Protein AF-A0AAN9UET0-F1 (afdb_monomer)

InterPro domains:
  IPR022099 Domain of unknown function DUF3638 [PF12340] (867-901)
  IPR046541 Domain of unknown function DUF6606 [PF20255] (4-68)
  IPR051346 OTU Domain-Containing Deubiquitinase [PTHR13367] (827-900)

Sequence (901 aa):
METRNAIDGVVNEERLFEALMRMCKEDSPAVVPLYISAQNAGILFRKNSNQIQLEAFELAPCNSAAMKPDILLCMSAKISRRLLKLNPTEQDPGITFIQQTLQRTRYYLEQKWTRIQALDGRRLDLDRLKALEFENDVSLSLPELDDFISGISERSPGNHSLEFSPSSNLLQLSYSSLLTNDLFATSPYMAYNLTAFEHWVASDLSAWLVGKLEYPGTCAALKAIMEGYHTAAKKVYSDNPEASSIMILTLIELWIACDNSAVSLFPMLRDYDPGVQLGPLQSLNLPSKEHLVRLRNVETYLGSRQAAVCLGDQGSIFRDYGTPNCFSVRFYNESSKHKNLRHRIEADANEERRQRCLELLQKQNRQLRSPAVDFKKSLTSLVVLQAIYQAGPRDNEDFRRASHSILANGVFPGTLLSAVDEAIGRIEKNWESYEALGIFTCIVARQLSLSAQADTTATALMVLSKLRNLGFSWLELLREKRDSTEDEAQRREFAEKIVAIALICSGTFDVDEQHLESILVDTEQASILIQCGIMINELYLDSQKSRYPLLSIHYRRWQRLSYRAYPVLARKVTGIDATTCLDTAMKVCWPDYRRMGRWDTITGQTDEWVVSNTDSHSGQSLRVHFNLLTGQLLVGGLPLSRLPDSYEQHDSYREIFGGIVLEIMPSSVAGFQFSAKQCYSGYSLHFGLDDPDMLVRAFKDDIVFDLIPKRIFHGKLPHTFSEDFVHWYDTAANTVEFRSSRQPWESAAYPWKLVRDGSRWKLSKREITLVNPFSPTGDELASILAPLQSQLRINITLAENGQFLEVELPRLKLAFSLEKGGSALLSRQFRGLEVDNNQSIGTLIGLKGKLVLRDPSKDRELKNEGHTNWDPMKYPDSLLLEVESDIMIREVQERIAAKMR

Mean predicted aligned error: 18.99 Å

Radius of gyration: 43.04 Å; Cα contacts (8 Å, |Δi|>4): 1183; chains: 1; bounding box: 123×75×110 Å

Nearest PDB structures (foldseek):
  8jav-assembly1_U  TM=1.397E-01  e=6.680E-01  Homo sapiens
  5k7v-assembly1_B  TM=2.514E-01  e=9.247E+00  synthetic construct
  4eba-assembly1_A  TM=1.177E-01  e=4.897E+00  Kluyveromyces lactis NRRL Y-1140

Organism: NCBI:txid2898453

Foldseek 3Di:
DDQADPPPRDGNPVSVVVLVVVVVVDQDWRKDWDADPVQQKIWIWTDDNPDIDIDIDHDDDDPVVCLDLVNLVVVLVVLVVVCVVVVDDPPDPCPVVNVVVSVVSVVVSVVVVVVLQVVLFFFADLLLQLVDQQVVQQFFFQVVVVVVVVVVVVFFQDPPLPVDDDDDPADDDDLPDDQDLCLQPDDPCNLVSLLVVLVCLLPRLVVSLVVCLQPPCLLVSLVSNLVSSCVSQCVLCVQPQQSVLSNVLSSLSSVLSNVSSVCVNPVLLLQAQPPDDPVVNLQRQHQFLSSLVSNLVSVVSNVVSVVSHNCPPCGHQPPHDPDCRHPCNVVVVVDPVVVVVCVVVVVPPPPPPPDDDDDDDDDDDDDDDDDDADQLDLVSLVVLSSLLRRQHAADNPDSSGPSRVQLVDPPVLVVLLVVLVVVCVVCLVPLSSLSNLLSSLSVLQSSLNRDDDPVSVVSSLVSLVSSLVSLLVSLVVLVVVLVPDPDPVSVLVSLLSSLSSLLSSLSSLLHPLVVNLVQCVDLQSVLSNLLSLQSNLLRVVSNVVPPNSCSSVSVSSNLSSLSSCLVSLLCQQQDPPPPHSVVVNCCVVPVPFDWDDGWDDDPDRDSQKTWTWGDDPLPDIWIWIAGSNRSFIDISNHGQQFDPPLQQVQPVNCLQPVSDTFGWDQDPDRQFGIWGPDADVQWTWTWHDDPPDIWIWTDHPNWIWIWDQLVSCVPFAACCQSPQFTWIQTPVQRKIWTHGSVCHPDRDPWTFIWDDDDSTTWTDTDQKTWRGCPDPSNVSVQVLQVLADHSSQWTWIAGNVNFKIWIANPVVRWIWMDGNSDSFTATPVDHQKTFDSGSNPVDPRNNSNDTDIDRPVCPVVVVFDAPPPHDCVVPVVVVVCCVVVVHGQTPVNVVVVVVVD

pLDDT: mean 80.05, std 13.48, range [24.78, 96.62]

Structure (mmCIF, N/CA/C/O backbone):
data_AF-A0AAN9UET0-F1
#
_entry.id   AF-A0AAN9UET0-F1
#
loop_
_atom_site.group_PDB
_atom_site.id
_atom_site.type_symbol
_atom_site.label_atom_id
_atom_site.label_alt_id
_atom_site.label_comp_id
_atom_site.label_asym_id
_atom_site.label_entity_id
_atom_site.label_seq_id
_atom_site.pdbx_PDB_ins_code
_atom_site.Cartn_x
_atom_site.Cartn_y
_atom_site.Cartn_z
_atom_site.occupancy
_atom_site.B_iso_or_equiv
_atom_site.auth_seq_id
_atom_site.auth_comp_id
_atom_site.auth_asym_id
_atom_site.auth_atom_id
_atom_site.pdbx_PDB_model_num
ATOM 1 N N . MET A 1 1 ? -16.641 -35.454 -4.967 1.00 51.22 1 MET A N 1
ATOM 2 C CA . MET A 1 1 ? -15.654 -34.411 -4.617 1.00 51.22 1 MET A CA 1
ATOM 3 C C . MET A 1 1 ? -16.443 -33.172 -4.232 1.00 51.22 1 MET A C 1
ATOM 5 O O . MET A 1 1 ? -17.342 -32.814 -4.983 1.00 51.22 1 MET A O 1
ATOM 9 N N . GLU A 1 2 ? -16.216 -32.593 -3.054 1.00 55.03 2 GLU A N 1
ATOM 10 C CA . GLU A 1 2 ? -16.940 -31.386 -2.633 1.00 55.03 2 GLU A CA 1
ATOM 11 C C . GLU A 1 2 ? -16.370 -30.162 -3.361 1.00 55.03 2 GLU A C 1
ATOM 13 O O . GLU A 1 2 ? -15.256 -29.722 -3.085 1.00 55.03 2 GLU A O 1
ATOM 18 N N . THR A 1 3 ? -17.137 -29.614 -4.303 1.00 61.66 3 THR A N 1
ATOM 19 C CA . THR A 1 3 ? -16.794 -28.422 -5.103 1.00 61.66 3 THR A CA 1
ATOM 20 C C . THR A 1 3 ? -17.046 -27.108 -4.356 1.00 61.66 3 THR A C 1
ATOM 22 O O . THR A 1 3 ? -17.106 -26.048 -4.971 1.00 61.66 3 THR A O 1
ATOM 25 N N . ARG A 1 4 ? -17.218 -27.154 -3.029 1.00 63.00 4 ARG A N 1
ATOM 26 C CA . ARG A 1 4 ? -17.523 -25.987 -2.192 1.00 63.00 4 ARG A CA 1
ATOM 27 C C . ARG A 1 4 ? -16.366 -25.640 -1.268 1.00 63.00 4 ARG A C 1
ATOM 29 O O . ARG A 1 4 ? -15.617 -26.522 -0.841 1.00 63.00 4 ARG A O 1
ATOM 36 N N . ASN A 1 5 ? -16.285 -24.365 -0.910 1.00 59.38 5 ASN A N 1
ATOM 37 C CA . ASN A 1 5 ? -15.554 -23.925 0.268 1.00 59.38 5 ASN A CA 1
ATOM 38 C C . ASN A 1 5 ? -16.332 -24.321 1.529 1.00 59.38 5 ASN A C 1
ATOM 40 O O . ASN A 1 5 ? -17.532 -24.072 1.644 1.00 59.38 5 ASN A O 1
ATOM 44 N N . ALA A 1 6 ? -15.636 -24.926 2.493 1.00 52.44 6 ALA A N 1
ATOM 45 C CA . ALA A 1 6 ? -16.235 -25.355 3.760 1.00 52.44 6 ALA A CA 1
ATOM 46 C C . ALA A 1 6 ? -16.676 -24.176 4.650 1.00 52.44 6 ALA A C 1
ATOM 48 O O . ALA A 1 6 ? -17.486 -24.362 5.552 1.00 52.44 6 ALA A O 1
ATOM 49 N N . ILE A 1 7 ? -16.137 -22.978 4.397 1.00 50.00 7 ILE A N 1
ATOM 50 C CA . ILE A 1 7 ? -16.279 -21.797 5.257 1.00 50.00 7 ILE A CA 1
ATOM 51 C C . ILE A 1 7 ? -17.512 -20.961 4.880 1.00 50.00 7 ILE A C 1
ATOM 53 O O . ILE A 1 7 ? -18.233 -20.504 5.761 1.00 50.00 7 ILE A O 1
ATOM 57 N N . ASP A 1 8 ? -17.780 -20.777 3.587 1.00 53.97 8 ASP A N 1
ATOM 58 C CA . ASP A 1 8 ? -18.817 -19.863 3.080 1.00 53.97 8 ASP A CA 1
ATOM 59 C C . ASP A 1 8 ? -19.892 -20.563 2.224 1.00 53.97 8 ASP A C 1
ATOM 61 O O . ASP A 1 8 ? -20.919 -19.968 1.895 1.00 53.97 8 ASP A O 1
ATOM 65 N N . GLY A 1 9 ? -19.692 -21.840 1.873 1.00 57.44 9 GLY A N 1
ATOM 66 C CA . GLY A 1 9 ? -20.598 -22.599 1.012 1.00 57.44 9 GLY A CA 1
ATOM 67 C C . GLY A 1 9 ? -20.608 -22.144 -0.453 1.00 57.44 9 GLY A C 1
ATOM 68 O O . GLY A 1 9 ? -21.454 -22.626 -1.214 1.00 57.44 9 GLY A O 1
ATOM 69 N N . VAL A 1 10 ? -19.690 -21.254 -0.849 1.00 69.19 10 VAL A N 1
ATOM 70 C CA . VAL A 1 10 ? -19.508 -20.777 -2.225 1.00 69.19 10 VAL A CA 1
ATOM 71 C C . VAL A 1 10 ? -18.790 -21.852 -3.040 1.00 69.19 10 VAL A C 1
ATOM 73 O O . VAL A 1 10 ? -18.009 -22.657 -2.521 1.00 69.19 10 VAL A O 1
ATOM 76 N N . VAL A 1 11 ? -19.102 -21.910 -4.333 1.00 70.94 11 VAL A N 1
ATOM 77 C CA . VAL A 1 11 ? -18.445 -22.819 -5.275 1.00 70.94 11 VAL A CA 1
ATOM 78 C C . VAL A 1 11 ? -16.962 -22.449 -5.355 1.00 70.94 11 VAL A C 1
ATOM 80 O O . VAL A 1 11 ? -16.622 -21.318 -5.682 1.00 70.94 11 VAL A O 1
ATOM 83 N N . ASN A 1 12 ? -16.083 -23.397 -5.044 1.00 78.38 12 ASN A N 1
ATOM 84 C CA . ASN A 1 12 ? -14.640 -23.215 -5.132 1.00 78.38 12 ASN A CA 1
ATOM 85 C C . ASN A 1 12 ? -14.208 -23.441 -6.590 1.00 78.38 12 ASN A C 1
ATOM 87 O O . ASN A 1 12 ? -14.337 -24.553 -7.110 1.00 78.38 12 ASN A O 1
ATOM 91 N N . GLU A 1 13 ? -13.735 -22.380 -7.247 1.00 79.62 13 GLU A N 1
ATOM 92 C CA . GLU A 1 13 ? -13.416 -22.373 -8.680 1.00 79.62 13 GLU A CA 1
ATOM 93 C C . GLU A 1 13 ? -12.319 -23.378 -9.047 1.00 79.62 13 GLU A C 1
ATOM 95 O O . GLU A 1 13 ? -12.473 -24.112 -10.022 1.00 79.62 13 GLU A O 1
ATOM 100 N N . GLU A 1 14 ? -11.263 -23.488 -8.238 1.00 80.38 14 GLU A N 1
ATOM 101 C CA . GLU A 1 14 ? -10.166 -24.438 -8.467 1.00 80.38 14 GLU A CA 1
ATOM 102 C C . GLU A 1 14 ? -10.649 -25.888 -8.360 1.00 80.38 14 GLU A C 1
ATOM 104 O O . GLU A 1 14 ? -10.391 -26.702 -9.245 1.00 80.38 14 GLU A O 1
ATOM 109 N N . ARG A 1 15 ? -11.437 -26.216 -7.329 1.00 76.94 15 ARG A N 1
ATOM 110 C CA . ARG A 1 15 ? -11.993 -27.569 -7.153 1.00 76.94 15 ARG A CA 1
ATOM 111 C C . ARG A 1 15 ? -13.032 -27.922 -8.210 1.00 76.94 15 ARG A C 1
ATOM 113 O O . ARG A 1 15 ? -13.130 -29.085 -8.607 1.00 76.94 15 ARG A O 1
ATOM 120 N N . LEU A 1 16 ? -13.828 -26.950 -8.656 1.00 81.00 16 LEU A N 1
ATOM 121 C CA . LEU A 1 16 ? -14.752 -27.141 -9.772 1.00 81.00 16 LEU A CA 1
ATOM 122 C C . LEU A 1 16 ? -13.976 -27.375 -11.074 1.00 81.00 16 LEU A C 1
ATOM 124 O O . LEU A 1 16 ? -14.313 -28.298 -11.815 1.00 81.00 16 LEU A O 1
ATOM 128 N N . PHE A 1 17 ? -12.919 -26.599 -11.322 1.00 81.06 17 PHE A N 1
ATOM 129 C CA . PHE A 1 17 ? -12.036 -26.781 -12.469 1.00 81.06 17 PHE A CA 1
ATOM 130 C C . PHE A 1 17 ? -11.378 -28.166 -12.451 1.00 81.06 17 PHE A C 1
ATOM 132 O O . PHE A 1 17 ? -11.431 -28.874 -13.452 1.00 81.06 17 PHE A O 1
ATOM 139 N N . GLU A 1 18 ? -10.858 -28.623 -11.309 1.00 81.56 18 GLU A N 1
ATOM 140 C CA . GLU A 1 18 ? -10.308 -29.975 -11.152 1.00 81.56 18 GLU A CA 1
ATOM 141 C C . GLU A 1 18 ? -11.346 -31.077 -11.408 1.00 81.56 18 GLU A C 1
ATOM 143 O O . GLU A 1 18 ? -11.051 -32.062 -12.091 1.00 81.56 18 GLU A O 1
ATOM 148 N N . ALA A 1 19 ? -12.569 -30.917 -10.893 1.00 78.69 19 ALA A N 1
ATOM 149 C CA . ALA A 1 19 ? -13.654 -31.874 -11.097 1.00 78.69 19 ALA A CA 1
ATOM 150 C C . ALA A 1 19 ? -14.076 -31.959 -12.575 1.00 78.69 19 ALA A C 1
ATOM 152 O O . ALA A 1 19 ? -14.259 -33.059 -13.102 1.00 78.69 19 ALA A O 1
ATOM 153 N N . LEU A 1 20 ? -14.169 -30.819 -13.267 1.00 80.88 20 LEU A N 1
ATOM 154 C CA . LEU A 1 20 ? -14.451 -30.759 -14.704 1.00 80.88 20 LEU A CA 1
ATOM 155 C C . LEU A 1 20 ? -13.281 -31.308 -15.537 1.00 80.88 20 LEU A C 1
ATOM 157 O O . LEU A 1 20 ? -13.497 -32.048 -16.494 1.00 80.88 20 LEU A O 1
ATOM 161 N N . MET A 1 21 ? -12.037 -31.033 -15.142 1.00 78.81 21 MET A N 1
ATOM 162 C CA . MET A 1 21 ? -10.841 -31.571 -15.798 1.00 78.81 21 MET A CA 1
ATOM 163 C C . MET A 1 21 ? -10.725 -33.090 -15.648 1.00 78.81 21 MET A C 1
ATOM 165 O O . MET A 1 21 ? -10.301 -33.763 -16.588 1.00 78.81 21 MET A O 1
ATOM 169 N N . ARG A 1 22 ? -11.119 -33.658 -14.501 1.00 75.06 22 ARG A N 1
ATOM 170 C CA . ARG A 1 22 ? -11.229 -35.118 -14.326 1.00 75.06 22 ARG A CA 1
ATOM 171 C C . ARG A 1 22 ? -12.320 -35.712 -15.205 1.00 75.06 22 ARG A C 1
ATOM 173 O O . ARG A 1 22 ? -12.067 -36.703 -15.883 1.00 75.06 22 ARG A O 1
ATOM 180 N N . MET A 1 23 ? -13.480 -35.057 -15.282 1.00 75.94 23 MET A N 1
ATOM 181 C CA . MET A 1 23 ? -14.554 -35.451 -16.196 1.00 75.94 23 MET A CA 1
ATOM 182 C C . MET A 1 23 ? -14.062 -35.497 -17.655 1.00 75.94 23 MET A C 1
ATOM 184 O O . MET A 1 23 ? -14.415 -36.416 -18.388 1.00 75.94 23 MET A O 1
ATOM 188 N N . CYS A 1 24 ? -13.178 -34.591 -18.084 1.00 71.94 24 CYS A N 1
ATOM 189 C CA . CYS A 1 24 ? -12.575 -34.646 -19.422 1.00 71.94 24 CYS A CA 1
ATOM 190 C C . CYS A 1 24 ? -11.635 -35.849 -19.640 1.00 71.94 24 CYS A C 1
ATOM 192 O O . CYS A 1 24 ? -11.545 -36.326 -20.768 1.00 71.94 24 CYS A O 1
ATOM 194 N N . LYS A 1 25 ? -10.972 -36.357 -18.593 1.00 71.44 25 LYS A N 1
ATOM 195 C CA . LYS A 1 25 ? -9.901 -37.370 -18.687 1.00 71.44 25 LYS A CA 1
ATOM 196 C C . LYS A 1 25 ? -10.357 -38.826 -18.537 1.00 71.44 25 LYS A C 1
ATOM 198 O O . LYS A 1 25 ? -9.623 -39.711 -18.955 1.00 71.44 25 LYS A O 1
ATOM 203 N N . GLU A 1 26 ? -11.516 -39.089 -17.938 1.00 61.31 26 GLU A N 1
ATOM 204 C CA . GLU A 1 26 ? -12.001 -40.459 -17.699 1.00 61.31 26 GLU A CA 1
ATOM 205 C C . GLU A 1 26 ? -12.942 -40.954 -18.820 1.00 61.31 26 GLU A C 1
ATOM 207 O O . GLU A 1 26 ? -13.835 -40.222 -19.257 1.00 61.31 26 GLU A O 1
ATOM 212 N N . ASP A 1 27 ? -12.772 -42.211 -19.252 1.00 60.22 27 ASP A N 1
ATOM 213 C CA . ASP A 1 27 ? -13.597 -42.913 -20.264 1.00 60.22 27 ASP A CA 1
ATOM 214 C C . ASP A 1 27 ? -14.913 -43.502 -19.694 1.00 60.22 27 ASP A C 1
ATOM 216 O O . ASP A 1 27 ? -15.602 -44.288 -20.341 1.00 60.22 27 ASP A O 1
ATOM 220 N N . SER A 1 28 ? -15.286 -43.122 -18.468 1.00 57.09 28 SER A N 1
ATOM 221 C CA . SER A 1 28 ? -16.468 -43.610 -17.740 1.00 57.09 28 SER A CA 1
ATOM 222 C C . SER A 1 28 ? -17.515 -42.496 -17.573 1.00 57.09 28 SER A C 1
ATOM 224 O O . SER A 1 28 ? -17.132 -41.322 -17.528 1.00 57.09 28 SER A O 1
ATOM 226 N N . PRO A 1 29 ? -18.829 -42.801 -17.462 1.00 58.53 29 PRO A N 1
ATOM 227 C CA . PRO A 1 29 ? -19.842 -41.793 -17.156 1.00 58.53 29 PRO A CA 1
ATOM 228 C C . PRO A 1 29 ? -19.550 -41.104 -15.817 1.00 58.53 29 PRO A C 1
ATOM 230 O O . PRO A 1 29 ? -19.814 -41.639 -14.740 1.00 58.53 29 PRO A O 1
ATOM 233 N N . ALA A 1 30 ? -19.018 -39.887 -15.898 1.00 70.56 30 ALA A N 1
ATOM 234 C CA . ALA A 1 30 ? -18.723 -39.036 -14.756 1.00 70.56 30 ALA A CA 1
ATOM 235 C C . ALA A 1 30 ? -19.879 -38.060 -14.507 1.00 70.56 30 ALA A C 1
ATOM 237 O O . ALA A 1 30 ? -20.439 -37.478 -15.443 1.00 70.56 30 ALA A O 1
ATOM 238 N N . VAL A 1 31 ? -20.237 -37.891 -13.232 1.00 80.00 31 VAL A N 1
ATOM 239 C CA . VAL A 1 31 ? -21.286 -36.971 -12.783 1.00 80.00 31 VAL A CA 1
ATOM 240 C C . VAL A 1 31 ? -20.703 -35.963 -11.799 1.00 80.00 31 VAL A C 1
ATOM 242 O O . VAL A 1 31 ? -20.121 -36.351 -10.786 1.00 80.00 31 VAL A O 1
ATOM 245 N N . VAL A 1 32 ? -20.903 -34.671 -12.067 1.00 84.69 32 VAL A N 1
ATOM 246 C CA . VAL A 1 32 ? -20.526 -33.570 -11.172 1.00 84.69 32 VAL A CA 1
ATOM 247 C C . VAL A 1 32 ? -21.799 -32.855 -10.708 1.00 84.69 32 VAL A C 1
ATOM 249 O O . VAL A 1 32 ? -22.414 -32.133 -11.493 1.00 84.69 32 VAL A O 1
ATOM 252 N N . PRO A 1 33 ? -22.241 -33.051 -9.453 1.00 82.00 33 PRO A N 1
ATOM 253 C CA . PRO A 1 33 ? -23.340 -32.281 -8.887 1.00 82.00 33 PRO A CA 1
ATOM 254 C C . PRO A 1 33 ? -22.856 -30.898 -8.424 1.00 82.00 33 PRO A C 1
ATOM 256 O O . PRO A 1 33 ? -21.836 -30.770 -7.745 1.00 82.00 33 PRO A O 1
ATOM 259 N N . LEU A 1 34 ? -23.625 -29.864 -8.750 1.00 81.19 34 LEU A N 1
ATOM 260 C CA . LEU A 1 34 ? -23.423 -28.473 -8.360 1.00 81.19 34 LEU A CA 1
ATOM 261 C C . LEU A 1 34 ? -24.682 -27.959 -7.652 1.00 81.19 34 LEU A C 1
ATOM 263 O O . LEU A 1 34 ? -25.801 -28.248 -8.062 1.00 81.19 34 LEU A O 1
ATOM 267 N N . TYR A 1 35 ? -24.513 -27.188 -6.583 1.00 79.12 35 TYR A N 1
ATOM 268 C CA . TYR A 1 35 ? -25.621 -26.552 -5.867 1.00 79.12 35 TYR A CA 1
ATOM 269 C C . TYR A 1 35 ? -25.494 -25.041 -5.949 1.00 79.12 35 TYR A C 1
ATOM 271 O O . TYR A 1 35 ? -24.457 -24.489 -5.586 1.00 79.12 35 TYR A O 1
ATOM 279 N N . ILE A 1 36 ? -26.571 -24.392 -6.372 1.00 77.38 36 ILE A N 1
ATOM 280 C CA . ILE A 1 36 ? -26.699 -22.946 -6.483 1.00 77.38 36 ILE A CA 1
ATOM 281 C C . ILE A 1 36 ? -27.466 -22.446 -5.258 1.00 77.38 36 ILE A C 1
ATOM 283 O O . ILE A 1 36 ? -28.699 -22.402 -5.242 1.00 77.38 36 ILE A O 1
ATOM 287 N N . SER A 1 37 ? -26.723 -22.075 -4.214 1.00 69.88 37 SER A N 1
ATOM 288 C CA . SER A 1 37 ? -27.277 -21.656 -2.918 1.00 69.88 37 SER A CA 1
ATOM 289 C C . SER A 1 37 ? -28.219 -20.456 -3.022 1.00 69.88 37 SER A C 1
ATOM 291 O O . SER A 1 37 ? -29.265 -20.450 -2.379 1.00 69.88 37 SER A O 1
ATOM 293 N N . ALA A 1 38 ? -27.897 -19.482 -3.878 1.00 68.56 38 ALA A N 1
ATOM 294 C CA . ALA A 1 38 ? -28.697 -18.273 -4.081 1.00 68.56 38 ALA A CA 1
ATOM 295 C C . ALA A 1 38 ? -30.104 -18.544 -4.647 1.00 68.56 38 ALA A C 1
ATOM 297 O O . ALA A 1 38 ? -30.998 -17.720 -4.478 1.00 68.56 38 ALA A O 1
ATOM 298 N N . GLN A 1 39 ? -30.302 -19.680 -5.321 1.00 67.81 39 GLN A N 1
ATOM 299 C CA . GLN A 1 39 ? -31.561 -20.033 -5.986 1.00 67.81 39 GLN A CA 1
ATOM 300 C C . GLN A 1 39 ? -32.194 -21.313 -5.428 1.00 67.81 39 GLN A C 1
ATOM 302 O O . GLN A 1 39 ? -33.220 -21.747 -5.940 1.00 67.81 39 GLN A O 1
ATOM 307 N N . ASN A 1 40 ? -31.593 -21.924 -4.398 1.00 73.50 40 ASN A N 1
ATOM 308 C CA . ASN A 1 40 ? -31.990 -23.233 -3.873 1.00 73.50 40 ASN A CA 1
ATOM 309 C C . ASN A 1 40 ? -32.184 -24.284 -4.995 1.00 73.50 40 ASN A C 1
ATOM 311 O O . ASN A 1 40 ? -33.154 -25.040 -5.013 1.00 73.50 40 ASN A O 1
ATOM 315 N N . ALA A 1 41 ? -31.255 -24.307 -5.957 1.00 79.62 41 ALA A N 1
ATOM 316 C CA . ALA A 1 41 ? -31.321 -25.151 -7.149 1.00 79.62 41 ALA A CA 1
ATOM 317 C C . ALA A 1 41 ? -30.091 -26.064 -7.257 1.00 79.62 41 ALA A C 1
ATOM 319 O O . ALA A 1 41 ? -28.984 -25.686 -6.878 1.00 79.62 41 ALA A O 1
ATOM 320 N N . GLY A 1 42 ? -30.274 -27.275 -7.773 1.00 83.00 42 GLY A N 1
ATOM 321 C CA . GLY A 1 42 ? -29.210 -28.197 -8.155 1.00 83.00 42 GLY A CA 1
ATOM 322 C C . GLY A 1 42 ? -28.977 -28.166 -9.663 1.00 83.00 42 GLY A C 1
ATOM 323 O O . GLY A 1 42 ? -29.930 -28.066 -10.430 1.00 83.00 42 GLY A O 1
ATOM 324 N N . ILE A 1 43 ? -27.718 -28.267 -10.087 1.00 85.56 43 ILE A N 1
ATOM 325 C CA . ILE A 1 43 ? -27.315 -28.508 -11.476 1.00 85.56 43 ILE A CA 1
ATOM 326 C C . ILE A 1 43 ? -26.453 -29.766 -11.500 1.00 85.56 43 ILE A C 1
ATOM 328 O O . ILE A 1 43 ? -25.489 -29.873 -10.749 1.00 85.56 43 ILE A O 1
ATOM 332 N N . LEU A 1 44 ? -26.769 -30.724 -12.359 1.00 86.75 44 LEU A N 1
ATOM 333 C CA . LEU A 1 44 ? -26.036 -31.976 -12.482 1.00 86.75 44 LEU A CA 1
ATOM 334 C C . LEU A 1 44 ? -25.382 -32.054 -13.862 1.00 86.75 44 LEU A C 1
ATOM 336 O O . LEU A 1 44 ? -26.077 -32.067 -14.874 1.00 86.75 44 LEU A O 1
ATOM 340 N N . PHE A 1 45 ? -24.051 -32.100 -13.898 1.00 86.44 45 PHE A N 1
ATOM 341 C CA . PHE A 1 45 ? -23.277 -32.313 -15.121 1.00 86.44 45 PHE A CA 1
ATOM 342 C C . PHE A 1 45 ? -23.043 -33.811 -15.290 1.00 86.44 45 PHE A C 1
ATOM 344 O O . PHE A 1 45 ? -22.516 -34.449 -14.382 1.00 86.44 45 PHE A O 1
ATOM 351 N N . ARG A 1 46 ? -23.410 -34.381 -16.435 1.00 85.44 46 ARG A N 1
ATOM 352 C CA . ARG A 1 46 ? -23.228 -35.801 -16.756 1.00 85.44 46 ARG A CA 1
ATOM 353 C C . ARG A 1 46 ? -22.484 -35.936 -18.078 1.00 85.44 46 ARG A C 1
ATOM 355 O O . ARG A 1 46 ? -22.971 -35.468 -19.104 1.00 85.44 46 ARG A O 1
ATOM 362 N N . LYS A 1 47 ? -21.327 -36.600 -18.077 1.00 79.38 47 LYS A N 1
ATOM 363 C CA . LYS A 1 47 ? -20.609 -36.952 -19.309 1.00 79.38 47 LYS A CA 1
ATOM 364 C C . LYS A 1 47 ? -21.152 -38.263 -19.874 1.00 79.38 47 LYS A C 1
ATOM 366 O O . LYS A 1 47 ? -21.080 -39.300 -19.222 1.00 79.38 47 LYS A O 1
ATOM 371 N N . ASN A 1 48 ? -21.660 -38.195 -21.098 1.00 76.00 48 ASN A N 1
ATOM 372 C CA . ASN A 1 48 ? -21.952 -39.339 -21.956 1.00 76.00 48 ASN A CA 1
ATOM 373 C C . ASN A 1 48 ? -20.853 -39.439 -23.036 1.00 76.00 48 ASN A C 1
ATOM 375 O O . ASN A 1 48 ? -20.053 -38.518 -23.184 1.00 76.00 48 ASN A O 1
ATOM 379 N N . SER A 1 49 ? -20.812 -40.529 -23.806 1.00 69.75 49 SER A N 1
ATOM 380 C CA . SER A 1 49 ? -19.707 -40.847 -24.733 1.00 69.75 49 SER A CA 1
ATOM 381 C C . SER A 1 49 ? -19.279 -39.704 -25.672 1.00 69.75 49 SER A C 1
ATOM 383 O O . SER A 1 49 ? -18.083 -39.515 -25.854 1.00 69.75 49 SER A O 1
ATOM 385 N N . ASN A 1 50 ? -20.219 -38.903 -26.195 1.00 74.56 50 ASN A N 1
ATOM 386 C CA . ASN A 1 50 ? -19.930 -37.797 -27.129 1.00 74.56 50 ASN A CA 1
ATOM 387 C C . ASN A 1 50 ? -20.475 -36.420 -26.686 1.00 74.56 50 ASN A C 1
ATOM 389 O O . ASN A 1 50 ? -20.447 -35.476 -27.472 1.00 74.56 50 ASN A O 1
ATOM 393 N N . GLN A 1 51 ? -21.021 -36.286 -25.471 1.00 80.06 51 GLN A N 1
ATOM 394 C CA . GLN A 1 51 ? -21.642 -35.031 -25.016 1.00 80.06 51 GLN A CA 1
ATOM 395 C C . GLN A 1 51 ? -21.673 -34.897 -23.490 1.00 80.06 51 GLN A C 1
ATOM 397 O O . GLN A 1 51 ? -21.723 -35.895 -22.771 1.00 80.06 51 GLN A O 1
ATOM 402 N N . ILE A 1 52 ? -21.716 -33.658 -22.997 1.00 83.56 52 ILE A N 1
ATOM 403 C CA . ILE A 1 52 ? -21.964 -33.338 -21.586 1.00 83.56 52 ILE A CA 1
ATOM 404 C C . ILE A 1 52 ? -23.401 -32.822 -21.463 1.00 83.56 52 ILE A C 1
ATOM 406 O O . ILE A 1 52 ? -23.765 -31.838 -22.102 1.00 83.56 52 ILE A O 1
ATOM 410 N N . GLN A 1 53 ? -24.213 -33.488 -20.646 1.00 84.62 53 GLN A N 1
ATOM 411 C CA . GLN A 1 53 ? -25.590 -33.109 -20.342 1.00 84.62 53 GLN A CA 1
ATOM 412 C C . GLN A 1 53 ? -25.643 -32.337 -19.020 1.00 84.62 53 GLN A C 1
ATOM 414 O O . GLN A 1 53 ? -24.981 -32.719 -18.056 1.00 84.62 53 GLN A O 1
ATOM 419 N N . LEU A 1 54 ? -26.436 -31.265 -18.975 1.00 88.56 54 LEU A N 1
ATOM 420 C CA . LEU A 1 54 ? -26.673 -30.465 -17.775 1.00 88.56 54 LEU A CA 1
ATOM 421 C C . LEU A 1 54 ? -28.156 -30.541 -17.400 1.00 88.56 54 LEU A C 1
ATOM 423 O O . LEU A 1 54 ? -29.014 -30.229 -18.223 1.00 88.56 54 LEU A O 1
ATOM 427 N N . GLU A 1 55 ? -28.457 -30.926 -16.163 1.00 87.81 55 GLU A N 1
ATOM 428 C CA . GLU A 1 55 ? -29.824 -30.987 -15.630 1.00 87.81 55 GLU A CA 1
ATOM 429 C C . GLU A 1 55 ? -29.971 -30.028 -14.451 1.00 87.81 55 GLU A C 1
ATOM 431 O O . GLU A 1 55 ? -29.282 -30.191 -13.448 1.00 87.81 55 GLU A O 1
ATOM 436 N N . ALA A 1 56 ? -30.867 -29.046 -14.555 1.00 85.56 56 ALA A N 1
ATOM 437 C CA . ALA A 1 56 ? -31.185 -28.126 -13.465 1.00 85.56 56 ALA A CA 1
ATOM 438 C C . ALA A 1 56 ? -32.520 -28.504 -12.803 1.00 85.56 56 ALA A C 1
ATOM 440 O O . ALA A 1 56 ? -33.496 -28.783 -13.499 1.00 85.56 56 ALA A O 1
ATOM 441 N N . PHE A 1 57 ? -32.578 -28.498 -11.471 1.00 80.56 57 PHE A N 1
ATOM 442 C CA . PHE A 1 57 ? -33.784 -28.800 -10.694 1.00 80.56 57 PHE A CA 1
ATOM 443 C C . PHE A 1 57 ? -33.830 -27.996 -9.393 1.00 80.56 57 PHE A C 1
ATOM 445 O O . PHE A 1 57 ? -32.801 -27.641 -8.825 1.00 80.56 57 PHE A O 1
ATOM 452 N N . GLU A 1 58 ? -35.030 -27.710 -8.900 1.00 78.88 58 GLU A N 1
ATOM 453 C CA . GLU A 1 58 ? -35.220 -27.051 -7.607 1.00 78.88 58 GLU A CA 1
ATOM 454 C C . GLU A 1 58 ? -35.018 -28.059 -6.466 1.00 78.88 58 GLU A C 1
ATOM 456 O O . GLU A 1 58 ? -35.465 -29.207 -6.549 1.00 78.88 58 GLU A O 1
ATOM 461 N N . LEU A 1 59 ? -34.329 -27.657 -5.398 1.00 73.50 59 LEU A N 1
ATOM 462 C CA . LEU A 1 59 ? -34.151 -28.512 -4.229 1.00 73.50 59 LEU A CA 1
ATOM 463 C C . LEU A 1 59 ? -35.326 -28.354 -3.266 1.00 73.50 59 LEU A C 1
ATOM 465 O O . LEU A 1 59 ? -35.681 -27.246 -2.864 1.00 73.50 59 LEU A O 1
ATOM 469 N N . ALA A 1 60 ? -35.894 -29.477 -2.827 1.00 71.94 60 ALA A N 1
ATOM 470 C CA . ALA A 1 60 ? -36.873 -29.462 -1.750 1.00 71.94 60 ALA A CA 1
ATOM 471 C C . ALA A 1 60 ? -36.244 -28.869 -0.471 1.00 71.94 60 ALA A C 1
ATOM 473 O O . ALA A 1 60 ? -35.093 -29.186 -0.151 1.00 71.94 60 ALA A O 1
ATOM 474 N N . PRO A 1 61 ? -36.976 -28.033 0.289 1.00 69.50 61 PRO A N 1
ATOM 475 C CA . PRO A 1 61 ? -36.484 -27.544 1.566 1.00 69.50 61 PRO A CA 1
ATOM 476 C C . PRO A 1 61 ? -36.206 -28.723 2.503 1.00 69.50 61 PRO A C 1
ATOM 478 O O . PRO A 1 61 ? -36.968 -29.691 2.550 1.00 69.50 61 PRO A O 1
ATOM 481 N N . CYS A 1 62 ? -35.134 -28.630 3.290 1.00 74.56 62 CYS A N 1
ATOM 482 C CA . CYS A 1 62 ? -34.839 -29.626 4.315 1.00 74.56 62 CYS A CA 1
ATOM 483 C C . CYS A 1 62 ? -36.037 -29.803 5.260 1.00 74.56 62 CYS A C 1
ATOM 485 O O . CYS A 1 62 ? -36.706 -28.826 5.612 1.00 74.56 62 CYS A O 1
ATOM 487 N N . ASN A 1 63 ? -36.245 -31.022 5.765 1.00 75.06 63 ASN A N 1
ATOM 488 C CA . ASN A 1 63 ? -37.320 -31.315 6.720 1.00 75.06 63 ASN A CA 1
ATOM 489 C C . ASN A 1 63 ? -37.318 -30.344 7.916 1.00 75.06 63 ASN A C 1
ATOM 491 O O . ASN A 1 63 ? -38.373 -29.903 8.353 1.00 75.06 63 ASN A O 1
ATOM 495 N N . SER A 1 64 ? -36.147 -29.933 8.409 1.00 75.56 64 SER A N 1
ATOM 496 C CA . SER A 1 64 ? -36.022 -28.947 9.493 1.00 75.56 64 SER A CA 1
ATOM 497 C C . SER A 1 64 ? -36.574 -27.557 9.142 1.00 75.56 64 SER A C 1
ATOM 499 O O . SER A 1 64 ? -37.125 -26.882 10.010 1.00 75.56 64 SER A O 1
ATOM 501 N N . ALA A 1 65 ? -36.453 -27.126 7.884 1.00 75.81 65 ALA A N 1
ATOM 502 C CA . ALA A 1 65 ? -36.982 -25.855 7.397 1.00 75.81 65 ALA A CA 1
ATOM 503 C C . ALA A 1 65 ? -38.491 -25.931 7.113 1.00 75.81 65 ALA A C 1
ATOM 505 O O . ALA A 1 65 ? -39.215 -24.993 7.441 1.00 75.81 65 ALA A O 1
ATOM 506 N N . ALA A 1 66 ? -38.971 -27.053 6.566 1.00 74.44 66 ALA A N 1
ATOM 507 C CA . ALA A 1 66 ? -40.395 -27.284 6.310 1.00 74.44 66 ALA A CA 1
ATOM 508 C C . ALA A 1 66 ? -41.212 -27.501 7.600 1.00 74.44 66 ALA A C 1
ATOM 510 O O . ALA A 1 66 ? -42.389 -27.160 7.657 1.00 74.44 66 ALA A O 1
ATOM 511 N N . MET A 1 67 ? -40.583 -28.022 8.659 1.00 81.19 67 MET A N 1
ATOM 512 C CA . MET A 1 67 ? -41.224 -28.312 9.950 1.00 81.19 67 MET A CA 1
ATOM 513 C C . MET A 1 67 ? -41.199 -27.129 10.936 1.00 81.19 67 MET A C 1
ATOM 515 O O . MET A 1 67 ? -41.419 -27.313 12.138 1.00 81.19 67 MET A O 1
ATOM 519 N N . LYS A 1 68 ? -40.923 -25.900 10.475 1.00 85.94 68 LYS A N 1
ATOM 520 C CA . LYS A 1 68 ? -41.009 -24.715 11.342 1.00 85.94 68 LYS A CA 1
ATOM 521 C C . LYS A 1 68 ? -42.473 -24.430 11.749 1.00 85.94 68 LYS A C 1
ATOM 523 O O . LYS A 1 68 ? -43.380 -24.672 10.952 1.00 85.94 68 LYS A O 1
ATOM 528 N N . PRO A 1 69 ? -42.743 -23.934 12.976 1.00 84.94 69 PRO A N 1
ATOM 529 C CA . PRO A 1 69 ? -44.111 -23.781 13.494 1.00 84.94 69 PRO A CA 1
ATOM 530 C C . PRO A 1 69 ? -45.025 -22.878 12.661 1.00 84.94 69 PRO A C 1
ATOM 532 O O . PRO A 1 69 ? -46.195 -23.190 12.472 1.00 84.94 69 PRO A O 1
ATOM 535 N N . ASP A 1 70 ? -44.486 -21.775 12.155 1.00 84.19 70 ASP A N 1
ATOM 536 C CA . ASP A 1 70 ? -45.140 -20.819 11.261 1.00 84.19 70 ASP A CA 1
ATOM 537 C C . ASP A 1 70 ? -45.533 -21.462 9.923 1.00 84.19 70 ASP A C 1
ATOM 539 O O . ASP A 1 70 ? -46.661 -21.290 9.453 1.00 84.19 70 ASP A O 1
ATOM 543 N N . ILE A 1 71 ? -44.640 -22.275 9.352 1.00 87.00 71 ILE A N 1
ATOM 544 C CA . ILE A 1 71 ? -44.901 -23.042 8.129 1.00 87.00 71 ILE A CA 1
ATOM 545 C C . ILE A 1 71 ? -45.987 -24.091 8.378 1.00 87.00 71 ILE A C 1
ATOM 547 O O . ILE A 1 71 ? -46.959 -24.153 7.625 1.00 87.00 71 ILE A O 1
ATOM 551 N N . LEU A 1 72 ? -45.885 -24.856 9.467 1.00 88.94 72 LEU A N 1
ATOM 552 C CA . LEU A 1 72 ? -46.887 -25.853 9.854 1.00 88.94 72 LEU A CA 1
ATOM 553 C C . LEU A 1 72 ? -48.266 -25.228 10.106 1.00 88.94 72 LEU A C 1
ATOM 555 O O . LEU A 1 72 ? -49.278 -25.801 9.694 1.00 88.94 72 LEU A O 1
ATOM 559 N N . LEU A 1 73 ? -48.320 -24.046 10.725 1.00 88.38 73 LEU A N 1
ATOM 560 C CA . LEU A 1 73 ? -49.555 -23.285 10.916 1.00 88.38 73 LEU A CA 1
ATOM 561 C C . LEU A 1 73 ? -50.156 -22.865 9.567 1.00 88.38 73 LEU A C 1
ATOM 563 O O . LEU A 1 73 ? -51.343 -23.086 9.322 1.00 88.38 73 LEU A O 1
ATOM 567 N N . CYS A 1 74 ? -49.338 -22.318 8.662 1.00 87.38 74 CYS A N 1
ATOM 568 C CA . CYS A 1 74 ? -49.773 -21.917 7.323 1.00 87.38 74 CYS A CA 1
ATOM 569 C C . CYS A 1 74 ? -50.270 -23.106 6.492 1.00 87.38 74 CYS A C 1
ATOM 571 O O . CYS A 1 74 ? -51.311 -23.011 5.836 1.00 87.38 74 CYS A O 1
ATOM 573 N N . MET A 1 75 ? -49.547 -24.228 6.518 1.00 89.19 75 MET A N 1
ATOM 574 C CA . MET A 1 75 ? -49.936 -25.465 5.839 1.00 89.19 75 MET A CA 1
ATOM 575 C C . MET A 1 75 ? -51.255 -25.990 6.401 1.00 89.19 75 MET A C 1
ATOM 577 O O . MET A 1 75 ? -52.177 -26.244 5.629 1.00 89.19 75 MET A O 1
ATOM 581 N N . SER A 1 76 ? -51.384 -26.051 7.730 1.00 90.50 76 SER A N 1
ATOM 582 C CA . SER A 1 76 ? -52.619 -26.479 8.392 1.00 90.50 76 SER A CA 1
ATOM 583 C C . SER A 1 76 ? -53.798 -25.594 7.992 1.00 90.50 76 SER A C 1
ATOM 585 O O . SER A 1 76 ? -54.835 -26.101 7.578 1.00 90.50 76 SER A O 1
ATOM 587 N N . ALA A 1 77 ? -53.632 -24.268 8.004 1.00 88.81 77 ALA A N 1
ATOM 588 C CA . ALA A 1 77 ? -54.676 -23.330 7.596 1.00 88.81 77 ALA A CA 1
ATOM 589 C C . ALA A 1 77 ? -55.077 -23.489 6.118 1.00 88.81 77 ALA A C 1
ATOM 591 O O . ALA A 1 77 ? -56.266 -23.449 5.790 1.00 88.81 77 ALA A O 1
ATOM 592 N N . LYS A 1 78 ? -54.109 -23.683 5.211 1.00 89.19 78 LYS A N 1
ATOM 593 C CA . LYS A 1 78 ? -54.371 -23.882 3.775 1.00 89.19 78 LYS A CA 1
ATOM 594 C C . LYS A 1 78 ? -55.082 -25.205 3.501 1.00 89.19 78 LYS A C 1
ATOM 596 O O . LYS A 1 78 ? -56.043 -25.212 2.734 1.00 89.19 78 LYS A O 1
ATOM 601 N N . ILE A 1 79 ? -54.642 -26.290 4.136 1.00 89.62 79 ILE A N 1
ATOM 602 C CA . ILE A 1 79 ? -55.260 -27.615 4.010 1.00 89.62 79 ILE A CA 1
ATOM 603 C C . ILE A 1 79 ? -56.680 -27.578 4.583 1.00 89.62 79 ILE A C 1
ATOM 605 O O . ILE A 1 79 ? -57.612 -27.963 3.883 1.00 89.62 79 ILE A O 1
ATOM 609 N N . SER A 1 80 ? -56.881 -27.013 5.778 1.00 87.75 80 SER A N 1
ATOM 610 C CA . SER A 1 80 ? -58.214 -26.846 6.373 1.00 87.75 80 SER A CA 1
ATOM 611 C C . SER A 1 80 ? -59.143 -26.004 5.493 1.00 87.75 80 SER A C 1
ATOM 613 O O . SER A 1 80 ? -60.281 -26.394 5.247 1.00 87.75 80 SER A O 1
ATOM 615 N N . ARG A 1 81 ? -58.664 -24.884 4.927 1.00 84.44 81 ARG A N 1
ATOM 616 C CA . ARG A 1 81 ? -59.449 -24.096 3.956 1.00 84.44 81 ARG A CA 1
ATOM 617 C C . ARG A 1 81 ? -59.762 -24.882 2.687 1.00 84.44 81 ARG A C 1
ATOM 619 O O . ARG A 1 81 ? -60.833 -24.701 2.116 1.00 84.44 81 ARG A O 1
ATOM 626 N N . ARG A 1 82 ? -58.837 -25.714 2.204 1.00 86.25 82 ARG A N 1
ATOM 627 C CA . ARG A 1 82 ? -59.060 -26.527 1.004 1.00 86.25 82 ARG A CA 1
ATOM 628 C C . ARG A 1 82 ? -60.084 -27.626 1.264 1.00 86.25 82 ARG A C 1
ATOM 630 O O . ARG A 1 82 ? -60.943 -27.809 0.411 1.00 86.25 82 ARG A O 1
ATOM 637 N N . LEU A 1 83 ? -60.043 -28.268 2.431 1.00 85.25 83 LEU A N 1
ATOM 638 C CA . LEU A 1 83 ? -61.070 -29.209 2.880 1.00 85.25 83 LEU A CA 1
ATOM 639 C C . LEU A 1 83 ? -62.449 -28.543 2.922 1.00 85.25 83 LEU A C 1
ATOM 641 O O . LEU A 1 83 ? -63.379 -29.060 2.318 1.00 85.25 83 LEU A O 1
ATOM 645 N N . LEU A 1 84 ? -62.558 -27.351 3.519 1.00 86.06 84 LEU A N 1
ATOM 646 C CA . LEU A 1 84 ? -63.814 -26.589 3.541 1.00 86.06 84 LEU A CA 1
ATOM 647 C C . LEU A 1 84 ? -64.331 -26.258 2.133 1.00 86.06 84 LEU A C 1
ATOM 649 O O . LEU A 1 84 ? -65.524 -26.353 1.877 1.00 86.06 84 LEU A O 1
ATOM 653 N N . LYS A 1 85 ? -63.440 -25.884 1.205 1.00 80.69 85 LYS A N 1
ATOM 654 C CA . LYS A 1 85 ? -63.816 -25.572 -0.186 1.00 80.69 85 LYS A CA 1
ATOM 655 C C . LYS A 1 85 ? -64.258 -26.792 -0.985 1.00 80.69 85 LYS A C 1
ATOM 657 O O . LYS A 1 85 ? -65.086 -26.652 -1.875 1.00 80.69 85 LYS A O 1
ATOM 662 N N . LEU A 1 86 ? -63.625 -27.937 -0.750 1.00 82.81 86 LEU A N 1
ATOM 663 C CA . LEU A 1 86 ? -63.940 -29.174 -1.457 1.00 82.81 86 LEU A CA 1
ATOM 664 C C . LEU A 1 86 ? -65.188 -29.853 -0.883 1.00 82.81 86 LEU A C 1
ATOM 666 O O . LEU A 1 86 ? -65.817 -30.615 -1.603 1.00 82.81 86 LEU A O 1
ATOM 670 N N . ASN A 1 87 ? -65.531 -29.555 0.376 1.00 84.94 87 ASN A N 1
ATOM 671 C CA . ASN A 1 87 ? -66.629 -30.160 1.129 1.00 84.94 87 ASN A CA 1
ATOM 672 C C . ASN A 1 87 ? -66.737 -31.689 0.927 1.00 84.94 87 ASN A C 1
ATOM 674 O O . ASN A 1 87 ? -67.799 -32.179 0.538 1.00 84.94 87 ASN A O 1
ATOM 678 N N . PRO A 1 88 ? -65.628 -32.434 1.107 1.00 79.25 88 PRO A N 1
ATOM 679 C CA . PRO A 1 88 ? -65.598 -33.862 0.835 1.00 79.25 88 PRO A CA 1
ATOM 680 C C . PRO A 1 88 ? -66.421 -34.629 1.876 1.00 79.25 88 PRO A C 1
ATOM 682 O O . PRO A 1 88 ? -66.517 -34.222 3.037 1.00 79.25 88 PRO A O 1
ATOM 685 N N . THR A 1 89 ? -66.987 -35.759 1.470 1.00 79.38 89 THR A N 1
ATOM 686 C CA . THR A 1 89 ? -67.654 -36.687 2.391 1.00 79.38 89 THR A CA 1
ATOM 687 C C . THR A 1 89 ? -66.620 -37.518 3.150 1.00 79.38 89 THR A C 1
ATOM 689 O O . THR A 1 89 ? -65.517 -37.754 2.663 1.00 79.38 89 THR A O 1
ATOM 692 N N . GLU A 1 90 ? -66.951 -38.000 4.353 1.00 69.81 90 GLU A N 1
ATOM 693 C CA . GLU A 1 90 ? -66.012 -38.800 5.167 1.00 69.81 90 GLU A CA 1
ATOM 694 C C . GLU A 1 90 ? -65.556 -40.105 4.488 1.00 69.81 90 GLU A C 1
ATOM 696 O O . GLU A 1 90 ? -64.543 -40.683 4.876 1.00 69.81 90 GLU A O 1
ATOM 701 N N . GLN A 1 91 ? -66.287 -40.555 3.466 1.00 69.25 91 GLN A N 1
ATOM 702 C CA . GLN A 1 91 ? -65.997 -41.759 2.686 1.00 69.25 91 GLN A CA 1
ATOM 703 C C . GLN A 1 91 ? -64.985 -41.511 1.555 1.00 69.25 91 GLN A C 1
ATOM 705 O O . GLN A 1 91 ? -64.516 -42.471 0.941 1.00 69.25 91 GLN A O 1
ATOM 710 N N . ASP A 1 92 ? -64.625 -40.251 1.285 1.00 77.12 92 ASP A N 1
ATOM 711 C CA . ASP A 1 92 ? -63.692 -39.914 0.215 1.00 77.12 92 ASP A CA 1
ATOM 712 C C . ASP A 1 92 ? -62.259 -40.384 0.555 1.00 77.12 92 ASP A C 1
ATOM 714 O O . ASP A 1 92 ? -61.755 -40.142 1.664 1.00 77.12 92 ASP A O 1
ATOM 718 N N . PRO A 1 93 ? -61.552 -41.039 -0.390 1.00 74.94 93 PRO A N 1
ATOM 719 C CA . PRO A 1 93 ? -60.217 -41.573 -0.146 1.00 74.94 93 PRO A CA 1
ATOM 720 C C . PRO A 1 93 ? -59.235 -40.505 0.356 1.00 74.94 93 PRO A C 1
ATOM 722 O O . PRO A 1 93 ? -59.000 -39.488 -0.294 1.00 74.94 93 PRO A O 1
ATOM 725 N N . GLY A 1 94 ? -58.614 -40.759 1.512 1.00 77.69 94 GLY A N 1
ATOM 726 C CA . GLY A 1 94 ? -57.554 -39.916 2.078 1.00 77.69 94 GLY A CA 1
ATOM 727 C C . GLY A 1 94 ? -58.010 -38.819 3.050 1.00 77.69 94 GLY A C 1
ATOM 728 O O . GLY A 1 94 ? -57.155 -38.245 3.726 1.00 77.69 94 GLY A O 1
ATOM 729 N N . ILE A 1 95 ? -59.315 -38.559 3.212 1.00 85.50 95 ILE A N 1
ATOM 730 C CA . ILE A 1 95 ? -59.816 -37.518 4.135 1.00 85.50 95 ILE A CA 1
ATOM 731 C C . ILE A 1 95 ? -59.444 -37.806 5.593 1.00 85.50 95 ILE A C 1
ATOM 733 O O . ILE A 1 95 ? -58.940 -36.918 6.287 1.00 85.50 95 ILE A O 1
ATOM 737 N N . THR A 1 96 ? -59.583 -39.056 6.037 1.00 84.50 96 THR A N 1
ATOM 738 C CA . THR A 1 96 ? -59.210 -39.480 7.397 1.00 84.50 96 THR A CA 1
ATOM 739 C C . THR A 1 96 ? -57.729 -39.224 7.694 1.00 84.50 96 THR A C 1
ATOM 741 O O . THR A 1 96 ? -57.379 -38.739 8.769 1.00 84.50 96 THR A O 1
ATOM 744 N N . PHE A 1 97 ? -56.843 -39.490 6.727 1.00 88.31 97 PHE A N 1
ATOM 745 C CA . PHE A 1 97 ? -55.406 -39.236 6.870 1.00 88.31 97 PHE A CA 1
ATOM 746 C C . PHE A 1 97 ? -55.110 -37.739 7.027 1.00 88.31 97 PHE A C 1
ATOM 748 O O . PHE A 1 97 ? -54.301 -37.346 7.873 1.00 88.31 97 PHE A O 1
ATOM 755 N N . ILE A 1 98 ? -55.787 -36.891 6.246 1.00 86.94 98 ILE A N 1
ATOM 756 C CA . ILE A 1 98 ? -55.616 -35.437 6.318 1.00 86.94 98 ILE A CA 1
ATOM 757 C C . ILE A 1 98 ? -56.070 -34.912 7.687 1.00 86.94 98 ILE A C 1
ATOM 759 O O . ILE A 1 98 ? -55.330 -34.159 8.321 1.00 86.94 98 ILE A O 1
ATOM 763 N N . GLN A 1 99 ? -57.238 -35.337 8.180 1.00 86.44 99 GLN A N 1
ATOM 764 C CA . GLN A 1 99 ? -57.752 -34.930 9.495 1.00 86.44 99 GLN A CA 1
ATOM 765 C C . GLN A 1 99 ? -56.815 -35.348 10.639 1.00 86.44 99 GLN A C 1
ATOM 767 O O . GLN A 1 99 ? -56.468 -34.521 11.485 1.00 86.44 99 GLN A O 1
ATOM 772 N N . GLN A 1 100 ? -56.333 -36.596 10.632 1.00 89.50 100 GLN A N 1
ATOM 773 C CA . GLN A 1 100 ? -55.372 -37.082 11.629 1.00 89.50 100 GLN A CA 1
ATOM 774 C C . GLN A 1 100 ? -54.052 -36.303 11.584 1.00 89.50 100 GLN A C 1
ATOM 776 O O . GLN A 1 100 ? -53.478 -35.987 12.628 1.00 89.50 100 GLN A O 1
ATOM 781 N N . THR A 1 101 ? -53.572 -35.968 10.384 1.00 91.06 101 THR A N 1
ATOM 782 C CA . THR A 1 101 ? -52.348 -35.180 10.206 1.00 91.06 101 THR A CA 1
ATOM 783 C C . THR A 1 101 ? -52.519 -33.772 10.775 1.00 91.06 101 THR A C 1
ATOM 785 O O . THR A 1 101 ? -51.690 -33.344 11.576 1.00 91.06 101 THR A O 1
ATOM 788 N N . LEU A 1 102 ? -53.624 -33.085 10.460 1.00 90.12 102 LEU A N 1
ATOM 789 C CA . LEU A 1 102 ? -53.937 -31.760 11.010 1.00 90.12 102 LEU A CA 1
ATOM 790 C C . LEU A 1 102 ? -54.032 -31.773 12.542 1.00 90.12 102 LEU A C 1
ATOM 792 O O . LEU A 1 102 ? -53.524 -30.864 13.201 1.00 90.12 102 LEU A O 1
ATOM 796 N N . GLN A 1 103 ? -54.636 -32.813 13.122 1.00 91.81 103 GLN A N 1
ATOM 797 C CA . GLN A 1 103 ? -54.755 -32.957 14.573 1.00 91.81 103 GLN A CA 1
ATOM 798 C C . GLN A 1 103 ? -53.391 -33.158 15.248 1.00 91.81 103 GLN A C 1
ATOM 800 O O . GLN A 1 103 ? -53.098 -32.509 16.254 1.00 91.81 103 GLN A O 1
ATOM 805 N N . ARG A 1 104 ? -52.519 -33.998 14.674 1.00 91.56 104 ARG A N 1
ATOM 806 C CA . ARG A 1 104 ? -51.140 -34.183 15.162 1.00 91.56 104 ARG A CA 1
ATOM 807 C C . ARG A 1 104 ? -50.335 -32.889 15.082 1.00 91.56 104 ARG A C 1
ATOM 809 O O . ARG A 1 104 ? -49.642 -32.544 16.037 1.00 91.56 104 ARG A O 1
ATOM 816 N N . THR A 1 105 ? -50.446 -32.158 13.971 1.00 90.56 105 THR A N 1
ATOM 817 C CA . THR A 1 105 ? -49.774 -30.864 13.803 1.00 90.56 105 THR A CA 1
ATOM 818 C C . THR A 1 105 ? -50.248 -29.855 14.844 1.00 90.56 105 THR A C 1
ATOM 820 O O . THR A 1 105 ? -49.420 -29.181 15.452 1.00 90.56 105 THR A O 1
ATOM 823 N N . ARG A 1 106 ? -51.557 -29.791 15.114 1.00 90.75 106 ARG A N 1
ATOM 824 C CA . ARG A 1 106 ? -52.117 -28.926 16.158 1.00 90.75 106 ARG A CA 1
ATOM 825 C C . ARG A 1 106 ? -51.553 -29.256 17.543 1.00 90.75 106 ARG A C 1
ATOM 827 O O . ARG A 1 106 ? -51.065 -28.352 18.213 1.00 90.75 106 ARG A O 1
ATOM 834 N N . TYR A 1 107 ? -51.552 -30.531 17.934 1.00 92.50 107 TYR A N 1
ATOM 835 C CA . TYR A 1 107 ? -51.020 -30.962 19.232 1.00 92.50 107 TYR A CA 1
ATOM 836 C C . TYR A 1 107 ? -49.537 -30.602 19.405 1.00 92.50 107 TYR A C 1
ATOM 838 O O . TYR A 1 107 ? -49.126 -30.087 20.444 1.00 92.50 107 TYR A O 1
ATOM 846 N N . TYR A 1 108 ? -48.732 -30.811 18.359 1.00 90.12 108 TYR A N 1
ATOM 847 C CA . TYR A 1 108 ? -47.322 -30.420 18.353 1.00 90.12 108 TYR A CA 1
ATOM 848 C C . TYR A 1 108 ? -47.130 -28.907 18.561 1.00 90.12 108 TYR A C 1
ATOM 850 O O . TYR A 1 108 ? -46.267 -28.492 19.340 1.00 90.12 108 TYR A O 1
ATOM 858 N N . LEU A 1 109 ? -47.930 -28.075 17.882 1.00 89.81 109 LEU A N 1
ATOM 859 C CA . LEU A 1 109 ? -47.868 -26.617 18.019 1.00 89.81 109 LEU A CA 1
ATOM 860 C C . LEU A 1 109 ? -48.276 -26.160 19.428 1.00 89.81 109 LEU A C 1
ATOM 862 O O . LEU A 1 109 ? -47.582 -25.325 20.008 1.00 89.81 109 LEU A O 1
ATOM 866 N N . GLU A 1 110 ? -49.338 -26.739 19.995 1.00 90.12 110 GLU A N 1
ATOM 867 C CA . GLU A 1 110 ? -49.805 -26.450 21.359 1.00 90.12 110 GLU A CA 1
ATOM 868 C C . GLU A 1 110 ? -48.735 -26.797 22.406 1.00 90.12 110 GLU A C 1
ATOM 870 O O . GLU A 1 110 ? -48.364 -25.939 23.204 1.00 90.12 110 GLU A O 1
ATOM 875 N N . GLN A 1 111 ? -48.142 -27.998 22.352 1.00 90.50 111 GLN A N 1
ATOM 876 C CA . GLN A 1 111 ? -47.057 -28.382 23.267 1.00 90.50 111 GLN A CA 1
ATOM 877 C C . GLN A 1 111 ? -45.864 -27.421 23.204 1.00 90.50 111 GLN A C 1
ATOM 879 O O . GLN A 1 111 ? -45.280 -27.048 24.228 1.00 90.50 111 GLN A O 1
ATOM 884 N N . LYS A 1 112 ? -45.474 -27.021 21.988 1.00 85.75 112 LYS A N 1
ATOM 885 C CA . LYS A 1 112 ? -44.357 -26.098 21.785 1.00 85.75 112 LYS A CA 1
ATOM 886 C C . LYS A 1 112 ? -44.670 -24.718 22.363 1.00 85.75 112 LYS A C 1
ATOM 888 O O . LYS A 1 112 ? -43.790 -24.117 22.976 1.00 85.75 112 LYS A O 1
ATOM 893 N N . TRP A 1 113 ? -45.907 -24.249 22.207 1.00 84.94 113 TRP A N 1
ATOM 894 C CA . TRP A 1 113 ? -46.375 -22.995 22.788 1.00 84.94 113 TRP A CA 1
ATOM 895 C C . TRP A 1 113 ? -46.336 -23.028 24.318 1.00 84.94 113 TRP A C 1
ATOM 897 O O . TRP A 1 113 ? -45.706 -22.161 24.918 1.00 84.94 113 TRP A O 1
ATOM 907 N N . THR A 1 114 ? -46.867 -24.078 24.951 1.00 85.81 114 THR A N 1
ATOM 908 C CA . THR A 1 114 ? -46.825 -24.240 26.416 1.00 85.81 114 THR A CA 1
ATOM 909 C C . THR A 1 114 ? -45.396 -24.225 26.958 1.00 85.81 114 THR A C 1
ATOM 911 O O . THR A 1 114 ? -45.116 -23.594 27.976 1.00 85.81 114 THR A O 1
ATOM 914 N N . ARG A 1 115 ? -44.450 -24.864 26.256 1.00 83.81 115 ARG A N 1
ATOM 915 C CA . ARG A 1 115 ? -43.032 -24.836 26.643 1.00 83.81 115 ARG A CA 1
ATOM 916 C C . ARG A 1 115 ? -42.433 -23.429 26.566 1.00 83.81 115 ARG A C 1
ATOM 918 O O . ARG A 1 115 ? -41.657 -23.058 27.441 1.00 83.81 115 ARG A O 1
ATOM 925 N N . ILE A 1 116 ? -42.770 -22.658 25.532 1.00 81.75 116 ILE A N 1
ATOM 926 C CA . ILE A 1 116 ? -42.310 -21.269 25.377 1.00 81.75 116 ILE A CA 1
ATOM 927 C C . ILE A 1 116 ? -42.896 -20.386 26.489 1.00 81.75 116 ILE A C 1
ATOM 929 O O . ILE A 1 116 ? -42.162 -19.594 27.072 1.00 81.75 116 ILE A O 1
ATOM 933 N N . GLN A 1 117 ? -44.170 -20.582 26.843 1.00 80.62 117 GLN A N 1
ATOM 934 C CA . GLN A 1 117 ? -44.822 -19.888 27.959 1.00 80.62 117 GLN A CA 1
ATOM 935 C C . GLN A 1 117 ? -44.160 -20.199 29.308 1.00 80.62 117 GLN A C 1
ATOM 937 O O . GLN A 1 117 ? -43.889 -19.285 30.080 1.00 80.62 117 GLN A O 1
ATOM 942 N N . ALA A 1 118 ? -43.833 -21.467 29.574 1.00 78.12 118 ALA A N 1
ATOM 943 C CA . ALA A 1 118 ? -43.165 -21.865 30.814 1.00 78.12 118 ALA A CA 1
ATOM 944 C C . ALA A 1 118 ? -41.761 -21.250 30.959 1.00 78.12 118 ALA A C 1
ATOM 946 O O . ALA A 1 118 ? -41.360 -20.877 32.058 1.00 78.12 118 ALA A O 1
ATOM 947 N N . LEU A 1 119 ? -41.020 -21.116 29.853 1.00 73.25 119 LEU A N 1
ATOM 948 C CA . LEU A 1 119 ? -39.691 -20.493 29.846 1.00 73.25 119 LEU A CA 1
ATOM 949 C C . LEU A 1 119 ? -39.734 -18.967 30.038 1.00 73.25 119 LEU A C 1
ATOM 951 O O . LEU A 1 119 ? -38.741 -18.387 30.469 1.00 73.25 119 LEU A O 1
ATOM 955 N N . ASP A 1 120 ? -40.857 -18.320 29.725 1.00 76.38 120 ASP A N 1
ATOM 956 C CA . ASP A 1 120 ? -41.042 -16.871 29.879 1.00 76.38 120 ASP A CA 1
ATOM 957 C C . ASP A 1 120 ? -41.290 -16.454 31.344 1.00 76.38 120 ASP A C 1
ATOM 959 O O . ASP A 1 120 ? -41.010 -15.320 31.726 1.00 76.38 120 ASP A O 1
ATOM 963 N N . GLY A 1 121 ? -41.752 -17.383 32.190 1.00 71.31 121 GLY A N 1
ATOM 964 C CA . GLY A 1 121 ? -42.093 -17.175 33.604 1.00 71.31 121 GLY A CA 1
ATOM 965 C C . GLY A 1 121 ? -40.910 -17.041 34.576 1.00 71.31 121 GLY A C 1
ATOM 966 O O . GLY A 1 121 ? -41.014 -17.495 35.716 1.00 71.31 121 GLY A O 1
ATOM 967 N N . ARG A 1 122 ? -39.773 -16.470 34.156 1.00 78.75 122 ARG A N 1
ATOM 968 C CA . ARG A 1 122 ? -38.577 -16.313 35.007 1.00 78.75 122 ARG A CA 1
ATOM 969 C C . ARG A 1 122 ? -38.895 -15.437 36.231 1.00 78.75 122 ARG A C 1
ATOM 971 O O . ARG A 1 122 ? -39.326 -14.297 36.080 1.00 78.75 122 ARG A O 1
ATOM 978 N N . ARG A 1 123 ? -38.620 -15.945 37.437 1.00 86.31 123 ARG A N 1
ATOM 979 C CA . ARG A 1 123 ? -38.616 -15.154 38.679 1.00 86.31 123 ARG A CA 1
ATOM 980 C C . ARG A 1 123 ? -37.189 -14.833 39.113 1.00 86.31 123 ARG A C 1
ATOM 982 O O . ARG A 1 123 ? -36.323 -15.703 39.036 1.00 86.31 123 ARG A O 1
ATOM 989 N N . LEU A 1 124 ? -36.962 -13.594 39.536 1.00 89.38 124 LEU A N 1
ATOM 990 C CA . LEU A 1 124 ? -35.705 -13.117 40.110 1.00 89.38 124 LEU A CA 1
ATOM 991 C C . LEU A 1 124 ? -35.799 -13.117 41.640 1.00 89.38 124 LEU A C 1
ATOM 993 O O . LEU A 1 124 ? -36.861 -12.845 42.196 1.00 89.38 124 LEU A O 1
ATOM 997 N N . ASP A 1 125 ? -34.686 -13.430 42.298 1.00 89.25 125 ASP A N 1
ATOM 998 C CA . ASP A 1 125 ? -34.541 -13.431 43.756 1.00 89.25 125 ASP A CA 1
ATOM 999 C C . ASP A 1 125 ? -33.737 -12.196 44.189 1.00 89.25 125 ASP A C 1
ATOM 1001 O O . ASP A 1 125 ? -32.542 -12.275 44.468 1.00 89.25 125 ASP A O 1
ATOM 1005 N N . LEU A 1 126 ? -34.379 -11.022 44.169 1.00 92.00 126 LEU A N 1
ATOM 1006 C CA . LEU A 1 126 ? -33.704 -9.744 44.439 1.00 92.00 126 LEU A CA 1
ATOM 1007 C C . LEU A 1 126 ? -33.303 -9.559 45.913 1.00 92.00 126 LEU A C 1
ATOM 1009 O O . LEU A 1 126 ? -32.537 -8.650 46.226 1.00 92.00 126 LEU A O 1
ATOM 1013 N N . ASP A 1 127 ? -33.771 -10.412 46.829 1.00 91.00 127 ASP A N 1
ATOM 1014 C CA . ASP A 1 127 ? -33.389 -10.339 48.244 1.00 91.00 127 ASP A CA 1
ATOM 1015 C C . ASP A 1 127 ? -31.906 -10.667 48.470 1.00 91.00 127 ASP A C 1
ATOM 1017 O O . ASP A 1 127 ? -31.315 -10.189 49.441 1.00 91.00 127 ASP A O 1
ATOM 1021 N N . ARG A 1 128 ? -31.272 -11.391 47.538 1.00 91.19 128 ARG A N 1
ATOM 1022 C CA . ARG A 1 128 ? -29.824 -11.660 47.545 1.00 91.19 128 ARG A CA 1
ATOM 1023 C C . ARG A 1 128 ? -28.981 -10.390 47.508 1.00 91.19 128 ARG A C 1
ATOM 1025 O O . ARG A 1 128 ? -27.905 -10.364 48.098 1.00 91.19 128 ARG A O 1
ATOM 1032 N N . LEU A 1 129 ? -29.494 -9.321 46.893 1.00 92.50 129 LEU A N 1
ATOM 1033 C CA . LEU A 1 129 ? -28.807 -8.031 46.806 1.00 92.50 129 LEU A CA 1
ATOM 1034 C C . LEU A 1 129 ? -28.551 -7.400 48.185 1.00 92.50 129 LEU A C 1
ATOM 1036 O O . LEU A 1 129 ? -27.571 -6.677 48.353 1.00 92.50 129 LEU A O 1
ATOM 1040 N N . LYS A 1 130 ? -29.373 -7.721 49.196 1.00 90.50 130 LYS A N 1
ATOM 1041 C CA . LYS A 1 130 ? -29.227 -7.190 50.562 1.00 90.50 130 LYS A CA 1
ATOM 1042 C C . LYS A 1 130 ? -27.979 -7.705 51.278 1.00 90.50 130 LYS A C 1
ATOM 1044 O O . LYS A 1 130 ? -27.502 -7.050 52.199 1.00 90.50 130 LYS A O 1
ATOM 1049 N N . ALA A 1 131 ? -27.489 -8.882 50.890 1.00 91.00 131 ALA A N 1
ATOM 1050 C CA . ALA A 1 131 ? -26.365 -9.559 51.535 1.00 91.00 131 ALA A CA 1
ATOM 1051 C C . ALA A 1 131 ? -24.998 -9.196 50.924 1.00 91.00 131 ALA A C 1
ATOM 1053 O O . ALA A 1 131 ? -23.983 -9.744 51.344 1.00 91.00 131 ALA A O 1
ATOM 1054 N N . LEU A 1 132 ? -24.966 -8.313 49.921 1.00 92.25 132 LEU A N 1
ATOM 1055 C CA . LEU A 1 132 ? -23.748 -7.955 49.198 1.00 92.25 132 LEU A CA 1
ATOM 1056 C C . LEU A 1 132 ? -22.848 -7.008 50.010 1.00 92.25 132 LEU A C 1
ATOM 1058 O O . LEU A 1 132 ? -23.307 -6.007 50.564 1.00 92.25 132 LEU A O 1
ATOM 1062 N N . GLU A 1 133 ? -21.544 -7.291 50.020 1.00 90.88 133 GLU A N 1
ATOM 1063 C CA . GLU A 1 133 ? -20.519 -6.484 50.692 1.00 90.88 133 GLU A CA 1
ATOM 1064 C C . GLU A 1 133 ? -19.628 -5.764 49.672 1.00 90.88 133 GLU A C 1
ATOM 1066 O O . GLU A 1 133 ? -18.559 -6.237 49.294 1.00 90.88 133 GLU A O 1
ATOM 1071 N N . PHE A 1 134 ? -20.059 -4.576 49.242 1.00 92.38 134 PHE A N 1
ATOM 1072 C CA . PHE A 1 134 ? -19.443 -3.865 48.112 1.00 92.38 134 PHE A CA 1
ATOM 1073 C C . PHE A 1 134 ? -17.942 -3.577 48.282 1.00 92.38 134 PHE A C 1
ATOM 1075 O O . PHE A 1 134 ? -17.185 -3.642 47.319 1.00 92.38 134 PHE A O 1
ATOM 1082 N N . GLU A 1 135 ? -17.501 -3.255 49.500 1.00 87.50 135 GLU A N 1
ATOM 1083 C CA . GLU A 1 135 ? -16.113 -2.867 49.798 1.00 87.50 135 GLU A CA 1
ATOM 1084 C C . GLU A 1 135 ? -15.121 -4.030 49.658 1.00 87.50 135 GLU A C 1
ATOM 1086 O O . GLU A 1 135 ? -13.960 -3.801 49.325 1.00 87.50 135 GLU A O 1
ATOM 1091 N N . ASN A 1 136 ? -15.575 -5.272 49.845 1.00 88.75 136 ASN A N 1
ATOM 1092 C CA . ASN A 1 136 ? -14.744 -6.468 49.678 1.00 88.75 136 ASN A CA 1
ATOM 1093 C C . ASN A 1 136 ? -14.600 -6.875 48.200 1.00 88.75 136 ASN A C 1
ATOM 1095 O O . ASN A 1 136 ? -13.687 -7.619 47.832 1.00 88.75 136 ASN A O 1
ATOM 1099 N N . ASP A 1 137 ? -15.461 -6.324 47.343 1.00 93.19 137 ASP A N 1
ATOM 1100 C CA . ASP A 1 137 ? -15.648 -6.738 45.955 1.00 93.19 137 ASP A CA 1
ATOM 1101 C C . ASP A 1 137 ? -14.950 -5.812 44.941 1.00 93.19 137 ASP A C 1
ATOM 1103 O O . ASP A 1 137 ? -15.080 -5.998 43.733 1.00 93.19 137 ASP A O 1
ATOM 1107 N N . VAL A 1 138 ? -14.161 -4.830 45.394 1.00 92.69 138 VAL A N 1
ATOM 1108 C CA . VAL A 1 138 ? -13.427 -3.889 44.516 1.00 92.69 138 VAL A CA 1
ATOM 1109 C C . VAL A 1 138 ? -11.998 -4.318 44.171 1.00 92.69 138 VAL A C 1
ATOM 1111 O O . VAL A 1 138 ? -11.339 -3.674 43.353 1.00 92.69 138 VAL A O 1
ATOM 1114 N N . SER A 1 139 ? -11.484 -5.384 44.788 1.00 91.69 139 SER A N 1
ATOM 1115 C CA . SER A 1 139 ? -10.110 -5.835 44.556 1.00 91.69 139 SER A CA 1
ATOM 1116 C C . SER A 1 139 ? -10.010 -6.822 43.387 1.00 91.69 139 SER A C 1
ATOM 1118 O O . SER A 1 139 ? -10.737 -7.817 43.311 1.00 91.69 139 SER A O 1
ATOM 1120 N N . LEU A 1 140 ? -9.039 -6.588 42.506 1.00 92.62 140 LEU A N 1
ATOM 1121 C CA . LEU A 1 140 ? -8.746 -7.386 41.316 1.00 92.62 140 LEU A CA 1
ATOM 1122 C C . LEU A 1 140 ? -7.446 -8.178 41.511 1.00 92.62 140 LEU A C 1
ATOM 1124 O O . LEU A 1 140 ? -6.458 -7.658 42.029 1.00 92.62 140 LEU A O 1
ATOM 1128 N N . SER A 1 141 ? -7.434 -9.438 41.076 1.00 91.44 141 SER A N 1
ATOM 1129 C CA . SER A 1 141 ? -6.220 -10.261 41.011 1.00 91.44 141 SER A CA 1
ATOM 1130 C C . SER A 1 141 ? -5.754 -10.347 39.560 1.00 91.44 141 SER A C 1
ATOM 1132 O O . SER A 1 141 ? -6.491 -10.842 38.707 1.00 91.44 141 SER A O 1
ATOM 1134 N N . LEU A 1 142 ? -4.553 -9.830 39.285 1.00 93.25 142 LEU A N 1
ATOM 1135 C CA . LEU A 1 142 ? -3.981 -9.708 37.940 1.00 93.25 142 LEU A CA 1
ATOM 1136 C C . LEU A 1 142 ? -2.532 -10.243 37.922 1.00 93.25 142 LEU A C 1
ATOM 1138 O O . LEU A 1 142 ? -1.604 -9.460 37.746 1.00 93.25 142 LEU A O 1
ATOM 1142 N N . PRO A 1 143 ? -2.320 -11.559 38.117 1.00 91.12 143 PRO A N 1
ATOM 1143 C CA . PRO A 1 143 ? -0.974 -12.139 38.176 1.00 91.12 143 PRO A CA 1
ATOM 1144 C C . PRO A 1 143 ? -0.184 -11.938 36.875 1.00 91.12 143 PRO A C 1
ATOM 1146 O O . PRO A 1 143 ? 0.990 -11.610 36.929 1.00 91.12 143 PRO A O 1
ATOM 1149 N N . GLU A 1 144 ? -0.836 -12.011 35.709 1.00 90.56 144 GLU A N 1
ATOM 1150 C CA . GLU A 1 144 ? -0.180 -11.760 34.413 1.00 90.56 144 GLU A CA 1
ATOM 1151 C C . GLU A 1 144 ? 0.359 -10.326 34.280 1.00 90.56 144 GLU A C 1
ATOM 1153 O O . GLU A 1 144 ? 1.360 -10.102 33.604 1.00 90.56 144 GLU A O 1
ATOM 1158 N N . LEU A 1 145 ? -0.292 -9.348 34.925 1.00 92.75 145 LEU A N 1
ATOM 1159 C CA . LEU A 1 145 ? 0.207 -7.973 34.974 1.00 92.75 145 LEU A CA 1
ATOM 1160 C C . LEU A 1 145 ? 1.435 -7.876 35.882 1.00 92.75 145 LEU A C 1
ATOM 1162 O O . LEU A 1 145 ? 2.390 -7.186 35.535 1.00 92.75 145 LEU A O 1
ATOM 1166 N N . ASP A 1 146 ? 1.407 -8.561 37.027 1.00 91.50 146 ASP A N 1
ATOM 1167 C CA . ASP A 1 146 ? 2.534 -8.604 37.959 1.00 91.50 146 ASP A CA 1
ATOM 1168 C C . ASP A 1 146 ? 3.764 -9.237 37.288 1.00 91.50 146 ASP A C 1
ATOM 1170 O O . ASP A 1 146 ? 4.836 -8.634 37.301 1.00 91.50 146 ASP A O 1
ATOM 1174 N N . ASP A 1 147 ? 3.581 -10.378 36.616 1.00 90.06 147 ASP A N 1
ATOM 1175 C CA . ASP A 1 147 ? 4.630 -11.069 35.860 1.00 90.06 147 ASP A CA 1
ATOM 1176 C C . ASP A 1 147 ? 5.191 -10.181 34.737 1.00 90.06 147 ASP A C 1
ATOM 1178 O O . ASP A 1 147 ? 6.409 -10.067 34.578 1.00 90.06 147 ASP A O 1
ATOM 1182 N N . PHE A 1 148 ? 4.319 -9.490 33.987 1.00 89.81 148 PHE A N 1
ATOM 1183 C CA . PHE A 1 148 ? 4.746 -8.572 32.929 1.00 89.81 148 PHE A CA 1
ATOM 1184 C C . PHE A 1 148 ? 5.570 -7.406 33.484 1.00 89.81 148 PHE A C 1
ATOM 1186 O O . PHE A 1 148 ? 6.632 -7.108 32.940 1.00 89.81 148 PHE A O 1
ATOM 1193 N N . ILE A 1 149 ? 5.112 -6.759 34.566 1.00 90.38 149 ILE A N 1
ATOM 1194 C CA . ILE A 1 149 ? 5.813 -5.630 35.198 1.00 90.38 149 ILE A CA 1
ATOM 1195 C C . ILE A 1 149 ? 7.174 -6.075 35.745 1.00 90.38 149 ILE A C 1
ATOM 1197 O O . ILE A 1 149 ? 8.167 -5.379 35.528 1.00 90.38 149 ILE A O 1
ATOM 1201 N N . SER A 1 150 ? 7.249 -7.232 36.410 1.00 87.69 150 SER A N 1
ATOM 1202 C CA . SER A 1 150 ? 8.515 -7.792 36.899 1.00 87.69 150 SER A CA 1
ATOM 1203 C C . SER A 1 150 ? 9.494 -8.089 35.758 1.00 87.69 150 SER A C 1
ATOM 1205 O O . SER A 1 150 ? 10.679 -7.774 35.874 1.00 87.69 150 SER A O 1
ATOM 1207 N N . GLY A 1 151 ? 8.998 -8.587 34.622 1.00 84.94 151 GLY A N 1
ATOM 1208 C CA . GLY A 1 151 ? 9.809 -8.855 33.434 1.00 84.94 151 GLY A CA 1
ATOM 1209 C C . GLY A 1 151 ? 10.404 -7.608 32.768 1.00 84.94 151 GLY A C 1
ATOM 1210 O O . GLY A 1 151 ? 11.397 -7.727 32.053 1.00 84.94 151 GLY A O 1
ATOM 1211 N N . ILE A 1 152 ? 9.871 -6.399 33.011 1.00 84.56 152 ILE A N 1
ATOM 1212 C CA . ILE A 1 152 ? 10.389 -5.150 32.413 1.00 84.56 152 ILE A CA 1
ATOM 1213 C C . ILE A 1 152 ? 11.857 -4.911 32.798 1.00 84.56 152 ILE A C 1
ATOM 1215 O O . ILE A 1 152 ? 12.642 -4.456 31.963 1.00 84.56 152 ILE A O 1
ATOM 1219 N N . SER A 1 153 ? 12.235 -5.212 34.044 1.00 73.19 153 SER A N 1
ATOM 1220 C CA . SER A 1 153 ? 13.593 -4.985 34.561 1.00 73.19 153 SER A CA 1
ATOM 1221 C C . SER A 1 153 ? 14.604 -6.056 34.136 1.00 73.19 153 SER A C 1
ATOM 1223 O O . SER A 1 153 ? 15.805 -5.802 34.190 1.00 73.19 153 SER A O 1
ATOM 1225 N N . GLU A 1 154 ? 14.141 -7.228 33.697 1.00 72.62 154 GLU A N 1
ATOM 1226 C CA . GLU A 1 154 ? 14.984 -8.372 33.312 1.00 72.62 154 GLU A CA 1
ATOM 1227 C C . GLU A 1 154 ? 15.329 -8.394 31.812 1.00 72.62 154 GLU A C 1
ATOM 1229 O O . GLU A 1 154 ? 16.122 -9.224 31.356 1.00 72.62 154 GLU A O 1
ATOM 1234 N N . ARG A 1 155 ? 14.766 -7.463 31.026 1.00 73.94 155 ARG A N 1
ATOM 1235 C CA . ARG A 1 155 ? 15.010 -7.364 29.581 1.00 73.94 155 ARG A CA 1
ATOM 1236 C C . ARG A 1 155 ? 16.495 -7.123 29.309 1.00 73.94 155 ARG A C 1
ATOM 1238 O O . ARG A 1 155 ? 17.046 -6.061 29.597 1.00 73.94 155 ARG A O 1
ATOM 1245 N N . SER A 1 156 ? 17.148 -8.126 28.731 1.00 57.38 156 SER A N 1
ATOM 1246 C CA . SER A 1 156 ? 18.563 -8.057 28.368 1.00 57.38 156 SER A CA 1
ATOM 1247 C C . SER A 1 156 ? 18.778 -7.148 27.149 1.00 57.38 156 SER A C 1
ATOM 1249 O O . SER A 1 156 ? 17.898 -7.059 26.286 1.00 57.38 156 SER A O 1
ATOM 1251 N N . PRO A 1 157 ? 19.943 -6.484 27.016 1.00 52.84 157 PRO A N 1
ATOM 1252 C CA . PRO A 1 157 ? 20.335 -5.865 25.757 1.00 52.84 157 PRO A CA 1
ATOM 1253 C C . PRO A 1 157 ? 20.484 -6.984 24.724 1.00 52.84 157 PRO A C 1
ATOM 1255 O O . PRO A 1 157 ? 21.438 -7.760 24.761 1.00 52.84 157 PRO A O 1
ATOM 1258 N N . GLY A 1 158 ? 19.492 -7.129 23.848 1.00 45.47 158 GLY A N 1
ATOM 1259 C CA . GLY A 1 158 ? 19.527 -8.139 22.804 1.00 45.47 158 GLY A CA 1
ATOM 1260 C C . GLY A 1 158 ? 20.726 -7.888 21.897 1.00 45.47 158 GLY A C 1
ATOM 1261 O O . GLY A 1 158 ? 20.715 -6.948 21.106 1.00 45.47 158 GLY A O 1
ATOM 1262 N N . ASN A 1 159 ? 21.744 -8.747 21.979 1.00 42.16 159 ASN A N 1
ATOM 1263 C CA . ASN A 1 159 ? 22.746 -8.907 20.927 1.00 42.16 159 ASN A CA 1
ATOM 1264 C C . ASN A 1 159 ? 22.064 -9.570 19.723 1.00 42.16 159 ASN A C 1
ATOM 1266 O O . ASN A 1 159 ? 22.272 -10.743 19.428 1.00 42.16 159 ASN A O 1
ATOM 1270 N N . HIS A 1 160 ? 21.216 -8.816 19.034 1.00 44.12 160 HIS A N 1
ATOM 1271 C CA . HIS A 1 160 ? 20.694 -9.190 17.731 1.00 44.12 160 HIS A CA 1
ATOM 1272 C C . HIS A 1 160 ? 21.356 -8.312 16.678 1.00 44.12 160 HIS A C 1
ATOM 1274 O O . HIS A 1 160 ? 20.708 -7.567 15.952 1.00 44.12 160 HIS A O 1
ATOM 1280 N N . SER A 1 161 ? 22.679 -8.438 16.560 1.00 41.78 161 SER A N 1
ATOM 1281 C CA . SER A 1 161 ? 23.289 -8.311 15.244 1.00 41.78 161 SER A CA 1
ATOM 1282 C C . SER A 1 161 ? 22.781 -9.500 14.428 1.00 41.78 161 SER A C 1
ATOM 1284 O O . SER A 1 161 ? 23.383 -10.573 14.439 1.00 41.78 161 SER A O 1
ATOM 1286 N N . LEU A 1 162 ? 21.630 -9.350 13.771 1.00 45.03 162 LEU A N 1
ATOM 1287 C CA . LEU A 1 162 ? 21.349 -10.177 12.606 1.00 45.03 162 LEU A CA 1
ATOM 1288 C C . LEU A 1 162 ? 22.515 -9.893 11.657 1.00 45.03 162 LEU A C 1
ATOM 1290 O O . LEU A 1 162 ? 22.632 -8.779 11.147 1.00 45.03 162 LEU A O 1
ATOM 1294 N N . GLU A 1 163 ? 23.442 -10.840 11.506 1.00 50.03 163 GLU A N 1
ATOM 1295 C CA . GLU A 1 163 ? 24.495 -10.741 10.499 1.00 50.03 163 GLU A CA 1
ATOM 1296 C C . GLU A 1 163 ? 23.815 -10.736 9.130 1.00 50.03 163 GLU A C 1
ATOM 1298 O O . GLU A 1 163 ? 23.571 -11.771 8.512 1.00 50.03 163 GLU A O 1
ATOM 1303 N N . PHE A 1 164 ? 23.441 -9.542 8.674 1.00 61.12 164 PHE A N 1
ATOM 1304 C CA . PHE A 1 164 ? 22.949 -9.338 7.331 1.00 61.12 164 PHE A CA 1
ATOM 1305 C C . PHE A 1 164 ? 24.080 -9.692 6.373 1.00 61.12 164 PHE A C 1
ATOM 1307 O O . PHE A 1 164 ? 25.097 -9.003 6.293 1.00 61.12 164 PHE A O 1
ATOM 1314 N N . SER A 1 165 ? 23.892 -10.804 5.673 1.00 59.94 165 SER A N 1
ATOM 1315 C CA . SER A 1 165 ? 24.735 -11.218 4.563 1.00 59.94 165 SER A CA 1
ATOM 1316 C C . SER A 1 165 ? 24.013 -10.814 3.280 1.00 59.94 165 SER A C 1
ATOM 1318 O O . SER A 1 165 ? 23.016 -11.449 2.927 1.00 59.94 165 SER A O 1
ATOM 1320 N N . PRO A 1 166 ? 24.436 -9.741 2.598 1.00 64.94 166 PRO A N 1
ATOM 1321 C CA . PRO A 1 166 ? 23.806 -9.352 1.348 1.00 64.94 166 PRO A CA 1
ATOM 1322 C C . PRO A 1 166 ? 24.037 -10.423 0.285 1.00 64.94 166 PRO A C 1
ATOM 1324 O O . PRO A 1 166 ? 25.167 -10.816 0.011 1.00 64.94 166 PRO A O 1
ATOM 1327 N N . SER A 1 167 ? 22.955 -10.865 -0.348 1.00 64.31 167 SER A N 1
ATOM 1328 C CA . SER A 1 167 ? 23.005 -11.689 -1.554 1.00 64.31 167 SER A CA 1
ATOM 1329 C C . SER A 1 167 ? 22.892 -10.792 -2.787 1.00 64.31 167 SER A C 1
ATOM 1331 O O . SER A 1 167 ? 21.903 -10.060 -2.918 1.00 64.31 167 SER A O 1
ATOM 1333 N N . SER A 1 168 ? 23.849 -10.868 -3.712 1.00 69.94 168 SER A N 1
ATOM 1334 C CA . SER A 1 168 ? 23.648 -10.332 -5.060 1.00 69.94 168 SER A CA 1
ATOM 1335 C C . SER A 1 168 ? 23.044 -11.376 -5.971 1.00 69.94 168 SER A C 1
ATOM 1337 O O . SER A 1 168 ? 23.517 -12.506 -6.049 1.00 69.94 168 SER A O 1
ATOM 1339 N N . ASN A 1 169 ? 22.024 -10.940 -6.700 1.00 73.38 169 ASN A N 1
ATOM 1340 C CA . ASN A 1 169 ? 21.461 -11.670 -7.825 1.00 73.38 169 ASN A CA 1
ATOM 1341 C C . ASN A 1 169 ? 21.682 -10.901 -9.141 1.00 73.38 169 ASN A C 1
ATOM 1343 O O . ASN A 1 169 ? 20.897 -11.076 -10.079 1.00 73.38 169 ASN A O 1
ATOM 1347 N N . LEU A 1 170 ? 22.678 -10.002 -9.188 1.00 79.88 170 LEU A N 1
ATOM 1348 C CA . LEU A 1 170 ? 23.030 -9.231 -10.379 1.00 79.88 170 LEU A CA 1
ATOM 1349 C C . LEU A 1 170 ? 23.814 -10.116 -11.358 1.00 79.88 170 LEU A C 1
ATOM 1351 O O . LEU A 1 170 ? 24.793 -10.762 -10.988 1.00 79.88 170 LEU A O 1
ATOM 1355 N N . LEU A 1 171 ? 23.394 -10.149 -12.623 1.00 77.50 171 LEU A N 1
ATOM 1356 C CA . LEU A 1 171 ? 24.079 -10.937 -13.649 1.00 77.50 171 LEU A CA 1
ATOM 1357 C C . LEU A 1 171 ? 25.438 -10.325 -14.021 1.00 77.50 171 LEU A C 1
ATOM 1359 O O . LEU A 1 171 ? 25.503 -9.187 -14.484 1.00 77.50 171 LEU A O 1
ATOM 1363 N N . GLN A 1 172 ? 26.504 -11.123 -13.923 1.00 72.50 172 GLN A N 1
ATOM 1364 C CA . GLN A 1 172 ? 27.813 -10.809 -14.500 1.00 72.50 172 GLN A CA 1
ATOM 1365 C C . GLN A 1 172 ? 27.972 -11.535 -15.843 1.00 72.50 172 GLN A C 1
ATOM 1367 O O . GLN A 1 172 ? 28.244 -12.737 -15.899 1.00 72.50 172 GLN A O 1
ATOM 1372 N N . LEU A 1 173 ? 27.753 -10.812 -16.942 1.00 72.56 173 LEU A N 1
ATOM 1373 C CA . LEU A 1 173 ? 27.864 -11.341 -18.303 1.00 72.56 173 LEU A CA 1
ATOM 1374 C C . LEU A 1 173 ? 29.191 -10.908 -18.937 1.00 72.56 173 LEU A C 1
ATOM 1376 O O . LEU A 1 173 ? 29.607 -9.764 -18.800 1.00 72.56 173 LEU A O 1
ATOM 1380 N N . SER A 1 174 ? 29.844 -11.827 -19.648 1.00 66.75 174 SER A N 1
ATOM 1381 C CA . SER A 1 174 ? 31.058 -11.576 -20.434 1.00 66.75 174 SER A CA 1
ATOM 1382 C C . SER A 1 174 ? 30.927 -12.210 -21.818 1.00 66.75 174 SER A C 1
ATOM 1384 O O . SER A 1 174 ? 30.062 -13.064 -22.037 1.00 66.75 174 SER A O 1
ATOM 1386 N N . TYR A 1 175 ? 31.818 -11.878 -22.753 1.00 60.62 175 TYR A N 1
ATOM 1387 C CA . TYR A 1 175 ? 31.873 -12.530 -24.071 1.00 60.62 175 TYR A CA 1
ATOM 1388 C C . TYR A 1 175 ? 32.087 -14.061 -24.010 1.00 60.62 175 TYR A C 1
ATOM 1390 O O . TYR A 1 175 ? 31.900 -14.743 -25.014 1.00 60.62 175 TYR A O 1
ATOM 1398 N N . SER A 1 176 ? 32.486 -14.619 -22.859 1.00 57.03 176 SER A N 1
ATOM 1399 C CA . SER A 1 176 ? 32.707 -16.061 -22.656 1.00 57.03 176 SER A CA 1
ATOM 1400 C C . SER A 1 176 ? 31.530 -16.793 -21.994 1.00 57.03 176 SER A C 1
ATOM 1402 O O . SER A 1 176 ? 31.551 -18.020 -21.879 1.00 57.03 176 SER A O 1
ATOM 1404 N N . SER A 1 177 ? 30.493 -16.064 -21.566 1.00 63.53 177 SER A N 1
ATOM 1405 C CA . SER A 1 177 ? 29.382 -16.620 -20.792 1.00 63.53 177 SER A CA 1
ATOM 1406 C C . SER A 1 177 ? 28.535 -17.608 -21.612 1.00 63.53 177 SER A C 1
ATOM 1408 O O . SER A 1 177 ? 28.158 -17.348 -22.758 1.00 63.53 177 SER A O 1
ATOM 1410 N N . LEU A 1 178 ? 28.205 -18.756 -21.007 1.00 57.97 178 LEU A N 1
ATOM 1411 C CA . LEU A 1 178 ? 27.242 -19.710 -21.561 1.00 57.97 178 LEU A CA 1
ATOM 1412 C C . LEU A 1 178 ? 25.830 -19.158 -21.370 1.00 57.97 178 LEU A C 1
ATOM 1414 O O . LEU A 1 178 ? 25.319 -19.081 -20.255 1.00 57.97 178 LEU A O 1
ATOM 1418 N N . LEU A 1 179 ? 25.200 -18.774 -22.471 1.00 64.56 179 LEU A N 1
ATOM 1419 C CA . LEU A 1 179 ? 23.855 -18.225 -22.454 1.00 64.56 179 LEU A CA 1
ATOM 1420 C C . LEU A 1 179 ? 22.837 -19.365 -22.273 1.00 64.56 179 LEU A C 1
ATOM 1422 O O . LEU A 1 179 ? 22.671 -20.207 -23.156 1.00 64.56 179 LEU A O 1
ATOM 1426 N N . THR A 1 180 ? 22.181 -19.408 -21.115 1.00 64.25 180 THR A N 1
ATOM 1427 C CA . THR A 1 180 ? 21.173 -20.418 -20.750 1.00 64.25 180 THR A CA 1
ATOM 1428 C C . THR A 1 180 ? 19.842 -19.744 -20.407 1.00 64.25 180 THR A C 1
ATOM 1430 O O . THR A 1 180 ? 19.798 -18.547 -20.127 1.00 64.25 180 THR A O 1
ATOM 1433 N N . ASN A 1 181 ? 18.736 -20.495 -20.427 1.00 59.78 181 ASN A N 1
ATOM 1434 C CA . ASN A 1 181 ? 17.408 -19.943 -20.117 1.00 59.78 181 ASN A CA 1
ATOM 1435 C C . ASN A 1 181 ? 17.259 -19.484 -18.654 1.00 59.78 181 ASN A C 1
ATOM 1437 O O . ASN A 1 181 ? 16.401 -18.650 -18.369 1.00 59.78 181 ASN A O 1
ATOM 1441 N N . ASP A 1 182 ? 18.108 -19.974 -17.748 1.00 64.62 182 ASP A N 1
ATOM 1442 C CA . ASP A 1 182 ? 18.047 -19.667 -16.313 1.00 64.62 182 ASP A CA 1
ATOM 1443 C C . ASP A 1 182 ? 18.484 -18.228 -15.977 1.00 64.62 182 ASP A C 1
ATOM 1445 O O . ASP A 1 182 ? 18.255 -17.754 -14.865 1.00 64.62 182 ASP A O 1
ATOM 1449 N N . LEU A 1 183 ? 19.041 -17.491 -16.950 1.00 69.88 183 LEU A N 1
ATOM 1450 C CA . LEU A 1 183 ? 19.451 -16.087 -16.805 1.00 69.88 183 LEU A CA 1
ATOM 1451 C C . LEU A 1 183 ? 18.303 -15.152 -16.386 1.00 69.88 183 LEU A C 1
ATOM 1453 O O . LEU A 1 183 ? 18.548 -14.092 -15.815 1.00 69.88 183 LEU A O 1
ATOM 1457 N N . PHE A 1 184 ? 17.053 -15.530 -16.656 1.00 77.62 184 PHE A N 1
ATOM 1458 C CA . PHE A 1 184 ? 15.877 -14.684 -16.434 1.00 77.62 184 PHE A CA 1
ATOM 1459 C C . PHE A 1 184 ? 14.953 -15.195 -15.318 1.00 77.62 184 PHE A C 1
ATOM 1461 O O . PHE A 1 184 ? 13.749 -14.922 -15.331 1.00 77.62 184 PHE A O 1
ATOM 1468 N N . ALA A 1 185 ? 15.497 -15.941 -14.352 1.00 74.56 185 ALA A N 1
ATOM 1469 C CA . ALA A 1 185 ? 14.758 -16.351 -13.162 1.00 74.56 185 ALA A CA 1
ATOM 1470 C C . ALA A 1 185 ? 14.214 -15.139 -12.376 1.00 74.56 185 ALA A C 1
ATOM 1472 O O . ALA A 1 185 ? 14.814 -14.061 -12.350 1.00 74.56 185 ALA A O 1
ATOM 1473 N N . THR A 1 186 ? 13.062 -15.316 -11.717 1.00 70.00 186 THR A N 1
ATOM 1474 C CA . THR A 1 186 ? 12.419 -14.236 -10.949 1.00 70.00 186 THR A CA 1
ATOM 1475 C C . THR A 1 186 ? 13.345 -13.779 -9.821 1.00 70.00 186 THR A C 1
ATOM 1477 O O . THR A 1 186 ? 13.696 -14.566 -8.948 1.00 70.00 186 THR A O 1
ATOM 1480 N N . SER A 1 187 ? 13.721 -12.502 -9.835 1.00 75.44 187 SER A N 1
ATOM 1481 C CA . SER A 1 187 ? 14.662 -11.906 -8.884 1.00 75.44 187 SER A CA 1
ATOM 1482 C C . SER A 1 187 ? 14.245 -10.469 -8.546 1.00 75.44 187 SER A C 1
ATOM 1484 O O . SER A 1 187 ? 13.727 -9.775 -9.424 1.00 75.44 187 SER A O 1
ATOM 1486 N N . PRO A 1 188 ? 14.525 -9.957 -7.331 1.00 71.56 188 PRO A N 1
ATOM 1487 C CA . PRO A 1 188 ? 14.399 -8.527 -7.025 1.00 71.56 188 PRO A CA 1
ATOM 1488 C C . PRO A 1 188 ? 15.232 -7.639 -7.969 1.00 71.56 188 PRO A C 1
ATOM 1490 O O . PRO A 1 188 ? 14.896 -6.481 -8.198 1.00 71.56 188 PRO A O 1
ATOM 1493 N N . TYR A 1 189 ? 16.288 -8.204 -8.570 1.00 79.75 189 TYR A N 1
ATOM 1494 C CA . TYR A 1 189 ? 17.185 -7.530 -9.509 1.00 79.75 189 TYR A CA 1
ATOM 1495 C C . TYR A 1 189 ? 16.737 -7.641 -10.971 1.00 79.75 189 TYR A C 1
ATOM 1497 O O . TYR A 1 189 ? 17.466 -7.211 -11.860 1.00 79.75 189 TYR A O 1
ATOM 1505 N N . MET A 1 190 ? 15.545 -8.180 -11.253 1.00 85.56 190 MET A N 1
ATOM 1506 C CA . MET A 1 190 ? 15.087 -8.478 -12.617 1.00 85.56 190 MET A CA 1
ATOM 1507 C C . MET A 1 190 ? 15.259 -7.301 -13.583 1.00 85.56 190 MET A C 1
ATOM 1509 O O . MET A 1 190 ? 15.782 -7.442 -14.685 1.00 85.56 190 MET A O 1
ATOM 1513 N N . ALA A 1 191 ? 14.860 -6.112 -13.140 1.00 85.19 191 ALA A N 1
ATOM 1514 C CA . ALA A 1 191 ? 14.981 -4.878 -13.897 1.00 85.19 191 ALA A CA 1
ATOM 1515 C C . ALA A 1 191 ? 16.436 -4.540 -14.274 1.00 85.19 191 ALA A C 1
ATOM 1517 O O . ALA A 1 191 ? 16.671 -4.048 -15.379 1.00 85.19 191 ALA A O 1
ATOM 1518 N N . TYR A 1 192 ? 17.389 -4.789 -13.378 1.00 86.94 192 TYR A N 1
ATOM 1519 C CA . TYR A 1 192 ? 18.816 -4.545 -13.591 1.00 86.94 192 TYR A CA 1
ATOM 1520 C C . TYR A 1 192 ? 19.458 -5.655 -14.426 1.00 86.94 192 TYR A C 1
ATOM 1522 O O . TYR A 1 192 ? 20.237 -5.359 -15.323 1.00 86.94 192 TYR A O 1
ATOM 1530 N N . ASN A 1 193 ? 19.055 -6.910 -14.216 1.00 87.69 193 ASN A N 1
ATOM 1531 C CA . ASN A 1 193 ? 19.510 -8.067 -14.990 1.00 87.69 193 ASN A CA 1
ATOM 1532 C C . ASN A 1 193 ? 19.135 -7.954 -16.469 1.00 87.69 193 ASN A C 1
ATOM 1534 O O . ASN A 1 193 ? 19.947 -8.257 -17.340 1.00 87.69 193 ASN A O 1
ATOM 1538 N N . LEU A 1 194 ? 17.932 -7.453 -16.765 1.00 89.94 194 LEU A N 1
ATOM 1539 C CA . LEU A 1 194 ? 17.539 -7.156 -18.140 1.00 89.94 194 LEU A CA 1
ATOM 1540 C C . LEU A 1 194 ? 18.398 -6.037 -18.750 1.00 89.94 194 LEU A C 1
ATOM 1542 O O . LEU A 1 194 ? 18.827 -6.170 -19.890 1.00 89.94 194 LEU A O 1
ATOM 1546 N N . THR A 1 195 ? 18.708 -4.980 -17.988 1.00 87.81 195 THR A N 1
ATOM 1547 C CA . THR A 1 195 ? 19.609 -3.905 -18.446 1.00 87.81 195 THR A CA 1
ATOM 1548 C C . THR A 1 195 ? 21.025 -4.430 -18.707 1.00 87.81 195 THR A C 1
ATOM 1550 O O . THR A 1 195 ? 21.626 -4.083 -19.719 1.00 87.81 195 THR A O 1
ATOM 1553 N N . ALA A 1 196 ? 21.548 -5.290 -17.828 1.00 87.19 196 ALA A N 1
ATOM 1554 C CA . ALA A 1 196 ? 22.858 -5.919 -17.988 1.00 87.19 196 ALA A CA 1
ATOM 1555 C C . ALA A 1 196 ? 22.914 -6.786 -19.255 1.00 87.19 196 ALA A C 1
ATOM 1557 O O . ALA A 1 196 ? 23.876 -6.724 -20.016 1.00 87.19 196 ALA A O 1
ATOM 1558 N N . PHE A 1 197 ? 21.849 -7.546 -19.527 1.00 89.75 197 PHE A N 1
ATOM 1559 C CA . PHE A 1 197 ? 21.728 -8.334 -20.751 1.00 89.75 197 PHE A CA 1
ATOM 1560 C C . PHE A 1 197 ? 21.633 -7.459 -22.012 1.00 89.75 197 PHE A C 1
ATOM 1562 O O . PHE A 1 197 ? 22.303 -7.735 -23.002 1.00 89.75 197 PHE A O 1
ATOM 1569 N N . GLU A 1 198 ? 20.847 -6.380 -21.980 1.00 92.06 198 GLU A N 1
ATOM 1570 C CA . GLU A 1 198 ? 20.745 -5.414 -23.085 1.00 92.06 198 GLU A CA 1
ATOM 1571 C C . GLU A 1 198 ? 22.078 -4.726 -23.390 1.00 92.06 198 GLU A C 1
ATOM 1573 O O . GLU A 1 198 ? 22.383 -4.476 -24.557 1.00 92.06 198 GLU A O 1
ATOM 1578 N N . HIS A 1 199 ? 22.860 -4.427 -22.350 1.00 87.75 199 HIS A N 1
ATOM 1579 C CA . HIS A 1 199 ? 24.204 -3.882 -22.489 1.00 87.75 199 HIS A CA 1
ATOM 1580 C C . HIS A 1 199 ? 25.148 -4.912 -23.120 1.00 87.75 199 HIS A C 1
ATOM 1582 O O . HIS A 1 199 ? 25.761 -4.610 -24.137 1.00 87.75 199 HIS A O 1
ATOM 1588 N N . TRP A 1 200 ? 25.160 -6.153 -22.620 1.00 89.56 200 TRP A N 1
ATOM 1589 C CA . TRP A 1 200 ? 25.948 -7.252 -23.196 1.00 89.56 200 TRP A CA 1
ATOM 1590 C C . TRP A 1 200 ? 25.614 -7.512 -24.675 1.00 89.56 200 TRP A C 1
ATOM 1592 O O . TRP A 1 200 ? 26.509 -7.753 -25.486 1.00 89.56 200 TRP A O 1
ATOM 1602 N N . VAL A 1 201 ? 24.336 -7.422 -25.069 1.00 89.50 201 VAL A N 1
ATOM 1603 C CA . VAL A 1 201 ? 23.942 -7.541 -26.484 1.00 89.50 201 VAL A CA 1
ATOM 1604 C C . VAL A 1 201 ? 24.553 -6.423 -27.333 1.00 89.50 201 VAL A C 1
ATOM 1606 O O . VAL A 1 201 ? 24.990 -6.680 -28.454 1.00 89.50 201 VAL A O 1
ATOM 1609 N N . ALA A 1 202 ? 24.614 -5.200 -26.805 1.00 87.31 202 ALA A N 1
ATOM 1610 C CA . ALA A 1 202 ? 25.178 -4.054 -27.508 1.00 87.31 202 ALA A CA 1
ATOM 1611 C C . ALA A 1 202 ? 26.711 -4.126 -27.644 1.00 87.31 202 ALA A C 1
ATOM 1613 O O . ALA A 1 202 ? 27.241 -3.760 -28.694 1.00 87.31 202 ALA A O 1
ATOM 1614 N N . SER A 1 203 ? 27.417 -4.589 -26.608 1.00 85.62 203 SER A N 1
ATOM 1615 C CA . SER A 1 203 ? 28.886 -4.584 -26.540 1.00 85.62 203 SER A CA 1
ATOM 1616 C C . SER A 1 203 ? 29.539 -5.887 -27.011 1.00 85.62 203 SER A C 1
ATOM 1618 O O . SER A 1 203 ? 30.498 -5.854 -27.781 1.00 85.62 203 SER A O 1
ATOM 1620 N N . ASP A 1 204 ? 29.026 -7.040 -26.579 1.00 85.69 204 ASP A N 1
ATOM 1621 C CA . ASP A 1 204 ? 29.758 -8.314 -26.595 1.00 85.69 204 ASP A CA 1
ATOM 1622 C C . ASP A 1 204 ? 29.178 -9.366 -27.551 1.00 85.69 204 ASP A C 1
ATOM 1624 O O . ASP A 1 204 ? 29.892 -10.295 -27.940 1.00 85.69 204 ASP A O 1
ATOM 1628 N N . LEU A 1 205 ? 27.916 -9.234 -27.986 1.00 87.62 205 LEU A N 1
ATOM 1629 C CA . LEU A 1 205 ? 27.264 -10.216 -28.872 1.00 87.62 205 LEU A CA 1
ATOM 1630 C C . LEU A 1 205 ? 28.054 -10.456 -30.164 1.00 87.62 205 LEU A C 1
ATOM 1632 O O . LEU A 1 205 ? 28.172 -11.593 -30.624 1.00 87.62 205 LEU A O 1
ATOM 1636 N N . SER A 1 206 ? 28.603 -9.389 -30.749 1.00 85.06 206 SER A N 1
ATOM 1637 C CA . SER A 1 206 ? 29.386 -9.479 -31.984 1.00 85.06 206 SER A CA 1
ATOM 1638 C C . SER A 1 206 ? 30.656 -10.316 -31.795 1.00 85.06 206 SER A C 1
ATOM 1640 O O . SER A 1 206 ? 30.919 -11.208 -32.600 1.00 85.06 206 SER A O 1
ATOM 1642 N N . ALA A 1 207 ? 31.395 -10.099 -30.702 1.00 85.00 207 ALA A N 1
ATOM 1643 C CA . ALA A 1 207 ? 32.596 -10.856 -30.357 1.00 85.00 207 ALA A CA 1
ATOM 1644 C C . ALA A 1 207 ? 32.274 -12.318 -30.005 1.00 85.00 207 ALA A C 1
ATOM 1646 O O . ALA A 1 207 ? 32.966 -13.231 -30.461 1.00 85.00 207 ALA A O 1
ATOM 1647 N N . TRP A 1 208 ? 31.189 -12.551 -29.259 1.00 85.69 208 TRP A N 1
ATOM 1648 C CA . TRP A 1 208 ? 30.698 -13.892 -28.927 1.00 85.69 208 TRP A CA 1
ATOM 1649 C C . TRP A 1 208 ? 30.348 -14.705 -30.185 1.00 85.69 208 TRP A C 1
ATOM 1651 O O . TRP A 1 208 ? 30.673 -15.893 -30.280 1.00 85.69 208 TRP A O 1
ATOM 1661 N N . LEU A 1 209 ? 29.734 -14.063 -31.186 1.00 84.50 209 LEU A N 1
ATOM 1662 C CA . LEU A 1 209 ? 29.286 -14.723 -32.413 1.00 84.50 209 LEU A CA 1
ATOM 1663 C C . LEU A 1 209 ? 30.446 -15.231 -33.284 1.00 84.50 209 LEU A C 1
ATOM 1665 O O . LEU A 1 209 ? 30.313 -16.292 -33.896 1.00 84.50 209 LEU A O 1
ATOM 1669 N N . VAL A 1 210 ? 31.591 -14.535 -33.317 1.00 83.81 210 VAL A N 1
ATOM 1670 C CA . VAL A 1 210 ? 32.753 -14.910 -34.152 1.00 83.81 210 VAL A CA 1
ATOM 1671 C C . VAL A 1 210 ? 33.217 -16.345 -33.874 1.00 83.81 210 VAL A C 1
ATOM 1673 O O . VAL A 1 210 ? 33.510 -17.089 -34.805 1.00 83.81 210 VAL A O 1
ATOM 1676 N N . GLY A 1 211 ? 33.220 -16.776 -32.608 1.00 76.94 211 GLY A N 1
ATOM 1677 C CA . GLY A 1 211 ? 33.625 -18.133 -32.215 1.00 76.94 211 GLY A CA 1
ATOM 1678 C C . GLY A 1 211 ? 32.539 -19.209 -32.357 1.00 76.94 211 GLY A C 1
ATOM 1679 O O . GLY A 1 211 ? 32.798 -20.378 -32.065 1.00 76.94 211 GLY A O 1
ATOM 1680 N N . LYS A 1 212 ? 31.313 -18.836 -32.746 1.00 81.25 212 LYS A N 1
ATOM 1681 C CA . LYS A 1 212 ? 30.125 -19.713 -32.760 1.00 81.25 212 LYS A CA 1
ATOM 1682 C C . LYS A 1 212 ? 29.358 -19.697 -34.085 1.00 81.25 212 LYS A C 1
ATOM 1684 O O . LYS A 1 212 ? 28.351 -20.393 -34.200 1.00 81.25 212 LYS A O 1
ATOM 1689 N N . LEU A 1 213 ? 29.838 -18.955 -35.082 1.00 83.06 213 LEU A N 1
ATOM 1690 C CA . LEU A 1 213 ? 29.158 -18.717 -36.357 1.00 83.06 213 LEU A CA 1
ATOM 1691 C C . LEU A 1 213 ? 28.745 -20.020 -37.072 1.00 83.06 213 LEU A C 1
ATOM 1693 O O . LEU A 1 213 ? 27.600 -20.152 -37.496 1.00 83.06 213 LEU A O 1
ATOM 1697 N N . GLU A 1 214 ? 29.655 -20.996 -37.134 1.00 81.94 214 GLU A N 1
ATOM 1698 C CA . GLU A 1 214 ? 29.474 -22.285 -37.824 1.00 81.94 214 GLU A CA 1
ATOM 1699 C C . GLU A 1 214 ? 29.034 -23.430 -36.894 1.00 81.94 214 GLU A C 1
ATOM 1701 O O . GLU A 1 214 ? 28.976 -24.589 -37.304 1.00 81.94 214 GLU A O 1
ATOM 1706 N N . TYR A 1 215 ? 28.735 -23.148 -35.623 1.00 83.62 215 TYR A N 1
ATOM 1707 C CA . TYR A 1 215 ? 28.308 -24.190 -34.692 1.00 83.62 215 TYR A CA 1
ATOM 1708 C C . TYR A 1 215 ? 26.808 -24.504 -34.881 1.00 83.62 215 TYR A C 1
ATOM 1710 O O . TYR A 1 215 ? 25.977 -23.612 -34.699 1.00 83.62 215 TYR A O 1
ATOM 1718 N N . PRO A 1 216 ? 26.409 -25.764 -35.165 1.00 77.94 216 PRO A N 1
ATOM 1719 C CA . PRO A 1 216 ? 25.013 -26.105 -35.479 1.00 77.94 216 PRO A CA 1
ATOM 1720 C C . PRO A 1 216 ? 23.989 -25.770 -34.380 1.00 77.94 216 PRO A C 1
ATOM 1722 O O . PRO A 1 216 ? 22.803 -25.623 -34.663 1.00 77.94 216 PRO A O 1
ATOM 1725 N N . GLY A 1 217 ? 24.425 -25.655 -33.120 1.00 83.38 217 GLY A N 1
ATOM 1726 C CA . GLY A 1 217 ? 23.560 -25.316 -31.985 1.00 83.38 217 GLY A CA 1
ATOM 1727 C C . GLY A 1 217 ? 23.369 -23.815 -31.736 1.00 83.38 217 GLY A C 1
ATOM 1728 O O . GLY A 1 217 ? 22.571 -23.458 -30.872 1.00 83.38 217 GLY A O 1
ATOM 1729 N N . THR A 1 218 ? 24.065 -22.933 -32.462 1.00 85.62 218 THR A N 1
ATOM 1730 C CA . THR A 1 218 ? 24.051 -21.479 -32.208 1.00 85.62 218 THR A CA 1
ATOM 1731 C C . THR A 1 218 ? 22.673 -20.867 -32.438 1.00 85.62 218 THR A C 1
ATOM 1733 O O . THR A 1 218 ? 22.174 -20.152 -31.571 1.00 85.62 218 THR A O 1
ATOM 1736 N N . CYS A 1 219 ? 21.999 -21.209 -33.541 1.00 86.88 219 CYS A N 1
ATOM 1737 C CA . CYS A 1 219 ? 20.640 -20.727 -33.811 1.00 86.88 219 CYS A CA 1
ATOM 1738 C C . CYS A 1 219 ? 19.633 -21.188 -32.742 1.00 86.88 219 CYS A C 1
ATOM 1740 O O . CYS A 1 219 ? 18.758 -20.422 -32.342 1.00 86.88 219 CYS A O 1
ATOM 1742 N N . ALA A 1 220 ? 19.762 -22.427 -32.248 1.00 85.50 220 ALA A N 1
ATOM 1743 C CA . ALA A 1 220 ? 18.894 -22.959 -31.198 1.00 85.50 220 ALA A CA 1
ATOM 1744 C C . ALA A 1 220 ? 19.128 -22.256 -29.850 1.00 85.50 220 ALA A C 1
ATOM 1746 O O . ALA A 1 220 ? 18.163 -21.922 -29.164 1.00 85.50 220 ALA A O 1
ATOM 1747 N N . ALA A 1 221 ? 20.390 -21.984 -29.503 1.00 85.00 221 ALA A N 1
ATOM 1748 C CA . ALA A 1 221 ? 20.746 -21.230 -28.305 1.00 85.00 221 ALA A CA 1
ATOM 1749 C C . ALA A 1 221 ? 20.207 -19.791 -28.367 1.00 85.00 221 ALA A C 1
ATOM 1751 O O . ALA A 1 221 ? 19.519 -19.360 -27.445 1.00 85.00 221 ALA A O 1
ATOM 1752 N N . LEU A 1 222 ? 20.428 -19.081 -29.482 1.00 88.81 222 LEU A N 1
ATOM 1753 C CA . LEU A 1 222 ? 19.910 -17.724 -29.692 1.00 88.81 222 LEU A CA 1
ATOM 1754 C C . LEU A 1 222 ? 18.380 -17.678 -29.611 1.00 88.81 222 LEU A C 1
ATOM 1756 O O . LEU A 1 222 ? 17.839 -16.810 -28.932 1.00 88.81 222 LEU A O 1
ATOM 1760 N N . LYS A 1 223 ? 17.679 -18.650 -30.213 1.00 88.00 223 LYS A N 1
ATOM 1761 C CA . LYS A 1 223 ? 16.216 -18.767 -30.099 1.00 88.00 223 LYS A CA 1
ATOM 1762 C C . LYS A 1 223 ? 15.764 -18.892 -28.642 1.00 88.00 223 LYS A C 1
ATOM 1764 O O . LYS A 1 223 ? 14.852 -18.178 -28.233 1.00 88.00 223 LYS A O 1
ATOM 1769 N N . ALA A 1 224 ? 16.387 -19.785 -27.873 1.00 85.75 224 ALA A N 1
ATOM 1770 C CA . ALA A 1 224 ? 16.017 -20.027 -26.481 1.00 85.75 224 ALA A CA 1
ATOM 1771 C C . ALA A 1 224 ? 16.182 -18.755 -25.626 1.00 85.75 224 ALA A C 1
ATOM 1773 O O . ALA A 1 224 ? 15.269 -18.367 -24.898 1.00 85.75 224 ALA A O 1
ATOM 1774 N N . ILE A 1 225 ? 17.292 -18.035 -25.815 1.00 88.75 225 ILE A N 1
ATOM 1775 C CA . ILE A 1 225 ? 17.569 -16.769 -25.121 1.00 88.75 225 ILE A CA 1
ATOM 1776 C C . ILE A 1 225 ? 16.580 -15.680 -25.536 1.00 88.75 225 ILE A C 1
ATOM 1778 O O . ILE A 1 225 ? 16.106 -14.941 -24.678 1.00 88.75 225 ILE A O 1
ATOM 1782 N N . MET A 1 226 ? 16.237 -15.580 -26.824 1.00 90.88 226 MET A N 1
ATOM 1783 C CA . MET A 1 226 ? 15.223 -14.637 -27.306 1.00 90.88 226 MET A CA 1
ATOM 1784 C C . MET A 1 226 ? 13.856 -14.904 -26.661 1.00 90.88 226 MET A C 1
ATOM 1786 O O . MET A 1 226 ? 13.197 -13.961 -26.227 1.00 90.88 226 MET A O 1
ATOM 1790 N N . GLU A 1 227 ? 13.435 -16.171 -26.565 1.00 89.38 227 GLU A N 1
ATOM 1791 C CA . GLU A 1 227 ? 12.178 -16.572 -25.913 1.00 89.38 227 GLU A CA 1
ATOM 1792 C C . GLU A 1 227 ? 12.193 -16.248 -24.408 1.00 89.38 227 GLU A C 1
ATOM 1794 O O . GLU A 1 227 ? 11.226 -15.677 -23.890 1.00 89.38 227 GLU A O 1
ATOM 1799 N N . GLY A 1 228 ? 13.301 -16.550 -23.722 1.00 87.50 228 GLY A N 1
ATOM 1800 C CA . GLY A 1 228 ? 13.501 -16.242 -22.305 1.00 87.50 228 GLY A CA 1
ATOM 1801 C C . GLY A 1 228 ? 13.493 -14.738 -22.023 1.00 87.50 228 GLY A C 1
ATOM 1802 O O . GLY A 1 228 ? 12.694 -14.269 -21.210 1.00 87.50 228 GLY A O 1
ATOM 1803 N N . TYR A 1 229 ? 14.308 -13.972 -22.753 1.00 91.62 229 TYR A N 1
ATOM 1804 C CA . TYR A 1 229 ? 14.397 -12.517 -22.627 1.00 91.62 229 TYR A CA 1
ATOM 1805 C C . TYR A 1 229 ? 13.060 -11.847 -22.942 1.00 91.62 229 TYR A C 1
ATOM 1807 O O . TYR A 1 229 ? 12.601 -11.027 -22.157 1.00 91.62 229 TYR A O 1
ATOM 1815 N N . HIS A 1 230 ? 12.384 -12.218 -24.036 1.00 91.81 230 HIS A N 1
ATOM 1816 C CA . HIS A 1 230 ? 11.085 -11.637 -24.383 1.00 91.81 230 HIS A CA 1
ATOM 1817 C C . HIS A 1 230 ? 10.032 -11.900 -23.300 1.00 91.81 230 HIS A C 1
ATOM 1819 O O . HIS A 1 230 ? 9.307 -10.982 -22.921 1.00 91.81 230 HIS A O 1
ATOM 1825 N N . THR A 1 231 ? 9.956 -13.126 -22.773 1.00 89.44 231 THR A N 1
ATOM 1826 C CA . THR A 1 231 ? 8.997 -13.485 -21.712 1.00 89.44 231 THR A CA 1
ATOM 1827 C C . THR A 1 231 ? 9.220 -12.640 -20.458 1.00 89.44 231 THR A C 1
ATOM 1829 O O . THR A 1 231 ? 8.278 -12.085 -19.888 1.00 89.44 231 THR A O 1
ATOM 1832 N N . ALA A 1 232 ? 10.482 -12.502 -20.066 1.00 88.81 232 ALA A N 1
ATOM 1833 C CA . ALA A 1 232 ? 10.919 -11.720 -18.926 1.00 88.81 232 ALA A CA 1
ATOM 1834 C C . ALA A 1 232 ? 10.708 -10.206 -19.105 1.00 88.81 232 ALA A C 1
ATOM 1836 O O . ALA A 1 232 ? 10.058 -9.561 -18.280 1.00 88.81 232 ALA A O 1
ATOM 1837 N N . ALA A 1 233 ? 11.219 -9.643 -20.199 1.00 90.12 233 ALA A N 1
ATOM 1838 C CA . ALA A 1 233 ? 11.156 -8.224 -20.517 1.00 90.12 233 ALA A CA 1
ATOM 1839 C C . ALA A 1 233 ? 9.714 -7.752 -20.730 1.00 90.12 233 ALA A C 1
ATOM 1841 O O . ALA A 1 233 ? 9.325 -6.729 -20.176 1.00 90.12 233 ALA A O 1
ATOM 1842 N N . LYS A 1 234 ? 8.868 -8.531 -21.420 1.00 89.62 234 LYS A N 1
ATOM 1843 C CA . LYS A 1 234 ? 7.450 -8.190 -21.630 1.00 89.62 234 LYS A CA 1
ATOM 1844 C C . LYS A 1 234 ? 6.687 -8.011 -20.315 1.00 89.62 234 LYS A C 1
ATOM 1846 O O . LYS A 1 234 ? 5.832 -7.134 -20.236 1.00 89.62 234 LYS A O 1
ATOM 1851 N N . LYS A 1 235 ? 6.994 -8.817 -19.291 1.00 87.31 235 LYS A N 1
ATOM 1852 C CA . LYS A 1 235 ? 6.372 -8.710 -17.960 1.00 87.31 235 LYS A CA 1
ATOM 1853 C C . LYS A 1 235 ? 6.796 -7.436 -17.225 1.00 87.31 235 LYS A C 1
ATOM 1855 O O . LYS A 1 235 ? 5.989 -6.860 -16.509 1.00 87.31 235 LYS A O 1
ATOM 1860 N N . VAL A 1 236 ? 8.051 -7.014 -17.384 1.00 85.56 236 VAL A N 1
ATOM 1861 C CA . VAL A 1 236 ? 8.609 -5.838 -16.693 1.00 85.56 236 VAL A CA 1
ATOM 1862 C C . VAL A 1 236 ? 8.337 -4.534 -17.462 1.00 85.56 236 VAL A C 1
ATOM 1864 O O . VAL A 1 236 ? 8.262 -3.473 -16.850 1.00 85.56 236 VAL A O 1
ATOM 1867 N N . TYR A 1 237 ? 8.194 -4.581 -18.792 1.00 88.38 237 TYR A N 1
ATOM 1868 C CA . TYR A 1 237 ? 8.159 -3.398 -19.670 1.00 88.38 237 TYR A CA 1
ATOM 1869 C C . TYR A 1 237 ? 6.784 -3.048 -20.245 1.00 88.38 237 TYR A C 1
ATOM 1871 O O . TYR A 1 237 ? 6.699 -2.077 -20.996 1.00 88.38 237 TYR A O 1
ATOM 1879 N N . SER A 1 238 ? 5.726 -3.797 -19.912 1.00 79.50 238 SER A N 1
ATOM 1880 C CA . SER A 1 238 ? 4.386 -3.663 -20.515 1.00 79.50 238 SER A CA 1
ATOM 1881 C C . SER A 1 238 ? 3.848 -2.230 -20.548 1.00 79.50 238 SER A C 1
ATOM 1883 O O . SER A 1 238 ? 3.220 -1.845 -21.531 1.00 79.50 238 SER A O 1
ATOM 1885 N N . ASP A 1 239 ? 4.152 -1.436 -19.520 1.00 80.31 239 ASP A N 1
ATOM 1886 C CA . ASP A 1 239 ? 3.636 -0.072 -19.351 1.00 80.31 239 ASP A CA 1
ATOM 1887 C C . ASP A 1 239 ? 4.680 1.016 -19.659 1.00 80.31 239 ASP A C 1
ATOM 1889 O O . ASP A 1 239 ? 4.468 2.194 -19.372 1.00 80.31 239 ASP A O 1
ATOM 1893 N N . ASN A 1 240 ? 5.830 0.641 -20.233 1.00 83.31 240 ASN A N 1
ATOM 1894 C CA . ASN A 1 240 ? 6.913 1.564 -20.561 1.00 83.31 240 ASN A CA 1
ATOM 1895 C C . ASN A 1 240 ? 7.297 1.463 -22.054 1.00 83.31 240 ASN A C 1
ATOM 1897 O O . ASN A 1 240 ? 7.945 0.492 -22.466 1.00 83.31 240 ASN A O 1
ATOM 1901 N N . PRO A 1 241 ? 6.951 2.471 -22.881 1.00 85.00 241 PRO A N 1
ATOM 1902 C CA . PRO A 1 241 ? 7.194 2.428 -24.323 1.00 85.00 241 PRO A CA 1
ATOM 1903 C C . PRO A 1 241 ? 8.681 2.528 -24.697 1.00 85.00 241 PRO A C 1
ATOM 1905 O O . PRO A 1 241 ? 9.087 1.979 -25.722 1.00 85.00 241 PRO A O 1
ATOM 1908 N N . GLU A 1 242 ? 9.508 3.187 -23.880 1.00 88.00 242 GLU A N 1
ATOM 1909 C CA . GLU A 1 242 ? 10.963 3.256 -24.090 1.00 88.00 242 GLU A CA 1
ATOM 1910 C C . GLU A 1 242 ? 11.605 1.891 -23.840 1.00 88.00 242 GLU A C 1
ATOM 1912 O O . GLU A 1 242 ? 12.337 1.385 -24.688 1.00 88.00 242 GLU A O 1
ATOM 1917 N N . ALA A 1 243 ? 11.278 1.253 -22.714 1.00 87.25 243 ALA A N 1
ATOM 1918 C CA . ALA A 1 243 ? 11.793 -0.072 -22.378 1.00 87.25 243 ALA A CA 1
ATOM 1919 C C . ALA A 1 243 ? 11.314 -1.135 -23.378 1.00 87.25 243 ALA A C 1
ATOM 1921 O O . ALA A 1 243 ? 12.101 -1.958 -23.836 1.00 87.25 243 ALA A O 1
ATOM 1922 N N . SER A 1 244 ? 10.051 -1.053 -23.809 1.00 88.94 244 SER A N 1
ATOM 1923 C CA . SER A 1 244 ? 9.522 -1.902 -24.881 1.00 88.94 244 SER A CA 1
ATOM 1924 C C . SER A 1 244 ? 10.255 -1.692 -26.211 1.00 88.94 244 SER A C 1
ATOM 1926 O O . SER A 1 244 ? 10.520 -2.658 -26.924 1.00 88.94 244 SER A O 1
ATOM 1928 N N . SER A 1 245 ? 10.629 -0.450 -26.540 1.00 91.25 245 SER A N 1
ATOM 1929 C CA . SER A 1 245 ? 11.391 -0.144 -27.758 1.00 91.25 245 SER A CA 1
ATOM 1930 C C . SER A 1 245 ? 12.810 -0.720 -27.715 1.00 91.25 245 SER A C 1
ATOM 1932 O O . SER A 1 245 ? 13.278 -1.261 -28.715 1.00 91.25 245 SER A O 1
ATOM 1934 N N . ILE A 1 246 ? 13.474 -0.651 -26.556 1.00 92.00 246 ILE A N 1
ATOM 1935 C CA . ILE A 1 246 ? 14.798 -1.254 -26.334 1.00 92.00 246 ILE A CA 1
ATOM 1936 C C . ILE A 1 246 ? 14.707 -2.781 -26.409 1.00 92.00 246 ILE A C 1
ATOM 1938 O O . ILE A 1 246 ? 15.528 -3.401 -27.075 1.00 92.00 246 ILE A O 1
ATOM 1942 N N . MET A 1 247 ? 13.672 -3.386 -25.821 1.00 93.38 247 MET A N 1
ATOM 1943 C CA . MET A 1 247 ? 13.432 -4.828 -25.919 1.00 93.38 247 MET A CA 1
ATOM 1944 C C . MET A 1 247 ? 13.292 -5.293 -27.367 1.00 93.38 247 MET A C 1
ATOM 1946 O O . MET A 1 247 ? 13.914 -6.280 -27.756 1.00 93.38 247 MET A O 1
ATOM 1950 N N . ILE A 1 248 ? 12.509 -4.580 -28.180 1.00 90.88 248 ILE A N 1
ATOM 1951 C CA . ILE A 1 248 ? 12.360 -4.895 -29.606 1.00 90.88 248 ILE A CA 1
ATOM 1952 C C . ILE A 1 248 ? 13.703 -4.748 -30.335 1.00 90.88 248 ILE A C 1
ATOM 1954 O O . ILE A 1 248 ? 14.057 -5.626 -31.118 1.00 90.88 248 ILE A O 1
ATOM 1958 N N . LEU A 1 249 ? 14.464 -3.683 -30.059 1.00 92.50 249 LEU A N 1
ATOM 1959 C CA . LEU A 1 249 ? 15.786 -3.463 -30.655 1.00 92.50 249 LEU A CA 1
ATOM 1960 C C . LEU A 1 249 ? 16.756 -4.615 -30.331 1.00 92.50 249 LEU A C 1
ATOM 1962 O O . LEU A 1 249 ? 17.326 -5.203 -31.248 1.00 92.50 249 LEU A O 1
ATOM 1966 N N . THR A 1 250 ? 16.852 -5.000 -29.056 1.00 93.31 250 THR A N 1
ATOM 1967 C CA . THR A 1 250 ? 17.676 -6.119 -28.569 1.00 93.31 250 THR A CA 1
ATOM 1968 C C . THR A 1 250 ? 17.258 -7.452 -29.202 1.00 93.31 250 THR A C 1
ATOM 1970 O O . THR A 1 250 ? 18.107 -8.238 -29.622 1.00 93.31 250 THR A O 1
ATOM 1973 N N . LEU A 1 251 ? 15.951 -7.715 -29.334 1.00 92.31 251 LEU A N 1
ATOM 1974 C CA . LEU A 1 251 ? 15.446 -8.922 -29.999 1.00 92.31 251 LEU A CA 1
ATOM 1975 C C . LEU A 1 251 ? 15.830 -8.976 -31.482 1.00 92.31 251 LEU A C 1
ATOM 1977 O O . LEU A 1 251 ? 16.123 -10.056 -31.994 1.00 92.31 251 LEU A O 1
ATOM 1981 N N . ILE A 1 252 ? 15.851 -7.833 -32.170 1.00 90.94 252 ILE A N 1
ATOM 1982 C CA . ILE A 1 252 ? 16.266 -7.774 -33.575 1.00 90.94 252 ILE A CA 1
ATOM 1983 C C . ILE A 1 252 ? 17.774 -8.001 -33.710 1.00 90.94 252 ILE A C 1
ATOM 1985 O O . ILE A 1 252 ? 18.188 -8.710 -34.619 1.00 90.94 252 ILE A O 1
ATOM 1989 N N . GLU A 1 253 ? 18.602 -7.474 -32.809 1.00 93.00 253 GLU A N 1
ATOM 1990 C CA . GLU A 1 253 ? 20.050 -7.740 -32.818 1.00 93.00 253 GLU A CA 1
ATOM 1991 C C . GLU A 1 253 ? 20.366 -9.225 -32.572 1.00 93.00 253 GLU A C 1
ATOM 1993 O O . GLU A 1 253 ? 21.182 -9.810 -33.288 1.00 93.00 253 GLU A O 1
ATOM 1998 N N . LEU A 1 254 ? 19.656 -9.874 -31.641 1.00 91.69 254 LEU A N 1
ATOM 1999 C CA . LEU A 1 254 ? 19.746 -11.326 -31.437 1.00 91.69 254 LEU A CA 1
ATOM 2000 C C . LEU A 1 254 ? 19.276 -12.110 -32.671 1.00 91.69 254 LEU A C 1
ATOM 2002 O O . LEU A 1 254 ? 19.895 -13.108 -33.049 1.00 91.69 254 LEU A O 1
ATOM 2006 N N . TRP A 1 255 ? 18.215 -11.643 -33.334 1.00 92.19 255 TRP A N 1
ATOM 2007 C CA . TRP A 1 255 ? 17.754 -12.223 -34.593 1.00 92.19 255 TRP A CA 1
ATOM 2008 C C . TRP A 1 255 ? 18.805 -12.073 -35.705 1.00 92.19 255 TRP A C 1
ATOM 2010 O O . TRP A 1 255 ? 19.053 -13.039 -36.419 1.00 92.19 255 TRP A O 1
ATOM 2020 N N . ILE A 1 256 ? 19.487 -10.925 -35.812 1.00 91.12 256 ILE A N 1
ATOM 2021 C CA . ILE A 1 256 ? 20.585 -10.708 -36.773 1.00 91.12 256 ILE A CA 1
ATOM 2022 C C . ILE A 1 256 ? 21.750 -11.660 -36.494 1.00 91.12 256 ILE A C 1
ATOM 2024 O O . ILE A 1 256 ? 22.315 -12.232 -37.425 1.00 91.12 256 ILE A O 1
ATOM 2028 N N . ALA A 1 257 ? 22.117 -11.871 -35.227 1.00 90.25 257 ALA A N 1
ATOM 2029 C CA . ALA A 1 257 ? 23.132 -12.863 -34.873 1.00 90.25 257 ALA A CA 1
ATOM 2030 C C . ALA A 1 257 ? 22.710 -14.285 -35.291 1.00 90.25 257 ALA A C 1
ATOM 2032 O O . ALA A 1 257 ? 23.530 -15.060 -35.790 1.00 90.25 257 ALA A O 1
ATOM 2033 N N . CYS A 1 258 ? 21.421 -14.607 -35.148 1.00 90.06 258 CYS A N 1
ATOM 2034 C CA . CYS A 1 258 ? 20.858 -15.886 -35.569 1.00 90.06 258 CYS A CA 1
ATOM 2035 C C . CYS A 1 258 ? 20.873 -16.041 -37.097 1.00 90.06 258 CYS A C 1
ATOM 2037 O O . CYS A 1 258 ? 21.296 -17.087 -37.587 1.00 90.06 258 CYS A O 1
ATOM 2039 N N . ASP A 1 259 ? 20.490 -14.998 -37.843 1.00 89.31 259 ASP A N 1
ATOM 2040 C CA . ASP A 1 259 ? 20.519 -14.965 -39.312 1.00 89.31 259 ASP A CA 1
ATOM 2041 C C . ASP A 1 259 ? 21.951 -15.106 -39.847 1.00 89.31 259 ASP A C 1
ATOM 2043 O O . ASP A 1 259 ? 22.192 -15.913 -40.740 1.00 89.31 259 ASP A O 1
ATOM 2047 N N . ASN A 1 260 ? 22.930 -14.425 -39.243 1.00 89.75 260 ASN A N 1
ATOM 2048 C CA . ASN A 1 260 ? 24.344 -14.567 -39.607 1.00 89.75 260 ASN A CA 1
ATOM 2049 C C . ASN A 1 260 ? 24.846 -16.012 -39.452 1.00 89.75 260 ASN A C 1
ATOM 2051 O O . ASN A 1 260 ? 25.488 -16.545 -40.358 1.00 89.75 260 ASN A O 1
ATOM 2055 N N . SER A 1 261 ? 24.529 -16.668 -38.330 1.00 89.88 261 SER A N 1
ATOM 2056 C CA . SER A 1 261 ? 24.885 -18.079 -38.123 1.00 89.88 261 SER A CA 1
ATOM 2057 C C . SER A 1 261 ? 24.133 -19.000 -39.093 1.00 89.88 261 SER A C 1
ATOM 2059 O O . SER A 1 261 ? 24.739 -19.877 -39.707 1.00 89.88 261 SER A O 1
ATOM 2061 N N . ALA A 1 262 ? 22.837 -18.761 -39.318 1.00 87.44 262 ALA A N 1
ATOM 2062 C CA . ALA A 1 262 ? 22.020 -19.555 -40.231 1.00 87.44 262 ALA A CA 1
ATOM 2063 C C . ALA A 1 262 ? 22.507 -19.460 -41.686 1.00 87.44 262 ALA A C 1
ATOM 2065 O O . ALA A 1 262 ? 22.632 -20.485 -42.352 1.00 87.44 262 ALA A O 1
ATOM 2066 N N . VAL A 1 263 ? 22.836 -18.258 -42.172 1.00 88.19 263 VAL A N 1
ATOM 2067 C CA . VAL A 1 263 ? 23.392 -18.031 -43.516 1.00 88.19 263 VAL A CA 1
ATOM 2068 C C . VAL A 1 263 ? 24.792 -18.635 -43.649 1.00 88.19 263 VAL A C 1
ATOM 2070 O O . VAL A 1 263 ? 25.143 -19.105 -44.730 1.00 88.19 263 VAL A O 1
ATOM 2073 N N . SER A 1 264 ? 25.587 -18.664 -42.575 1.00 87.00 264 SER A N 1
ATOM 2074 C CA . SER A 1 264 ? 26.887 -19.346 -42.577 1.00 87.00 264 SER A CA 1
ATOM 2075 C C . SER A 1 264 ? 26.741 -20.867 -42.680 1.00 87.00 264 SER A C 1
ATOM 2077 O O . SER A 1 264 ? 27.467 -21.505 -43.436 1.00 87.00 264 SER A O 1
ATOM 2079 N N . LEU A 1 265 ? 25.789 -21.449 -41.944 1.00 84.50 265 LEU A N 1
ATOM 2080 C CA . LEU A 1 265 ? 25.507 -22.889 -41.954 1.00 84.50 265 LEU A CA 1
ATOM 2081 C C . LEU A 1 265 ? 24.816 -23.344 -43.248 1.00 84.50 265 LEU A C 1
ATOM 2083 O O . LEU A 1 265 ? 25.065 -24.445 -43.737 1.00 84.50 265 LEU A O 1
ATOM 2087 N N . PHE A 1 266 ? 23.950 -22.498 -43.805 1.00 84.25 266 PHE A N 1
ATOM 2088 C CA . PHE A 1 266 ? 23.157 -22.777 -44.999 1.00 84.25 266 PHE A CA 1
ATOM 2089 C C . PHE A 1 266 ? 23.219 -21.587 -45.969 1.00 84.25 266 PHE A C 1
ATOM 2091 O O . PHE A 1 266 ? 22.291 -20.773 -46.011 1.00 84.25 266 PHE A O 1
ATOM 2098 N N . PRO A 1 267 ? 24.268 -21.499 -46.811 1.00 84.25 267 PRO A N 1
ATOM 2099 C CA . PRO A 1 267 ? 24.484 -20.366 -47.716 1.00 84.25 267 PRO A CA 1
ATOM 2100 C C . PRO A 1 267 ? 23.304 -20.052 -48.640 1.00 84.25 267 PRO A C 1
ATOM 2102 O O . PRO A 1 267 ? 23.087 -18.892 -48.981 1.00 84.25 267 PRO A O 1
ATOM 2105 N N . MET A 1 268 ? 22.497 -21.062 -48.989 1.00 81.69 268 MET A N 1
ATOM 2106 C CA . MET A 1 268 ? 21.293 -20.906 -49.812 1.00 81.69 268 MET A CA 1
ATOM 2107 C C . MET A 1 268 ? 20.274 -19.927 -49.208 1.00 81.69 268 MET A C 1
ATOM 2109 O O . MET A 1 268 ? 19.534 -19.289 -49.952 1.00 81.69 268 MET A O 1
ATOM 2113 N N . LEU A 1 269 ? 20.240 -19.764 -47.879 1.00 82.62 269 LEU A N 1
ATOM 2114 C CA . LEU A 1 269 ? 19.359 -18.792 -47.226 1.00 82.62 269 LEU A CA 1
ATOM 2115 C C . LEU A 1 269 ? 19.626 -17.364 -47.712 1.00 82.62 269 LEU A C 1
ATOM 2117 O O . LEU A 1 269 ? 18.689 -16.569 -47.757 1.00 82.62 269 LEU A O 1
ATOM 2121 N N . ARG A 1 270 ? 20.859 -17.055 -48.148 1.00 83.62 270 ARG A N 1
ATOM 2122 C CA . ARG A 1 270 ? 21.251 -15.739 -48.672 1.00 83.62 270 ARG A CA 1
ATOM 2123 C C . ARG A 1 270 ? 20.393 -15.281 -49.854 1.00 83.62 270 ARG A C 1
ATOM 2125 O O . ARG A 1 270 ? 20.134 -14.090 -49.984 1.00 83.62 270 ARG A O 1
ATOM 2132 N N . ASP A 1 271 ? 19.881 -16.210 -50.651 1.00 80.56 271 ASP A N 1
ATOM 2133 C CA . ASP A 1 271 ? 19.095 -15.887 -51.843 1.00 80.56 271 ASP A CA 1
ATOM 2134 C C . ASP A 1 271 ? 17.663 -15.419 -51.525 1.00 80.56 271 ASP A C 1
ATOM 2136 O O . ASP A 1 271 ? 16.984 -14.915 -52.422 1.00 80.56 271 ASP A O 1
ATOM 2140 N N . TYR A 1 272 ? 17.200 -15.603 -50.280 1.00 77.56 272 TYR A N 1
ATOM 2141 C CA . TYR A 1 272 ? 15.821 -15.353 -49.847 1.00 77.56 272 TYR A CA 1
ATOM 2142 C C . TYR A 1 272 ? 15.686 -14.082 -49.006 1.00 77.56 272 TYR A C 1
ATOM 2144 O O . TYR A 1 272 ? 16.602 -13.705 -48.267 1.00 77.56 272 TYR A O 1
ATOM 2152 N N . ASP A 1 273 ? 14.508 -13.461 -49.093 1.00 77.94 273 ASP A N 1
ATOM 2153 C CA . ASP A 1 273 ? 14.108 -12.321 -48.267 1.00 77.94 273 ASP A CA 1
ATOM 2154 C C . ASP A 1 273 ? 14.027 -12.734 -46.782 1.00 77.94 273 ASP A C 1
ATOM 2156 O O . ASP A 1 273 ? 13.294 -13.677 -46.456 1.00 77.94 273 ASP A O 1
ATOM 2160 N N . PRO A 1 274 ? 14.733 -12.032 -45.869 1.00 78.12 274 PRO A N 1
ATOM 2161 C CA . PRO A 1 274 ? 14.662 -12.292 -44.431 1.00 78.12 274 PRO A CA 1
ATOM 2162 C C . PRO A 1 274 ? 13.269 -12.068 -43.816 1.00 78.12 274 PRO A C 1
ATOM 2164 O O . PRO A 1 274 ? 13.015 -12.527 -42.703 1.00 78.12 274 PRO A O 1
ATOM 2167 N N . GLY A 1 275 ? 12.364 -11.349 -44.491 1.00 74.62 275 GLY A N 1
ATOM 2168 C CA . GLY A 1 275 ? 10.973 -11.161 -44.058 1.00 74.62 275 GLY A CA 1
ATOM 2169 C C . GLY A 1 275 ? 10.767 -10.153 -42.918 1.00 74.62 275 GLY A C 1
ATOM 2170 O O . GLY A 1 275 ? 9.626 -9.911 -42.514 1.00 74.62 275 GLY A O 1
ATOM 2171 N N . VAL A 1 276 ? 11.837 -9.528 -42.414 1.00 80.12 276 VAL A N 1
ATOM 2172 C CA . VAL A 1 276 ? 11.785 -8.475 -41.386 1.00 80.12 276 VAL A CA 1
ATOM 2173 C C . VAL A 1 276 ? 11.577 -7.109 -42.045 1.00 80.12 276 VAL A C 1
ATOM 2175 O O . VAL A 1 276 ? 12.386 -6.659 -42.856 1.00 80.12 276 VAL A O 1
ATOM 2178 N N . GLN A 1 277 ? 10.484 -6.424 -41.695 1.00 77.06 277 GLN A N 1
ATOM 2179 C CA . GLN A 1 277 ? 10.150 -5.111 -42.255 1.00 77.06 277 GLN A CA 1
ATOM 2180 C C . GLN A 1 277 ? 10.815 -3.967 -41.482 1.00 77.06 277 GLN A C 1
ATOM 2182 O O . GLN A 1 277 ? 10.729 -3.898 -40.259 1.00 77.06 277 GLN A O 1
ATOM 2187 N N . LEU A 1 278 ? 11.384 -3.006 -42.213 1.00 73.88 278 LEU A N 1
ATOM 2188 C CA . LEU A 1 278 ? 12.025 -1.812 -41.644 1.00 73.88 278 LEU A CA 1
ATOM 2189 C C . LEU A 1 278 ? 11.022 -0.760 -41.137 1.00 73.88 278 LEU A C 1
ATOM 2191 O O . LEU A 1 278 ? 11.331 0.008 -40.231 1.00 73.88 278 LEU A O 1
ATOM 2195 N N . GLY A 1 279 ? 9.814 -0.716 -41.711 1.00 75.81 279 GLY A N 1
ATOM 2196 C CA . GLY A 1 279 ? 8.806 0.317 -41.427 1.00 75.81 279 GLY A CA 1
ATOM 2197 C C . GLY A 1 279 ? 8.458 0.475 -39.937 1.00 75.81 279 GLY A C 1
ATOM 2198 O O . GLY A 1 279 ? 8.540 1.592 -39.425 1.00 75.81 279 GLY A O 1
ATOM 2199 N N . PRO A 1 280 ? 8.124 -0.611 -39.211 1.00 82.06 280 PRO A N 1
ATOM 2200 C CA . PRO A 1 280 ? 7.797 -0.537 -37.786 1.00 82.06 280 PRO A CA 1
ATOM 2201 C C . PRO A 1 280 ? 8.916 0.037 -36.898 1.00 82.06 280 PRO A C 1
ATOM 2203 O O . PRO A 1 280 ? 8.614 0.673 -35.889 1.00 82.06 280 PRO A O 1
ATOM 2206 N N . LEU A 1 281 ? 10.192 -0.108 -37.283 1.00 83.88 281 LEU A N 1
ATOM 2207 C CA . LEU A 1 281 ? 11.342 0.330 -36.474 1.00 83.88 281 LEU A CA 1
ATOM 2208 C C . LEU A 1 281 ? 11.454 1.857 -36.345 1.00 83.88 281 LEU A C 1
ATOM 2210 O O . LEU A 1 281 ? 12.100 2.370 -35.434 1.00 83.88 281 LEU A O 1
ATOM 2214 N N . GLN A 1 282 ? 10.781 2.605 -37.220 1.00 84.19 282 GLN A N 1
ATOM 2215 C CA . GLN A 1 282 ? 10.715 4.070 -37.157 1.00 84.19 282 GLN A CA 1
ATOM 2216 C C . GLN A 1 282 ? 9.900 4.580 -35.959 1.00 84.19 282 GLN A C 1
ATOM 2218 O O . GLN A 1 282 ? 10.027 5.746 -35.577 1.00 84.19 282 GLN A O 1
ATOM 2223 N N . SER A 1 283 ? 9.070 3.713 -35.371 1.00 85.62 283 SER A N 1
ATOM 2224 C CA . SER A 1 283 ? 8.207 4.037 -34.229 1.00 85.62 283 SER A CA 1
ATOM 2225 C C . SER A 1 283 ? 8.874 3.776 -32.875 1.00 85.62 283 SER A C 1
ATOM 2227 O O . SER A 1 283 ? 8.253 4.028 -31.848 1.00 85.62 283 SER A O 1
ATOM 2229 N N . LEU A 1 284 ? 10.113 3.265 -32.857 1.00 87.75 284 LEU A N 1
ATOM 2230 C CA . LEU A 1 284 ? 10.846 3.001 -31.620 1.00 87.75 284 LEU A CA 1
ATOM 2231 C C . LEU A 1 284 ? 11.217 4.315 -30.912 1.00 87.75 284 LEU A C 1
ATOM 2233 O O . LEU A 1 284 ? 11.707 5.258 -31.542 1.00 87.75 284 LEU A O 1
ATOM 2237 N N . ASN A 1 285 ? 11.018 4.344 -29.595 1.00 87.56 285 ASN A N 1
ATOM 2238 C CA . ASN A 1 285 ? 11.370 5.454 -28.712 1.00 87.56 285 ASN A CA 1
ATOM 2239 C C . ASN A 1 285 ? 12.758 5.201 -28.105 1.00 87.56 285 ASN A C 1
ATOM 2241 O O . ASN A 1 285 ? 12.898 4.415 -27.167 1.00 87.56 285 ASN A O 1
ATOM 2245 N N . LEU A 1 286 ? 13.793 5.839 -28.664 1.00 88.44 286 LEU A N 1
ATOM 2246 C CA . LEU A 1 286 ? 15.200 5.542 -28.368 1.00 88.44 286 LEU A CA 1
ATOM 2247 C C . LEU A 1 286 ? 15.908 6.760 -27.741 1.00 88.44 286 LEU A C 1
ATOM 2249 O O . LEU A 1 286 ? 16.317 7.675 -28.468 1.00 88.44 286 LEU A O 1
ATOM 2253 N N . PRO A 1 287 ? 16.063 6.789 -26.401 1.00 82.62 287 PRO A N 1
ATOM 2254 C CA . PRO A 1 287 ? 16.515 7.989 -25.699 1.00 82.62 287 PRO A CA 1
ATOM 2255 C C . PRO A 1 287 ? 17.993 8.336 -25.901 1.00 82.62 287 PRO A C 1
ATOM 2257 O O . PRO A 1 287 ? 18.308 9.518 -26.049 1.00 82.62 287 PRO A O 1
ATOM 2260 N N . SER A 1 288 ? 18.882 7.339 -25.970 1.00 83.81 288 SER A N 1
ATOM 2261 C CA . SER A 1 288 ? 20.329 7.550 -26.091 1.00 83.81 288 SER A CA 1
ATOM 2262 C C . SER A 1 288 ? 20.829 7.489 -27.537 1.00 83.81 288 SER A C 1
ATOM 2264 O O . SER A 1 288 ? 20.274 6.785 -28.389 1.00 83.81 288 SER A O 1
ATOM 2266 N N . LYS A 1 289 ? 21.939 8.188 -27.797 1.00 84.81 289 LYS A N 1
ATOM 2267 C CA . LYS A 1 289 ? 22.713 8.098 -29.042 1.00 84.81 289 LYS A CA 1
ATOM 2268 C C . LYS A 1 289 ? 23.116 6.663 -29.367 1.00 84.81 289 LYS A C 1
ATOM 2270 O O . LYS A 1 289 ? 22.995 6.242 -30.514 1.00 84.81 289 LYS A O 1
ATOM 2275 N N . GLU A 1 290 ? 23.554 5.910 -28.362 1.00 86.38 290 GLU A N 1
ATOM 2276 C CA . GLU A 1 290 ? 23.946 4.506 -28.505 1.00 86.38 290 GLU A CA 1
ATOM 2277 C C . GLU A 1 290 ? 22.827 3.663 -29.134 1.00 86.38 290 GLU A C 1
ATOM 2279 O O . GLU A 1 290 ? 23.062 2.936 -30.098 1.00 86.38 290 GLU A O 1
ATOM 2284 N N . HIS A 1 291 ? 21.582 3.822 -28.673 1.00 89.25 291 HIS A N 1
ATOM 2285 C CA . HIS A 1 291 ? 20.445 3.097 -29.240 1.00 89.25 291 HIS A CA 1
ATOM 2286 C C . HIS A 1 291 ? 20.166 3.474 -30.702 1.00 89.25 291 HIS A C 1
ATOM 2288 O O . HIS A 1 291 ? 19.802 2.612 -31.501 1.00 89.25 291 HIS A O 1
ATOM 2294 N N . LEU A 1 292 ? 20.336 4.747 -31.078 1.00 85.44 292 LEU A N 1
ATOM 2295 C CA . LEU A 1 292 ? 20.173 5.183 -32.471 1.00 85.44 292 LEU A CA 1
ATOM 2296 C C . LEU A 1 292 ? 21.259 4.593 -33.376 1.00 85.44 292 LEU A C 1
ATOM 2298 O O . LEU A 1 292 ? 20.969 4.197 -34.504 1.00 85.44 292 LEU A O 1
ATOM 2302 N N . VAL A 1 293 ? 22.493 4.492 -32.878 1.00 87.19 293 VAL A N 1
ATOM 2303 C CA . VAL A 1 293 ? 23.592 3.825 -33.589 1.00 87.19 293 VAL A CA 1
ATOM 2304 C C . VAL A 1 293 ? 23.301 2.332 -33.756 1.00 87.19 293 VAL A C 1
ATOM 2306 O O . VAL A 1 293 ? 23.438 1.819 -34.866 1.00 87.19 293 VAL A O 1
ATOM 2309 N N . ARG A 1 294 ? 22.831 1.652 -32.701 1.00 91.31 294 ARG A N 1
ATOM 2310 C CA . ARG A 1 294 ? 22.381 0.248 -32.756 1.00 91.31 294 ARG A CA 1
ATOM 2311 C C . ARG A 1 294 ? 21.293 0.048 -33.810 1.00 91.31 294 ARG A C 1
ATOM 2313 O O . ARG A 1 294 ? 21.434 -0.801 -34.688 1.00 91.31 294 ARG A O 1
ATOM 2320 N N . LEU A 1 295 ? 20.262 0.897 -33.810 1.00 89.62 295 LEU A N 1
ATOM 2321 C CA . LEU A 1 295 ? 19.203 0.838 -34.818 1.00 89.62 295 LEU A CA 1
ATOM 2322 C C . LEU A 1 295 ? 19.741 1.073 -36.238 1.00 89.62 295 LEU A C 1
ATOM 2324 O O . LEU A 1 295 ? 19.381 0.342 -37.156 1.00 89.62 295 LEU A O 1
ATOM 2328 N N . ARG A 1 296 ? 20.648 2.036 -36.440 1.00 87.19 296 ARG A N 1
ATOM 2329 C CA . ARG A 1 296 ? 21.293 2.252 -37.746 1.00 87.19 296 ARG A CA 1
ATOM 2330 C C . ARG A 1 296 ? 22.028 0.997 -38.226 1.00 87.19 296 ARG A C 1
ATOM 2332 O O . ARG A 1 296 ? 21.950 0.663 -39.409 1.00 87.19 296 ARG A O 1
ATOM 2339 N N . ASN A 1 297 ? 22.726 0.299 -37.332 1.00 88.19 297 ASN A N 1
ATOM 2340 C CA . ASN A 1 297 ? 23.444 -0.933 -37.665 1.00 88.19 297 ASN A CA 1
ATOM 2341 C C . ASN A 1 297 ? 22.467 -2.049 -38.075 1.00 88.19 297 ASN A C 1
ATOM 2343 O O . ASN A 1 297 ? 22.677 -2.687 -39.108 1.00 88.19 297 ASN A O 1
ATOM 2347 N N . VAL A 1 298 ? 21.360 -2.209 -37.339 1.00 88.94 298 VAL A N 1
ATOM 2348 C CA . VAL A 1 298 ? 20.250 -3.116 -37.684 1.00 88.94 298 VAL A CA 1
ATOM 2349 C C . VAL A 1 298 ? 19.703 -2.820 -39.083 1.00 88.94 298 VAL A C 1
ATOM 2351 O O . VAL A 1 298 ? 19.602 -3.715 -39.921 1.00 88.94 298 VAL A O 1
ATOM 2354 N N . GLU A 1 299 ? 19.387 -1.558 -39.375 1.00 86.00 299 GLU A N 1
ATOM 2355 C CA . GLU A 1 299 ? 18.837 -1.158 -40.674 1.00 86.00 299 GLU A CA 1
ATOM 2356 C C . GLU A 1 299 ? 19.853 -1.294 -41.813 1.00 86.00 299 GLU A C 1
ATOM 2358 O O . GLU A 1 299 ? 19.476 -1.536 -42.959 1.00 86.00 299 GLU A O 1
ATOM 2363 N N . THR A 1 300 ? 21.143 -1.125 -41.525 1.00 86.19 300 THR A N 1
ATOM 2364 C CA . THR A 1 300 ? 22.223 -1.327 -42.501 1.00 86.19 300 THR A CA 1
ATOM 2365 C C . THR A 1 300 ? 22.368 -2.801 -42.850 1.00 86.19 300 THR A C 1
ATOM 2367 O O . THR A 1 300 ? 22.445 -3.131 -44.031 1.00 86.19 300 THR A O 1
ATOM 2370 N N . TYR A 1 301 ? 22.333 -3.682 -41.846 1.00 88.25 301 TYR A N 1
ATOM 2371 C CA . TYR A 1 301 ? 22.344 -5.128 -42.054 1.00 88.25 301 TYR A CA 1
ATOM 2372 C C . TYR A 1 301 ? 21.123 -5.592 -42.852 1.00 88.25 301 TYR A C 1
ATOM 2374 O O . TYR A 1 301 ? 21.263 -6.261 -43.867 1.00 88.25 301 TYR A O 1
ATOM 2382 N N . LEU A 1 302 ? 19.914 -5.201 -42.442 1.00 85.44 302 LEU A N 1
ATOM 2383 C CA . LEU A 1 302 ? 18.689 -5.596 -43.140 1.00 85.44 302 LEU A CA 1
ATOM 2384 C C . LEU A 1 302 ? 18.642 -5.045 -44.574 1.00 85.44 302 LEU A C 1
ATOM 2386 O O . LEU A 1 302 ? 18.234 -5.759 -45.486 1.00 85.44 302 LEU A O 1
ATOM 2390 N N . GLY A 1 303 ? 19.108 -3.811 -44.791 1.00 83.44 303 GLY A N 1
ATOM 2391 C CA . GLY A 1 303 ? 19.205 -3.215 -46.124 1.00 83.44 303 GLY A CA 1
ATOM 2392 C C . GLY A 1 303 ? 20.203 -3.938 -47.034 1.00 83.44 303 GLY A C 1
ATOM 2393 O O . GLY A 1 303 ? 19.872 -4.248 -48.177 1.00 83.44 303 GLY A O 1
ATOM 2394 N N . SER A 1 304 ? 21.401 -4.267 -46.535 1.00 85.00 304 SER A N 1
ATOM 2395 C CA . SER A 1 304 ? 22.383 -5.046 -47.305 1.00 85.00 304 SER A CA 1
ATOM 2396 C C . SER A 1 304 ? 21.885 -6.466 -47.577 1.00 85.00 304 SER A C 1
ATOM 2398 O O . SER A 1 304 ? 22.054 -6.990 -48.678 1.00 85.00 304 SER A O 1
ATOM 2400 N N . ARG A 1 305 ? 21.192 -7.063 -46.603 1.00 83.94 305 ARG A N 1
ATOM 2401 C CA . ARG A 1 305 ? 20.597 -8.391 -46.707 1.00 83.94 305 ARG A CA 1
ATOM 2402 C C . ARG A 1 305 ? 19.486 -8.454 -47.752 1.00 83.94 305 ARG A C 1
ATOM 2404 O O . ARG A 1 305 ? 19.450 -9.432 -48.493 1.00 83.94 305 ARG A O 1
ATOM 2411 N N . GLN A 1 306 ? 18.640 -7.424 -47.834 1.00 80.69 306 GLN A N 1
ATOM 2412 C CA . GLN A 1 306 ? 17.613 -7.262 -48.870 1.00 80.69 306 GLN A CA 1
ATOM 2413 C C . GLN A 1 306 ? 18.225 -7.004 -50.254 1.00 80.69 306 GLN A C 1
ATOM 2415 O O . GLN A 1 306 ? 17.763 -7.574 -51.236 1.00 80.69 306 GLN A O 1
ATOM 2420 N N . ALA A 1 307 ? 19.295 -6.209 -50.342 1.00 79.75 307 ALA A N 1
ATOM 2421 C CA . ALA A 1 307 ? 19.999 -5.962 -51.604 1.00 79.75 307 ALA A CA 1
ATOM 2422 C C . ALA A 1 307 ? 20.692 -7.219 -52.169 1.00 79.75 307 ALA A C 1
ATOM 2424 O O . ALA A 1 307 ? 20.877 -7.328 -53.378 1.00 79.75 307 ALA A O 1
ATOM 2425 N N . ALA A 1 308 ? 21.066 -8.169 -51.306 1.00 79.12 308 ALA A N 1
ATOM 2426 C CA . ALA A 1 308 ? 21.681 -9.438 -51.694 1.00 79.12 308 ALA A CA 1
ATOM 2427 C C . ALA A 1 308 ? 20.677 -10.507 -52.179 1.00 79.12 308 ALA A C 1
ATOM 2429 O O . ALA A 1 308 ? 21.103 -11.575 -52.615 1.00 79.12 308 ALA A O 1
ATOM 2430 N N . VAL A 1 309 ? 19.364 -10.253 -52.103 1.00 78.75 309 VAL A N 1
ATOM 2431 C CA . VAL A 1 309 ? 18.319 -11.198 -52.531 1.00 78.75 309 VAL A CA 1
ATOM 2432 C C . VAL A 1 309 ? 18.342 -11.349 -54.053 1.00 78.75 309 VAL A C 1
ATOM 2434 O O . VAL A 1 309 ? 18.102 -10.396 -54.791 1.00 78.75 309 VAL A O 1
ATOM 2437 N N . CYS A 1 310 ? 18.593 -12.565 -54.541 1.00 67.81 310 CYS A N 1
ATOM 2438 C CA . CYS A 1 310 ? 18.683 -12.848 -55.978 1.00 67.81 310 CYS A CA 1
ATOM 2439 C C . CYS A 1 310 ? 17.342 -13.249 -56.620 1.00 67.81 310 CYS A C 1
ATOM 2441 O O . CYS A 1 310 ? 17.227 -13.245 -57.843 1.00 67.81 310 CYS A O 1
ATOM 2443 N N . LEU A 1 311 ? 16.332 -13.605 -55.817 1.00 64.12 311 LEU A N 1
ATOM 2444 C CA . LEU A 1 311 ? 15.054 -14.161 -56.291 1.00 64.12 311 LEU A CA 1
ATOM 2445 C C . LEU A 1 311 ? 13.927 -13.121 -56.487 1.00 64.12 311 LEU A C 1
ATOM 2447 O O . LEU A 1 311 ? 12.823 -13.491 -56.889 1.00 64.12 311 LEU A O 1
ATOM 2451 N N . GLY A 1 312 ? 14.188 -11.831 -56.242 1.00 62.75 312 GLY A N 1
ATOM 2452 C CA . GLY A 1 312 ? 13.199 -10.751 -56.392 1.00 62.75 312 GLY A CA 1
ATOM 2453 C C . GLY A 1 312 ? 11.924 -10.967 -55.557 1.00 62.75 312 GLY A C 1
ATOM 2454 O O . GLY A 1 312 ? 11.975 -11.560 -54.481 1.00 62.75 312 GLY A O 1
ATOM 2455 N N . ASP A 1 313 ? 10.767 -10.534 -56.072 1.00 57.22 313 ASP A N 1
ATOM 2456 C CA . ASP A 1 313 ? 9.450 -10.676 -55.416 1.00 57.22 313 ASP A CA 1
ATOM 2457 C C . ASP A 1 313 ? 8.973 -12.141 -55.244 1.00 57.22 313 ASP A C 1
ATOM 2459 O O . ASP A 1 313 ? 7.932 -12.370 -54.633 1.00 57.22 313 ASP A O 1
ATOM 2463 N N . GLN A 1 314 ? 9.713 -13.132 -55.769 1.00 53.41 314 GLN A N 1
ATOM 2464 C CA . GLN A 1 314 ? 9.435 -14.578 -55.647 1.00 53.41 314 GLN A CA 1
ATOM 2465 C C . GLN A 1 314 ? 10.397 -15.304 -54.679 1.00 53.41 314 GLN A C 1
ATOM 2467 O O . GLN A 1 314 ? 10.612 -16.516 -54.795 1.00 53.41 314 GLN A O 1
ATOM 2472 N N . GLY A 1 315 ? 11.044 -14.553 -53.782 1.00 58.62 315 GLY A N 1
ATOM 2473 C CA . GLY A 1 315 ? 12.109 -15.028 -52.896 1.00 58.62 315 GLY A CA 1
ATOM 2474 C C . GLY A 1 315 ? 11.776 -15.065 -51.405 1.00 58.62 315 GLY A C 1
ATOM 2475 O O . GLY A 1 315 ? 12.699 -15.115 -50.596 1.00 58.62 315 GLY A O 1
ATOM 2476 N N . SER A 1 316 ? 10.511 -15.004 -50.990 1.00 66.62 316 SER A N 1
ATOM 2477 C CA . SER A 1 316 ? 10.157 -15.009 -49.567 1.00 66.62 316 SER A CA 1
ATOM 2478 C C . SER A 1 316 ? 10.042 -16.430 -49.022 1.00 66.62 316 SER A C 1
ATOM 2480 O O . SER A 1 316 ? 9.117 -17.172 -49.359 1.00 66.62 316 SER A O 1
ATOM 2482 N N . ILE A 1 317 ? 10.923 -16.789 -48.081 1.00 67.00 317 ILE A N 1
ATOM 2483 C CA . ILE A 1 317 ? 10.905 -18.100 -47.404 1.00 67.00 317 ILE A CA 1
ATOM 2484 C C . ILE A 1 317 ? 9.581 -18.394 -46.665 1.00 67.00 317 ILE A C 1
ATOM 2486 O O . ILE A 1 317 ? 9.251 -19.555 -46.424 1.00 67.00 317 ILE A O 1
ATOM 2490 N N . PHE A 1 318 ? 8.809 -17.354 -46.327 1.00 68.31 318 PHE A N 1
ATOM 2491 C CA . PHE A 1 318 ? 7.560 -17.451 -45.562 1.00 68.31 318 PHE A CA 1
ATOM 2492 C C . PHE A 1 318 ? 6.283 -17.287 -46.397 1.00 68.31 318 PHE A C 1
ATOM 2494 O O . PHE A 1 318 ? 5.192 -17.469 -45.859 1.00 68.31 318 PHE A O 1
ATOM 2501 N N . ARG A 1 319 ? 6.381 -16.877 -47.669 1.00 66.75 319 ARG A N 1
ATOM 2502 C CA . ARG A 1 319 ? 5.202 -16.579 -48.510 1.00 66.75 319 ARG A CA 1
ATOM 2503 C C . ARG A 1 319 ? 5.142 -17.431 -49.769 1.00 66.75 319 ARG A C 1
ATOM 2505 O O . ARG A 1 319 ? 4.042 -17.761 -50.208 1.00 66.75 319 ARG A O 1
ATOM 2512 N N . ASP A 1 320 ? 6.292 -17.834 -50.298 1.00 65.19 320 ASP A N 1
ATOM 2513 C CA . ASP A 1 320 ? 6.364 -18.609 -51.528 1.00 65.19 320 ASP A CA 1
ATOM 2514 C C . ASP A 1 320 ? 6.374 -20.102 -51.199 1.00 65.19 320 ASP A C 1
ATOM 2516 O O . ASP A 1 320 ? 7.357 -20.644 -50.696 1.00 65.19 320 ASP A O 1
ATOM 2520 N N . TYR A 1 321 ? 5.265 -20.786 -51.480 1.00 60.06 321 TYR A N 1
ATOM 2521 C CA . TYR A 1 321 ? 5.124 -22.232 -51.299 1.00 60.06 321 TYR A CA 1
ATOM 2522 C C . TYR A 1 321 ? 4.690 -22.882 -52.617 1.00 60.06 321 TYR A C 1
ATOM 2524 O O . TYR A 1 321 ? 3.739 -22.434 -53.250 1.00 60.06 321 TYR A O 1
ATOM 2532 N N . GLY A 1 322 ? 5.371 -23.956 -53.028 1.00 59.62 322 GLY A N 1
ATOM 2533 C CA . GLY A 1 322 ? 5.010 -24.738 -54.220 1.00 59.62 322 GLY A CA 1
ATOM 2534 C C . GLY A 1 322 ? 5.553 -24.207 -55.553 1.00 59.62 322 GLY A C 1
ATOM 2535 O O . GLY A 1 322 ? 5.245 -24.780 -56.596 1.00 59.62 322 GLY A O 1
ATOM 2536 N N . THR A 1 323 ? 6.378 -23.157 -55.544 1.00 68.00 323 THR A N 1
ATOM 2537 C CA . THR A 1 323 ? 7.100 -22.679 -56.734 1.00 68.00 323 THR A CA 1
ATOM 2538 C C . THR A 1 323 ? 8.447 -23.407 -56.883 1.00 68.00 323 THR A C 1
ATOM 2540 O O . THR A 1 323 ? 9.012 -23.856 -55.885 1.00 68.00 323 THR A O 1
ATOM 2543 N N . PRO A 1 324 ? 9.027 -23.520 -58.097 1.00 64.25 324 PRO A N 1
ATOM 2544 C CA . PRO A 1 324 ? 10.344 -24.148 -58.286 1.00 64.25 324 PRO A CA 1
ATOM 2545 C C . PRO A 1 324 ? 11.470 -23.488 -57.473 1.00 64.25 324 PRO A C 1
ATOM 2547 O O . PRO A 1 324 ? 12.462 -24.136 -57.146 1.00 64.25 324 PRO A O 1
ATOM 2550 N N . ASN A 1 325 ? 11.289 -22.206 -57.139 1.00 66.12 325 ASN A N 1
ATOM 2551 C CA . ASN A 1 325 ? 12.259 -21.370 -56.443 1.00 66.12 325 ASN A CA 1
ATOM 2552 C C . ASN A 1 325 ? 12.013 -21.261 -54.932 1.00 66.12 325 ASN A C 1
ATOM 2554 O O . ASN A 1 325 ? 12.816 -20.620 -54.260 1.00 66.12 325 ASN A O 1
ATOM 2558 N N . CYS A 1 326 ? 10.953 -21.863 -54.375 1.00 68.38 326 CYS A N 1
ATOM 2559 C CA . CYS A 1 326 ? 10.729 -21.785 -52.934 1.00 68.38 326 CYS A CA 1
ATOM 2560 C C . CYS A 1 326 ? 11.755 -22.615 -52.154 1.00 68.38 326 CYS A C 1
ATOM 2562 O O . CYS A 1 326 ? 12.179 -23.691 -52.593 1.00 68.38 326 CYS A O 1
ATOM 2564 N N . PHE A 1 327 ? 12.114 -22.136 -50.958 1.00 68.88 327 PHE A N 1
ATOM 2565 C CA . PHE A 1 327 ? 13.162 -22.731 -50.122 1.00 68.88 327 PHE A CA 1
ATOM 2566 C C . PHE A 1 327 ? 12.956 -24.227 -49.900 1.00 68.88 327 PHE A C 1
ATOM 2568 O O . PHE A 1 327 ? 13.878 -25.015 -50.082 1.00 68.88 327 PHE A O 1
ATOM 2575 N N . SER A 1 328 ? 11.724 -24.636 -49.591 1.00 62.81 328 SER A N 1
ATOM 2576 C CA . SER A 1 328 ? 11.377 -26.039 -49.377 1.00 62.81 328 SER A CA 1
ATOM 2577 C C . SER A 1 328 ? 11.606 -26.914 -50.610 1.00 62.81 328 SER A C 1
ATOM 2579 O O . SER A 1 328 ? 12.042 -28.041 -50.433 1.00 62.81 328 SER A O 1
ATOM 2581 N N . VAL A 1 329 ? 11.374 -26.427 -51.836 1.00 67.94 329 VAL A N 1
ATOM 2582 C CA . VAL A 1 329 ? 11.583 -27.188 -53.083 1.00 67.94 329 VAL A CA 1
ATOM 2583 C C . VAL A 1 329 ? 13.065 -27.240 -53.449 1.00 67.94 329 VAL A C 1
ATOM 2585 O O . VAL A 1 329 ? 13.559 -28.321 -53.766 1.00 67.94 329 VAL A O 1
ATOM 2588 N N . ARG A 1 330 ? 13.803 -26.126 -53.334 1.00 71.88 330 ARG A N 1
ATOM 2589 C CA . ARG A 1 330 ? 15.261 -26.094 -53.567 1.00 71.88 330 ARG A CA 1
ATOM 2590 C C . ARG A 1 330 ? 16.013 -26.967 -52.554 1.00 71.88 330 ARG A C 1
ATOM 2592 O O . ARG A 1 330 ? 16.787 -27.833 -52.953 1.00 71.88 330 ARG A O 1
ATOM 2599 N N . PHE A 1 331 ? 15.679 -26.853 -51.270 1.00 68.12 331 PHE A N 1
ATOM 2600 C CA . PHE A 1 331 ? 16.245 -27.680 -50.200 1.00 68.12 331 PHE A CA 1
ATOM 2601 C C . PHE A 1 331 ? 15.823 -29.160 -50.303 1.00 68.12 331 PHE A C 1
ATOM 2603 O O . PHE A 1 331 ? 16.637 -30.059 -50.103 1.00 68.12 331 PHE A O 1
ATOM 2610 N N . TYR A 1 332 ? 14.564 -29.452 -50.659 1.00 62.69 332 TYR A N 1
ATOM 2611 C CA . TYR A 1 332 ? 14.073 -30.818 -50.913 1.00 62.69 332 TYR A CA 1
ATOM 2612 C C . TYR A 1 332 ? 14.757 -31.479 -52.113 1.00 62.69 332 TYR A C 1
ATOM 2614 O O . TYR A 1 332 ? 15.076 -32.669 -52.062 1.00 62.69 332 TYR A O 1
ATOM 2622 N N . ASN A 1 333 ? 14.989 -30.734 -53.197 1.00 66.88 333 ASN A N 1
ATOM 2623 C CA . ASN A 1 333 ? 15.664 -31.257 -54.384 1.00 66.88 333 ASN A CA 1
ATOM 2624 C C . ASN A 1 333 ? 17.085 -31.726 -54.049 1.00 66.88 333 ASN A C 1
ATOM 2626 O O . ASN A 1 333 ? 17.498 -32.780 -54.547 1.00 66.88 333 ASN A O 1
ATOM 2630 N N . GLU A 1 334 ? 17.749 -31.023 -53.130 1.00 67.25 334 GLU A N 1
ATOM 2631 C CA . GLU A 1 334 ? 19.072 -31.346 -52.590 1.00 67.25 334 GLU A CA 1
ATOM 2632 C C . GLU A 1 334 ? 19.044 -32.394 -51.448 1.00 67.25 334 GLU A C 1
ATOM 2634 O O . GLU A 1 334 ? 20.047 -33.063 -51.206 1.00 67.25 334 GLU A O 1
ATOM 2639 N N . SER A 1 335 ? 17.901 -32.625 -50.777 1.00 65.44 335 SER A N 1
ATOM 2640 C CA . SER A 1 335 ? 17.789 -33.498 -49.589 1.00 65.44 335 SER A CA 1
ATOM 2641 C C . SER A 1 335 ? 17.047 -34.823 -49.843 1.00 65.44 335 SER A C 1
ATOM 2643 O O . SER A 1 335 ? 15.819 -34.883 -49.922 1.00 65.44 335 SER A O 1
ATOM 2645 N N . SER A 1 336 ? 17.776 -35.944 -49.863 1.00 57.53 336 SER A N 1
ATOM 2646 C CA . SER A 1 336 ? 17.230 -37.304 -50.065 1.00 57.53 336 SER A CA 1
ATOM 2647 C C . SER A 1 336 ? 16.272 -37.784 -48.958 1.00 57.53 336 SER A C 1
ATOM 2649 O O . SER A 1 336 ? 15.348 -38.550 -49.228 1.00 57.53 336 SER A O 1
ATOM 2651 N N . LYS A 1 337 ? 16.428 -37.297 -47.720 1.00 66.75 337 LYS A N 1
ATOM 2652 C CA . LYS A 1 337 ? 15.609 -37.675 -46.548 1.00 66.75 337 LYS A CA 1
ATOM 2653 C C . LYS A 1 337 ? 14.168 -37.147 -46.620 1.00 66.75 337 LYS A C 1
ATOM 2655 O O . LYS A 1 337 ? 13.240 -37.832 -46.192 1.00 66.75 337 LYS A O 1
ATOM 2660 N N . HIS A 1 338 ? 13.970 -35.954 -47.186 1.00 61.34 338 HIS A N 1
ATOM 2661 C CA . HIS A 1 338 ? 12.655 -35.309 -47.289 1.00 61.34 338 HIS A CA 1
ATOM 2662 C C . HIS A 1 338 ? 11.809 -35.861 -48.447 1.00 61.34 338 HIS A C 1
ATOM 2664 O O . HIS A 1 338 ? 10.581 -35.883 -48.338 1.00 61.34 338 HIS A O 1
ATOM 2670 N N . LYS A 1 339 ? 12.449 -36.422 -49.488 1.00 59.44 339 LYS A N 1
ATOM 2671 C CA . LYS A 1 339 ? 11.784 -37.162 -50.582 1.00 59.44 339 LYS A CA 1
ATOM 2672 C C . LYS A 1 339 ? 10.906 -38.314 -50.070 1.00 59.44 339 LYS A C 1
ATOM 2674 O O . LYS A 1 339 ? 9.801 -38.505 -50.562 1.00 59.44 339 LYS A O 1
ATOM 2679 N N . ASN A 1 340 ? 11.318 -38.972 -48.984 1.00 55.78 340 ASN A N 1
ATOM 2680 C CA . ASN A 1 340 ? 10.577 -40.072 -48.346 1.00 55.78 340 ASN A CA 1
ATOM 2681 C C . ASN A 1 340 ? 9.490 -39.622 -47.346 1.00 55.78 340 ASN A C 1
ATOM 2683 O O . ASN A 1 340 ? 8.643 -40.418 -46.940 1.00 55.78 340 ASN A O 1
ATOM 2687 N N . LEU A 1 341 ? 9.519 -38.364 -46.893 1.00 53.25 341 LEU A N 1
ATOM 2688 C CA . LEU A 1 341 ? 8.528 -37.808 -45.963 1.00 53.25 341 LEU A CA 1
ATOM 2689 C C . LEU A 1 341 ? 7.332 -37.201 -46.714 1.00 53.25 341 LEU A C 1
ATOM 2691 O O . LEU A 1 341 ? 6.199 -37.330 -46.258 1.00 53.25 341 LEU A O 1
ATOM 2695 N N . ARG A 1 342 ? 7.572 -36.634 -47.905 1.00 51.16 342 ARG A N 1
ATOM 2696 C CA . ARG A 1 342 ? 6.542 -36.112 -48.817 1.00 51.16 342 ARG A CA 1
ATOM 2697 C C . ARG A 1 342 ? 5.469 -37.151 -49.162 1.00 51.16 342 ARG A C 1
ATOM 2699 O O . ARG A 1 342 ? 4.290 -36.839 -49.057 1.00 51.16 342 ARG A O 1
ATOM 2706 N N . HIS A 1 343 ? 5.863 -38.399 -49.429 1.00 52.44 343 HIS A N 1
ATOM 2707 C CA . HIS A 1 343 ? 4.917 -39.496 -49.672 1.00 52.44 343 HIS A CA 1
ATOM 2708 C C . HIS A 1 343 ? 3.961 -39.789 -48.505 1.00 52.44 343 HIS A C 1
ATOM 2710 O O . HIS A 1 343 ? 2.916 -40.389 -48.726 1.00 52.44 343 HIS A O 1
ATOM 2716 N N . ARG A 1 344 ? 4.299 -39.383 -47.274 1.00 52.72 344 ARG A N 1
ATOM 2717 C CA . ARG A 1 344 ? 3.447 -39.583 -46.092 1.00 52.72 344 ARG A CA 1
ATOM 2718 C C . ARG A 1 344 ? 2.568 -38.375 -45.773 1.00 52.72 344 ARG A C 1
ATOM 2720 O O . ARG A 1 344 ? 1.478 -38.556 -45.260 1.00 52.72 344 ARG A O 1
ATOM 2727 N N . ILE A 1 345 ? 3.013 -37.162 -46.102 1.00 50.50 345 ILE A N 1
ATOM 2728 C CA . ILE A 1 345 ? 2.277 -35.916 -45.819 1.00 50.50 345 ILE A CA 1
ATOM 2729 C C . ILE A 1 345 ? 1.245 -35.602 -46.919 1.00 50.50 345 ILE A C 1
ATOM 2731 O O . ILE A 1 345 ? 0.204 -35.015 -46.632 1.00 50.50 345 ILE A O 1
ATOM 2735 N N . GLU A 1 346 ? 1.472 -36.056 -48.160 1.00 45.97 346 GLU A N 1
ATOM 2736 C CA . GLU A 1 346 ? 0.496 -35.961 -49.265 1.00 45.97 346 GLU A CA 1
ATOM 2737 C C . GLU A 1 346 ? -0.786 -36.792 -49.025 1.00 45.97 346 GLU A C 1
ATOM 2739 O O . GLU A 1 346 ? -1.767 -36.605 -49.741 1.00 45.97 346 GLU A O 1
ATOM 2744 N N . ALA A 1 347 ? -0.808 -37.658 -48.002 1.00 47.91 347 ALA A N 1
ATOM 2745 C CA . ALA A 1 347 ? -1.994 -38.406 -47.583 1.00 47.91 347 ALA A CA 1
ATOM 2746 C C . ALA A 1 347 ? -2.913 -37.626 -46.616 1.00 47.91 347 ALA A C 1
ATOM 2748 O O . ALA A 1 347 ? -4.125 -37.817 -46.665 1.00 47.91 347 ALA A O 1
ATOM 2749 N N . ASP A 1 348 ? -2.371 -36.718 -45.794 1.00 43.75 348 ASP A N 1
ATOM 2750 C CA . ASP A 1 348 ? -3.098 -36.161 -44.635 1.00 43.75 348 ASP A CA 1
ATOM 2751 C C . ASP A 1 348 ? -3.573 -34.703 -44.811 1.00 43.75 348 ASP A C 1
ATOM 2753 O O . ASP A 1 348 ? -4.477 -34.253 -44.114 1.00 43.75 348 ASP A O 1
ATOM 2757 N N . ALA A 1 349 ? -3.021 -33.934 -45.755 1.00 42.69 349 ALA A N 1
ATOM 2758 C CA . ALA A 1 349 ? -3.247 -32.481 -45.824 1.00 42.69 349 ALA A CA 1
ATOM 2759 C C . ALA A 1 349 ? -4.353 -32.017 -46.803 1.00 42.69 349 ALA A C 1
ATOM 2761 O O . ALA A 1 349 ? -4.401 -30.833 -47.146 1.00 42.69 349 ALA A O 1
ATOM 2762 N N . ASN A 1 350 ? -5.231 -32.917 -47.271 1.00 44.12 350 ASN A N 1
ATOM 2763 C CA . ASN A 1 350 ? -6.248 -32.607 -48.294 1.00 44.12 350 ASN A CA 1
ATOM 2764 C C . ASN A 1 350 ? -7.643 -32.230 -47.745 1.00 44.12 350 ASN A C 1
ATOM 2766 O O . ASN A 1 350 ? -8.524 -31.906 -48.538 1.00 44.12 350 ASN A O 1
ATOM 2770 N N . GLU A 1 351 ? -7.842 -32.214 -46.421 1.00 41.66 351 GLU A N 1
ATOM 2771 C CA . GLU A 1 351 ? -9.172 -31.989 -45.819 1.00 41.66 351 GLU A CA 1
ATOM 2772 C C . GLU A 1 351 ? -9.335 -30.618 -45.120 1.00 41.66 351 GLU A C 1
ATOM 2774 O O . GLU A 1 351 ? -10.448 -30.125 -44.971 1.00 41.66 351 GLU A O 1
ATOM 2779 N N . GLU A 1 352 ? -8.255 -29.919 -44.746 1.00 41.88 352 GLU A N 1
ATOM 2780 C CA . GLU A 1 352 ? -8.355 -28.848 -43.729 1.00 41.88 352 GLU A CA 1
ATOM 2781 C C . GLU A 1 352 ? -8.253 -27.393 -44.239 1.00 41.88 352 GLU A C 1
ATOM 2783 O O . GLU A 1 352 ? -8.210 -26.450 -43.452 1.00 41.88 352 GLU A O 1
ATOM 2788 N N . ARG A 1 353 ? -8.241 -27.144 -45.557 1.00 44.06 353 ARG A N 1
ATOM 2789 C CA . ARG A 1 353 ? -8.056 -25.778 -46.112 1.00 44.06 353 ARG A CA 1
ATOM 2790 C C . ARG A 1 353 ? -9.181 -25.305 -47.036 1.00 44.06 353 ARG A C 1
ATOM 2792 O O . ARG A 1 353 ? -8.946 -24.574 -47.993 1.00 44.06 353 ARG A O 1
ATOM 2799 N N . ARG A 1 354 ? -10.425 -25.695 -46.731 1.00 38.66 354 ARG A N 1
ATOM 2800 C CA . ARG A 1 354 ? -11.650 -25.209 -47.403 1.00 38.66 354 ARG A CA 1
ATOM 2801 C C . ARG A 1 354 ? -12.441 -24.152 -46.619 1.00 38.66 354 ARG A C 1
ATOM 2803 O O . ARG A 1 354 ? -13.561 -23.834 -47.008 1.00 38.66 354 ARG A O 1
ATOM 2810 N N . GLN A 1 355 ? -11.874 -23.551 -45.569 1.00 36.88 355 GLN A N 1
ATOM 2811 C CA . GLN A 1 355 ? -12.540 -22.495 -44.797 1.00 36.88 355 GLN A CA 1
ATOM 2812 C C . GLN A 1 355 ? -11.586 -21.360 -44.388 1.00 36.88 355 GLN A C 1
ATOM 2814 O O . GLN A 1 355 ? -10.602 -21.585 -43.697 1.00 36.88 355 GLN A O 1
ATOM 2819 N N . ARG A 1 356 ? -11.991 -20.132 -44.750 1.00 35.62 356 ARG A N 1
ATOM 2820 C CA . ARG A 1 356 ? -11.568 -18.810 -44.235 1.00 35.62 356 ARG A CA 1
ATOM 2821 C C . ARG A 1 356 ? -10.319 -18.146 -44.829 1.00 35.62 356 ARG A C 1
ATOM 2823 O O . ARG A 1 356 ? -9.266 -18.093 -44.212 1.00 35.62 356 ARG A O 1
ATOM 2830 N N . CYS A 1 357 ? -10.539 -17.452 -45.947 1.00 31.38 357 CYS A N 1
ATOM 2831 C CA . CYS A 1 357 ? -9.843 -16.204 -46.281 1.00 31.38 357 CYS A CA 1
ATOM 2832 C C . CYS A 1 357 ? -10.804 -15.271 -47.037 1.00 31.38 357 CYS A C 1
ATOM 2834 O O . CYS A 1 357 ? -10.834 -15.282 -48.259 1.00 31.38 357 CYS A O 1
ATOM 2836 N N . LEU A 1 358 ? -11.605 -14.482 -46.322 1.00 34.53 358 LEU A N 1
ATOM 2837 C CA . LEU A 1 358 ? -12.244 -13.269 -46.842 1.00 34.53 358 LEU A CA 1
ATOM 2838 C C . LEU A 1 358 ? -12.555 -12.389 -45.636 1.00 34.53 358 LEU A C 1
ATOM 2840 O O . LEU A 1 358 ? -13.493 -12.691 -44.915 1.00 34.53 358 LEU A O 1
ATOM 2844 N N . GLU A 1 359 ? -11.701 -11.393 -45.404 1.00 37.97 359 GLU A N 1
ATOM 2845 C CA . GLU A 1 359 ? -11.937 -10.140 -44.666 1.00 37.97 359 GLU A CA 1
ATOM 2846 C C . GLU A 1 359 ? -10.609 -9.707 -44.052 1.00 37.97 359 GLU A C 1
ATOM 2848 O O . GLU A 1 359 ? -10.264 -10.162 -42.97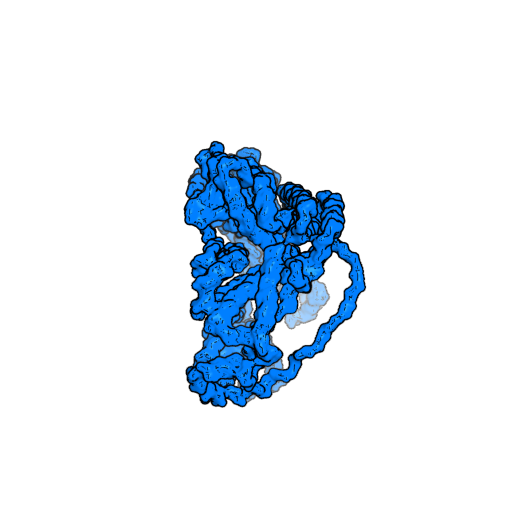0 1.00 37.97 359 GLU A O 1
ATOM 2853 N N . LEU A 1 360 ? -9.838 -8.873 -44.763 1.00 28.70 360 LEU A N 1
ATOM 2854 C CA . LEU A 1 360 ? -8.949 -7.871 -44.160 1.00 28.70 360 LEU A CA 1
ATOM 2855 C C . LEU A 1 360 ? -8.236 -7.043 -45.242 1.00 28.70 360 LEU A C 1
ATOM 2857 O O . LEU A 1 360 ? -7.299 -7.511 -45.882 1.00 28.70 360 LEU A O 1
ATOM 2861 N N . LEU A 1 361 ? -8.675 -5.785 -45.371 1.00 28.62 361 LEU A N 1
ATOM 2862 C CA . LEU A 1 361 ? -7.870 -4.550 -45.302 1.00 28.62 361 LEU A CA 1
ATOM 2863 C C . LEU A 1 361 ? -8.182 -3.542 -46.408 1.00 28.62 361 LEU A C 1
ATOM 2865 O O . LEU A 1 361 ? -7.806 -3.737 -47.557 1.00 28.62 361 LEU A O 1
ATOM 2869 N N . GLN A 1 362 ? -8.725 -2.395 -45.995 1.00 28.53 362 GLN A N 1
ATOM 2870 C CA . GLN A 1 362 ? -8.341 -1.040 -46.421 1.00 28.53 362 GLN A CA 1
ATOM 2871 C C . GLN A 1 362 ? -9.206 -0.038 -45.632 1.00 28.53 362 GLN A C 1
ATOM 2873 O O . GLN A 1 362 ? -10.395 -0.267 -45.474 1.00 28.53 362 GLN A O 1
ATOM 2878 N N . LYS A 1 363 ? -8.760 1.113 -45.128 1.00 31.14 363 LYS A N 1
ATOM 2879 C CA . LYS A 1 363 ? -7.454 1.724 -44.838 1.00 31.14 363 LYS A CA 1
ATOM 2880 C C . LYS A 1 363 ? -7.798 3.046 -44.116 1.00 31.14 363 LYS A C 1
ATOM 2882 O O . LYS A 1 363 ? -8.833 3.648 -44.388 1.00 31.14 363 LYS A O 1
ATOM 2887 N N . GLN A 1 364 ? -6.947 3.480 -43.192 1.00 26.27 364 GLN A N 1
ATOM 2888 C CA . GLN A 1 364 ? -7.092 4.684 -42.358 1.00 26.27 364 GLN A CA 1
ATOM 2889 C C . GLN A 1 364 ? -7.007 6.037 -43.114 1.00 26.27 364 GLN A C 1
ATOM 2891 O O . GLN A 1 364 ? -6.137 6.215 -43.959 1.00 26.27 364 GLN A O 1
ATOM 2896 N N . ASN A 1 365 ? -7.890 6.975 -42.727 1.00 28.28 365 ASN A N 1
ATOM 2897 C CA . ASN A 1 365 ? -7.696 8.289 -42.054 1.00 28.28 365 ASN A CA 1
ATOM 2898 C C . ASN A 1 365 ? -6.709 9.387 -42.562 1.00 28.28 365 ASN A C 1
ATOM 2900 O O . ASN A 1 365 ? -5.550 9.114 -42.865 1.00 28.28 365 ASN A O 1
ATOM 2904 N N . ARG A 1 366 ? -7.132 10.673 -42.469 1.00 24.78 366 ARG A N 1
ATOM 2905 C CA . ARG A 1 366 ? -6.275 11.890 -42.420 1.00 24.78 366 ARG A CA 1
ATOM 2906 C C . ARG A 1 366 ? -6.891 13.055 -41.603 1.00 24.78 366 ARG A C 1
ATOM 2908 O O . ARG A 1 366 ? -7.875 13.650 -42.016 1.00 24.78 366 ARG A O 1
ATOM 2915 N N . GLN A 1 367 ? -6.192 13.364 -40.504 1.00 31.98 367 GLN A N 1
ATOM 2916 C CA . GLN A 1 367 ? -5.760 14.648 -39.899 1.00 31.98 367 GLN A CA 1
ATOM 2917 C C . GLN A 1 367 ? -6.697 15.846 -39.623 1.00 31.98 367 GLN A C 1
ATOM 2919 O O . GLN A 1 367 ? -7.428 16.335 -40.475 1.00 31.98 367 GLN A O 1
ATOM 2924 N N . LEU A 1 368 ? -6.464 16.431 -38.435 1.00 26.34 368 LEU A N 1
ATOM 2925 C CA . LEU A 1 368 ? -6.885 17.755 -37.961 1.00 26.34 368 LEU A CA 1
ATOM 2926 C C . LEU A 1 368 ? -5.691 18.492 -37.305 1.00 26.34 368 LEU A C 1
ATOM 2928 O O . LEU A 1 368 ? -4.782 17.856 -36.772 1.00 26.34 368 LEU A O 1
ATOM 2932 N N . ARG A 1 369 ? -5.712 19.834 -37.336 1.00 31.02 369 ARG A N 1
ATOM 2933 C CA . ARG A 1 369 ? -4.750 20.779 -36.722 1.00 31.02 369 ARG A CA 1
ATOM 2934 C C . ARG A 1 369 ? -5.493 21.776 -35.818 1.00 31.02 369 ARG A C 1
ATOM 2936 O O . ARG A 1 369 ? -6.495 22.309 -36.283 1.00 31.02 369 ARG A O 1
ATOM 2943 N N . SER A 1 370 ? -4.968 22.087 -34.618 1.00 33.38 370 SER A N 1
ATOM 2944 C CA . SER A 1 370 ? -5.113 23.381 -33.888 1.00 33.38 370 SER A CA 1
ATOM 2945 C C . SER A 1 370 ? -4.325 23.408 -32.541 1.00 33.38 370 SER A C 1
ATOM 2947 O O . SER A 1 370 ? -3.966 22.327 -32.081 1.00 33.38 370 SER A O 1
ATOM 2949 N N . PRO A 1 371 ? -4.030 24.583 -31.918 1.00 54.91 371 PRO A N 1
ATOM 2950 C CA . PRO A 1 371 ? -2.859 24.827 -31.050 1.00 54.91 371 PRO A CA 1
ATOM 2951 C C . PRO A 1 371 ? -3.126 25.025 -29.527 1.00 54.91 371 PRO A C 1
ATOM 2953 O O . PRO A 1 371 ? -4.267 25.023 -29.078 1.00 54.91 371 PRO A O 1
ATOM 2956 N N . ALA A 1 372 ? -2.018 25.307 -28.806 1.00 49.22 372 ALA A N 1
ATOM 2957 C CA . ALA A 1 372 ? -1.808 25.738 -27.404 1.00 49.22 372 ALA A CA 1
ATOM 2958 C C . ALA A 1 372 ? -1.519 24.616 -26.377 1.00 49.22 372 ALA A C 1
ATOM 2960 O O . ALA A 1 372 ? -2.420 23.993 -25.825 1.00 49.22 372 ALA A O 1
ATOM 2961 N N . VAL A 1 373 ? -0.227 24.374 -26.117 1.00 58.66 373 VAL A N 1
ATOM 2962 C CA . VAL A 1 373 ? 0.284 23.306 -25.239 1.00 58.66 373 VAL A CA 1
ATOM 2963 C C . VAL A 1 373 ? 0.627 23.861 -23.848 1.00 58.66 373 VAL A C 1
ATOM 2965 O O . VAL A 1 373 ? 1.373 24.830 -23.733 1.00 58.66 373 VAL A O 1
ATOM 2968 N N . ASP A 1 374 ? 0.095 23.233 -22.797 1.00 64.81 374 ASP A N 1
ATOM 2969 C CA . ASP A 1 374 ? 0.319 23.574 -21.384 1.00 64.81 374 ASP A CA 1
ATOM 2970 C C . ASP A 1 374 ? 1.341 22.612 -20.755 1.00 64.81 374 ASP A C 1
ATOM 2972 O O . ASP A 1 374 ? 1.033 21.443 -20.520 1.00 64.81 374 ASP A O 1
ATOM 2976 N N . PHE A 1 375 ? 2.552 23.095 -20.470 1.00 62.53 375 PHE A N 1
ATOM 2977 C CA . PHE A 1 375 ? 3.675 22.294 -19.955 1.00 62.53 375 PHE A CA 1
ATOM 2978 C C . PHE A 1 375 ? 3.522 21.811 -18.503 1.00 62.53 375 PHE A C 1
ATOM 2980 O O . PHE A 1 375 ? 4.380 21.075 -18.028 1.00 62.53 375 PHE A O 1
ATOM 2987 N N . LYS A 1 376 ? 2.444 22.177 -17.796 1.00 62.91 376 LYS A N 1
ATOM 2988 C CA . LYS A 1 376 ? 2.163 21.667 -16.441 1.00 62.91 376 LYS A CA 1
ATOM 2989 C C . LYS A 1 376 ? 1.378 20.353 -16.427 1.00 62.91 376 LYS A C 1
ATOM 2991 O O . LYS A 1 376 ? 1.188 19.768 -15.365 1.00 62.91 376 LYS A O 1
ATOM 2996 N N . LYS A 1 377 ? 0.876 19.896 -17.579 1.00 73.69 377 LYS A N 1
ATOM 2997 C CA . LYS A 1 377 ? 0.056 18.680 -17.682 1.00 73.69 377 LYS A CA 1
ATOM 2998 C C . LYS A 1 377 ? 0.901 17.471 -18.080 1.00 73.69 377 LYS A C 1
ATOM 3000 O O . LYS A 1 377 ? 1.593 17.520 -19.091 1.00 73.69 377 LYS A O 1
ATOM 3005 N N . SER A 1 378 ? 0.714 16.345 -17.394 1.00 69.12 378 SER A N 1
ATOM 3006 C CA . SER A 1 378 ? 1.367 15.058 -17.705 1.00 69.12 378 SER A CA 1
ATOM 3007 C C . SER A 1 378 ? 1.167 14.592 -19.157 1.00 69.12 378 SER A C 1
ATOM 3009 O O . SER A 1 378 ? 2.060 14.006 -19.768 1.00 69.12 378 SER A O 1
ATOM 3011 N N . LEU A 1 379 ? 0.011 14.902 -19.758 1.00 71.62 379 LEU A N 1
ATOM 3012 C CA . LEU A 1 379 ? -0.271 14.632 -21.174 1.00 71.62 379 LEU A CA 1
ATOM 3013 C C . LEU A 1 379 ? 0.656 15.409 -22.121 1.00 71.62 379 LEU A C 1
ATOM 3015 O O . LEU A 1 379 ? 1.058 14.882 -23.156 1.00 71.62 379 LEU A O 1
ATOM 3019 N N . THR A 1 380 ? 1.016 16.643 -21.769 1.00 76.06 380 THR A N 1
ATOM 3020 C CA . THR A 1 380 ? 1.981 17.442 -22.531 1.00 76.06 380 THR A CA 1
ATOM 3021 C C . THR A 1 380 ? 3.366 16.823 -22.454 1.00 76.06 380 THR A C 1
ATOM 3023 O O . THR A 1 380 ? 4.016 16.684 -23.490 1.00 76.06 380 THR A O 1
ATOM 3026 N N . SER A 1 381 ? 3.792 16.398 -21.261 1.00 77.38 381 SER A N 1
ATOM 3027 C CA . SER A 1 381 ? 5.056 15.688 -21.070 1.00 77.38 381 SER A CA 1
ATOM 3028 C C . SER A 1 381 ? 5.128 14.467 -21.991 1.00 77.38 381 SER A C 1
ATOM 3030 O O . SER A 1 381 ? 6.074 14.351 -22.758 1.00 77.38 381 SER A O 1
ATOM 3032 N N . LEU A 1 382 ? 4.095 13.616 -22.028 1.00 79.25 382 LEU A N 1
ATOM 3033 C CA . LEU A 1 382 ? 4.054 12.440 -22.912 1.00 79.25 382 LEU A CA 1
ATOM 3034 C C . LEU A 1 382 ? 4.188 12.789 -24.402 1.00 79.25 382 LEU A C 1
ATOM 3036 O O . LEU A 1 382 ? 4.934 12.125 -25.120 1.00 79.25 382 LEU A O 1
ATOM 3040 N N . VAL A 1 383 ? 3.504 13.836 -24.874 1.00 79.12 383 VAL A N 1
ATOM 3041 C CA . VAL A 1 383 ? 3.601 14.282 -26.276 1.00 79.12 383 VAL A CA 1
ATOM 3042 C C . VAL A 1 383 ? 5.004 14.794 -26.598 1.00 79.12 383 VAL A C 1
ATOM 3044 O O . VAL A 1 383 ? 5.545 14.472 -27.656 1.00 79.12 383 VAL A O 1
ATOM 3047 N N . VAL A 1 384 ? 5.611 15.563 -25.691 1.00 78.56 384 VAL A N 1
ATOM 3048 C CA . VAL A 1 384 ? 6.978 16.065 -25.872 1.00 78.56 384 VAL A CA 1
ATOM 3049 C C . VAL A 1 384 ? 7.982 14.914 -25.853 1.00 78.56 384 VAL A C 1
ATOM 3051 O O . VAL A 1 384 ? 8.808 14.839 -26.758 1.00 78.56 384 VAL A O 1
ATOM 3054 N N . LEU A 1 385 ? 7.883 13.989 -24.892 1.00 81.88 385 LEU A N 1
ATOM 3055 C CA . LEU A 1 385 ? 8.731 12.794 -24.813 1.00 81.88 385 LEU A CA 1
ATOM 3056 C C . LEU A 1 385 ? 8.631 11.964 -26.102 1.00 81.88 385 LEU A C 1
ATOM 3058 O O . LEU A 1 385 ? 9.654 11.589 -26.671 1.00 81.88 385 LEU A O 1
ATOM 3062 N N . GLN A 1 386 ? 7.415 11.746 -26.611 1.00 81.69 386 GLN A N 1
ATOM 3063 C CA . GLN A 1 386 ? 7.204 11.059 -27.885 1.00 81.69 386 GLN A CA 1
ATOM 3064 C C . GLN A 1 386 ? 7.888 11.804 -29.040 1.00 81.69 386 GLN A C 1
ATOM 3066 O O . GLN A 1 386 ? 8.590 11.186 -29.834 1.00 81.69 386 GLN A O 1
ATOM 3071 N N . ALA A 1 387 ? 7.737 13.128 -29.124 1.00 80.25 387 ALA A N 1
ATOM 3072 C CA . ALA A 1 387 ? 8.329 13.923 -30.197 1.00 80.25 387 ALA A CA 1
ATOM 3073 C C . ALA A 1 387 ? 9.868 13.915 -30.180 1.00 80.25 387 ALA A C 1
ATOM 3075 O O . ALA A 1 387 ? 10.488 13.840 -31.240 1.00 80.25 387 ALA A O 1
ATOM 3076 N N . ILE A 1 388 ? 10.494 13.980 -29.000 1.00 83.12 388 ILE A N 1
ATOM 3077 C CA . ILE A 1 388 ? 11.959 14.053 -28.884 1.00 83.12 388 ILE A CA 1
ATOM 3078 C C . ILE A 1 388 ? 12.643 12.682 -28.978 1.00 83.12 388 ILE A C 1
ATOM 3080 O O . ILE A 1 388 ? 13.805 12.621 -29.387 1.00 83.12 388 ILE A O 1
ATOM 3084 N N . TYR A 1 389 ? 11.957 11.587 -28.624 1.00 82.94 389 TYR A N 1
ATOM 3085 C CA . TYR A 1 389 ? 12.555 10.244 -28.599 1.00 82.94 389 TYR A CA 1
ATOM 3086 C C . TYR A 1 389 ? 12.141 9.326 -29.740 1.00 82.94 389 TYR A C 1
ATOM 3088 O O . TYR A 1 389 ? 12.857 8.356 -30.003 1.00 82.94 389 TYR A O 1
ATOM 3096 N N . GLN A 1 390 ? 11.041 9.611 -30.439 1.00 83.44 390 GLN A N 1
ATOM 3097 C CA . GLN A 1 390 ? 10.674 8.838 -31.617 1.00 83.44 390 GLN A CA 1
ATOM 3098 C C . GLN A 1 390 ? 11.789 8.918 -32.661 1.00 83.44 390 GLN A C 1
ATOM 3100 O O . GLN A 1 390 ? 12.248 10.001 -33.032 1.00 83.44 390 GLN A O 1
ATOM 3105 N N . ALA A 1 391 ? 12.234 7.760 -33.144 1.00 77.69 391 ALA A N 1
ATOM 3106 C CA . ALA A 1 391 ? 13.374 7.698 -34.046 1.00 77.69 391 ALA A CA 1
ATOM 3107 C C . ALA A 1 391 ? 13.078 8.382 -35.399 1.00 77.69 391 ALA A C 1
ATOM 3109 O O . ALA A 1 391 ? 13.897 9.158 -35.885 1.00 77.69 391 ALA A O 1
ATOM 3110 N N . GLY A 1 392 ? 11.899 8.145 -35.984 1.00 75.12 392 GLY A N 1
ATOM 3111 C CA . GLY A 1 392 ? 11.493 8.770 -37.248 1.00 75.12 392 GLY A CA 1
ATOM 3112 C C . GLY A 1 392 ? 12.158 8.158 -38.493 1.00 75.12 392 GLY A C 1
ATOM 3113 O O . GLY A 1 392 ? 12.821 7.124 -38.390 1.00 75.12 392 GLY A O 1
ATOM 3114 N N . PRO A 1 393 ? 11.953 8.737 -39.691 1.00 74.62 393 PRO A N 1
ATOM 3115 C CA . PRO A 1 393 ? 12.443 8.172 -40.949 1.00 74.62 393 PRO A CA 1
ATOM 3116 C C . PRO A 1 393 ? 13.973 8.163 -41.048 1.00 74.62 393 PRO A C 1
ATOM 3118 O O . PRO A 1 393 ? 14.641 9.101 -40.606 1.00 74.62 393 PRO A O 1
ATOM 3121 N N . ARG A 1 394 ? 14.522 7.116 -41.677 1.00 70.19 394 ARG A N 1
ATOM 3122 C CA . ARG A 1 394 ? 15.961 6.970 -41.941 1.00 70.19 394 ARG A CA 1
ATOM 3123 C C . ARG A 1 394 ? 16.497 8.134 -42.783 1.00 70.19 394 ARG A C 1
ATOM 3125 O O . ARG A 1 394 ? 15.865 8.542 -43.753 1.00 70.19 394 ARG A O 1
ATOM 3132 N N . ASP A 1 395 ? 17.689 8.593 -42.419 1.00 71.31 395 ASP A N 1
ATOM 3133 C CA . ASP A 1 395 ? 18.574 9.404 -43.253 1.00 71.31 395 ASP A CA 1
ATOM 3134 C C . ASP A 1 395 ? 19.819 8.551 -43.545 1.00 71.31 395 ASP A C 1
ATOM 3136 O O . ASP A 1 395 ? 20.287 7.830 -42.662 1.00 71.31 395 ASP A O 1
ATOM 3140 N N . ASN A 1 396 ? 20.290 8.522 -44.791 1.00 56.03 396 ASN A N 1
ATOM 3141 C CA . ASN A 1 396 ? 21.270 7.524 -45.235 1.00 56.03 396 ASN A CA 1
ATOM 3142 C C . ASN A 1 396 ? 22.697 7.800 -44.741 1.00 56.03 396 ASN A C 1
ATOM 3144 O O . ASN A 1 396 ? 23.479 6.855 -44.670 1.00 56.03 396 ASN A O 1
ATOM 3148 N N . GLU A 1 397 ? 23.000 9.037 -44.344 1.00 60.94 397 GLU A N 1
ATOM 3149 C CA . GLU A 1 397 ? 24.353 9.464 -43.959 1.00 60.94 397 GLU A CA 1
ATOM 3150 C C . GLU A 1 397 ? 24.491 9.808 -42.460 1.00 60.94 397 GLU A C 1
ATOM 3152 O O . GLU A 1 397 ? 25.590 9.749 -41.908 1.00 60.94 397 GLU A O 1
ATOM 3157 N N . ASP A 1 398 ? 23.394 10.120 -41.756 1.00 72.38 398 ASP A N 1
ATOM 3158 C CA . ASP A 1 398 ? 23.431 10.631 -40.376 1.00 72.38 398 ASP A CA 1
ATOM 3159 C C . ASP A 1 398 ? 22.658 9.742 -39.381 1.00 72.38 398 ASP A C 1
ATOM 3161 O O . ASP A 1 398 ? 21.493 9.392 -39.583 1.00 72.38 398 ASP A O 1
ATOM 3165 N N . PHE A 1 399 ? 23.288 9.418 -38.244 1.00 75.31 399 PHE A N 1
ATOM 3166 C CA . PHE A 1 399 ? 22.661 8.657 -37.155 1.00 75.31 399 PHE A CA 1
ATOM 3167 C C . PHE A 1 399 ? 21.493 9.407 -36.490 1.00 75.31 399 PHE A C 1
ATOM 3169 O O . PHE A 1 399 ? 20.651 8.778 -35.848 1.00 75.31 399 PHE A O 1
ATOM 3176 N N . ARG A 1 400 ? 21.428 10.739 -36.637 1.00 74.25 400 ARG A N 1
ATOM 3177 C CA . ARG A 1 400 ? 20.390 11.606 -36.056 1.00 74.25 400 ARG A CA 1
ATOM 3178 C C . ARG A 1 400 ? 19.017 11.425 -36.708 1.00 74.25 400 ARG A C 1
ATOM 3180 O O . ARG A 1 400 ? 18.017 11.743 -36.074 1.00 74.25 400 ARG A O 1
ATOM 3187 N N . ARG A 1 401 ? 18.943 10.815 -37.898 1.00 79.12 401 ARG A N 1
ATOM 3188 C CA . ARG A 1 401 ? 17.699 10.562 -38.656 1.00 79.12 401 ARG A CA 1
ATOM 3189 C C . ARG A 1 401 ? 16.995 11.857 -39.097 1.00 79.12 401 ARG A C 1
ATOM 3191 O O . ARG A 1 401 ? 17.252 12.944 -38.578 1.00 79.12 401 ARG A O 1
ATOM 3198 N N . ALA A 1 402 ? 16.068 11.751 -40.052 1.00 75.00 402 ALA A N 1
ATOM 3199 C CA . ALA A 1 402 ? 15.445 12.925 -40.677 1.00 75.00 402 ALA A CA 1
ATOM 3200 C C . ALA A 1 402 ? 14.730 13.832 -39.656 1.00 75.00 402 ALA A C 1
ATOM 3202 O O . ALA A 1 402 ? 14.808 15.059 -39.743 1.00 75.00 402 ALA A O 1
ATOM 3203 N N . SER A 1 403 ? 14.087 13.224 -38.654 1.00 70.06 403 SER A N 1
ATOM 3204 C CA . SER A 1 403 ? 13.325 13.915 -37.608 1.00 70.06 403 SER A CA 1
ATOM 3205 C C . SER A 1 403 ? 14.171 14.755 -36.645 1.00 70.06 403 SER A C 1
ATOM 3207 O O . SER A 1 403 ? 13.632 15.705 -36.082 1.00 70.06 403 SER A O 1
ATOM 3209 N N . HIS A 1 404 ? 15.469 14.466 -36.476 1.00 79.56 404 HIS A N 1
ATOM 3210 C CA . HIS A 1 404 ? 16.347 15.208 -35.549 1.00 79.56 404 HIS A CA 1
ATOM 3211 C C . HIS A 1 404 ? 17.469 15.984 -36.253 1.00 79.56 404 HIS A C 1
ATOM 3213 O O . HIS A 1 404 ? 18.304 16.599 -35.591 1.00 79.56 404 HIS A O 1
ATOM 3219 N N . SER A 1 405 ? 17.463 16.022 -37.589 1.00 75.56 405 SER A N 1
ATOM 3220 C CA . SER A 1 405 ? 18.416 16.784 -38.415 1.00 75.56 405 SER A CA 1
ATOM 3221 C C . SER A 1 405 ? 18.513 18.272 -38.036 1.00 75.56 405 SER A C 1
ATOM 3223 O O . SER A 1 405 ? 19.585 18.867 -38.123 1.00 75.56 405 SER A O 1
ATOM 3225 N N . ILE A 1 406 ? 17.428 18.871 -37.527 1.00 73.50 406 ILE A N 1
ATOM 3226 C CA . ILE A 1 406 ? 17.398 20.269 -37.063 1.00 73.50 406 ILE A CA 1
ATOM 3227 C C . ILE A 1 406 ? 18.386 20.551 -35.919 1.00 73.50 406 ILE A C 1
ATOM 3229 O O . ILE A 1 406 ? 18.876 21.671 -35.795 1.00 73.50 406 ILE A O 1
ATOM 3233 N N . LEU A 1 407 ? 18.730 19.537 -35.118 1.00 75.31 407 LEU A N 1
ATOM 3234 C CA . LEU A 1 407 ? 19.685 19.656 -34.011 1.00 75.31 407 LEU A CA 1
ATOM 3235 C C . LEU A 1 407 ? 21.144 19.702 -34.495 1.00 75.31 407 LEU A C 1
ATOM 3237 O O . LEU A 1 407 ? 22.039 20.017 -33.715 1.00 75.31 407 LEU A O 1
ATOM 3241 N N . ALA A 1 408 ? 21.384 19.414 -35.779 1.00 70.19 408 ALA A N 1
ATOM 3242 C CA . ALA A 1 408 ? 22.679 19.577 -36.435 1.00 70.19 408 ALA A CA 1
ATOM 3243 C C . ALA A 1 408 ? 22.921 21.009 -36.952 1.00 70.19 408 ALA A C 1
ATOM 3245 O O . ALA A 1 408 ? 24.043 21.336 -37.337 1.00 70.19 408 ALA A O 1
ATOM 3246 N N . ASN A 1 409 ? 21.887 21.857 -36.991 1.00 70.00 409 ASN A N 1
ATOM 3247 C CA . ASN A 1 409 ? 22.005 23.258 -37.391 1.00 70.00 409 ASN A CA 1
ATOM 3248 C C . ASN A 1 409 ? 22.840 24.028 -36.350 1.00 70.00 409 ASN A C 1
ATOM 3250 O O . ASN A 1 409 ? 22.618 23.855 -35.163 1.00 70.00 409 ASN A O 1
ATOM 3254 N N . GLY A 1 410 ? 23.763 24.904 -36.757 1.00 64.44 410 GLY A N 1
ATOM 3255 C CA . GLY A 1 410 ? 24.615 25.655 -35.821 1.00 64.44 410 GLY A CA 1
ATOM 3256 C C . GLY A 1 410 ? 23.890 26.710 -34.969 1.00 64.44 410 GLY A C 1
ATOM 3257 O O . GLY A 1 410 ? 24.452 27.179 -33.987 1.00 64.44 410 GLY A O 1
ATOM 3258 N N . VAL A 1 411 ? 22.656 27.097 -35.322 1.00 73.12 411 VAL A N 1
ATOM 3259 C CA . VAL A 1 411 ? 21.912 28.176 -34.631 1.00 73.12 411 VAL A CA 1
ATOM 3260 C C . VAL A 1 411 ? 20.833 27.637 -33.684 1.00 73.12 411 VAL A C 1
ATOM 3262 O O . VAL A 1 411 ? 20.709 28.096 -32.550 1.00 73.12 411 VAL A O 1
ATOM 3265 N N . PHE A 1 412 ? 20.058 26.641 -34.126 1.00 77.88 412 PHE A N 1
ATOM 3266 C CA . PHE A 1 412 ? 18.880 26.146 -33.401 1.00 77.88 412 PHE A CA 1
ATOM 3267 C C . PHE A 1 412 ? 19.184 25.574 -31.995 1.00 77.88 412 PHE A C 1
ATOM 3269 O O . PHE A 1 412 ? 18.503 25.980 -31.054 1.00 77.88 412 PHE A O 1
ATOM 3276 N N . PRO A 1 413 ? 20.206 24.714 -31.797 1.00 80.44 413 PRO A N 1
ATOM 3277 C CA . PRO A 1 413 ? 20.683 24.271 -30.486 1.00 80.44 413 PRO A CA 1
ATOM 3278 C C . PRO A 1 413 ? 20.902 25.387 -29.468 1.00 80.44 413 PRO A C 1
ATOM 3280 O O . PRO A 1 413 ? 20.431 25.288 -28.337 1.00 80.44 413 PRO A O 1
ATOM 3283 N N . GLY A 1 414 ? 21.601 26.454 -29.868 1.00 78.50 414 GLY A N 1
ATOM 3284 C CA . GLY A 1 414 ? 21.908 27.577 -28.985 1.00 78.50 414 GLY A CA 1
ATOM 3285 C C . GLY A 1 414 ? 20.644 28.327 -28.573 1.00 78.50 414 GLY A C 1
ATOM 3286 O O . GLY A 1 414 ? 20.440 28.596 -27.391 1.00 78.50 414 GLY A O 1
ATOM 3287 N N . THR A 1 415 ? 19.746 28.587 -29.528 1.00 79.50 415 THR A N 1
ATOM 3288 C CA . THR A 1 415 ? 18.445 29.212 -29.248 1.00 79.50 415 THR A CA 1
ATOM 3289 C C . THR A 1 415 ? 17.569 28.339 -28.347 1.00 79.50 415 THR A C 1
ATOM 3291 O O . THR A 1 415 ? 16.935 28.858 -27.431 1.00 79.50 415 THR A O 1
ATOM 3294 N N . LEU A 1 416 ? 17.556 27.018 -28.560 1.00 81.62 416 LEU A N 1
ATOM 3295 C CA . LEU A 1 416 ? 16.800 26.071 -27.739 1.00 81.62 416 LEU A CA 1
ATOM 3296 C C . LEU A 1 416 ? 17.304 26.055 -26.289 1.00 81.62 416 LEU A C 1
ATOM 3298 O O . LEU A 1 416 ? 16.496 26.150 -25.369 1.00 81.62 416 LEU A O 1
ATOM 3302 N N . LEU A 1 417 ? 18.622 25.976 -26.081 1.00 86.75 417 LEU A N 1
ATOM 3303 C CA . LEU A 1 417 ? 19.221 25.985 -24.742 1.00 86.75 417 LEU A CA 1
ATOM 3304 C C . LEU A 1 417 ? 18.974 27.315 -24.017 1.00 86.75 417 LEU A C 1
ATOM 3306 O O . LEU A 1 417 ? 18.620 27.296 -22.842 1.00 86.75 417 LEU A O 1
ATOM 3310 N N . SER A 1 418 ? 19.071 28.450 -24.720 1.00 81.75 418 SER A N 1
ATOM 3311 C CA . SER A 1 418 ? 18.739 29.770 -24.162 1.00 81.75 418 SER A CA 1
ATOM 3312 C C . SER A 1 418 ? 17.266 29.864 -23.755 1.00 81.75 418 SER A C 1
ATOM 3314 O O . SER A 1 418 ? 16.952 30.361 -22.678 1.00 81.75 418 SER A O 1
ATOM 3316 N N . ALA A 1 419 ? 16.353 29.350 -24.585 1.00 79.00 419 ALA A N 1
ATOM 3317 C CA . ALA A 1 419 ? 14.923 29.357 -24.283 1.00 79.00 419 ALA A CA 1
ATOM 3318 C C . ALA A 1 419 ? 14.578 28.472 -23.074 1.00 79.00 419 ALA A C 1
ATOM 3320 O O . ALA A 1 419 ? 13.704 28.829 -22.281 1.00 79.00 419 ALA A O 1
ATOM 3321 N N . VAL A 1 420 ? 15.265 27.333 -22.913 1.00 86.25 420 VAL A N 1
ATOM 3322 C CA . VAL A 1 420 ? 15.134 26.491 -21.715 1.00 86.25 420 VAL A CA 1
ATOM 3323 C C . VAL A 1 420 ? 15.689 27.212 -20.486 1.00 86.25 420 VAL A C 1
ATOM 3325 O O . VAL A 1 420 ? 15.015 27.223 -19.461 1.00 86.25 420 VAL A O 1
ATOM 3328 N N . ASP A 1 421 ? 16.851 27.867 -20.581 1.00 85.56 421 ASP A N 1
ATOM 3329 C CA . ASP A 1 421 ? 17.444 28.621 -19.465 1.00 85.56 421 ASP A CA 1
ATOM 3330 C C . ASP A 1 421 ? 16.517 29.746 -18.969 1.00 85.56 421 ASP A C 1
ATOM 3332 O O . ASP A 1 421 ? 16.260 29.871 -17.771 1.00 85.56 421 ASP A O 1
ATOM 3336 N N . GLU A 1 422 ? 15.901 30.498 -19.887 1.00 81.81 422 GLU A N 1
ATOM 3337 C CA . GLU A 1 422 ? 14.876 31.491 -19.542 1.00 81.81 422 GLU A CA 1
ATOM 3338 C C . GLU A 1 422 ? 13.631 30.863 -18.896 1.00 81.81 422 GLU A C 1
ATOM 3340 O O . GLU A 1 422 ? 13.020 31.450 -17.997 1.00 81.81 422 GLU A O 1
ATOM 3345 N N . ALA A 1 423 ? 13.219 29.676 -19.354 1.00 83.44 423 ALA A N 1
ATOM 3346 C CA . ALA A 1 423 ? 12.061 28.977 -18.809 1.00 83.44 423 ALA A CA 1
ATOM 3347 C C . ALA A 1 423 ? 12.316 28.436 -17.391 1.00 83.44 423 ALA A C 1
ATOM 3349 O O . ALA A 1 423 ? 11.392 28.453 -16.574 1.00 83.44 423 ALA A O 1
ATOM 3350 N N . ILE A 1 424 ? 13.555 28.037 -17.071 1.00 86.50 424 ILE A N 1
ATOM 3351 C CA . ILE A 1 424 ? 13.975 27.633 -15.718 1.00 86.50 424 ILE A CA 1
ATOM 3352 C C . ILE A 1 424 ? 13.727 28.772 -14.723 1.00 86.50 424 ILE A C 1
ATOM 3354 O O . ILE A 1 424 ? 13.088 28.553 -13.693 1.00 86.50 424 ILE A O 1
ATOM 3358 N N . GLY A 1 425 ? 14.118 30.006 -15.067 1.00 84.50 425 GLY A N 1
ATOM 3359 C CA . GLY A 1 425 ? 13.903 31.177 -14.205 1.00 84.50 425 GLY A CA 1
ATOM 3360 C C . GLY A 1 425 ? 12.426 31.473 -13.898 1.00 84.50 425 GLY A C 1
ATOM 3361 O O . GLY A 1 425 ? 12.109 32.078 -12.877 1.00 84.50 425 GLY A O 1
ATOM 3362 N N . ARG A 1 426 ? 11.487 31.016 -14.743 1.00 84.62 426 ARG A N 1
ATOM 3363 C CA . ARG A 1 426 ? 10.038 31.179 -14.505 1.00 84.62 426 ARG A CA 1
ATOM 3364 C C . ARG A 1 426 ? 9.471 30.150 -13.530 1.00 84.62 426 ARG A C 1
ATOM 3366 O O . ARG A 1 426 ? 8.461 30.436 -12.889 1.00 84.62 426 ARG A O 1
ATOM 3373 N N . ILE A 1 427 ? 10.074 28.963 -13.445 1.00 87.75 427 ILE A N 1
ATOM 3374 C CA . ILE A 1 427 ? 9.596 27.876 -12.578 1.00 87.75 427 ILE A CA 1
ATOM 3375 C C . ILE A 1 427 ? 10.337 27.805 -11.243 1.00 87.75 427 ILE A C 1
ATOM 3377 O O . ILE A 1 427 ? 9.799 27.211 -10.321 1.00 87.75 427 ILE A O 1
ATOM 3381 N N . GLU A 1 428 ? 11.503 28.444 -11.112 1.00 87.50 428 GLU A N 1
ATOM 3382 C CA . GLU A 1 428 ? 12.429 28.350 -9.969 1.00 87.50 428 GLU A CA 1
ATOM 3383 C C . GLU A 1 428 ? 11.757 28.400 -8.582 1.00 87.50 428 GLU A C 1
ATOM 3385 O O . GLU A 1 428 ? 12.055 27.594 -7.701 1.00 87.50 428 GLU A O 1
ATOM 3390 N N . LYS A 1 429 ? 10.792 29.307 -8.396 1.00 86.25 429 LYS A N 1
ATOM 3391 C CA . LYS A 1 429 ? 10.092 29.516 -7.114 1.00 86.25 429 LYS A CA 1
ATOM 3392 C C . LYS A 1 429 ? 8.864 28.622 -6.903 1.00 86.25 429 LYS A C 1
ATOM 3394 O O . LYS A 1 429 ? 8.192 28.757 -5.884 1.00 86.25 429 LYS A O 1
ATOM 3399 N N . ASN A 1 430 ? 8.528 27.756 -7.858 1.00 87.50 430 ASN A N 1
ATOM 3400 C CA . ASN A 1 430 ? 7.315 26.946 -7.834 1.00 87.50 430 ASN A CA 1
ATOM 3401 C C . ASN A 1 430 ? 7.606 25.460 -8.096 1.00 87.50 430 ASN A C 1
ATOM 3403 O O . ASN A 1 430 ? 7.497 24.979 -9.227 1.00 87.50 430 ASN A O 1
ATOM 3407 N N . TRP A 1 431 ? 7.876 24.726 -7.015 1.00 87.50 431 TRP A N 1
ATOM 3408 C CA . TRP A 1 431 ? 8.115 23.280 -7.030 1.00 87.50 431 TRP A CA 1
ATOM 3409 C C . TRP A 1 431 ? 6.934 22.461 -7.582 1.00 87.50 431 TRP A C 1
ATOM 3411 O O . TRP A 1 431 ? 7.145 21.358 -8.082 1.00 87.50 431 TRP A O 1
ATOM 3421 N N . GLU A 1 432 ? 5.699 22.987 -7.590 1.00 85.44 432 GLU A N 1
ATOM 3422 C CA . GLU A 1 432 ? 4.550 22.307 -8.216 1.00 85.44 432 GLU A CA 1
ATOM 3423 C C . GLU A 1 432 ? 4.706 22.182 -9.739 1.00 85.44 432 GLU A C 1
ATOM 3425 O O . GLU A 1 432 ? 4.031 21.378 -10.379 1.00 85.44 432 GLU A O 1
ATOM 3430 N N . SER A 1 433 ? 5.622 22.949 -10.338 1.00 85.50 433 SER A N 1
ATOM 3431 C CA . SER A 1 433 ? 5.948 22.885 -11.766 1.00 85.50 433 SER A CA 1
ATOM 3432 C C . SER A 1 433 ? 7.025 21.836 -12.090 1.00 85.50 433 SER A C 1
ATOM 3434 O O . SER A 1 433 ? 7.688 21.941 -13.122 1.00 85.50 433 SER A O 1
ATOM 3436 N N . TYR A 1 434 ? 7.203 20.810 -11.248 1.00 86.94 434 TYR A N 1
ATOM 3437 C CA . TYR A 1 434 ? 8.185 19.737 -11.457 1.00 86.94 434 TYR A CA 1
ATOM 3438 C C . TYR A 1 434 ? 8.015 18.971 -12.775 1.00 86.94 434 TYR A C 1
ATOM 3440 O O . TYR A 1 434 ? 9.003 18.532 -13.351 1.00 86.94 434 TYR A O 1
ATOM 3448 N N . GLU A 1 435 ? 6.801 18.882 -13.316 1.00 83.12 435 GLU A N 1
ATOM 3449 C CA . GLU A 1 435 ? 6.554 18.340 -14.662 1.00 83.12 435 GLU A CA 1
ATOM 3450 C C . GLU A 1 435 ? 7.315 19.121 -15.747 1.00 83.12 435 GLU A C 1
ATOM 3452 O O . GLU A 1 435 ? 7.975 18.534 -16.605 1.00 83.12 435 GLU A O 1
ATOM 3457 N N . ALA A 1 436 ? 7.322 20.456 -15.659 1.00 84.25 436 ALA A N 1
ATOM 3458 C CA . ALA A 1 436 ? 8.085 21.299 -16.576 1.00 84.25 436 ALA A CA 1
ATOM 3459 C C . ALA A 1 436 ? 9.600 21.100 -16.397 1.00 84.25 436 ALA A C 1
ATOM 3461 O O . ALA A 1 436 ? 10.319 21.023 -17.393 1.00 84.25 436 ALA A O 1
ATOM 3462 N N . LEU A 1 437 ? 10.074 20.936 -15.153 1.00 89.25 437 LEU A N 1
ATOM 3463 C CA . LEU A 1 437 ? 11.468 20.576 -14.863 1.00 89.25 437 LEU A CA 1
ATOM 3464 C C . LEU A 1 437 ? 11.847 19.258 -15.562 1.00 89.25 437 LEU A C 1
ATOM 3466 O O . LEU A 1 437 ? 12.881 19.184 -16.221 1.00 89.25 437 LEU A O 1
ATOM 3470 N N . GLY A 1 438 ? 10.976 18.244 -15.489 1.00 86.81 438 GLY A N 1
ATOM 3471 C CA . GLY A 1 438 ? 11.147 16.962 -16.176 1.00 86.81 438 GLY A CA 1
ATOM 3472 C C . GLY A 1 438 ? 11.250 17.101 -17.694 1.00 86.81 438 GLY A C 1
ATOM 3473 O O . GLY A 1 438 ? 12.161 16.535 -18.304 1.00 86.81 438 GLY A O 1
ATOM 3474 N N . ILE A 1 439 ? 10.366 17.897 -18.304 1.00 85.19 439 ILE A N 1
ATOM 3475 C CA . ILE A 1 439 ? 10.390 18.180 -19.746 1.00 85.19 439 ILE A CA 1
ATOM 3476 C C . ILE A 1 439 ? 11.704 18.860 -20.149 1.00 85.19 439 ILE A C 1
ATOM 3478 O O . ILE A 1 439 ? 12.349 18.425 -21.106 1.00 85.19 439 ILE A O 1
ATOM 3482 N N . PHE A 1 440 ? 12.123 19.897 -19.421 1.00 88.44 440 PHE A N 1
ATOM 3483 C CA . PHE A 1 440 ? 13.355 20.633 -19.711 1.00 88.44 440 PHE A CA 1
ATOM 3484 C C . PHE A 1 440 ? 14.589 19.739 -19.594 1.00 88.44 440 PHE A C 1
ATOM 3486 O O . PHE A 1 440 ? 15.415 19.734 -20.508 1.00 88.44 440 PHE A O 1
ATOM 3493 N N . THR A 1 441 ? 14.667 18.902 -18.556 1.00 90.75 441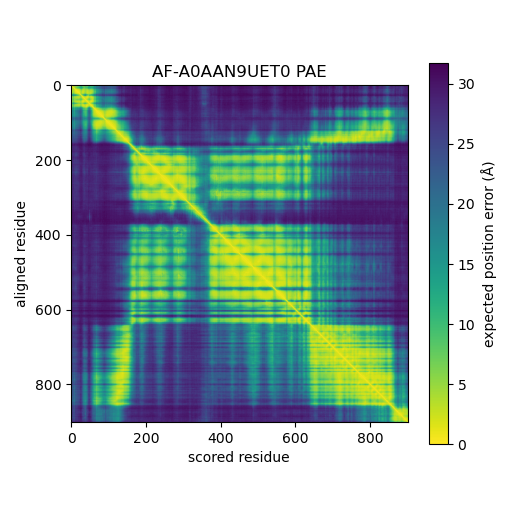 THR A N 1
ATOM 3494 C CA . THR A 1 441 ? 15.731 17.899 -18.410 1.00 90.75 441 THR A CA 1
ATOM 3495 C C . THR A 1 441 ? 15.792 16.968 -19.618 1.00 90.75 441 THR A C 1
ATOM 3497 O O . THR A 1 441 ? 16.869 16.759 -20.174 1.00 90.75 441 THR A O 1
ATOM 3500 N N . CYS A 1 442 ? 14.649 16.463 -20.093 1.00 87.81 442 CYS A N 1
ATOM 3501 C CA . CYS A 1 442 ? 14.613 15.562 -21.248 1.00 87.81 442 CYS A CA 1
ATOM 3502 C C . CYS A 1 442 ? 15.035 16.251 -22.555 1.00 87.81 442 CYS A C 1
ATOM 3504 O O . CYS A 1 442 ? 15.768 15.655 -23.345 1.00 87.81 442 CYS A O 1
ATOM 3506 N N . ILE A 1 443 ? 14.608 17.499 -22.783 1.00 85.06 443 ILE A N 1
ATOM 3507 C CA . ILE A 1 443 ? 14.987 18.286 -23.968 1.00 85.06 443 ILE A CA 1
ATOM 3508 C C . ILE A 1 443 ? 16.497 18.537 -23.983 1.00 85.06 443 ILE A C 1
ATOM 3510 O O . ILE A 1 443 ? 17.147 18.297 -25.001 1.00 85.06 443 ILE A O 1
ATOM 3514 N N . VAL A 1 444 ? 17.066 18.990 -22.862 1.00 89.94 444 VAL A N 1
ATOM 3515 C CA . VAL A 1 444 ? 18.497 19.315 -22.775 1.00 89.94 444 VAL A CA 1
ATOM 3516 C C . VAL A 1 444 ? 19.348 18.048 -22.866 1.00 89.94 444 VAL A C 1
ATOM 3518 O O . VAL A 1 444 ? 20.325 18.035 -23.613 1.00 89.94 444 VAL A O 1
ATOM 3521 N N . ALA A 1 445 ? 18.956 16.960 -22.194 1.00 88.88 445 ALA A N 1
ATOM 3522 C CA . ALA A 1 445 ? 19.643 15.671 -22.301 1.00 88.88 445 ALA A CA 1
ATOM 3523 C C . ALA A 1 445 ? 19.602 15.121 -23.737 1.00 88.88 445 ALA A C 1
ATOM 3525 O O . ALA A 1 445 ? 20.615 14.642 -24.253 1.00 88.88 445 ALA A O 1
ATOM 3526 N N . ARG A 1 446 ? 18.459 15.249 -24.430 1.00 87.69 446 ARG A N 1
ATOM 3527 C CA . ARG A 1 446 ? 18.341 14.844 -25.836 1.00 87.69 446 ARG A CA 1
ATOM 3528 C C . ARG A 1 446 ? 19.222 15.693 -26.748 1.00 87.69 446 ARG A C 1
ATOM 3530 O O . ARG A 1 446 ? 19.901 15.138 -27.611 1.00 87.69 446 ARG A O 1
ATOM 3537 N N . GLN A 1 447 ? 19.239 17.008 -26.542 1.00 86.06 447 GLN A N 1
ATOM 3538 C CA . GLN A 1 447 ? 20.104 17.911 -27.294 1.00 86.06 447 GLN A CA 1
ATOM 3539 C C . GLN A 1 447 ? 21.585 17.585 -27.078 1.00 86.06 447 GLN A C 1
ATOM 3541 O O . GLN A 1 447 ? 22.346 17.558 -28.041 1.00 86.06 447 GLN A O 1
ATOM 3546 N N . LEU A 1 448 ? 21.988 17.292 -25.838 1.00 88.31 448 LEU A N 1
ATOM 3547 C CA . LEU A 1 448 ? 23.350 16.882 -25.506 1.00 88.31 448 LEU A CA 1
ATOM 3548 C C . LEU A 1 448 ? 23.740 15.588 -26.236 1.00 88.31 448 LEU A C 1
ATOM 3550 O O . LEU A 1 448 ? 24.787 15.548 -26.876 1.00 88.31 448 LEU A O 1
ATOM 3554 N N . SER A 1 449 ? 22.875 14.569 -26.212 1.00 85.50 449 SER A N 1
ATOM 3555 C CA . SER A 1 449 ? 23.138 13.266 -26.846 1.00 85.50 449 SER A CA 1
ATOM 3556 C C . SER A 1 449 ? 23.292 13.353 -28.376 1.00 85.50 449 SER A C 1
ATOM 3558 O O . SER A 1 449 ? 23.999 12.551 -28.986 1.00 85.50 449 SER A O 1
ATOM 3560 N N . LEU A 1 450 ? 22.663 14.343 -29.021 1.00 83.50 450 LEU A N 1
ATOM 3561 C CA . LEU A 1 450 ? 22.730 14.552 -30.477 1.00 83.50 450 LEU A CA 1
ATOM 3562 C C . LEU A 1 450 ? 23.659 15.709 -30.900 1.00 83.50 450 LEU A C 1
ATOM 3564 O O . LEU A 1 450 ? 23.779 15.995 -32.097 1.00 83.50 450 LEU A O 1
ATOM 3568 N N . SER A 1 451 ? 24.332 16.356 -29.942 1.00 81.12 451 SER A N 1
ATOM 3569 C CA . SER A 1 451 ? 25.253 17.472 -30.177 1.00 81.12 451 SER A CA 1
ATOM 3570 C C . SER A 1 451 ? 26.546 16.999 -30.851 1.00 81.12 451 SER A C 1
ATOM 3572 O O . SER A 1 451 ? 27.121 15.973 -30.490 1.00 81.12 451 SER A O 1
ATOM 3574 N N . ALA A 1 452 ? 27.028 17.778 -31.822 1.00 68.69 452 ALA A N 1
ATOM 3575 C CA . ALA A 1 452 ? 28.323 17.566 -32.478 1.00 68.69 452 ALA A CA 1
ATOM 3576 C C . ALA A 1 452 ? 29.327 18.707 -32.216 1.00 68.69 452 ALA A C 1
ATOM 3578 O O . ALA A 1 452 ? 30.507 18.558 -32.520 1.00 68.69 452 ALA A O 1
ATOM 3579 N N . GLN A 1 453 ? 28.876 19.841 -31.665 1.00 77.56 453 GLN A N 1
ATOM 3580 C CA . GLN A 1 453 ? 29.694 21.037 -31.435 1.00 77.56 453 GLN A CA 1
ATOM 3581 C C . GLN A 1 453 ? 30.100 21.137 -29.957 1.00 77.56 453 GLN A C 1
ATOM 3583 O O . GLN A 1 453 ? 29.285 20.907 -29.065 1.00 77.56 453 GLN A O 1
ATOM 3588 N N . ALA A 1 454 ? 31.358 21.496 -29.685 1.00 79.06 454 ALA A N 1
ATOM 3589 C CA . ALA A 1 454 ? 31.885 21.573 -28.319 1.00 79.06 454 ALA A CA 1
ATOM 3590 C C . ALA A 1 454 ? 31.180 22.651 -27.467 1.00 79.06 454 ALA A C 1
ATOM 3592 O O . ALA A 1 454 ? 30.821 22.389 -26.318 1.00 79.06 454 ALA A O 1
ATOM 3593 N N . ASP A 1 455 ? 30.901 23.822 -28.048 1.00 79.38 455 ASP A N 1
ATOM 3594 C CA . ASP A 1 455 ? 30.291 24.961 -27.343 1.00 79.38 455 ASP A CA 1
ATOM 3595 C C . ASP A 1 455 ? 28.845 24.679 -26.897 1.00 79.38 455 ASP A C 1
ATOM 3597 O O . ASP A 1 455 ? 28.437 25.009 -25.777 1.00 79.38 455 ASP A O 1
ATOM 3601 N N . THR A 1 456 ? 28.058 24.007 -27.745 1.00 82.19 456 THR A N 1
ATOM 3602 C CA . THR A 1 456 ? 26.681 23.607 -27.417 1.00 82.19 456 THR A CA 1
ATOM 3603 C C . THR A 1 456 ? 26.655 22.496 -26.371 1.00 82.19 456 THR A C 1
ATOM 3605 O O . THR A 1 456 ? 25.780 22.496 -25.508 1.00 82.19 456 THR A O 1
ATOM 3608 N N . THR A 1 457 ? 27.632 21.584 -26.399 1.00 86.50 457 THR A N 1
ATOM 3609 C CA . THR A 1 457 ? 27.806 20.532 -25.385 1.00 86.50 457 THR A CA 1
ATOM 3610 C C . THR A 1 457 ? 28.114 21.131 -24.010 1.00 86.50 457 THR A C 1
ATOM 3612 O O . THR A 1 457 ? 27.462 20.769 -23.031 1.00 86.50 457 THR A O 1
ATOM 3615 N N . ALA A 1 458 ? 29.038 22.095 -23.927 1.00 87.06 458 ALA A N 1
ATOM 3616 C CA . ALA A 1 458 ? 29.362 22.782 -22.673 1.00 87.06 458 ALA A CA 1
ATOM 3617 C C . ALA A 1 458 ? 28.153 23.550 -22.109 1.00 87.06 458 ALA A C 1
ATOM 3619 O O . ALA A 1 458 ? 27.848 23.460 -20.918 1.00 87.06 458 ALA A O 1
ATOM 3620 N N . THR A 1 459 ? 27.412 24.241 -22.980 1.00 88.06 459 THR A N 1
ATOM 3621 C CA . THR A 1 459 ? 26.199 24.977 -22.594 1.00 88.06 459 THR A CA 1
ATOM 3622 C C . THR A 1 459 ? 25.105 24.030 -22.089 1.00 88.06 459 THR A C 1
ATOM 3624 O O . THR A 1 459 ? 24.492 24.294 -21.057 1.00 88.06 459 THR A O 1
ATOM 3627 N N . ALA A 1 460 ? 24.879 22.893 -22.756 1.00 90.12 460 ALA A N 1
ATOM 3628 C CA . ALA A 1 460 ? 23.891 21.903 -22.326 1.00 90.12 460 ALA A CA 1
ATOM 3629 C C . ALA A 1 460 ? 24.240 21.278 -20.963 1.00 90.12 460 ALA A C 1
ATOM 3631 O O . ALA A 1 460 ? 23.359 21.141 -20.115 1.00 90.12 460 ALA A O 1
ATOM 3632 N N . LEU A 1 461 ? 25.518 20.962 -20.712 1.00 91.44 461 LEU A N 1
ATOM 3633 C CA . LEU A 1 461 ? 25.982 20.470 -19.407 1.00 91.44 461 LEU A CA 1
ATOM 3634 C C . LEU A 1 461 ? 25.774 21.506 -18.291 1.00 91.44 461 LEU A C 1
ATOM 3636 O O . LEU A 1 461 ? 25.339 21.150 -17.195 1.00 91.44 461 LEU A O 1
ATOM 3640 N N . MET A 1 462 ? 26.018 22.789 -18.576 1.00 92.75 462 MET A N 1
ATOM 3641 C CA . MET A 1 462 ? 25.747 23.880 -17.635 1.00 92.75 462 MET A CA 1
ATOM 3642 C C . MET A 1 462 ? 24.249 23.987 -17.304 1.00 92.75 462 MET A C 1
ATOM 3644 O O . MET A 1 462 ? 23.888 24.091 -16.131 1.00 92.75 462 MET A O 1
ATOM 3648 N N . VAL A 1 463 ? 23.367 23.925 -18.309 1.00 91.00 463 VAL A N 1
ATOM 3649 C CA . VAL A 1 463 ? 21.907 23.973 -18.098 1.00 91.00 463 VAL A CA 1
ATOM 3650 C C . VAL A 1 463 ? 21.417 22.745 -17.316 1.00 91.00 463 VAL A C 1
ATOM 3652 O O . VAL A 1 463 ? 20.603 22.896 -16.406 1.00 91.00 463 VAL A O 1
ATOM 3655 N N . LEU A 1 464 ? 21.946 21.542 -17.587 1.00 93.19 464 LEU A N 1
ATOM 3656 C CA . LEU A 1 464 ? 21.642 20.341 -16.790 1.00 93.19 464 LEU A CA 1
ATOM 3657 C C . LEU A 1 464 ? 22.064 20.493 -15.325 1.00 93.19 464 LEU A C 1
ATOM 3659 O O . LEU A 1 464 ? 21.319 20.079 -14.440 1.00 93.19 464 LEU A O 1
ATOM 3663 N N . SER A 1 465 ? 23.217 21.115 -15.059 1.00 94.12 465 SER A N 1
ATOM 3664 C CA . SER A 1 465 ? 23.667 21.410 -13.692 1.00 94.12 465 SER A CA 1
ATOM 3665 C C . SER A 1 465 ? 22.704 22.362 -12.964 1.00 94.12 465 SER A C 1
ATOM 3667 O O . SER A 1 465 ? 22.310 22.096 -11.829 1.00 94.12 465 SER A O 1
ATOM 3669 N N . LYS A 1 466 ? 22.218 23.419 -13.637 1.00 92.81 466 LYS A N 1
ATOM 3670 C CA . LYS A 1 466 ? 21.187 24.314 -13.073 1.00 92.81 466 LYS A CA 1
ATOM 3671 C C . LYS A 1 466 ? 19.883 23.572 -12.758 1.00 92.81 466 LYS A C 1
ATOM 3673 O O . LYS A 1 466 ? 19.345 23.732 -11.666 1.00 92.81 466 LYS A O 1
ATOM 3678 N N . LEU A 1 467 ? 19.390 22.747 -13.688 1.00 93.94 467 LEU A N 1
ATOM 3679 C CA . LEU A 1 467 ? 18.178 21.935 -13.498 1.00 93.94 467 LEU A CA 1
ATOM 3680 C C . LEU A 1 467 ? 18.315 20.972 -12.313 1.00 93.94 467 LEU A C 1
ATOM 3682 O O . LEU A 1 467 ? 17.372 20.810 -11.541 1.00 93.94 467 LEU A O 1
ATOM 3686 N N . ARG A 1 468 ? 19.494 20.362 -12.155 1.00 95.81 468 ARG A N 1
ATOM 3687 C CA . ARG A 1 468 ? 19.818 19.454 -11.052 1.00 95.81 468 ARG A CA 1
ATOM 3688 C C . ARG A 1 468 ? 19.787 20.163 -9.706 1.00 95.81 468 ARG A C 1
ATOM 3690 O O . ARG A 1 468 ? 19.081 19.713 -8.812 1.00 95.81 468 ARG A O 1
ATOM 3697 N N . ASN A 1 469 ? 20.499 21.280 -9.580 1.00 94.25 469 ASN A N 1
ATOM 3698 C CA . ASN A 1 469 ? 20.551 22.038 -8.331 1.00 94.25 469 ASN A CA 1
ATOM 3699 C C . ASN A 1 469 ? 19.169 22.594 -7.960 1.00 94.25 469 ASN A C 1
ATOM 3701 O O . ASN A 1 469 ? 18.782 22.554 -6.795 1.00 94.25 469 ASN A O 1
ATOM 3705 N N . LEU A 1 470 ? 18.385 23.030 -8.953 1.00 93.75 470 LEU A N 1
ATOM 3706 C CA . LEU A 1 470 ? 17.001 23.441 -8.736 1.00 93.75 470 LEU A CA 1
ATOM 3707 C C . LEU A 1 470 ? 16.136 22.278 -8.228 1.00 93.75 470 LEU A C 1
ATOM 3709 O O . LEU A 1 470 ? 15.487 22.408 -7.192 1.00 93.75 470 LEU A O 1
ATOM 3713 N N . GLY A 1 471 ? 16.160 21.132 -8.916 1.00 93.44 471 GLY A N 1
ATOM 3714 C CA . GLY A 1 471 ? 15.420 19.941 -8.498 1.00 93.44 471 GLY A CA 1
ATOM 3715 C C . GLY A 1 471 ? 15.810 19.477 -7.094 1.00 93.44 471 GLY A C 1
ATOM 3716 O O . GLY A 1 471 ? 14.935 19.165 -6.292 1.00 93.44 471 GLY A O 1
ATOM 3717 N N . PHE A 1 472 ? 17.103 19.502 -6.769 1.00 94.06 472 PHE A N 1
ATOM 3718 C CA . PHE A 1 472 ? 17.606 19.148 -5.445 1.00 94.06 472 PHE A CA 1
ATOM 3719 C C . PHE A 1 472 ? 17.148 20.133 -4.357 1.00 94.06 472 PHE A C 1
ATOM 3721 O O . PHE A 1 472 ? 16.647 19.695 -3.326 1.00 94.06 472 PHE A O 1
ATOM 3728 N N . SER A 1 473 ? 17.178 21.444 -4.615 1.00 94.06 473 SER A N 1
ATOM 3729 C CA . SER A 1 473 ? 16.663 22.442 -3.661 1.00 94.06 473 SER A CA 1
ATOM 3730 C C . SER A 1 473 ? 15.169 22.255 -3.347 1.00 94.06 473 SER A C 1
ATOM 3732 O O . SER A 1 473 ? 14.723 22.459 -2.218 1.00 94.06 473 SER A O 1
ATOM 3734 N N . TRP A 1 474 ? 14.374 21.809 -4.329 1.00 94.38 474 TRP A N 1
ATOM 3735 C CA . TRP A 1 474 ? 12.967 21.476 -4.106 1.00 94.38 474 TRP A CA 1
ATOM 3736 C C . TRP A 1 474 ? 12.787 20.207 -3.270 1.00 94.38 474 TRP A C 1
ATOM 3738 O O . TRP A 1 474 ? 11.827 20.134 -2.504 1.00 94.38 474 TRP A O 1
ATOM 3748 N N . LEU A 1 475 ? 13.692 19.227 -3.384 1.00 91.62 475 LEU A N 1
ATOM 3749 C CA . LEU A 1 475 ? 13.682 18.033 -2.533 1.00 91.62 475 LEU A CA 1
ATOM 3750 C C . LEU A 1 475 ? 13.941 18.386 -1.073 1.00 91.62 475 LEU A C 1
ATOM 3752 O O . LEU A 1 475 ? 13.208 17.905 -0.212 1.00 91.62 475 LEU A O 1
ATOM 3756 N N . GLU A 1 476 ? 14.927 19.242 -0.800 1.00 88.94 476 GLU A N 1
ATOM 3757 C CA . GLU A 1 476 ? 15.231 19.696 0.563 1.00 88.94 476 GLU A CA 1
ATOM 3758 C C . GLU A 1 476 ? 14.031 20.427 1.182 1.00 88.94 476 GLU A C 1
ATOM 3760 O O . GLU A 1 476 ? 13.592 20.078 2.278 1.00 88.94 476 GLU A O 1
ATOM 3765 N N . LEU A 1 477 ? 13.418 21.351 0.432 1.00 90.00 477 LEU A N 1
ATOM 3766 C CA . LEU A 1 477 ? 12.224 22.079 0.871 1.00 90.00 477 LEU A CA 1
ATOM 3767 C C . LEU A 1 477 ? 11.030 21.151 1.148 1.00 90.00 477 LEU A C 1
ATOM 3769 O O . LEU A 1 477 ? 10.304 21.332 2.126 1.00 90.00 477 LEU A O 1
ATOM 3773 N N . LEU A 1 478 ? 10.772 20.182 0.265 1.00 88.44 478 LEU A N 1
ATOM 3774 C CA . LEU A 1 478 ? 9.652 19.255 0.436 1.00 88.44 478 LEU A CA 1
ATOM 3775 C C . LEU A 1 478 ? 9.892 18.264 1.571 1.00 88.44 478 LEU A C 1
ATOM 3777 O O . LEU A 1 478 ? 8.937 17.904 2.257 1.00 88.44 478 LEU A O 1
ATOM 3781 N N . ARG A 1 479 ? 11.144 17.854 1.799 1.00 83.81 479 ARG A N 1
ATOM 3782 C CA . ARG A 1 479 ? 11.519 17.021 2.942 1.00 83.81 479 ARG A CA 1
ATOM 3783 C C . ARG A 1 479 ? 11.227 17.746 4.255 1.00 83.81 479 ARG A C 1
ATOM 3785 O O . ARG A 1 479 ? 10.530 17.192 5.094 1.00 83.81 479 ARG A O 1
ATOM 3792 N N . GLU A 1 480 ? 11.636 19.007 4.386 1.00 83.94 480 GLU A N 1
ATOM 3793 C CA . GLU A 1 480 ? 11.340 19.823 5.572 1.00 83.94 480 GLU A CA 1
ATOM 3794 C C . GLU A 1 480 ? 9.824 19.984 5.808 1.00 83.94 480 GLU A C 1
ATOM 3796 O O . GLU A 1 480 ? 9.335 19.819 6.928 1.00 83.94 480 GLU A O 1
ATOM 3801 N N . LYS A 1 481 ? 9.043 20.234 4.747 1.00 83.50 481 LYS A N 1
ATOM 3802 C CA . LYS A 1 481 ? 7.571 20.324 4.830 1.00 83.50 481 LYS A CA 1
ATOM 3803 C C . LYS A 1 481 ? 6.902 19.006 5.215 1.00 83.50 481 LYS A C 1
ATOM 3805 O O . LYS A 1 481 ? 5.931 19.005 5.966 1.00 83.50 481 LYS A O 1
ATOM 3810 N N . ARG A 1 482 ? 7.407 17.885 4.698 1.00 81.19 482 ARG A N 1
ATOM 3811 C CA . ARG A 1 482 ? 6.938 16.541 5.054 1.00 81.19 482 ARG A CA 1
ATOM 3812 C C . ARG A 1 482 ? 7.230 16.238 6.521 1.00 81.19 482 ARG A C 1
ATOM 3814 O O . ARG A 1 482 ? 6.377 15.678 7.200 1.00 81.19 482 ARG A O 1
ATOM 3821 N N . ASP A 1 483 ? 8.416 16.604 6.995 1.00 72.56 483 ASP A N 1
ATOM 3822 C CA . ASP A 1 483 ? 8.864 16.283 8.349 1.00 72.56 483 ASP A CA 1
ATOM 3823 C C . ASP A 1 483 ? 8.165 17.157 9.404 1.00 72.56 483 ASP A C 1
ATOM 3825 O O . ASP A 1 483 ? 7.952 16.698 10.520 1.00 72.56 483 ASP A O 1
ATOM 3829 N N . SER A 1 484 ? 7.738 18.368 9.034 1.00 74.69 484 SER A N 1
ATOM 3830 C CA . SER A 1 484 ? 7.030 19.312 9.914 1.00 74.69 484 SER A CA 1
ATOM 3831 C C . SER A 1 484 ?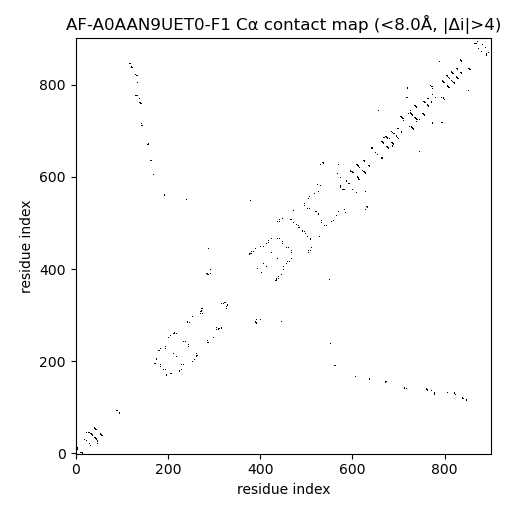 5.502 19.173 9.940 1.00 74.69 484 SER A C 1
ATOM 3833 O O . SER A 1 484 ? 4.867 19.795 10.790 1.00 74.69 484 SER A O 1
ATOM 3835 N N . THR A 1 485 ? 4.889 18.391 9.041 1.00 75.25 485 THR A N 1
ATOM 3836 C CA . THR A 1 485 ? 3.426 18.210 9.025 1.00 75.25 485 THR A CA 1
ATOM 3837 C C . THR A 1 485 ? 2.972 17.023 9.877 1.00 75.25 485 THR A C 1
ATOM 3839 O O . THR A 1 485 ? 3.521 15.920 9.789 1.00 75.25 485 THR A O 1
ATOM 3842 N N . GLU A 1 486 ? 1.928 17.251 10.677 1.00 67.06 486 GLU A N 1
ATOM 3843 C CA . GLU A 1 486 ? 1.218 16.226 11.456 1.00 67.06 486 GLU A CA 1
ATOM 3844 C C . GLU A 1 486 ? 0.038 15.614 10.669 1.00 67.06 486 GLU A C 1
ATOM 3846 O O . GLU A 1 486 ? -0.507 14.586 11.069 1.00 67.06 486 GLU A O 1
ATOM 3851 N N . ASP A 1 487 ? -0.349 16.214 9.531 1.00 73.94 487 ASP A N 1
ATOM 3852 C CA . ASP A 1 487 ? -1.417 15.712 8.657 1.00 73.94 487 ASP A CA 1
ATOM 3853 C C . ASP A 1 487 ? -0.888 14.596 7.742 1.00 73.94 487 ASP A C 1
ATOM 3855 O O . ASP A 1 487 ? -0.081 14.819 6.834 1.00 73.94 487 ASP A O 1
ATOM 3859 N N . GLU A 1 488 ? -1.383 13.378 7.959 1.00 65.06 488 GLU A N 1
ATOM 3860 C CA . GLU A 1 488 ? -0.979 12.187 7.216 1.00 65.06 488 GLU A CA 1
ATOM 3861 C C . GLU A 1 488 ? -1.281 12.277 5.709 1.00 65.06 488 GLU A C 1
ATOM 3863 O O . GLU A 1 488 ? -0.490 11.803 4.888 1.00 65.06 488 GLU A O 1
ATOM 3868 N N . ALA A 1 489 ? -2.394 12.904 5.315 1.00 71.69 489 ALA A N 1
ATOM 3869 C CA . ALA A 1 489 ? -2.757 13.038 3.906 1.00 71.69 489 ALA A CA 1
ATOM 3870 C C . ALA A 1 489 ? -1.777 13.968 3.180 1.00 71.69 489 ALA A C 1
ATOM 3872 O O . ALA A 1 489 ? -1.293 13.634 2.096 1.00 71.69 489 ALA A O 1
ATOM 3873 N N . GLN A 1 490 ? -1.420 15.088 3.816 1.00 76.69 490 GLN A N 1
ATOM 3874 C CA . GLN A 1 490 ? -0.410 16.011 3.294 1.00 76.69 490 GLN A CA 1
ATOM 3875 C C . GLN A 1 490 ? 0.988 15.385 3.291 1.00 76.69 490 GLN A C 1
ATOM 3877 O O . GLN A 1 490 ? 1.731 15.535 2.320 1.00 76.69 490 GLN A O 1
ATOM 3882 N N . ARG A 1 491 ? 1.348 14.629 4.337 1.00 75.62 491 ARG A N 1
ATOM 3883 C CA . ARG A 1 491 ? 2.636 13.923 4.423 1.00 75.62 491 ARG A CA 1
ATOM 3884 C C . ARG A 1 491 ? 2.815 12.931 3.271 1.00 75.62 491 ARG A C 1
ATOM 3886 O O . ARG A 1 491 ? 3.889 12.885 2.667 1.00 75.62 491 ARG A O 1
ATOM 3893 N N . ARG A 1 492 ? 1.760 12.179 2.927 1.00 76.12 492 ARG A N 1
ATOM 3894 C CA . ARG A 1 492 ? 1.748 11.273 1.763 1.00 76.12 492 ARG A CA 1
ATOM 3895 C C . ARG A 1 492 ? 1.854 12.034 0.442 1.00 76.12 492 ARG A C 1
ATOM 3897 O O . ARG A 1 492 ? 2.640 11.636 -0.413 1.00 76.12 492 ARG A O 1
ATOM 3904 N N . GLU A 1 493 ? 1.128 13.141 0.284 1.00 82.12 493 GLU A N 1
ATOM 3905 C CA . GLU A 1 493 ? 1.220 13.973 -0.923 1.00 82.12 493 GLU A CA 1
ATOM 3906 C C . GLU A 1 493 ? 2.650 14.496 -1.140 1.00 82.12 493 GLU A C 1
ATOM 3908 O O . GLU A 1 493 ? 3.193 14.380 -2.242 1.00 82.12 493 GLU A O 1
ATOM 3913 N N . PHE A 1 494 ? 3.303 15.002 -0.089 1.00 84.94 494 PHE A N 1
ATOM 3914 C CA . PHE A 1 494 ? 4.697 15.436 -0.175 1.00 84.94 494 PHE A CA 1
ATOM 3915 C C . PHE A 1 494 ? 5.644 14.281 -0.516 1.00 84.94 494 PHE A C 1
ATOM 3917 O O . PHE A 1 494 ? 6.525 14.466 -1.356 1.00 84.94 494 PHE A O 1
ATOM 3924 N N . ALA A 1 495 ? 5.449 13.088 0.057 1.00 82.50 495 ALA A N 1
ATOM 3925 C CA . ALA A 1 495 ? 6.247 11.908 -0.279 1.00 82.50 495 ALA A CA 1
ATOM 3926 C C . ALA A 1 495 ? 6.148 11.541 -1.773 1.00 82.50 495 ALA A C 1
ATOM 3928 O O . ALA A 1 495 ? 7.171 11.301 -2.415 1.00 82.50 495 ALA A O 1
ATOM 3929 N N . GLU A 1 496 ? 4.949 11.582 -2.363 1.00 84.12 496 GLU A N 1
ATOM 3930 C CA . GLU A 1 496 ? 4.766 11.340 -3.801 1.00 84.12 496 GLU A CA 1
ATOM 3931 C C . GLU A 1 496 ? 5.511 12.373 -4.666 1.00 84.12 496 GLU A C 1
ATOM 3933 O O . GLU A 1 496 ? 6.166 12.016 -5.652 1.00 84.12 496 GLU A O 1
ATOM 3938 N N . LYS A 1 497 ? 5.452 13.660 -4.296 1.00 87.38 497 LYS A N 1
ATOM 3939 C CA . LYS A 1 497 ? 6.165 14.733 -5.014 1.00 87.38 497 LYS A CA 1
ATOM 3940 C C . LYS A 1 497 ? 7.678 14.615 -4.883 1.00 87.38 497 LYS A C 1
ATOM 3942 O O . LYS A 1 497 ? 8.381 14.821 -5.872 1.00 87.38 497 LYS A O 1
ATOM 3947 N N . ILE A 1 498 ? 8.166 14.242 -3.702 1.00 89.38 498 ILE A N 1
ATOM 3948 C CA . ILE A 1 498 ? 9.582 13.970 -3.448 1.00 89.38 498 ILE A CA 1
ATOM 3949 C C . ILE A 1 498 ? 10.086 12.880 -4.396 1.00 89.38 498 ILE A C 1
ATOM 3951 O O . ILE A 1 498 ? 11.088 13.091 -5.074 1.00 89.38 498 ILE A O 1
ATOM 3955 N N . VAL A 1 499 ? 9.374 11.754 -4.517 1.00 89.81 499 VAL A N 1
ATOM 3956 C CA . VAL A 1 499 ? 9.764 10.668 -5.433 1.00 89.81 499 VAL A CA 1
ATOM 3957 C C . VAL A 1 499 ? 9.819 11.162 -6.880 1.00 89.81 499 VAL A C 1
ATOM 3959 O O . VAL A 1 499 ? 10.804 10.919 -7.579 1.00 89.81 499 VAL A O 1
ATOM 3962 N N . ALA A 1 500 ? 8.797 11.892 -7.338 1.00 89.44 500 ALA A N 1
ATOM 3963 C CA . ALA A 1 500 ? 8.757 12.405 -8.706 1.00 89.44 500 ALA A CA 1
ATOM 3964 C C . ALA A 1 500 ? 9.929 13.358 -9.007 1.00 89.44 500 ALA A C 1
ATOM 3966 O O . ALA A 1 500 ? 10.590 13.222 -10.039 1.00 89.44 500 ALA A O 1
ATOM 3967 N N . ILE A 1 501 ? 10.224 14.292 -8.099 1.00 92.44 501 ILE A N 1
ATOM 3968 C CA . ILE A 1 501 ? 11.324 15.249 -8.262 1.00 92.44 501 ILE A CA 1
ATOM 3969 C C . ILE A 1 501 ? 12.681 14.546 -8.145 1.00 92.44 501 ILE A C 1
ATOM 3971 O O . ILE A 1 501 ? 13.574 14.855 -8.928 1.00 92.44 501 ILE A O 1
ATOM 3975 N N . ALA A 1 502 ? 12.842 13.565 -7.252 1.00 93.38 502 ALA A N 1
ATOM 3976 C CA . ALA A 1 502 ? 14.090 12.815 -7.089 1.00 93.38 502 ALA A CA 1
ATOM 3977 C C . ALA A 1 502 ? 14.427 12.016 -8.351 1.00 93.38 502 ALA A C 1
ATOM 3979 O O . ALA A 1 502 ? 15.581 11.984 -8.788 1.00 93.38 502 ALA A O 1
ATOM 3980 N N . LEU A 1 503 ? 13.410 11.443 -8.996 1.00 93.25 503 LEU A N 1
ATOM 3981 C CA . LEU A 1 503 ? 13.550 10.767 -10.281 1.00 93.25 503 LEU A CA 1
ATOM 3982 C C . LEU A 1 503 ? 13.920 11.732 -11.419 1.00 93.25 503 LEU A C 1
ATOM 3984 O O . LEU A 1 503 ? 14.789 11.416 -12.232 1.00 93.25 503 LEU A O 1
ATOM 3988 N N . ILE A 1 504 ? 13.307 12.919 -11.471 1.00 91.94 504 ILE A N 1
ATOM 3989 C CA . ILE A 1 504 ? 13.635 13.957 -12.464 1.00 91.94 504 ILE A CA 1
ATOM 3990 C C . ILE A 1 504 ? 15.050 14.506 -12.248 1.00 91.94 504 ILE A C 1
ATOM 3992 O O . ILE A 1 504 ? 15.804 14.651 -13.211 1.00 91.94 504 ILE A O 1
ATOM 3996 N N . CYS A 1 505 ? 15.420 14.770 -10.993 1.00 94.69 505 CYS A N 1
ATOM 3997 C CA . CYS A 1 505 ? 16.745 15.233 -10.594 1.00 94.69 505 CYS A CA 1
ATOM 3998 C C . CYS A 1 505 ? 17.812 14.198 -10.972 1.00 94.69 505 CYS A C 1
ATOM 4000 O O . CYS A 1 505 ? 18.790 14.535 -11.641 1.00 94.69 505 CYS A O 1
ATOM 4002 N N . SER A 1 506 ? 17.567 12.918 -10.672 1.00 94.38 506 SER A N 1
ATOM 4003 C CA . SER A 1 506 ? 18.420 11.809 -11.120 1.00 94.38 506 SER A CA 1
ATOM 4004 C C . SER A 1 506 ? 18.525 11.750 -12.648 1.00 94.38 506 SER A C 1
ATOM 4006 O O . SER A 1 506 ? 19.603 11.522 -13.185 1.00 94.38 506 SER A O 1
ATOM 4008 N N . GLY A 1 507 ? 17.442 12.044 -13.375 1.00 91.00 507 GLY A N 1
ATOM 4009 C CA . GLY A 1 507 ? 17.434 12.113 -14.840 1.00 91.00 507 GLY A CA 1
ATOM 4010 C C . GLY A 1 507 ? 18.420 13.123 -15.446 1.00 91.00 507 GLY A C 1
ATOM 4011 O O . GLY A 1 507 ? 18.810 12.961 -16.597 1.00 91.00 507 GLY A O 1
ATOM 4012 N N . THR A 1 508 ? 18.893 14.120 -14.687 1.00 94.88 508 THR A N 1
ATOM 4013 C CA . THR A 1 508 ? 19.940 15.062 -15.143 1.00 94.88 508 THR A CA 1
ATOM 4014 C C . THR A 1 508 ? 21.328 14.424 -15.276 1.00 94.88 508 THR A C 1
ATOM 4016 O O . THR A 1 508 ? 22.239 15.043 -15.831 1.00 94.88 508 THR A O 1
ATOM 4019 N N . PHE A 1 509 ? 21.507 13.210 -14.751 1.00 93.94 509 PHE A N 1
ATOM 4020 C CA . PHE A 1 509 ? 22.715 12.401 -14.899 1.00 93.94 509 PHE A CA 1
ATOM 4021 C C . PHE A 1 509 ? 22.574 11.351 -16.015 1.00 93.94 509 PHE A C 1
ATOM 4023 O O . PHE A 1 509 ? 23.562 10.711 -16.360 1.00 93.94 509 PHE A O 1
ATOM 4030 N N . ASP A 1 510 ? 21.386 11.170 -16.613 1.00 91.25 510 ASP A N 1
ATOM 4031 C CA . ASP A 1 510 ? 21.159 10.211 -17.707 1.00 91.25 510 ASP A CA 1
ATOM 4032 C C . ASP A 1 510 ? 21.684 10.758 -19.047 1.00 91.25 510 ASP A C 1
ATOM 4034 O O . ASP A 1 510 ? 20.941 11.129 -19.956 1.00 91.25 510 ASP A O 1
ATOM 4038 N N . VAL A 1 511 ? 23.010 10.856 -19.128 1.00 91.50 511 VAL A N 1
ATOM 4039 C CA . VAL A 1 511 ? 23.786 11.358 -20.268 1.00 91.50 511 VAL A CA 1
ATOM 4040 C C . VAL A 1 511 ? 24.732 10.272 -20.788 1.00 91.50 511 VAL A C 1
ATOM 4042 O O . VAL A 1 511 ? 24.848 9.200 -20.189 1.00 91.50 511 VAL A O 1
ATOM 4045 N N . ASP A 1 512 ? 25.408 10.510 -21.914 1.00 87.12 512 ASP A N 1
ATOM 4046 C CA . ASP A 1 512 ? 26.390 9.565 -22.467 1.00 87.12 512 ASP A CA 1
ATOM 4047 C C . ASP A 1 512 ? 27.549 9.311 -21.472 1.00 87.12 512 ASP A C 1
ATOM 4049 O O . ASP A 1 512 ? 27.893 10.173 -20.662 1.00 87.12 512 ASP A O 1
ATOM 4053 N N . GLU A 1 513 ? 28.152 8.119 -21.525 1.00 85.44 513 GLU A N 1
ATOM 4054 C CA . GLU A 1 513 ? 29.065 7.586 -20.492 1.00 85.44 513 GLU A CA 1
ATOM 4055 C C . GLU A 1 513 ? 30.245 8.511 -20.158 1.00 85.44 513 GLU A C 1
ATOM 4057 O O . GLU A 1 513 ? 30.490 8.793 -18.988 1.00 85.44 513 GLU A O 1
ATOM 4062 N N . GLN A 1 514 ? 30.885 9.095 -21.174 1.00 87.31 514 GLN A N 1
ATOM 4063 C CA . GLN A 1 514 ? 31.977 10.064 -21.003 1.00 87.31 514 GLN A CA 1
ATOM 4064 C C . GLN A 1 514 ? 31.588 11.278 -20.136 1.00 87.31 514 GLN A C 1
ATOM 4066 O O . GLN A 1 514 ? 32.395 11.799 -19.367 1.00 87.31 514 GLN A O 1
ATOM 4071 N N . HIS A 1 515 ? 30.342 11.747 -20.258 1.00 89.88 515 HIS A N 1
ATOM 4072 C CA . HIS A 1 515 ? 29.845 12.895 -19.506 1.00 89.88 515 HIS A CA 1
ATOM 4073 C C . HIS A 1 515 ? 29.401 12.472 -18.109 1.00 89.88 515 HIS A C 1
ATOM 4075 O O . HIS A 1 515 ? 29.632 13.209 -17.156 1.00 89.88 515 HIS A O 1
ATOM 4081 N N . LEU A 1 516 ? 28.808 11.281 -17.983 1.00 91.44 516 LEU A N 1
ATOM 4082 C CA . LEU A 1 516 ? 28.425 10.706 -16.698 1.00 91.44 516 LEU A CA 1
ATOM 4083 C C . LEU A 1 516 ? 29.649 10.541 -15.789 1.00 91.44 516 LEU A C 1
ATOM 4085 O O . LEU A 1 516 ? 29.624 11.025 -14.659 1.00 91.44 516 LEU A O 1
ATOM 4089 N N . GLU A 1 517 ? 30.732 9.940 -16.292 1.00 89.19 517 GLU A N 1
ATOM 4090 C CA . GLU A 1 517 ? 31.982 9.813 -15.534 1.00 89.19 517 GLU A CA 1
ATOM 4091 C C . GLU A 1 517 ? 32.515 11.189 -15.117 1.00 89.19 517 GLU A C 1
ATOM 4093 O O . GLU A 1 517 ? 32.794 11.405 -13.940 1.00 89.19 517 GLU A O 1
ATOM 4098 N N . SER A 1 518 ? 32.562 12.155 -16.043 1.00 89.62 518 SER A N 1
ATOM 4099 C CA . SER A 1 518 ? 33.025 13.518 -15.753 1.00 89.62 518 SER A CA 1
ATOM 4100 C C . SER A 1 518 ? 32.192 14.237 -14.685 1.00 89.62 518 SER A C 1
ATOM 4102 O O . SER A 1 518 ? 32.758 15.004 -13.910 1.00 89.62 518 SER A O 1
ATOM 4104 N N . ILE A 1 519 ? 30.872 14.029 -14.643 1.00 90.69 519 ILE A N 1
ATOM 4105 C CA . ILE A 1 519 ? 29.992 14.629 -13.629 1.00 90.69 519 ILE A CA 1
ATOM 4106 C C . ILE A 1 519 ? 30.218 13.957 -12.270 1.00 90.69 519 ILE A C 1
ATOM 4108 O O . ILE A 1 519 ? 30.302 14.639 -11.252 1.00 90.69 519 ILE A O 1
ATOM 4112 N N . LEU A 1 520 ? 30.345 12.626 -12.242 1.00 89.94 520 LEU A N 1
ATOM 4113 C CA . LEU A 1 520 ? 30.510 11.856 -11.006 1.00 89.94 520 LEU A CA 1
ATOM 4114 C C . LEU A 1 520 ? 31.908 11.979 -10.385 1.00 89.94 520 LEU A C 1
ATOM 4116 O O . LEU A 1 520 ? 32.088 11.589 -9.230 1.00 89.94 520 LEU A O 1
ATOM 4120 N N . VAL A 1 521 ? 32.889 12.555 -11.089 1.00 87.38 521 VAL A N 1
ATOM 4121 C CA . VAL A 1 521 ? 34.176 12.971 -10.497 1.00 87.38 521 VAL A CA 1
ATOM 4122 C C . VAL A 1 521 ? 33.972 14.037 -9.414 1.00 87.38 521 VAL A C 1
ATOM 4124 O O . VAL A 1 521 ? 34.675 14.013 -8.404 1.00 87.38 521 VAL A O 1
ATOM 4127 N N . ASP A 1 522 ? 32.953 14.888 -9.524 1.00 88.06 522 ASP A N 1
ATOM 4128 C CA . ASP A 1 522 ? 32.596 15.859 -8.486 1.00 88.06 522 ASP A CA 1
ATOM 4129 C C . ASP A 1 522 ? 31.885 15.168 -7.300 1.00 88.06 522 ASP A C 1
ATOM 4131 O O . ASP A 1 522 ? 30.976 14.349 -7.460 1.00 88.06 522 ASP A O 1
ATOM 4135 N N . THR A 1 523 ? 32.362 15.415 -6.078 1.00 86.81 523 THR A N 1
ATOM 4136 C CA . THR A 1 523 ? 31.844 14.793 -4.846 1.00 86.81 523 THR A CA 1
ATOM 4137 C C . THR A 1 523 ? 30.454 15.297 -4.468 1.00 86.81 523 THR A C 1
ATOM 4139 O O . THR A 1 523 ? 29.643 14.506 -3.985 1.00 86.81 523 THR A O 1
ATOM 4142 N N . GLU A 1 524 ? 30.153 16.570 -4.712 1.00 88.31 524 GLU A N 1
ATOM 4143 C CA . GLU A 1 524 ? 28.838 17.152 -4.440 1.00 88.31 524 GLU A CA 1
ATOM 4144 C C . GLU A 1 524 ? 27.795 16.566 -5.395 1.00 88.31 524 GLU A C 1
ATOM 4146 O O . GLU A 1 524 ? 26.748 16.080 -4.969 1.00 88.31 524 GLU A O 1
ATOM 4151 N N . GLN A 1 525 ? 28.138 16.483 -6.682 1.00 90.75 525 GLN A N 1
ATOM 4152 C CA . GLN A 1 525 ? 27.257 15.924 -7.709 1.00 90.75 525 GLN A CA 1
ATOM 4153 C C . GLN A 1 525 ? 26.984 14.431 -7.482 1.00 90.75 525 GLN A C 1
ATOM 4155 O O . GLN A 1 525 ? 25.841 13.984 -7.585 1.00 90.75 525 GLN A O 1
ATOM 4160 N N . ALA A 1 526 ? 28.008 13.658 -7.106 1.00 90.00 526 ALA A N 1
ATOM 4161 C CA . ALA A 1 526 ? 27.829 12.257 -6.729 1.00 90.00 526 ALA A CA 1
ATOM 4162 C C . ALA A 1 526 ? 26.955 12.098 -5.466 1.00 90.00 526 ALA A C 1
ATOM 4164 O O . ALA A 1 526 ? 26.121 11.197 -5.413 1.00 90.00 526 ALA A O 1
ATOM 4165 N N . SER A 1 527 ? 27.093 12.990 -4.475 1.00 90.88 527 SER A N 1
ATOM 4166 C CA . SER A 1 527 ? 26.259 12.996 -3.262 1.00 90.88 527 SER A CA 1
ATOM 4167 C C . SER A 1 527 ? 24.782 13.244 -3.586 1.00 90.88 527 SER A C 1
ATOM 4169 O O . SER A 1 527 ? 23.924 12.534 -3.064 1.00 90.88 527 SER A O 1
ATOM 4171 N N . ILE A 1 528 ? 24.473 14.180 -4.493 1.00 92.62 528 ILE A N 1
ATOM 4172 C CA . ILE A 1 528 ? 23.094 14.457 -4.939 1.00 92.62 528 ILE A CA 1
ATOM 4173 C C . ILE A 1 528 ? 22.439 13.194 -5.516 1.00 92.62 528 ILE A C 1
ATOM 4175 O O . ILE A 1 528 ? 21.304 12.873 -5.158 1.00 92.62 528 ILE A O 1
ATOM 4179 N N . LEU A 1 529 ? 23.148 12.452 -6.376 1.00 93.06 529 LEU A N 1
ATOM 4180 C CA . LEU A 1 529 ? 22.622 11.221 -6.975 1.00 93.06 529 LEU A CA 1
ATOM 4181 C C . LEU A 1 529 ? 22.360 10.133 -5.918 1.00 93.06 529 LEU A C 1
ATOM 4183 O O . LEU A 1 529 ? 21.324 9.470 -5.967 1.00 93.06 529 LEU A O 1
ATOM 4187 N N . ILE A 1 530 ? 23.263 9.981 -4.942 1.00 90.69 530 ILE A N 1
ATOM 4188 C CA . ILE A 1 530 ? 23.119 9.026 -3.828 1.00 90.69 530 ILE A CA 1
ATOM 4189 C C . ILE A 1 530 ? 21.913 9.391 -2.954 1.00 90.69 530 ILE A C 1
ATOM 4191 O O . ILE A 1 530 ? 21.099 8.522 -2.647 1.00 90.69 530 ILE A O 1
ATOM 4195 N N . GLN A 1 531 ? 21.757 10.670 -2.604 1.00 90.62 531 GLN A N 1
ATOM 4196 C CA . GLN A 1 531 ? 20.622 11.153 -1.812 1.00 90.62 531 GLN A CA 1
ATOM 4197 C C . GLN A 1 531 ? 19.292 10.947 -2.539 1.00 90.62 531 GLN A C 1
ATOM 4199 O O . GLN A 1 531 ? 18.348 10.431 -1.944 1.00 90.62 531 GLN A O 1
ATOM 4204 N N . CYS A 1 532 ? 19.226 11.253 -3.840 1.00 92.44 532 CYS A N 1
ATOM 4205 C CA . CYS A 1 532 ? 18.044 10.941 -4.645 1.00 92.44 532 CYS A CA 1
ATOM 4206 C C . CYS A 1 532 ? 17.744 9.434 -4.626 1.00 92.44 532 CYS A C 1
ATOM 4208 O O . CYS A 1 532 ? 16.588 9.048 -4.476 1.00 92.44 532 CYS A O 1
ATOM 4210 N N . GLY A 1 533 ? 18.773 8.584 -4.731 1.00 90.06 533 GLY A N 1
ATOM 4211 C CA . GLY A 1 533 ? 18.640 7.128 -4.649 1.00 90.06 533 GLY A CA 1
ATOM 4212 C C . GLY A 1 533 ? 18.050 6.638 -3.323 1.00 90.06 533 GLY A C 1
ATOM 4213 O O . GLY A 1 533 ? 17.138 5.815 -3.352 1.00 90.06 533 GLY A O 1
ATOM 4214 N N . ILE A 1 534 ? 18.511 7.179 -2.189 1.00 87.25 534 ILE A N 1
ATOM 4215 C CA . ILE A 1 534 ? 17.963 6.880 -0.852 1.00 87.25 534 ILE A CA 1
ATOM 4216 C C . ILE A 1 534 ? 16.481 7.260 -0.796 1.00 87.25 534 ILE A C 1
ATOM 4218 O O . ILE A 1 534 ? 15.640 6.419 -0.494 1.00 87.25 534 ILE A O 1
ATOM 4222 N N . MET A 1 535 ? 16.138 8.492 -1.184 1.00 86.94 535 MET A N 1
ATOM 4223 C CA . MET A 1 535 ? 14.754 8.983 -1.142 1.00 86.94 535 MET A CA 1
ATOM 4224 C C . MET A 1 535 ? 13.812 8.173 -2.045 1.00 86.94 535 MET A C 1
ATOM 4226 O O . MET A 1 535 ? 12.672 7.900 -1.670 1.00 86.94 535 MET A O 1
ATOM 4230 N N . ILE A 1 536 ? 14.278 7.773 -3.234 1.00 89.06 536 ILE A N 1
ATOM 4231 C CA . ILE A 1 536 ? 13.518 6.902 -4.138 1.00 89.06 536 ILE A CA 1
ATOM 4232 C C . ILE A 1 536 ? 13.313 5.535 -3.482 1.00 89.06 536 ILE A C 1
ATOM 4234 O O . ILE A 1 536 ? 12.189 5.044 -3.463 1.00 89.06 536 ILE A O 1
ATOM 4238 N N . ASN A 1 537 ? 14.362 4.923 -2.925 1.00 85.44 537 ASN A N 1
ATOM 4239 C CA . ASN A 1 537 ? 14.257 3.616 -2.276 1.00 85.44 537 ASN A CA 1
ATOM 4240 C C . ASN A 1 537 ? 13.252 3.630 -1.112 1.00 85.44 537 ASN A C 1
ATOM 4242 O O . ASN A 1 537 ? 12.412 2.738 -1.020 1.00 85.44 537 ASN A O 1
ATOM 4246 N N . GLU A 1 538 ? 13.310 4.667 -0.275 1.00 78.75 538 GLU A N 1
ATOM 4247 C CA . GLU A 1 538 ? 12.490 4.793 0.931 1.00 78.75 538 GLU A CA 1
ATOM 4248 C C . GLU A 1 538 ? 11.008 5.060 0.638 1.00 78.75 538 GLU A C 1
ATOM 4250 O O . GLU A 1 538 ? 10.149 4.545 1.349 1.00 78.75 538 GLU A O 1
ATOM 4255 N N . LEU A 1 539 ? 10.687 5.851 -0.394 1.00 79.88 539 LEU A N 1
ATOM 4256 C CA . LEU A 1 539 ? 9.331 6.387 -0.597 1.00 79.88 539 LEU A CA 1
ATOM 4257 C C . LEU A 1 539 ? 8.595 5.808 -1.819 1.00 79.88 539 LEU A C 1
ATOM 4259 O O . LEU A 1 539 ? 7.389 6.014 -1.975 1.00 79.88 539 LEU A O 1
ATOM 4263 N N . TYR A 1 540 ? 9.279 5.079 -2.710 1.00 76.69 540 TYR A N 1
ATOM 4264 C CA . TYR A 1 540 ? 8.685 4.639 -3.979 1.00 76.69 540 TYR A CA 1
ATOM 4265 C C . TYR A 1 540 ? 7.536 3.632 -3.815 1.00 76.69 540 TYR A C 1
ATOM 4267 O O . TYR A 1 540 ? 6.558 3.709 -4.563 1.00 76.69 540 TYR A O 1
ATOM 4275 N N . LEU A 1 541 ? 7.606 2.708 -2.848 1.00 63.00 541 LEU A N 1
ATOM 4276 C CA . LEU A 1 541 ? 6.575 1.674 -2.653 1.00 63.00 541 LEU A CA 1
ATOM 4277 C C . LEU A 1 541 ? 5.204 2.266 -2.292 1.00 63.00 541 LEU A C 1
ATOM 4279 O O . LEU A 1 541 ? 4.190 1.824 -2.836 1.00 63.00 541 LEU A O 1
ATOM 4283 N N . ASP A 1 542 ? 5.170 3.313 -1.467 1.00 55.81 542 ASP A N 1
ATOM 4284 C CA . ASP A 1 542 ? 3.931 4.019 -1.125 1.00 55.81 542 ASP A CA 1
ATOM 4285 C C . ASP A 1 542 ? 3.367 4.793 -2.335 1.00 55.81 542 ASP A C 1
ATOM 4287 O O . ASP A 1 542 ? 2.149 4.886 -2.510 1.00 55.81 542 ASP A O 1
ATOM 4291 N N . SER A 1 543 ? 4.244 5.249 -3.240 1.00 56.25 543 SER A N 1
ATOM 4292 C CA . SER A 1 543 ? 3.877 5.994 -4.452 1.00 56.25 543 SER A CA 1
ATOM 4293 C C . SER A 1 543 ? 3.344 5.133 -5.610 1.00 56.25 543 SER A C 1
ATOM 4295 O O . SER A 1 543 ? 2.735 5.674 -6.533 1.00 56.25 543 SER A O 1
ATOM 4297 N N . GLN A 1 544 ? 3.484 3.796 -5.577 1.00 54.22 544 GLN A N 1
ATOM 4298 C CA . GLN A 1 544 ? 2.949 2.909 -6.633 1.00 54.22 544 GLN A CA 1
ATOM 4299 C C . GLN A 1 544 ? 1.415 2.911 -6.719 1.00 54.22 544 GLN A C 1
ATOM 4301 O O . GLN A 1 544 ? 0.849 2.514 -7.736 1.00 54.22 544 GLN A O 1
ATOM 4306 N N . LYS A 1 545 ? 0.726 3.381 -5.672 1.00 51.88 545 LYS A N 1
ATOM 4307 C CA . LYS A 1 545 ? -0.732 3.589 -5.676 1.00 51.88 545 LYS A CA 1
ATOM 4308 C C . LYS A 1 545 ? -1.147 4.897 -6.372 1.00 51.88 545 LYS A C 1
ATOM 4310 O O . LYS A 1 545 ? -2.343 5.128 -6.558 1.00 51.88 545 LYS A O 1
ATOM 4315 N N . SER A 1 546 ? -0.187 5.745 -6.749 1.00 52.34 546 SER A N 1
ATOM 4316 C CA . SER A 1 546 ? -0.423 7.063 -7.345 1.00 52.34 546 SER A CA 1
ATOM 4317 C C . SER A 1 546 ? -0.750 6.986 -8.843 1.00 52.34 546 SER A C 1
ATOM 4319 O O . SER A 1 546 ? -0.311 6.098 -9.571 1.00 52.34 546 SER A O 1
ATOM 4321 N N . ARG A 1 547 ? -1.524 7.964 -9.334 1.00 53.00 547 ARG A N 1
ATOM 4322 C CA . ARG A 1 547 ? -1.997 8.078 -10.732 1.00 53.00 547 ARG A CA 1
ATOM 4323 C C . ARG A 1 547 ? -0.999 8.783 -11.667 1.00 53.00 547 ARG A C 1
ATOM 4325 O O . ARG A 1 547 ? -1.412 9.284 -12.712 1.00 53.00 547 ARG A O 1
ATOM 4332 N N . TYR A 1 548 ? 0.281 8.883 -11.301 1.00 63.53 548 TYR A N 1
ATOM 4333 C CA . TYR A 1 548 ? 1.287 9.625 -12.071 1.00 63.53 548 TYR A CA 1
ATOM 4334 C C . TYR A 1 548 ? 1.764 8.823 -13.305 1.00 63.53 548 TYR A C 1
ATOM 4336 O O . TYR A 1 548 ? 2.527 7.870 -13.148 1.00 63.53 548 TYR A O 1
ATOM 4344 N N . PRO A 1 549 ? 1.379 9.187 -14.549 1.00 65.06 549 PRO A N 1
ATOM 4345 C CA . PRO A 1 549 ? 1.631 8.343 -15.727 1.00 65.06 549 PRO A CA 1
ATOM 4346 C C . PRO A 1 549 ? 3.112 8.237 -16.112 1.00 65.06 549 PRO A C 1
ATOM 4348 O O . PRO A 1 549 ? 3.515 7.285 -16.772 1.00 65.06 549 PRO A O 1
ATOM 4351 N N . LEU A 1 550 ? 3.926 9.219 -15.713 1.00 76.62 550 LEU A N 1
ATOM 4352 C CA . LEU A 1 550 ? 5.357 9.270 -16.020 1.00 76.62 550 LEU A CA 1
ATOM 4353 C C . LEU A 1 550 ? 6.220 8.590 -14.951 1.00 76.62 550 LEU A C 1
ATOM 4355 O O . LEU A 1 550 ? 7.430 8.469 -15.149 1.00 76.62 550 LEU A O 1
ATOM 4359 N N . LEU A 1 551 ? 5.629 8.146 -13.832 1.00 81.12 551 LEU A N 1
ATOM 4360 C CA . LEU A 1 551 ? 6.374 7.573 -12.706 1.00 81.12 551 LEU A CA 1
ATOM 4361 C C . LEU A 1 551 ? 7.197 6.370 -13.156 1.00 81.12 551 LEU A C 1
ATOM 4363 O O . LEU A 1 551 ? 8.400 6.309 -12.921 1.00 81.12 551 LEU A O 1
ATOM 4367 N N . SER A 1 552 ? 6.544 5.448 -13.867 1.00 81.12 552 SER A N 1
ATOM 4368 C CA . SER A 1 552 ? 7.145 4.216 -14.379 1.00 81.12 552 SER A CA 1
ATOM 4369 C C . SER A 1 552 ? 8.237 4.490 -15.415 1.00 81.12 552 SER A C 1
ATOM 4371 O O . SER A 1 552 ? 9.239 3.772 -15.466 1.00 81.12 552 SER A O 1
ATOM 4373 N N . ILE A 1 553 ? 8.080 5.546 -16.223 1.00 84.56 553 ILE A N 1
ATOM 4374 C CA . ILE A 1 553 ? 9.073 5.971 -17.215 1.00 84.56 553 ILE A CA 1
ATOM 4375 C C . ILE A 1 553 ? 10.326 6.479 -16.506 1.00 84.56 553 ILE A C 1
ATOM 4377 O O . ILE A 1 553 ? 11.418 5.957 -16.740 1.00 84.56 553 ILE A O 1
ATOM 4381 N N . HIS A 1 554 ? 10.175 7.450 -15.604 1.00 87.56 554 HIS A N 1
ATOM 4382 C CA . HIS A 1 554 ? 11.313 8.023 -14.893 1.00 87.56 554 HIS A CA 1
ATOM 4383 C C . HIS A 1 554 ? 11.994 7.012 -13.963 1.00 87.56 554 HIS A C 1
ATOM 4385 O O . HIS A 1 554 ? 13.222 6.960 -13.929 1.00 87.56 554 HIS A O 1
ATOM 4391 N N . TYR A 1 555 ? 11.229 6.155 -13.281 1.00 88.81 555 TYR A N 1
ATOM 4392 C CA . TYR A 1 555 ? 11.780 5.086 -12.448 1.00 88.81 555 TYR A CA 1
ATOM 4393 C C . TYR A 1 555 ? 12.633 4.110 -13.259 1.00 88.81 555 TYR A C 1
ATOM 4395 O O . TYR A 1 555 ? 13.740 3.759 -12.855 1.00 88.81 555 TYR A O 1
ATOM 4403 N N . ARG A 1 556 ? 12.183 3.729 -14.461 1.00 85.88 556 ARG A N 1
ATOM 4404 C CA . ARG A 1 556 ? 12.969 2.846 -15.330 1.00 85.88 556 ARG A CA 1
ATOM 4405 C C . ARG A 1 556 ? 14.260 3.501 -15.816 1.00 85.88 556 ARG A C 1
ATOM 4407 O O . ARG A 1 556 ? 15.287 2.827 -15.896 1.00 85.88 556 ARG A O 1
ATOM 4414 N N . ARG A 1 557 ? 14.226 4.796 -16.140 1.00 89.31 557 ARG A N 1
ATOM 4415 C CA . ARG A 1 557 ? 15.440 5.551 -16.488 1.00 89.31 557 ARG A CA 1
ATOM 4416 C C . ARG A 1 557 ? 16.411 5.600 -15.322 1.00 89.31 557 ARG A C 1
ATOM 4418 O O . ARG A 1 557 ? 17.583 5.312 -15.523 1.00 89.31 557 ARG A O 1
ATOM 4425 N N . TRP A 1 558 ? 15.910 5.857 -14.114 1.00 92.81 558 TRP A N 1
ATOM 4426 C CA . TRP A 1 558 ? 16.716 5.806 -12.900 1.00 92.81 558 TRP A CA 1
ATOM 4427 C C . TRP A 1 558 ? 17.368 4.430 -12.712 1.00 92.81 558 TRP A C 1
ATOM 4429 O O . TRP A 1 558 ? 18.574 4.372 -12.540 1.00 92.81 558 TRP A O 1
ATOM 4439 N N . GLN A 1 559 ? 16.646 3.317 -12.879 1.00 90.25 559 GLN A N 1
ATOM 4440 C CA . GLN A 1 559 ? 17.249 1.975 -12.782 1.00 90.25 559 GLN A CA 1
ATOM 4441 C C . GLN A 1 559 ? 18.383 1.741 -13.795 1.00 90.25 559 GLN A C 1
ATOM 4443 O O . GLN A 1 559 ? 19.407 1.145 -13.456 1.00 90.25 559 GLN A O 1
ATOM 4448 N N . ARG A 1 560 ? 18.211 2.197 -15.046 1.00 87.75 560 ARG A N 1
ATOM 4449 C CA . ARG A 1 560 ? 19.250 2.101 -16.087 1.00 87.75 560 ARG A CA 1
ATOM 4450 C C . ARG A 1 560 ? 20.448 2.993 -15.766 1.00 87.75 560 ARG A C 1
ATOM 4452 O O . ARG A 1 560 ? 21.584 2.557 -15.922 1.00 87.75 560 ARG A O 1
ATOM 4459 N N . LEU A 1 561 ? 20.195 4.210 -15.293 1.00 92.62 561 LEU A N 1
ATOM 4460 C CA . LEU A 1 561 ? 21.223 5.137 -14.833 1.00 92.62 561 LEU A CA 1
ATOM 4461 C C . LEU A 1 561 ? 21.999 4.562 -13.643 1.00 92.62 561 LEU A C 1
ATOM 4463 O O . LEU A 1 561 ? 23.221 4.560 -13.692 1.00 92.62 561 LEU A O 1
ATOM 4467 N N . SER A 1 562 ? 21.328 4.026 -12.620 1.00 91.50 562 SER A N 1
ATOM 4468 C CA . SER A 1 562 ? 21.977 3.417 -11.453 1.00 91.50 562 SER A CA 1
ATOM 4469 C C . SER A 1 562 ? 22.888 2.261 -11.861 1.00 91.50 562 SER A C 1
ATOM 4471 O O . SER A 1 562 ? 24.008 2.171 -11.368 1.00 91.50 562 SER A O 1
ATOM 4473 N N . TYR A 1 563 ? 22.466 1.429 -12.823 1.00 89.50 563 TYR A N 1
ATOM 4474 C CA . TYR A 1 563 ? 23.320 0.375 -13.382 1.00 89.50 563 TYR A CA 1
ATOM 4475 C C . TYR A 1 563 ? 24.578 0.930 -14.074 1.00 89.50 563 TYR A C 1
ATOM 4477 O O . TYR A 1 563 ? 25.661 0.378 -13.924 1.00 89.50 563 TYR A O 1
ATOM 4485 N N . ARG A 1 564 ? 24.467 2.046 -14.800 1.00 90.19 564 ARG A N 1
ATOM 4486 C CA . ARG A 1 564 ? 25.620 2.692 -15.456 1.00 90.19 564 ARG A CA 1
ATOM 4487 C C . ARG A 1 564 ? 26.516 3.449 -14.469 1.00 90.19 564 ARG A C 1
ATOM 4489 O O . ARG A 1 564 ? 27.718 3.551 -14.683 1.00 90.19 564 ARG A O 1
ATOM 4496 N N . ALA A 1 565 ? 25.940 3.998 -13.401 1.00 90.44 565 ALA A N 1
ATOM 4497 C CA . ALA A 1 565 ? 26.638 4.837 -12.433 1.00 90.44 565 ALA A CA 1
ATOM 4498 C C . ALA A 1 565 ? 27.357 4.031 -11.338 1.00 90.44 565 ALA A C 1
ATOM 4500 O O . ALA A 1 565 ? 28.409 4.471 -10.868 1.00 90.44 565 ALA A O 1
ATOM 4501 N N . TYR A 1 566 ? 26.836 2.863 -10.931 1.00 89.19 566 TYR A N 1
ATOM 4502 C CA . TYR A 1 566 ? 27.392 2.115 -9.795 1.00 89.19 566 TYR A CA 1
ATOM 4503 C C . TYR A 1 566 ? 28.883 1.755 -9.938 1.00 89.19 566 TYR A C 1
ATOM 4505 O O . TYR A 1 566 ? 29.578 1.897 -8.935 1.00 89.19 566 TYR A O 1
ATOM 4513 N N . PRO A 1 567 ? 29.442 1.376 -11.113 1.00 87.88 567 PRO A N 1
ATOM 4514 C CA . PRO A 1 567 ? 30.863 1.022 -11.207 1.00 87.88 567 PRO A CA 1
ATOM 4515 C C . PRO A 1 567 ? 31.774 2.240 -11.008 1.00 87.88 567 PRO A C 1
ATOM 4517 O O . PRO A 1 567 ? 32.883 2.138 -10.481 1.00 87.88 567 PRO A O 1
ATOM 4520 N N . VAL A 1 568 ? 31.309 3.420 -11.429 1.00 87.56 568 VAL A N 1
ATOM 4521 C CA . VAL A 1 568 ? 32.010 4.697 -11.238 1.00 87.56 568 VAL A CA 1
ATOM 4522 C C . VAL A 1 568 ? 31.957 5.100 -9.764 1.00 87.56 568 VAL A C 1
ATOM 4524 O O . VAL A 1 568 ? 32.983 5.455 -9.181 1.00 87.56 568 VAL A O 1
ATOM 4527 N N . LEU A 1 569 ? 30.779 4.987 -9.141 1.00 87.19 569 LEU A N 1
ATOM 4528 C CA . LEU A 1 569 ? 30.587 5.279 -7.721 1.00 87.19 569 LEU A CA 1
ATOM 4529 C C . LEU A 1 569 ? 31.370 4.312 -6.825 1.00 87.19 569 LEU A C 1
ATOM 4531 O O . LEU A 1 569 ? 32.012 4.773 -5.889 1.00 87.19 569 LEU A O 1
ATOM 4535 N N . ALA A 1 570 ? 31.388 3.013 -7.135 1.00 85.38 570 ALA A N 1
ATOM 4536 C CA . ALA A 1 570 ? 32.138 2.004 -6.391 1.00 85.38 570 ALA A CA 1
ATOM 4537 C C . ALA A 1 570 ? 33.634 2.344 -6.367 1.00 85.38 570 ALA A C 1
ATOM 4539 O O . ALA A 1 570 ? 34.195 2.522 -5.289 1.00 85.38 570 ALA A O 1
ATOM 4540 N N . ARG A 1 571 ? 34.248 2.582 -7.543 1.00 84.31 571 ARG A N 1
ATOM 4541 C CA . ARG A 1 571 ? 35.661 3.002 -7.661 1.00 84.31 571 ARG A CA 1
ATOM 4542 C C . ARG A 1 571 ? 35.973 4.265 -6.854 1.00 84.31 571 ARG A C 1
ATOM 4544 O O . ARG A 1 571 ? 37.051 4.372 -6.272 1.00 84.31 571 ARG A O 1
ATOM 4551 N N . LYS A 1 572 ? 35.045 5.226 -6.832 1.00 80.56 572 LYS A N 1
ATOM 4552 C CA . LYS A 1 572 ? 35.203 6.487 -6.099 1.00 80.56 572 LYS A CA 1
ATOM 4553 C C . LYS A 1 572 ? 35.076 6.301 -4.586 1.00 80.56 572 LYS A C 1
ATOM 4555 O O . LYS A 1 572 ? 35.857 6.877 -3.836 1.00 80.56 572 LYS A O 1
ATOM 4560 N N . VAL A 1 573 ? 34.100 5.514 -4.136 1.00 79.62 573 VAL A N 1
ATOM 4561 C CA . VAL A 1 573 ? 33.811 5.283 -2.713 1.00 79.62 573 VAL A CA 1
ATOM 4562 C C . VAL A 1 573 ? 34.904 4.439 -2.049 1.00 79.62 573 VAL A C 1
ATOM 4564 O O . VAL A 1 573 ? 35.257 4.719 -0.907 1.00 79.62 573 VAL A O 1
ATOM 4567 N N . THR A 1 574 ? 35.495 3.480 -2.770 1.00 76.25 574 THR A N 1
ATOM 4568 C CA . THR A 1 574 ? 36.591 2.625 -2.274 1.00 76.25 574 THR A CA 1
ATOM 4569 C C . THR A 1 574 ? 37.995 3.214 -2.500 1.00 76.25 574 THR A C 1
ATOM 4571 O O . THR A 1 574 ? 38.998 2.572 -2.182 1.00 76.25 574 THR A O 1
ATOM 4574 N N . GLY A 1 575 ? 38.101 4.407 -3.098 1.00 69.44 575 GLY A N 1
ATOM 4575 C CA . GLY A 1 575 ? 39.367 5.070 -3.434 1.00 69.44 575 GLY A CA 1
ATOM 4576 C C . GLY A 1 575 ? 40.133 5.643 -2.228 1.00 69.44 575 GLY A C 1
ATOM 4577 O O . GLY A 1 575 ? 39.601 5.796 -1.131 1.00 69.44 575 GLY A O 1
ATOM 4578 N N . ILE A 1 576 ? 41.417 5.976 -2.432 1.00 57.47 576 ILE A N 1
ATOM 4579 C CA . ILE A 1 576 ? 42.361 6.391 -1.369 1.00 57.47 576 ILE A CA 1
ATOM 4580 C C . ILE A 1 576 ? 42.072 7.811 -0.822 1.00 57.47 576 ILE A C 1
ATOM 4582 O O . ILE A 1 576 ? 42.320 8.060 0.361 1.00 57.47 576 ILE A O 1
ATOM 4586 N N . ASP A 1 577 ? 41.492 8.710 -1.627 1.00 53.91 577 ASP A N 1
ATOM 4587 C CA . ASP A 1 577 ? 41.167 10.099 -1.253 1.00 53.91 577 ASP A CA 1
ATOM 4588 C C . ASP A 1 577 ? 39.771 10.198 -0.611 1.00 53.91 577 ASP A C 1
ATOM 4590 O O . ASP A 1 577 ? 38.768 10.538 -1.237 1.00 53.91 577 ASP A O 1
ATOM 4594 N N . ALA A 1 578 ? 39.693 9.840 0.671 1.00 52.97 578 ALA A N 1
ATOM 4595 C CA . ALA A 1 578 ? 38.440 9.601 1.384 1.00 52.97 578 ALA A CA 1
ATOM 4596 C C . ALA A 1 578 ? 37.703 10.870 1.877 1.00 52.97 578 ALA A C 1
ATOM 4598 O O . ALA A 1 578 ? 37.400 10.981 3.067 1.00 52.97 578 ALA A O 1
ATOM 4599 N N . THR A 1 579 ? 37.325 11.780 0.975 1.00 56.78 579 THR A N 1
ATOM 4600 C CA . THR A 1 579 ? 36.102 12.593 1.137 1.00 56.78 579 THR A CA 1
ATOM 4601 C C . THR A 1 579 ? 34.982 11.923 0.349 1.00 56.78 579 THR A C 1
ATOM 4603 O O . THR A 1 579 ? 34.659 12.295 -0.779 1.00 56.78 579 THR A O 1
ATOM 4606 N N . THR A 1 580 ? 34.416 10.850 0.908 1.00 70.38 580 THR A N 1
ATOM 4607 C CA . THR A 1 580 ? 33.430 10.067 0.160 1.00 70.38 580 THR A CA 1
ATOM 4608 C C . THR A 1 580 ? 32.128 10.859 0.037 1.00 70.38 580 THR A C 1
ATOM 4610 O O . THR A 1 580 ? 31.574 11.340 1.022 1.00 70.38 580 THR A O 1
ATOM 4613 N N . CYS A 1 581 ? 31.628 11.001 -1.190 1.00 79.31 581 CYS A N 1
ATOM 4614 C CA . CYS A 1 581 ? 30.294 11.541 -1.484 1.00 79.31 581 CYS A CA 1
ATOM 4615 C C . CYS A 1 581 ? 29.191 10.860 -0.653 1.00 79.31 581 CYS A C 1
ATOM 4617 O O . CYS A 1 581 ? 28.192 11.488 -0.307 1.00 79.31 581 CYS A O 1
ATOM 4619 N N . LEU A 1 582 ? 29.422 9.600 -0.277 1.00 81.44 582 LEU A N 1
ATOM 4620 C CA . LEU A 1 582 ? 28.561 8.818 0.590 1.00 81.44 582 LEU A CA 1
ATOM 4621 C C . LEU A 1 582 ? 28.542 9.350 2.029 1.00 81.44 582 LEU A C 1
ATOM 4623 O O . LEU A 1 582 ? 27.465 9.465 2.590 1.00 81.44 582 LEU A O 1
ATOM 4627 N N . ASP A 1 583 ? 29.671 9.780 2.606 1.00 80.25 583 ASP A N 1
ATOM 4628 C CA . ASP A 1 583 ? 29.682 10.409 3.938 1.00 80.25 583 ASP A CA 1
ATOM 4629 C C . ASP A 1 583 ? 28.867 11.712 3.964 1.00 80.25 583 ASP A C 1
ATOM 4631 O O . ASP A 1 583 ? 28.172 11.988 4.942 1.00 80.25 583 ASP A O 1
ATOM 4635 N N . THR A 1 584 ? 28.932 12.509 2.890 1.00 80.38 584 THR A N 1
ATOM 4636 C CA . THR A 1 584 ? 28.116 13.726 2.748 1.00 80.38 584 THR A CA 1
ATOM 4637 C C . THR A 1 584 ? 26.629 13.378 2.698 1.00 80.38 584 THR A C 1
ATOM 4639 O O . THR A 1 584 ? 25.847 13.968 3.438 1.00 80.38 584 THR A O 1
ATOM 4642 N N . ALA A 1 585 ? 26.242 12.384 1.893 1.00 81.75 585 ALA A N 1
ATOM 4643 C CA . ALA A 1 585 ? 24.860 11.910 1.825 1.00 81.75 585 ALA A CA 1
ATOM 4644 C C . ALA A 1 585 ? 24.379 11.313 3.163 1.00 81.75 585 ALA A C 1
ATOM 4646 O O . ALA A 1 585 ? 23.264 11.594 3.605 1.00 81.75 585 ALA A O 1
ATOM 4647 N N . MET A 1 586 ? 25.235 10.543 3.845 1.00 78.31 586 MET A N 1
ATOM 4648 C CA . MET A 1 586 ? 24.928 9.935 5.141 1.00 78.31 586 MET A CA 1
ATOM 4649 C C . MET A 1 586 ? 24.699 10.990 6.216 1.00 78.31 586 MET A C 1
ATOM 4651 O O . MET A 1 586 ? 23.724 10.876 6.940 1.00 78.31 586 MET A O 1
ATOM 4655 N N . LYS A 1 587 ? 25.510 12.053 6.292 1.00 76.19 587 LYS A N 1
ATOM 4656 C CA . LYS A 1 587 ? 25.294 13.146 7.262 1.00 76.19 587 LYS A CA 1
ATOM 4657 C C . LYS A 1 587 ? 23.958 13.868 7.074 1.00 76.19 587 LYS A C 1
ATOM 4659 O O . LYS A 1 587 ? 23.391 14.361 8.041 1.00 76.19 587 LYS A O 1
ATOM 4664 N N . VAL A 1 588 ? 23.441 13.925 5.848 1.00 73.62 588 VAL A N 1
ATOM 4665 C CA . VAL A 1 588 ? 22.133 14.535 5.552 1.00 73.62 588 VAL A CA 1
ATOM 4666 C C . VAL A 1 588 ? 20.969 13.602 5.924 1.00 73.62 588 VAL A C 1
ATOM 4668 O O . VAL A 1 588 ? 19.885 14.059 6.294 1.00 73.62 588 VAL A O 1
ATOM 4671 N N . CYS A 1 589 ? 21.169 12.285 5.848 1.00 68.06 589 CYS A N 1
ATOM 4672 C CA . CYS A 1 589 ? 20.155 11.285 6.210 1.00 68.06 589 CYS A CA 1
ATOM 4673 C C . CYS A 1 589 ? 20.203 10.902 7.703 1.00 68.06 589 CYS A C 1
ATOM 4675 O O . CYS A 1 589 ? 19.182 10.549 8.295 1.00 68.06 589 CYS A O 1
ATOM 4677 N N . TRP A 1 590 ? 21.388 11.005 8.304 1.00 69.50 590 TRP A N 1
ATOM 4678 C CA . TRP A 1 590 ? 21.731 10.658 9.677 1.00 69.50 590 TRP A CA 1
ATOM 4679 C C . TRP A 1 590 ? 22.792 11.650 10.210 1.00 69.50 590 TRP A C 1
ATOM 4681 O O . TRP A 1 590 ? 23.992 11.399 10.087 1.00 69.50 590 TRP A O 1
ATOM 4691 N N . PRO A 1 591 ? 22.377 12.786 10.808 1.00 65.69 591 PRO A N 1
ATOM 4692 C CA . PRO A 1 591 ? 23.292 13.841 11.271 1.00 65.69 591 PRO A CA 1
ATOM 4693 C C . PRO A 1 591 ? 24.365 13.385 12.270 1.00 65.69 591 PRO A C 1
ATOM 4695 O O . PRO A 1 591 ? 25.480 13.909 12.255 1.00 65.69 591 PRO A O 1
ATOM 4698 N N . ASP A 1 592 ? 24.061 12.375 13.091 1.00 61.94 592 ASP A N 1
ATOM 4699 C CA . ASP A 1 592 ? 24.991 11.803 14.076 1.00 61.94 592 ASP A CA 1
ATOM 4700 C C . ASP A 1 592 ? 25.993 10.801 13.480 1.00 61.94 592 ASP A C 1
ATOM 4702 O O . ASP A 1 592 ? 26.856 10.282 14.192 1.00 61.94 592 ASP A O 1
ATOM 4706 N N . TYR A 1 593 ? 25.912 10.524 12.176 1.00 70.12 593 TYR A N 1
ATOM 4707 C CA . TYR A 1 593 ? 26.813 9.602 11.501 1.00 70.12 593 TYR A CA 1
ATOM 4708 C C . TYR A 1 593 ? 28.276 10.064 11.594 1.00 70.12 593 TYR A C 1
ATOM 4710 O O . TYR A 1 593 ? 28.671 11.131 11.105 1.00 70.12 593 TYR A O 1
ATOM 4718 N N . ARG A 1 594 ? 29.115 9.200 12.173 1.00 70.12 594 ARG A N 1
ATOM 4719 C CA . ARG A 1 594 ? 30.575 9.333 12.187 1.00 70.12 594 ARG A CA 1
ATOM 4720 C C . ARG A 1 594 ? 31.202 8.051 11.666 1.00 70.12 594 ARG A C 1
ATOM 4722 O O . ARG A 1 594 ? 31.068 6.993 12.279 1.00 70.12 594 ARG A O 1
ATOM 4729 N N . ARG A 1 595 ? 31.893 8.156 10.532 1.00 73.62 595 ARG A N 1
ATOM 4730 C CA . ARG A 1 595 ? 32.576 7.024 9.906 1.00 73.62 595 ARG A CA 1
ATOM 4731 C C . ARG A 1 595 ? 33.761 6.552 10.751 1.00 73.62 595 ARG A C 1
ATOM 4733 O O . ARG A 1 595 ? 34.626 7.354 11.097 1.00 73.62 595 ARG A O 1
ATOM 4740 N N . MET A 1 596 ? 33.843 5.243 10.975 1.00 69.94 596 MET A N 1
ATOM 4741 C CA . MET A 1 596 ? 35.013 4.543 11.498 1.00 69.94 596 MET A CA 1
ATOM 4742 C C . MET A 1 596 ? 35.615 3.670 10.385 1.00 69.94 596 MET A C 1
ATOM 4744 O O . MET A 1 596 ? 35.028 2.670 9.981 1.00 69.94 596 MET A O 1
ATOM 4748 N N . GLY A 1 597 ? 36.801 4.036 9.891 1.00 69.75 597 GLY A N 1
ATOM 4749 C CA . GLY A 1 597 ? 37.498 3.292 8.830 1.00 69.75 597 GLY A CA 1
ATOM 4750 C C . GLY A 1 597 ? 37.137 3.732 7.404 1.00 69.75 597 GLY A C 1
ATOM 4751 O O . GLY A 1 597 ? 36.660 4.847 7.190 1.00 69.75 597 GLY A O 1
ATOM 4752 N N . ARG A 1 598 ? 37.450 2.901 6.401 1.00 74.75 598 ARG A N 1
ATOM 4753 C CA . ARG A 1 598 ? 37.143 3.146 4.977 1.00 74.75 598 ARG A CA 1
ATOM 4754 C C . ARG A 1 598 ? 35.846 2.438 4.580 1.00 74.75 598 ARG A C 1
ATOM 4756 O O . ARG A 1 598 ? 35.418 1.516 5.263 1.00 74.75 598 ARG A O 1
ATOM 4763 N N . TRP A 1 599 ? 35.228 2.907 3.498 1.00 80.62 599 TRP A N 1
ATOM 4764 C CA . TRP A 1 599 ? 34.189 2.138 2.823 1.00 80.62 599 TRP A CA 1
ATOM 4765 C C . TRP A 1 599 ? 34.863 1.031 2.022 1.00 80.62 599 TRP A C 1
ATOM 4767 O O . TRP A 1 599 ? 35.682 1.323 1.152 1.00 80.62 599 TRP A O 1
ATOM 4777 N N . ASP A 1 600 ? 34.501 -0.212 2.306 1.00 77.25 600 ASP A N 1
ATOM 4778 C CA . ASP A 1 600 ? 35.031 -1.384 1.619 1.00 77.25 600 ASP A CA 1
ATOM 4779 C C . ASP A 1 600 ? 33.895 -2.126 0.903 1.00 77.25 600 ASP A C 1
ATOM 4781 O O . ASP A 1 600 ? 32.743 -2.125 1.354 1.00 77.25 600 ASP A O 1
ATOM 4785 N N . THR A 1 601 ? 34.204 -2.760 -0.229 1.00 76.75 601 THR A N 1
ATOM 4786 C CA . THR A 1 601 ? 33.287 -3.727 -0.842 1.00 76.75 601 THR A CA 1
ATOM 4787 C C . THR A 1 601 ? 33.262 -5.004 -0.016 1.00 76.75 601 THR A C 1
ATOM 4789 O O . THR A 1 601 ? 34.229 -5.376 0.657 1.00 76.75 601 THR A O 1
ATOM 4792 N N . ILE A 1 602 ? 32.133 -5.701 -0.053 1.00 72.75 602 ILE A N 1
ATOM 4793 C CA . ILE A 1 602 ? 31.993 -6.971 0.655 1.00 72.75 602 ILE A CA 1
ATOM 4794 C C . ILE A 1 602 ? 32.838 -8.011 -0.076 1.00 72.75 602 ILE A C 1
ATOM 4796 O O . ILE A 1 602 ? 32.608 -8.315 -1.247 1.00 72.75 602 ILE A O 1
ATOM 4800 N N . THR A 1 603 ? 33.859 -8.522 0.611 1.00 52.06 603 THR A N 1
ATOM 4801 C CA . THR A 1 603 ? 34.930 -9.326 0.016 1.00 52.06 603 THR A CA 1
ATOM 4802 C C . THR A 1 603 ? 34.398 -10.513 -0.786 1.00 52.06 603 THR A C 1
ATOM 4804 O O . THR A 1 603 ? 33.859 -11.461 -0.219 1.00 52.06 603 THR A O 1
ATOM 4807 N N . GLY A 1 604 ? 34.629 -10.472 -2.102 1.00 54.12 604 GLY A N 1
ATOM 4808 C CA . GLY A 1 604 ? 34.596 -11.625 -3.004 1.00 54.12 604 GLY A CA 1
ATOM 4809 C C . GLY A 1 604 ? 33.251 -11.994 -3.632 1.00 54.12 604 GLY A C 1
ATOM 4810 O O . GLY A 1 604 ? 33.196 -13.040 -4.275 1.00 54.12 604 GLY A O 1
ATOM 4811 N N . GLN A 1 605 ? 32.188 -11.195 -3.471 1.00 54.19 605 GLN A N 1
ATOM 4812 C CA . GLN A 1 605 ? 30.873 -11.540 -4.037 1.00 54.19 605 GLN A CA 1
ATOM 4813 C C . GLN A 1 605 ? 30.242 -10.449 -4.921 1.00 54.19 605 GLN A C 1
ATOM 4815 O O . GLN A 1 605 ? 29.607 -10.810 -5.909 1.00 54.19 605 GLN A O 1
ATOM 4820 N N . THR A 1 606 ? 30.378 -9.148 -4.607 1.00 63.03 606 THR A N 1
ATOM 4821 C CA . THR A 1 606 ? 29.534 -8.090 -5.217 1.00 63.03 606 THR A CA 1
ATOM 4822 C C . THR A 1 606 ? 30.185 -6.700 -5.155 1.00 63.03 606 THR A C 1
ATOM 4824 O O . THR A 1 606 ? 30.647 -6.317 -4.079 1.00 63.03 606 THR A O 1
ATOM 4827 N N . ASP A 1 607 ? 30.141 -5.908 -6.230 1.00 72.06 607 ASP A N 1
ATOM 4828 C CA . ASP A 1 607 ? 30.676 -4.527 -6.256 1.00 72.06 607 ASP A CA 1
ATOM 4829 C C . ASP A 1 607 ? 29.610 -3.466 -5.909 1.00 72.06 607 ASP A C 1
ATOM 4831 O O . ASP A 1 607 ? 29.915 -2.293 -5.695 1.00 72.06 607 ASP A O 1
ATOM 4835 N N . GLU A 1 608 ? 28.339 -3.862 -5.852 1.00 82.06 608 GLU A N 1
ATOM 4836 C CA . GLU A 1 608 ? 27.196 -2.983 -5.601 1.00 82.06 608 GLU A CA 1
ATOM 4837 C C . GLU A 1 608 ? 26.937 -2.690 -4.116 1.00 82.06 608 GLU A C 1
ATOM 4839 O O . GLU A 1 608 ? 26.270 -1.702 -3.806 1.00 82.06 608 GLU A O 1
ATOM 4844 N N . TRP A 1 609 ? 27.447 -3.518 -3.199 1.00 84.62 609 TRP A N 1
ATOM 4845 C CA . TRP A 1 609 ? 27.315 -3.318 -1.755 1.00 84.62 609 TRP A CA 1
ATOM 4846 C C . TRP A 1 609 ? 28.610 -2.774 -1.164 1.00 84.62 609 TRP A C 1
ATOM 4848 O O . TRP A 1 609 ? 29.655 -3.426 -1.215 1.00 84.62 609 TRP A O 1
ATOM 4858 N N . VAL A 1 610 ? 28.511 -1.604 -0.536 1.00 85.44 610 VAL A N 1
ATOM 4859 C CA . VAL A 1 610 ? 29.607 -0.981 0.212 1.00 85.44 610 VAL A CA 1
ATOM 4860 C C . VAL A 1 610 ? 29.281 -0.955 1.697 1.00 85.44 610 VAL A C 1
ATOM 4862 O O . VAL A 1 610 ? 28.127 -0.765 2.095 1.00 85.44 610 VAL A O 1
ATOM 4865 N N . VAL A 1 611 ? 30.303 -1.175 2.521 1.00 84.94 611 VAL A N 1
ATOM 4866 C CA . VAL A 1 611 ? 30.157 -1.334 3.967 1.00 84.94 611 VAL A CA 1
ATOM 4867 C C . VAL A 1 611 ? 31.159 -0.473 4.715 1.00 84.94 611 VAL A C 1
ATOM 4869 O O . VAL A 1 611 ? 32.310 -0.345 4.309 1.00 84.94 611 VAL A O 1
ATOM 4872 N N . SER A 1 612 ? 30.711 0.096 5.829 1.00 83.25 612 SER A N 1
ATOM 4873 C CA . SER A 1 612 ? 31.552 0.827 6.774 1.00 83.25 612 SER A CA 1
ATOM 4874 C C . SER A 1 612 ? 31.044 0.616 8.197 1.00 83.25 612 SER A C 1
ATOM 4876 O O . SER A 1 612 ? 29.882 0.275 8.411 1.00 83.25 612 SER A O 1
ATOM 4878 N N . ASN A 1 613 ? 31.902 0.856 9.184 1.00 80.06 613 ASN A N 1
ATOM 4879 C CA . ASN A 1 613 ? 31.522 0.861 10.594 1.00 80.06 613 ASN A CA 1
ATOM 4880 C C . ASN A 1 613 ? 31.336 2.300 11.095 1.00 80.06 613 ASN A C 1
ATOM 4882 O O . ASN A 1 613 ? 31.905 3.239 10.528 1.00 80.06 613 ASN A O 1
ATOM 4886 N N . THR A 1 614 ? 30.543 2.484 12.152 1.00 75.81 614 THR A N 1
ATOM 4887 C CA . THR A 1 614 ? 30.405 3.773 12.846 1.00 75.81 614 THR A CA 1
ATOM 4888 C C . THR A 1 614 ? 31.234 3.832 14.122 1.00 75.81 614 THR A C 1
ATOM 4890 O O . THR A 1 614 ? 31.450 2.816 14.789 1.00 75.81 614 THR A O 1
ATOM 4893 N N . ASP A 1 615 ? 31.659 5.043 14.476 1.00 65.94 615 ASP A N 1
ATOM 4894 C CA . ASP A 1 615 ? 32.276 5.352 15.767 1.00 65.94 615 ASP A CA 1
ATOM 4895 C C . ASP A 1 615 ? 31.171 5.563 16.821 1.00 65.94 615 ASP A C 1
ATOM 4897 O O . ASP A 1 615 ? 30.204 6.281 16.558 1.00 65.94 615 ASP A O 1
ATOM 4901 N N . SER A 1 616 ? 31.256 4.914 17.987 1.00 54.31 616 SER A N 1
ATOM 4902 C CA . SER A 1 616 ? 30.190 4.937 19.006 1.00 54.31 616 SER A CA 1
ATOM 4903 C C . SER A 1 616 ? 30.657 5.591 20.305 1.00 54.31 616 SER A C 1
ATOM 4905 O O . SER A 1 616 ? 31.688 5.195 20.846 1.00 54.31 616 SER A O 1
ATOM 4907 N N . HIS A 1 617 ? 29.849 6.492 20.875 1.00 43.56 617 HIS A N 1
ATOM 4908 C CA . HIS A 1 617 ? 30.026 6.980 22.257 1.00 43.56 617 HIS A CA 1
ATOM 4909 C C . HIS A 1 617 ? 29.476 6.006 23.316 1.00 43.56 617 HIS A C 1
ATOM 4911 O O . HIS A 1 617 ? 29.844 6.099 24.482 1.00 43.56 617 HIS A O 1
ATOM 4917 N N . SER A 1 618 ? 28.610 5.063 22.924 1.00 43.72 618 SER A N 1
ATOM 4918 C CA . SER A 1 618 ? 27.897 4.120 23.805 1.00 43.72 618 SER A CA 1
ATOM 4919 C C . SER A 1 618 ? 28.508 2.709 23.876 1.00 43.72 618 SER A C 1
ATOM 4921 O O . SER A 1 618 ? 27.975 1.852 24.575 1.00 43.72 618 SER A O 1
ATOM 4923 N N . GLY A 1 619 ? 29.623 2.454 23.181 1.00 47.44 619 GLY A N 1
ATOM 4924 C CA . GLY A 1 619 ? 30.383 1.199 23.266 1.00 47.44 619 GLY A CA 1
ATOM 4925 C C . GLY A 1 619 ? 30.020 0.099 22.254 1.00 47.44 619 GLY A C 1
ATOM 4926 O O . GLY A 1 619 ? 30.677 -0.940 22.263 1.00 47.44 619 GLY A O 1
ATOM 4927 N N . GLN A 1 620 ? 29.042 0.302 21.359 1.00 55.62 620 GLN A N 1
ATOM 4928 C CA . GLN A 1 620 ? 28.729 -0.625 20.257 1.00 55.62 620 GLN A CA 1
ATOM 4929 C C . GLN A 1 620 ? 28.912 0.042 18.885 1.00 55.62 620 GLN A C 1
ATOM 4931 O O . GLN A 1 620 ? 28.168 0.951 18.517 1.00 55.62 620 GLN A O 1
ATOM 4936 N N . SER A 1 621 ? 29.886 -0.440 18.106 1.00 64.94 621 SER A N 1
ATOM 4937 C CA . SER A 1 621 ? 30.063 -0.049 16.701 1.00 64.94 621 SER A CA 1
ATOM 4938 C C . SER A 1 621 ? 28.968 -0.684 15.838 1.00 64.94 621 SER A C 1
ATOM 4940 O O . SER A 1 621 ? 28.750 -1.894 15.907 1.00 64.94 621 SER A O 1
ATOM 4942 N N . LEU A 1 622 ? 28.274 0.124 15.030 1.00 70.31 622 LEU A N 1
ATOM 4943 C CA . LEU A 1 622 ? 27.223 -0.343 14.126 1.00 70.31 622 LEU A CA 1
ATOM 4944 C C . LEU A 1 622 ? 27.765 -0.468 12.701 1.00 70.31 622 LEU A C 1
ATOM 4946 O O . LEU A 1 622 ? 28.502 0.394 12.218 1.00 70.31 622 LEU A O 1
ATOM 4950 N N . ARG A 1 623 ? 27.366 -1.539 12.011 1.00 75.94 623 ARG A N 1
ATOM 4951 C CA . ARG A 1 623 ? 27.759 -1.814 10.625 1.00 75.94 623 ARG A CA 1
ATOM 4952 C C . ARG A 1 623 ? 26.743 -1.218 9.652 1.00 75.94 623 ARG A C 1
ATOM 4954 O O . ARG A 1 623 ? 25.572 -1.597 9.679 1.00 75.94 623 ARG A O 1
ATOM 4961 N N . VAL A 1 624 ? 27.180 -0.308 8.789 1.00 79.69 624 VAL A N 1
ATOM 4962 C CA . VAL A 1 624 ? 26.361 0.359 7.767 1.00 79.69 624 VAL A CA 1
ATOM 4963 C C . VAL A 1 624 ? 26.577 -0.330 6.425 1.00 79.69 624 VAL A C 1
ATOM 4965 O O . VAL A 1 624 ? 27.717 -0.489 5.999 1.00 79.69 624 VAL A O 1
ATOM 4968 N N . HIS A 1 625 ? 25.494 -0.717 5.755 1.00 84.94 625 HIS A N 1
ATOM 4969 C CA . HIS A 1 625 ? 25.506 -1.286 4.409 1.00 84.94 625 HIS A CA 1
ATOM 4970 C C . HIS A 1 625 ? 24.740 -0.356 3.474 1.00 84.94 625 HIS A C 1
ATOM 4972 O O . HIS A 1 625 ? 23.612 0.037 3.775 1.00 84.94 625 HIS A O 1
ATOM 4978 N N . PHE A 1 626 ? 25.331 -0.032 2.330 1.00 86.19 626 PHE A N 1
ATOM 4979 C CA . PHE A 1 626 ? 24.675 0.748 1.290 1.00 86.19 626 PHE A CA 1
ATOM 4980 C C . PHE A 1 626 ? 24.738 0.020 -0.047 1.00 86.19 626 PHE A C 1
ATOM 4982 O O . PHE A 1 626 ? 25.793 -0.477 -0.442 1.00 86.19 626 PHE A O 1
ATOM 4989 N N . ASN A 1 627 ? 23.610 -0.020 -0.750 1.00 87.44 627 ASN A N 1
ATOM 4990 C CA . ASN A 1 627 ? 23.519 -0.587 -2.086 1.00 87.44 627 ASN A CA 1
ATOM 4991 C C . ASN A 1 627 ? 23.555 0.532 -3.136 1.00 87.44 627 ASN A C 1
ATOM 4993 O O . ASN A 1 627 ? 22.587 1.277 -3.302 1.00 87.44 627 ASN A O 1
ATOM 4997 N N . LEU A 1 628 ? 24.662 0.621 -3.877 1.00 87.56 628 LEU A N 1
ATOM 4998 C CA . LEU A 1 628 ? 24.899 1.633 -4.913 1.00 87.56 628 LEU A CA 1
ATOM 4999 C C . LEU A 1 628 ? 23.930 1.524 -6.105 1.00 87.56 628 LEU A C 1
ATOM 5001 O O . LEU A 1 628 ? 23.776 2.486 -6.854 1.00 87.56 628 LEU A O 1
ATOM 5005 N N . LEU A 1 629 ? 23.278 0.372 -6.289 1.00 86.38 629 LEU A N 1
ATOM 5006 C CA . LEU A 1 629 ? 22.364 0.105 -7.400 1.00 86.38 629 LEU A CA 1
ATOM 5007 C C . LEU A 1 629 ? 20.906 0.451 -7.056 1.00 86.38 629 LEU A C 1
ATOM 5009 O O . LEU A 1 629 ? 20.177 1.002 -7.888 1.00 86.38 629 LEU A O 1
ATOM 5013 N N . THR A 1 630 ? 20.471 0.110 -5.841 1.00 86.31 630 THR A N 1
ATOM 5014 C CA . THR A 1 630 ? 19.076 0.265 -5.396 1.00 86.31 630 THR A CA 1
ATOM 5015 C C . THR A 1 630 ? 18.850 1.483 -4.504 1.00 86.31 630 THR A C 1
ATOM 5017 O O . THR A 1 630 ? 17.695 1.828 -4.260 1.00 86.31 630 THR A O 1
ATOM 5020 N N . GLY A 1 631 ? 19.914 2.124 -4.011 1.00 86.06 631 GLY A N 1
ATOM 5021 C CA . GLY A 1 631 ? 19.836 3.217 -3.038 1.00 86.06 631 GLY A CA 1
ATOM 5022 C C . GLY A 1 631 ? 19.491 2.762 -1.617 1.00 86.06 631 GLY A C 1
ATOM 5023 O O . GLY A 1 631 ? 19.232 3.601 -0.760 1.00 86.06 631 GLY A O 1
ATOM 5024 N N . GLN A 1 632 ? 19.459 1.451 -1.358 1.00 85.62 632 GLN A N 1
ATOM 5025 C CA . GLN A 1 632 ? 19.077 0.901 -0.059 1.00 85.62 632 GLN A CA 1
ATOM 5026 C C . GLN A 1 632 ? 20.148 1.179 1.000 1.00 85.62 632 GLN A C 1
ATOM 5028 O O . GLN A 1 632 ? 21.314 0.822 0.817 1.00 85.62 632 GLN A O 1
ATOM 5033 N N . LEU A 1 633 ? 19.728 1.757 2.127 1.00 83.75 633 LEU A N 1
ATOM 5034 C CA . LEU A 1 633 ? 20.566 2.032 3.292 1.00 83.75 633 LEU A CA 1
ATOM 5035 C C . LEU A 1 633 ? 20.133 1.164 4.480 1.00 83.75 633 LEU A C 1
ATOM 5037 O O . LEU A 1 633 ? 18.983 1.229 4.914 1.00 83.75 633 LEU A O 1
ATOM 5041 N N . LEU A 1 634 ? 21.063 0.376 5.020 1.00 77.50 634 LEU A N 1
ATOM 5042 C CA . LEU A 1 634 ? 20.841 -0.497 6.174 1.00 77.50 634 LEU A CA 1
ATOM 5043 C C . LEU A 1 634 ? 21.871 -0.218 7.272 1.00 77.50 634 LEU A C 1
ATOM 5045 O O . LEU A 1 634 ? 23.063 -0.092 6.995 1.00 77.50 634 LEU A O 1
ATOM 5049 N N . VAL A 1 635 ? 21.442 -0.216 8.531 1.00 72.25 635 VAL A N 1
ATOM 5050 C CA . VAL A 1 635 ? 22.320 -0.135 9.709 1.00 72.25 635 VAL A CA 1
ATOM 5051 C C . VAL A 1 635 ? 22.051 -1.336 10.603 1.00 72.25 635 VAL A C 1
ATOM 5053 O O . VAL A 1 635 ? 20.909 -1.613 10.952 1.00 72.25 635 VAL A O 1
ATOM 5056 N N . GLY A 1 636 ? 23.092 -2.112 10.907 1.00 65.94 636 GLY A N 1
ATOM 5057 C CA . GLY A 1 636 ? 22.951 -3.386 11.619 1.00 65.94 636 GLY A CA 1
ATOM 5058 C C . GLY A 1 636 ? 22.114 -4.428 10.863 1.00 65.94 636 GLY A C 1
ATOM 5059 O O . GLY A 1 636 ? 21.582 -5.338 11.483 1.00 65.94 636 GLY A O 1
ATOM 5060 N N . GLY A 1 637 ? 21.968 -4.278 9.539 1.00 65.44 637 GLY A N 1
ATOM 5061 C CA . GLY A 1 637 ? 21.128 -5.144 8.704 1.00 65.44 637 GLY A CA 1
ATOM 5062 C C . GLY A 1 637 ? 19.662 -4.716 8.576 1.00 65.44 637 GLY A C 1
ATOM 5063 O O . GLY A 1 637 ? 18.896 -5.415 7.919 1.00 65.44 637 GLY A O 1
ATOM 5064 N N . LEU A 1 638 ? 19.270 -3.579 9.163 1.00 65.75 638 LEU A N 1
ATOM 5065 C CA . LEU A 1 638 ? 17.883 -3.099 9.210 1.00 65.75 638 LEU A CA 1
ATOM 5066 C C . LEU A 1 638 ? 17.736 -1.718 8.535 1.00 65.75 638 LEU A C 1
ATOM 5068 O O . LEU A 1 638 ? 18.670 -0.914 8.606 1.00 65.75 638 LEU A O 1
ATOM 5072 N N . PRO A 1 639 ? 16.602 -1.420 7.871 1.00 66.81 639 PRO A N 1
ATOM 5073 C CA . PRO A 1 639 ? 16.353 -0.111 7.263 1.00 66.81 639 PRO A CA 1
ATOM 5074 C C . PRO A 1 639 ? 16.149 0.985 8.325 1.00 66.81 639 PRO A C 1
ATOM 5076 O O . PRO A 1 639 ? 15.550 0.744 9.368 1.00 66.81 639 PRO A O 1
ATOM 5079 N N . LEU A 1 640 ? 16.632 2.205 8.051 1.00 65.25 640 LEU A N 1
ATOM 5080 C CA . LEU A 1 640 ? 16.517 3.375 8.947 1.00 65.25 640 LEU A CA 1
ATOM 5081 C C . LEU A 1 640 ? 15.255 4.230 8.714 1.00 65.25 640 LEU A C 1
ATOM 5083 O O . LEU A 1 640 ? 15.015 5.206 9.424 1.00 65.25 640 LEU A O 1
ATOM 5087 N N . SER A 1 641 ? 14.473 3.928 7.684 1.00 65.38 641 SER A N 1
ATOM 5088 C CA . SER A 1 641 ? 13.359 4.778 7.254 1.00 65.38 641 SER A CA 1
ATOM 5089 C C . SER A 1 641 ? 12.030 4.432 7.914 1.00 65.38 641 SER A C 1
ATOM 5091 O O . SER A 1 641 ? 11.177 5.306 8.048 1.00 65.38 641 SER A O 1
ATOM 5093 N N . ARG A 1 642 ? 11.848 3.171 8.323 1.00 70.88 642 ARG A N 1
ATOM 5094 C CA . ARG A 1 642 ? 10.558 2.617 8.738 1.00 70.88 642 ARG A CA 1
ATOM 5095 C C . ARG A 1 642 ? 10.759 1.424 9.664 1.00 70.88 642 ARG A C 1
ATOM 5097 O O . ARG A 1 642 ? 11.695 0.650 9.458 1.00 70.88 642 ARG A O 1
ATOM 5104 N N . LEU A 1 643 ? 9.883 1.260 10.656 1.00 72.38 643 LEU A N 1
ATOM 5105 C CA . LEU A 1 643 ? 9.860 0.031 11.448 1.00 72.38 643 LEU A CA 1
ATOM 5106 C C . LEU A 1 643 ? 9.613 -1.177 10.527 1.00 72.38 643 LEU A C 1
ATOM 5108 O O . LEU A 1 643 ? 8.871 -1.054 9.553 1.00 72.38 643 LEU A O 1
ATOM 5112 N N . PRO A 1 644 ? 10.201 -2.352 10.810 1.00 75.69 644 PRO A N 1
ATOM 5113 C CA . PRO A 1 644 ? 9.895 -3.556 10.048 1.00 75.69 644 PRO A CA 1
ATOM 5114 C C . PRO A 1 644 ? 8.386 -3.834 10.005 1.00 75.69 644 PRO A C 1
ATOM 5116 O O . PRO A 1 644 ? 7.677 -3.559 10.975 1.00 75.69 644 PRO A O 1
ATOM 5119 N N . ASP A 1 645 ? 7.909 -4.451 8.920 1.00 69.56 645 ASP A N 1
ATOM 5120 C CA . ASP A 1 645 ? 6.484 -4.764 8.714 1.00 69.56 645 ASP A CA 1
ATOM 5121 C C . ASP A 1 645 ? 5.847 -5.511 9.900 1.00 69.56 645 ASP A C 1
ATOM 5123 O O . ASP A 1 645 ? 4.667 -5.324 10.190 1.00 69.56 645 ASP A O 1
ATOM 5127 N N . SER A 1 646 ? 6.630 -6.318 10.625 1.00 76.38 646 SER A N 1
ATOM 5128 C CA . SER A 1 646 ? 6.189 -7.028 11.830 1.00 76.38 646 SER A CA 1
ATOM 5129 C C . SER A 1 646 ? 5.694 -6.100 12.947 1.00 76.38 646 SER A C 1
ATOM 5131 O O . SER A 1 646 ? 4.829 -6.499 13.719 1.00 76.38 646 SER A O 1
ATOM 5133 N N . TYR A 1 647 ? 6.211 -4.871 13.037 1.00 82.94 647 TYR A N 1
ATOM 5134 C CA . TYR A 1 647 ? 5.762 -3.867 14.005 1.00 82.94 647 TYR A CA 1
ATOM 5135 C C . TYR A 1 647 ? 4.543 -3.112 13.484 1.00 82.94 647 TYR A C 1
ATOM 5137 O O . TYR A 1 647 ? 3.565 -2.947 14.199 1.00 82.94 647 TYR A O 1
ATOM 5145 N N . GLU A 1 648 ? 4.569 -2.650 12.236 1.00 78.81 648 GLU A N 1
ATOM 5146 C CA . GLU A 1 648 ? 3.507 -1.777 11.726 1.00 78.81 648 GLU A CA 1
ATOM 5147 C C . GLU A 1 648 ? 2.197 -2.497 11.407 1.00 78.81 648 GLU A C 1
ATOM 5149 O O . GLU A 1 648 ? 1.116 -1.898 11.414 1.00 78.81 648 GLU A O 1
ATOM 5154 N N . GLN A 1 649 ? 2.280 -3.793 11.108 1.00 80.69 649 GLN A N 1
ATOM 5155 C CA . GLN A 1 649 ? 1.102 -4.640 10.960 1.00 80.69 649 GLN A CA 1
ATOM 5156 C C . GLN A 1 649 ? 0.502 -5.033 12.314 1.00 80.69 649 GLN A C 1
ATOM 5158 O O . GLN A 1 649 ? -0.627 -5.521 12.337 1.00 80.69 649 GLN A O 1
ATOM 5163 N N . HIS A 1 650 ? 1.213 -4.793 13.419 1.00 86.38 650 HIS A N 1
ATOM 5164 C CA . HIS A 1 650 ? 0.739 -5.100 14.759 1.00 86.38 650 HIS A CA 1
ATOM 5165 C C . HIS A 1 650 ? -0.439 -4.195 15.156 1.00 86.38 650 HIS A C 1
ATOM 5167 O O . HIS A 1 650 ? -0.410 -2.978 14.951 1.00 86.38 650 HIS A O 1
ATOM 5173 N N . ASP A 1 651 ? -1.466 -4.771 15.785 1.00 84.94 651 ASP A N 1
ATOM 5174 C CA . ASP A 1 651 ? -2.693 -4.046 16.145 1.00 84.94 651 ASP A CA 1
ATOM 5175 C C . ASP A 1 651 ? -2.415 -2.859 17.084 1.00 84.94 651 ASP A C 1
ATOM 5177 O O . ASP A 1 651 ? -2.914 -1.755 16.854 1.00 84.94 651 ASP A O 1
ATOM 5181 N N . SER A 1 652 ? -1.535 -3.044 18.078 1.00 87.44 652 SER A N 1
ATOM 5182 C CA . SER A 1 652 ? -1.090 -1.967 18.981 1.00 87.44 652 SER A CA 1
ATOM 5183 C C . SER A 1 652 ? -0.451 -0.783 18.247 1.00 87.44 652 SER A C 1
ATOM 5185 O O . SER A 1 652 ? -0.644 0.358 18.662 1.00 87.44 652 SER A O 1
ATOM 5187 N N . TYR A 1 653 ? 0.282 -1.020 17.150 1.00 87.69 653 TYR A N 1
ATOM 5188 C CA . TYR A 1 653 ? 0.892 0.065 16.378 1.00 87.69 653 TYR A CA 1
ATOM 5189 C C . TYR A 1 653 ? -0.186 0.933 15.729 1.00 87.69 653 TYR A C 1
ATOM 5191 O O . TYR A 1 653 ? -0.181 2.158 15.854 1.00 87.69 653 TYR A O 1
ATOM 5199 N N . ARG A 1 654 ? -1.161 0.293 15.075 1.00 83.94 654 ARG A N 1
ATOM 5200 C CA . ARG A 1 654 ? -2.270 0.992 14.413 1.00 83.94 654 ARG A CA 1
ATOM 5201 C C . ARG A 1 654 ? -3.137 1.766 15.391 1.00 83.94 654 ARG A C 1
ATOM 5203 O O . ARG A 1 654 ? -3.602 2.846 15.049 1.00 83.94 654 ARG A O 1
ATOM 5210 N N . GLU A 1 655 ? -3.351 1.232 16.586 1.00 83.88 655 GLU A N 1
ATOM 5211 C CA . GLU A 1 655 ? -4.137 1.913 17.609 1.00 83.88 655 GLU A CA 1
ATOM 5212 C C . GLU A 1 655 ? -3.438 3.168 18.145 1.00 83.88 655 GLU A C 1
ATOM 5214 O O . GLU A 1 655 ? -4.065 4.217 18.275 1.00 83.88 655 GLU A O 1
ATOM 5219 N N . ILE A 1 656 ? -2.144 3.073 18.448 1.00 88.00 656 ILE A N 1
ATOM 5220 C CA . ILE A 1 656 ? -1.411 4.148 19.125 1.00 88.00 656 ILE A CA 1
ATOM 5221 C C . ILE A 1 656 ? -0.955 5.235 18.141 1.00 88.00 656 ILE A C 1
ATOM 5223 O O . ILE A 1 656 ? -0.914 6.415 18.501 1.00 88.00 656 ILE A O 1
ATOM 5227 N N . PHE A 1 657 ? -0.612 4.844 16.910 1.00 84.44 657 PHE A N 1
ATOM 5228 C CA . PHE A 1 657 ? -0.040 5.730 15.891 1.00 84.44 657 PHE A CA 1
ATOM 5229 C C . PHE A 1 657 ? -0.972 5.986 14.704 1.00 84.44 657 PHE A C 1
ATOM 5231 O O . PHE A 1 657 ? -0.619 6.754 13.816 1.00 84.44 657 PHE A O 1
ATOM 5238 N N . GLY A 1 658 ? -2.142 5.345 14.626 1.00 70.88 658 GLY A N 1
ATOM 5239 C CA . GLY A 1 658 ? -3.127 5.600 13.567 1.00 70.88 658 GLY A CA 1
ATOM 5240 C C . GLY A 1 658 ? -2.679 5.237 12.144 1.00 70.88 658 GLY A C 1
ATOM 5241 O O . GLY A 1 658 ? -3.369 5.589 11.194 1.00 70.88 658 GLY A O 1
ATOM 5242 N N . GLY A 1 659 ? -1.546 4.540 11.978 1.00 66.75 659 GLY A N 1
ATOM 5243 C CA . GLY A 1 659 ? -0.925 4.267 10.673 1.00 66.75 659 GLY A CA 1
ATOM 5244 C C . GLY A 1 659 ? 0.202 5.230 10.281 1.00 66.75 659 GLY A C 1
ATOM 5245 O O . GLY A 1 659 ? 0.786 5.066 9.212 1.00 66.75 659 GLY A O 1
ATOM 5246 N N . ILE A 1 660 ? 0.550 6.187 11.149 1.00 68.06 660 ILE A N 1
ATOM 5247 C CA . ILE A 1 660 ? 1.691 7.087 10.956 1.00 68.06 660 ILE A CA 1
ATOM 5248 C C . ILE A 1 660 ? 2.981 6.269 10.878 1.00 68.06 660 ILE A C 1
ATOM 5250 O O . ILE A 1 660 ? 3.265 5.448 11.749 1.00 68.06 660 ILE A O 1
ATOM 5254 N N . VAL A 1 661 ? 3.783 6.522 9.847 1.00 70.12 661 VAL A N 1
ATOM 5255 C CA . VAL A 1 661 ? 5.114 5.931 9.687 1.00 70.12 661 VAL A CA 1
ATOM 5256 C C . VAL A 1 661 ? 6.130 6.783 10.439 1.00 70.12 661 VAL A C 1
ATOM 5258 O O . VAL A 1 661 ? 6.343 7.951 10.099 1.00 70.12 661 VAL A O 1
ATOM 5261 N N . LEU A 1 662 ? 6.745 6.200 11.467 1.00 73.19 662 LEU A N 1
ATOM 5262 C CA . LEU A 1 662 ? 7.793 6.850 12.245 1.00 73.19 662 LEU A CA 1
ATOM 5263 C C . LEU A 1 662 ? 9.162 6.564 11.633 1.00 73.19 662 LEU A C 1
ATOM 5265 O O . LEU A 1 662 ? 9.517 5.409 11.397 1.00 73.19 662 LEU A O 1
ATOM 5269 N N . GLU A 1 663 ? 9.953 7.619 11.432 1.00 70.88 663 GLU A N 1
ATOM 5270 C CA . GLU A 1 663 ? 11.366 7.442 11.117 1.00 70.88 663 GLU A CA 1
ATOM 5271 C C . GLU A 1 663 ? 12.101 6.934 12.354 1.00 70.88 663 GLU A C 1
ATOM 5273 O O . GLU A 1 663 ? 11.960 7.492 13.448 1.00 70.88 663 GLU A O 1
ATOM 5278 N N . ILE A 1 664 ? 12.914 5.898 12.170 1.00 76.00 664 ILE A N 1
ATOM 5279 C CA . ILE A 1 664 ? 13.567 5.196 13.268 1.00 76.00 664 ILE A CA 1
ATOM 5280 C C . ILE A 1 664 ? 15.088 5.248 13.196 1.00 76.00 664 ILE A C 1
ATOM 5282 O O . ILE A 1 664 ? 15.706 5.523 12.171 1.00 76.00 664 ILE A O 1
ATOM 5286 N N . MET A 1 665 ? 15.703 4.958 14.328 1.00 67.56 665 MET A N 1
ATOM 5287 C CA . MET A 1 665 ? 17.124 4.710 14.481 1.00 67.56 665 MET A CA 1
ATOM 5288 C C . MET A 1 665 ? 17.339 3.563 15.474 1.00 67.56 665 MET A C 1
ATOM 5290 O O . MET A 1 665 ? 16.416 3.225 16.215 1.00 67.56 665 MET A O 1
ATOM 5294 N N . PRO A 1 666 ? 18.526 2.943 15.520 1.00 67.81 666 PRO A N 1
ATOM 5295 C CA . PRO A 1 666 ? 18.838 1.950 16.540 1.00 67.81 666 PRO A CA 1
ATOM 5296 C C . PRO A 1 666 ? 18.684 2.533 17.949 1.00 67.81 666 PRO A C 1
ATOM 5298 O O . PRO A 1 666 ? 19.144 3.642 18.226 1.00 67.81 666 PRO A O 1
ATOM 5301 N N . SER A 1 667 ? 18.019 1.792 18.833 1.00 73.75 667 SER A N 1
ATOM 5302 C CA . SER A 1 667 ? 17.821 2.199 20.227 1.00 73.75 667 SER A CA 1
ATOM 5303 C C . SER A 1 667 ? 19.043 1.875 21.086 1.00 73.75 667 SER A C 1
ATOM 5305 O O . SER A 1 667 ? 19.651 0.819 20.944 1.00 73.75 667 SER A O 1
ATOM 5307 N N . SER A 1 668 ? 19.366 2.758 22.034 1.00 67.56 668 SER A N 1
ATOM 5308 C CA . SER A 1 668 ? 20.364 2.513 23.088 1.00 67.56 668 SER A CA 1
ATOM 5309 C C . SER A 1 668 ? 19.764 1.917 24.370 1.00 67.56 668 SER A C 1
ATOM 5311 O O . SER A 1 668 ? 20.497 1.613 25.311 1.00 67.56 668 SER A O 1
ATOM 5313 N N . VAL A 1 669 ? 18.437 1.756 24.432 1.00 71.31 669 VAL A N 1
ATOM 5314 C CA . VAL A 1 669 ? 17.709 1.249 25.605 1.00 71.31 669 VAL A CA 1
ATOM 5315 C C . VAL A 1 669 ? 17.603 -0.276 25.539 1.00 71.31 669 VAL A C 1
ATOM 5317 O O . VAL A 1 669 ? 17.106 -0.823 24.555 1.00 71.31 669 VAL A O 1
ATOM 5320 N N . ALA A 1 670 ? 18.028 -0.961 26.605 1.00 70.25 670 ALA A N 1
ATOM 5321 C CA . ALA A 1 670 ? 17.975 -2.421 26.703 1.00 70.25 670 ALA A CA 1
ATOM 5322 C C . ALA A 1 670 ? 16.542 -2.964 26.533 1.00 70.25 670 ALA A C 1
ATOM 5324 O O . ALA A 1 670 ? 15.597 -2.436 27.119 1.00 70.25 670 ALA A O 1
ATOM 5325 N N . GLY A 1 671 ? 16.391 -4.017 25.723 1.00 72.56 671 GLY A N 1
ATOM 5326 C CA . GLY A 1 671 ? 15.096 -4.619 25.380 1.00 72.56 671 GLY A CA 1
ATOM 5327 C C . GLY A 1 671 ? 14.343 -3.959 24.215 1.00 72.56 671 GLY A C 1
ATOM 5328 O O . GLY A 1 671 ? 13.287 -4.455 23.835 1.00 72.56 671 GLY A O 1
ATOM 5329 N N . PHE A 1 672 ? 14.870 -2.879 23.626 1.00 79.88 672 PHE A N 1
ATOM 5330 C CA . PHE A 1 672 ? 14.253 -2.174 22.496 1.00 79.88 672 PHE A CA 1
ATOM 5331 C C . PHE A 1 672 ? 15.231 -2.120 21.319 1.00 79.88 672 PHE A C 1
ATOM 5333 O O . PHE A 1 672 ? 16.387 -1.747 21.501 1.00 79.88 672 PHE A O 1
ATOM 5340 N N . GLN A 1 673 ? 14.782 -2.483 20.115 1.00 74.00 673 GLN A N 1
ATOM 5341 C CA . GLN A 1 673 ? 15.624 -2.488 18.912 1.00 74.00 673 GLN A CA 1
ATOM 5342 C C . GLN A 1 673 ? 15.653 -1.121 18.218 1.00 74.00 673 GLN A C 1
ATOM 5344 O O . GLN A 1 673 ? 16.681 -0.726 17.666 1.00 74.00 673 GLN A O 1
ATOM 5349 N N . PHE A 1 674 ? 14.550 -0.372 18.274 1.00 80.19 674 PHE A N 1
ATOM 5350 C CA . PHE A 1 674 ? 14.395 0.875 17.525 1.00 80.19 674 PHE A CA 1
ATOM 5351 C C . PHE A 1 674 ? 14.004 2.039 18.432 1.00 80.19 674 PHE A C 1
ATOM 5353 O O . PHE A 1 674 ? 13.371 1.854 19.463 1.00 80.19 674 PHE A O 1
ATOM 5360 N N . SER A 1 675 ? 14.387 3.248 18.052 1.00 82.06 675 SER A N 1
ATOM 5361 C CA . SER A 1 675 ? 13.997 4.519 18.656 1.00 82.06 675 SER A CA 1
ATOM 5362 C C . SER A 1 675 ? 13.440 5.409 17.558 1.00 82.06 675 SER A C 1
ATOM 5364 O O . SER A 1 675 ? 13.961 5.386 16.445 1.00 82.06 675 SER A O 1
ATOM 5366 N N . ALA A 1 676 ? 12.418 6.211 17.839 1.00 80.56 676 ALA A N 1
ATOM 5367 C CA . ALA A 1 676 ? 12.006 7.260 16.910 1.00 80.56 676 ALA A CA 1
ATOM 5368 C C . ALA A 1 676 ? 13.130 8.304 16.777 1.00 80.56 676 ALA A C 1
ATOM 5370 O O . ALA A 1 676 ? 13.767 8.652 17.774 1.00 80.56 676 ALA A O 1
ATOM 5371 N N . LYS A 1 677 ? 13.376 8.809 15.560 1.00 73.06 677 LYS A N 1
ATOM 5372 C CA . LYS A 1 677 ? 14.350 9.895 15.322 1.00 73.06 677 LYS A CA 1
ATOM 5373 C C . LYS A 1 677 ? 13.899 11.230 15.916 1.00 73.06 677 LYS A C 1
ATOM 5375 O O . LYS A 1 677 ? 14.727 12.073 16.244 1.00 73.06 677 LYS A O 1
ATOM 5380 N N . GLN A 1 678 ? 12.588 11.443 15.996 1.00 72.50 678 GLN A N 1
ATOM 5381 C CA . GLN A 1 678 ? 11.966 12.671 16.483 1.00 72.50 678 GLN A CA 1
ATOM 5382 C C . GLN A 1 678 ? 10.994 12.352 17.616 1.00 72.50 678 GLN A C 1
ATOM 5384 O O . GLN A 1 678 ? 10.443 11.250 17.681 1.00 72.50 678 GLN A O 1
ATOM 5389 N N . CYS A 1 679 ? 10.759 13.332 18.491 1.00 78.12 679 CYS A N 1
ATOM 5390 C CA . CYS A 1 679 ? 9.732 13.211 19.517 1.00 78.12 679 CYS A CA 1
ATOM 5391 C C . CYS A 1 679 ? 8.346 13.149 18.869 1.00 78.12 679 CYS A C 1
ATOM 5393 O O . CYS A 1 679 ? 8.011 13.977 18.024 1.00 78.12 679 CYS A O 1
ATOM 5395 N N . TYR A 1 680 ? 7.518 12.215 19.320 1.00 80.25 680 TYR A N 1
ATOM 5396 C CA . TYR A 1 680 ? 6.134 12.078 18.884 1.00 80.25 680 TYR A CA 1
ATOM 5397 C C . TYR A 1 680 ? 5.205 12.524 20.016 1.00 80.25 680 TYR A C 1
ATOM 5399 O O . TYR A 1 680 ? 5.307 12.023 21.135 1.00 80.25 680 TYR A O 1
ATOM 5407 N N . SER A 1 681 ? 4.343 13.515 19.767 1.00 79.38 681 SER A N 1
ATOM 5408 C CA . SER A 1 681 ? 3.487 14.138 20.799 1.00 79.38 681 SER A CA 1
ATOM 5409 C C . SER A 1 681 ? 4.256 14.594 22.059 1.00 79.38 681 SER A C 1
ATOM 5411 O O . SER A 1 681 ? 3.739 14.557 23.179 1.00 79.38 681 SER A O 1
ATOM 5413 N N . GLY A 1 682 ? 5.515 15.013 21.885 1.00 80.81 682 GLY A N 1
ATOM 5414 C CA . GLY A 1 682 ? 6.414 15.414 22.973 1.00 80.81 682 GLY A CA 1
ATOM 5415 C C . GLY A 1 682 ? 7.067 14.260 23.746 1.00 80.81 682 GLY A C 1
ATOM 5416 O O . GLY A 1 682 ? 7.707 14.523 24.758 1.00 80.81 682 GLY A O 1
ATOM 5417 N N . TYR A 1 683 ? 6.920 13.012 23.291 1.00 84.94 683 TYR A N 1
ATOM 5418 C CA . TYR A 1 683 ? 7.558 11.830 23.874 1.00 84.94 683 TYR A CA 1
ATOM 5419 C C . TYR A 1 683 ? 8.715 11.328 23.006 1.00 84.94 683 TYR A C 1
ATOM 5421 O O . TYR A 1 683 ? 8.575 11.218 21.787 1.00 84.94 683 TYR A O 1
ATOM 5429 N N . SER A 1 684 ? 9.822 10.938 23.635 1.00 86.94 684 SER A N 1
ATOM 5430 C CA . SER A 1 684 ? 10.856 10.126 22.981 1.00 86.94 684 SER A CA 1
ATOM 5431 C C . SER A 1 684 ? 10.456 8.655 23.057 1.00 86.94 684 SER A C 1
ATOM 5433 O O . SER A 1 684 ? 10.160 8.156 24.145 1.00 86.94 684 SER A O 1
ATOM 5435 N N . LEU A 1 685 ? 10.411 7.971 21.912 1.00 90.06 685 LEU A N 1
ATOM 5436 C CA . LEU A 1 685 ? 9.830 6.631 21.798 1.00 90.06 685 LEU A CA 1
ATOM 5437 C C . LEU A 1 685 ? 10.868 5.572 21.461 1.00 90.06 685 LEU A C 1
ATOM 5439 O O . LEU A 1 685 ? 11.667 5.758 20.547 1.00 90.06 685 LEU A O 1
ATOM 5443 N N . HIS A 1 686 ? 10.773 4.433 22.140 1.00 87.81 686 HIS A N 1
ATOM 5444 C CA . HIS A 1 686 ? 11.560 3.235 21.879 1.00 87.81 686 HIS A CA 1
ATOM 5445 C C . HIS A 1 686 ? 10.632 2.045 21.623 1.00 87.81 686 HIS A C 1
ATOM 5447 O O . HIS A 1 686 ? 9.621 1.874 22.306 1.00 87.81 686 HIS A O 1
ATOM 5453 N N . PHE A 1 687 ? 10.993 1.216 20.647 1.00 87.19 687 PHE A N 1
ATOM 5454 C CA . PHE A 1 687 ? 10.207 0.101 20.134 1.00 87.19 687 PHE A CA 1
ATOM 5455 C C . PHE A 1 687 ? 10.960 -1.214 20.290 1.00 87.19 687 PHE A C 1
ATOM 5457 O O . PHE A 1 687 ? 12.124 -1.342 19.899 1.00 87.19 687 PHE A O 1
ATOM 5464 N N . GLY A 1 688 ? 10.263 -2.186 20.865 1.00 85.81 688 GLY A N 1
ATOM 5465 C CA . GLY A 1 688 ? 10.713 -3.551 21.064 1.00 85.81 688 GLY A CA 1
ATOM 5466 C C . GLY A 1 688 ? 9.706 -4.534 20.474 1.00 85.81 688 GLY A C 1
ATOM 5467 O O . GLY A 1 688 ? 8.522 -4.210 20.378 1.00 85.81 688 GLY A O 1
ATOM 5468 N N . LEU A 1 689 ? 10.155 -5.717 20.070 1.00 82.81 689 LEU A N 1
ATOM 5469 C CA . LEU A 1 689 ? 9.255 -6.827 19.751 1.00 82.81 689 LEU A CA 1
ATOM 5470 C C . LEU A 1 689 ? 9.635 -8.030 20.603 1.00 82.81 689 LEU A C 1
ATOM 5472 O O . LEU A 1 689 ? 10.794 -8.448 20.591 1.00 82.81 689 LEU A O 1
ATOM 5476 N N . ASP A 1 690 ? 8.651 -8.548 21.324 1.00 81.50 690 ASP A N 1
ATOM 5477 C CA . ASP A 1 690 ? 8.739 -9.745 22.153 1.00 81.50 690 ASP A CA 1
ATOM 5478 C C . ASP A 1 690 ? 7.477 -10.575 21.881 1.00 81.50 690 ASP A C 1
ATOM 5480 O O . ASP A 1 690 ? 6.476 -10.452 22.582 1.00 81.50 690 ASP A O 1
ATOM 5484 N N . ASP A 1 691 ? 7.487 -11.300 20.752 1.00 72.81 691 ASP A N 1
ATOM 5485 C CA . ASP A 1 691 ? 6.335 -12.005 20.160 1.00 72.81 691 ASP A CA 1
ATOM 5486 C C . ASP A 1 691 ? 5.546 -12.791 21.233 1.00 72.81 691 ASP A C 1
ATOM 5488 O O . ASP A 1 691 ? 6.115 -13.687 21.865 1.00 72.81 691 ASP A O 1
ATOM 5492 N N . PRO A 1 692 ? 4.258 -12.470 21.492 1.00 80.38 692 PRO A N 1
ATOM 5493 C CA . PRO A 1 692 ? 3.314 -11.737 20.637 1.00 80.38 692 PRO A CA 1
ATOM 5494 C C . PRO A 1 692 ? 3.166 -10.234 20.901 1.00 80.38 692 PRO A C 1
ATOM 5496 O O . PRO A 1 692 ? 2.279 -9.618 20.317 1.00 80.38 692 PRO A O 1
ATOM 5499 N N . ASP A 1 693 ? 3.961 -9.631 21.782 1.00 87.19 693 ASP A N 1
ATOM 5500 C CA . ASP A 1 693 ? 3.764 -8.250 22.211 1.00 87.19 693 ASP A CA 1
ATOM 5501 C C . ASP A 1 693 ? 4.707 -7.262 21.514 1.00 87.19 693 ASP A C 1
ATOM 5503 O O . ASP A 1 693 ? 5.936 -7.380 21.513 1.00 87.19 693 ASP A O 1
ATOM 5507 N N . MET A 1 694 ? 4.112 -6.193 20.986 1.00 89.25 694 MET A N 1
ATOM 5508 C CA . MET A 1 694 ? 4.841 -4.983 20.632 1.00 89.25 694 MET A CA 1
ATOM 5509 C C . MET A 1 694 ? 5.116 -4.155 21.895 1.00 89.25 694 MET A C 1
ATOM 5511 O O . MET A 1 694 ? 4.195 -3.651 22.542 1.00 89.25 694 MET A O 1
ATOM 5515 N N . LEU A 1 695 ? 6.395 -3.968 22.214 1.00 90.44 695 LEU A N 1
ATOM 5516 C CA . LEU A 1 695 ? 6.845 -3.157 23.337 1.00 90.44 695 LEU A CA 1
ATOM 5517 C C . LEU A 1 695 ? 7.014 -1.704 22.891 1.00 90.44 695 LEU A C 1
ATOM 5519 O O . LEU A 1 695 ? 7.696 -1.419 21.904 1.00 90.44 695 LEU A O 1
ATOM 5523 N N . VAL A 1 696 ? 6.442 -0.775 23.652 1.00 92.19 696 VAL A N 1
ATOM 5524 C CA . VAL A 1 696 ? 6.648 0.665 23.461 1.00 92.19 696 VAL A CA 1
ATOM 5525 C C . VAL A 1 696 ? 7.023 1.280 24.794 1.00 92.19 696 VAL A C 1
ATOM 5527 O O . VAL A 1 696 ? 6.297 1.120 25.775 1.00 92.19 696 VAL A O 1
ATOM 5530 N N . ARG A 1 697 ? 8.139 2.004 24.811 1.00 91.94 697 ARG A N 1
ATOM 5531 C CA . ARG A 1 697 ? 8.547 2.832 25.941 1.00 91.94 697 ARG A CA 1
ATOM 5532 C C . ARG A 1 697 ? 8.585 4.287 25.526 1.00 91.94 697 ARG A C 1
ATOM 5534 O O . ARG A 1 697 ? 9.211 4.631 24.526 1.00 91.94 697 ARG A O 1
ATOM 5541 N N . ALA A 1 698 ? 7.927 5.125 26.312 1.00 92.44 698 ALA A N 1
ATOM 5542 C CA . ALA A 1 698 ? 7.825 6.552 26.083 1.00 92.44 698 ALA A CA 1
ATOM 5543 C C . ALA A 1 698 ? 8.473 7.326 27.236 1.00 92.44 698 ALA A C 1
ATOM 5545 O O . ALA A 1 698 ? 8.200 7.052 28.404 1.00 92.44 698 ALA A O 1
ATOM 5546 N N . PHE A 1 699 ? 9.307 8.307 26.901 1.00 88.62 699 PHE A N 1
ATOM 5547 C CA . PHE A 1 699 ? 9.966 9.199 27.855 1.00 88.62 699 PHE A CA 1
ATOM 5548 C C . PHE A 1 699 ? 9.447 10.624 27.693 1.00 88.62 699 PHE A C 1
ATOM 5550 O O . PHE A 1 699 ? 9.410 11.138 26.572 1.00 88.62 699 PHE A O 1
ATOM 5557 N N . LYS A 1 700 ? 9.076 11.267 28.803 1.00 86.19 700 LYS A N 1
ATOM 5558 C CA . LYS A 1 700 ? 8.695 12.686 28.842 1.00 86.19 700 LYS A CA 1
ATOM 5559 C C . LYS A 1 700 ? 8.936 13.264 30.231 1.00 86.19 700 LYS A C 1
ATOM 5561 O O . LYS A 1 700 ? 8.466 12.685 31.203 1.00 86.19 700 LYS A O 1
ATOM 5566 N N . ASP A 1 701 ? 9.632 14.399 30.305 1.00 81.06 701 ASP A N 1
ATOM 5567 C CA . ASP A 1 701 ? 9.888 15.140 31.552 1.00 81.06 701 ASP A CA 1
ATOM 5568 C C . ASP A 1 701 ? 10.416 14.240 32.697 1.00 81.06 701 ASP A C 1
ATOM 5570 O O . ASP A 1 701 ? 9.906 14.277 33.813 1.00 81.06 701 ASP A O 1
ATOM 5574 N N . ASP A 1 702 ? 11.398 13.380 32.393 1.00 80.00 702 ASP A N 1
ATOM 5575 C CA . ASP A 1 702 ? 11.989 12.355 33.282 1.00 80.00 702 ASP A CA 1
ATOM 5576 C C . ASP A 1 702 ? 11.051 11.219 33.750 1.00 80.00 702 ASP A C 1
ATOM 5578 O O . ASP A 1 702 ? 11.471 10.335 34.500 1.00 80.00 702 ASP A O 1
ATOM 5582 N N . ILE A 1 703 ? 9.805 11.173 33.271 1.00 87.69 703 ILE A N 1
ATOM 5583 C CA . ILE A 1 703 ? 8.860 10.081 33.535 1.00 87.69 703 ILE A CA 1
ATOM 5584 C C . ILE A 1 703 ? 8.932 9.048 32.407 1.00 87.69 703 ILE A C 1
ATOM 5586 O O . ILE A 1 703 ? 8.931 9.389 31.218 1.00 87.69 703 ILE A O 1
ATOM 5590 N N . VAL A 1 704 ? 8.967 7.770 32.792 1.00 91.56 704 VAL A N 1
ATOM 5591 C CA . VAL A 1 704 ? 8.991 6.627 31.875 1.00 91.56 704 VAL A CA 1
ATOM 5592 C C . VAL A 1 704 ? 7.638 5.928 31.894 1.00 91.56 704 VAL A C 1
ATOM 5594 O O . VAL A 1 704 ? 7.136 5.546 32.953 1.00 91.56 704 VAL A O 1
ATOM 5597 N N . PHE A 1 705 ? 7.072 5.744 30.704 1.00 93.31 705 PHE A N 1
ATOM 5598 C CA . PHE A 1 705 ? 5.854 4.976 30.496 1.00 93.31 705 PHE A CA 1
ATOM 5599 C C . PHE A 1 705 ? 6.150 3.736 29.655 1.00 93.31 705 PHE A C 1
ATOM 5601 O O . PHE A 1 705 ? 6.669 3.850 28.544 1.00 93.31 705 PHE A O 1
ATOM 5608 N N . ASP A 1 706 ? 5.782 2.563 30.161 1.00 93.50 706 ASP A N 1
ATOM 5609 C CA . ASP A 1 706 ? 5.814 1.306 29.409 1.00 93.50 706 ASP A CA 1
ATOM 5610 C C . ASP A 1 706 ? 4.390 0.916 28.988 1.00 93.50 706 ASP A C 1
ATOM 5612 O O . ASP A 1 706 ? 3.450 0.961 29.784 1.00 93.50 706 ASP A O 1
ATOM 5616 N N . LEU A 1 707 ? 4.215 0.541 27.722 1.00 94.88 707 LEU A N 1
ATOM 5617 C CA . LEU A 1 707 ? 2.931 0.076 27.205 1.00 94.88 707 LEU A CA 1
ATOM 5618 C C . LEU A 1 707 ? 2.587 -1.305 27.778 1.00 94.88 707 LEU A C 1
ATOM 5620 O O . LEU A 1 707 ? 3.382 -2.241 27.675 1.00 94.88 707 LEU A O 1
ATOM 5624 N N . ILE A 1 708 ? 1.378 -1.441 28.325 1.00 94.50 708 ILE A N 1
ATOM 5625 C CA . ILE A 1 708 ? 0.831 -2.714 28.800 1.00 94.50 708 ILE A CA 1
ATOM 5626 C C . ILE A 1 708 ? -0.078 -3.320 27.713 1.00 94.50 708 ILE A C 1
ATOM 5628 O O . ILE A 1 708 ? -1.057 -2.685 27.313 1.00 94.50 708 ILE A O 1
ATOM 5632 N N . PRO A 1 709 ? 0.197 -4.549 27.236 1.00 92.50 709 PRO A N 1
ATOM 5633 C CA . PRO A 1 709 ? -0.640 -5.226 26.248 1.00 92.50 709 PRO A CA 1
ATOM 5634 C C . PRO A 1 709 ? -2.087 -5.444 26.713 1.00 92.50 709 PRO A C 1
ATOM 5636 O O . PRO A 1 709 ? -2.338 -5.981 27.794 1.00 92.50 709 PRO A O 1
ATOM 5639 N N . LYS A 1 710 ? -3.065 -5.148 25.844 1.00 91.06 710 LYS A N 1
ATOM 5640 C CA . LYS A 1 710 ? -4.504 -5.329 26.137 1.00 91.06 710 LYS A CA 1
ATOM 5641 C C . LYS A 1 710 ? -4.887 -6.751 26.534 1.00 91.06 710 LYS A C 1
ATOM 5643 O O . LYS A 1 710 ? -5.814 -6.941 27.323 1.00 91.06 710 LYS A O 1
ATOM 5648 N N . ARG A 1 711 ? -4.173 -7.753 26.006 1.00 90.56 711 ARG A N 1
ATOM 5649 C CA . ARG A 1 711 ? -4.414 -9.173 26.308 1.00 90.56 711 ARG A CA 1
ATOM 5650 C C . ARG A 1 711 ? -4.364 -9.468 27.811 1.00 90.56 711 ARG A C 1
ATOM 5652 O O . ARG A 1 711 ? -5.134 -10.304 28.261 1.00 90.56 711 ARG A O 1
ATOM 5659 N N . ILE A 1 712 ? -3.554 -8.726 28.576 1.00 92.38 712 ILE A N 1
ATOM 5660 C CA . ILE A 1 712 ? -3.407 -8.880 30.034 1.00 92.38 712 ILE A CA 1
ATOM 5661 C C . ILE A 1 712 ? -4.724 -8.569 30.764 1.00 92.38 712 ILE A C 1
ATOM 5663 O O . ILE A 1 712 ? -5.032 -9.154 31.802 1.00 92.38 712 ILE A O 1
ATOM 5667 N N . PHE A 1 713 ? -5.541 -7.665 30.215 1.00 93.88 713 PHE A N 1
ATOM 5668 C CA . PHE A 1 713 ? -6.831 -7.284 30.795 1.00 93.88 713 PHE A CA 1
ATOM 5669 C C . PHE A 1 713 ? -8.021 -8.033 30.182 1.00 93.88 713 PHE A C 1
ATOM 5671 O O . PHE A 1 713 ? -9.141 -7.952 30.706 1.00 93.88 713 PHE A O 1
ATOM 5678 N N . HIS A 1 714 ? -7.808 -8.756 29.080 1.00 89.44 714 HIS A N 1
ATOM 5679 C CA . HIS A 1 714 ? -8.875 -9.440 28.363 1.00 89.44 714 HIS A CA 1
ATOM 5680 C C . HIS A 1 714 ? -9.483 -10.544 29.237 1.00 89.44 714 HIS A C 1
ATOM 5682 O O . HIS A 1 714 ? -8.794 -11.388 29.801 1.00 89.44 714 HIS A O 1
ATOM 5688 N N . GLY A 1 715 ? -10.807 -10.510 29.398 1.00 89.75 715 GLY A N 1
ATOM 5689 C CA . GLY A 1 715 ? -11.518 -11.463 30.247 1.00 89.75 715 GLY A CA 1
ATOM 5690 C C . GLY A 1 715 ? -11.379 -11.201 31.750 1.00 89.75 715 GLY A C 1
ATOM 5691 O O . GLY A 1 715 ? -11.948 -11.957 32.530 1.00 89.75 715 GLY A O 1
ATOM 5692 N N . LYS A 1 716 ? -10.650 -10.156 32.170 1.00 92.06 716 LYS A N 1
ATOM 5693 C CA . LYS A 1 716 ? -10.463 -9.773 33.584 1.00 92.06 716 LYS A CA 1
ATOM 5694 C C . LYS A 1 716 ? -11.180 -8.473 33.942 1.00 92.06 716 LYS A C 1
ATOM 5696 O O . LYS A 1 716 ? -11.706 -8.354 35.044 1.00 92.06 716 LYS A O 1
ATOM 5701 N N . LEU A 1 717 ? -11.217 -7.519 33.012 1.00 94.25 717 LEU A N 1
ATOM 5702 C CA . LEU A 1 717 ? -11.909 -6.235 33.157 1.00 94.25 717 LEU A CA 1
ATOM 5703 C C . LEU A 1 717 ? -13.084 -6.126 32.175 1.00 94.25 717 LEU A C 1
ATOM 5705 O O . LEU A 1 717 ? -13.042 -6.763 31.116 1.00 94.25 717 LEU A O 1
ATOM 5709 N N . PRO A 1 718 ? -14.104 -5.290 32.463 1.00 95.06 718 PRO A N 1
ATOM 5710 C CA . PRO A 1 718 ? -15.146 -4.993 31.489 1.00 95.06 718 PRO A CA 1
ATOM 5711 C C . PRO A 1 718 ? -14.553 -4.476 30.173 1.00 95.06 718 PRO A C 1
ATOM 5713 O O . PRO A 1 718 ? -13.541 -3.772 30.180 1.00 95.06 718 PRO A O 1
ATOM 5716 N N . HIS A 1 719 ? -15.204 -4.784 29.049 1.00 93.69 719 HIS A N 1
ATOM 5717 C CA . HIS A 1 719 ? -14.742 -4.424 27.701 1.00 93.69 719 HIS A CA 1
ATOM 5718 C C . HIS A 1 719 ? -14.468 -2.924 27.557 1.00 93.69 719 HIS A C 1
ATOM 5720 O O . HIS A 1 719 ? -13.509 -2.540 26.902 1.00 93.69 719 HIS A O 1
ATOM 5726 N N . THR A 1 720 ? -15.242 -2.069 28.237 1.00 92.75 720 THR A N 1
ATOM 5727 C CA . THR A 1 720 ? -14.993 -0.621 28.250 1.00 92.75 720 THR A CA 1
ATOM 5728 C C . THR A 1 720 ? -13.587 -0.269 28.733 1.00 92.75 720 THR A C 1
ATOM 5730 O O . THR A 1 720 ? -13.002 0.674 28.230 1.00 92.75 720 THR A O 1
ATOM 5733 N N . PHE A 1 721 ? -13.018 -1.009 29.686 1.00 93.94 721 PHE A N 1
ATOM 5734 C CA . PHE A 1 721 ? -11.695 -0.715 30.247 1.00 93.94 721 PHE A CA 1
ATOM 5735 C C . PHE A 1 721 ? -10.559 -1.455 29.542 1.00 93.94 721 PHE A C 1
ATOM 5737 O O . PHE A 1 721 ? -9.435 -0.962 29.532 1.00 93.94 721 PHE A O 1
ATOM 5744 N N . SER A 1 722 ? -10.831 -2.627 28.966 1.00 92.19 722 SER A N 1
ATOM 5745 C CA . SER A 1 722 ? -9.827 -3.417 28.244 1.00 92.19 722 SER A CA 1
ATOM 5746 C C . SER A 1 722 ? -9.698 -3.034 26.765 1.00 92.19 722 SER A C 1
ATOM 5748 O O . SER A 1 722 ? -8.598 -3.114 26.227 1.00 92.19 722 SER A O 1
ATOM 5750 N N . GLU A 1 723 ? -10.775 -2.589 26.109 1.00 90.12 723 GLU A N 1
ATOM 5751 C CA . GLU A 1 723 ? -10.786 -2.285 24.669 1.00 90.12 723 GLU A CA 1
ATOM 5752 C C . GLU A 1 723 ? -10.736 -0.785 24.364 1.00 90.12 723 GLU A C 1
ATOM 5754 O O . GLU A 1 723 ? -10.007 -0.395 23.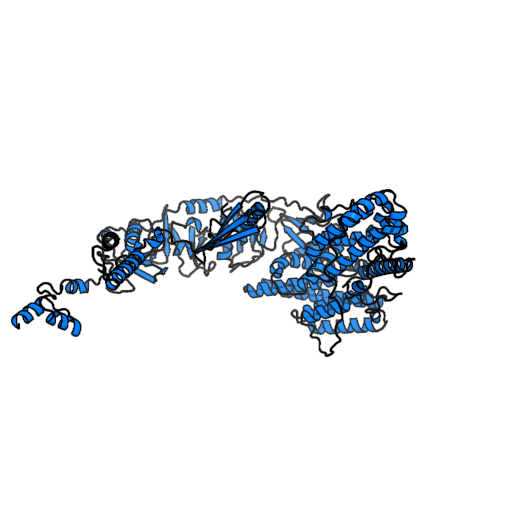454 1.00 90.12 723 GLU A O 1
ATOM 5759 N N . ASP A 1 724 ? -11.463 0.061 25.105 1.00 91.56 724 ASP A N 1
ATOM 5760 C CA . ASP A 1 724 ? -11.591 1.488 24.754 1.00 91.56 724 ASP A CA 1
ATOM 5761 C C . ASP A 1 724 ? -10.403 2.348 25.240 1.00 91.56 724 ASP A C 1
ATOM 5763 O O . ASP A 1 724 ? -10.327 3.535 24.898 1.00 91.56 724 ASP A O 1
ATOM 5767 N N . PHE A 1 725 ? -9.472 1.770 26.009 1.00 93.81 725 PHE A N 1
ATOM 5768 C CA . PHE A 1 725 ? -8.301 2.448 26.573 1.00 93.81 725 PHE A CA 1
ATOM 5769 C C . PHE A 1 725 ? -6.976 1.824 26.113 1.00 93.81 725 PHE A C 1
ATOM 5771 O O . PHE A 1 725 ? -6.884 0.616 25.905 1.00 93.81 725 PHE A O 1
ATOM 5778 N N . VAL A 1 726 ? -5.949 2.670 26.029 1.00 93.81 726 VAL A N 1
ATOM 5779 C CA . VAL A 1 726 ? -4.529 2.313 25.966 1.00 93.81 726 VAL A CA 1
ATOM 5780 C C . VAL A 1 726 ? -3.946 2.409 27.374 1.00 93.81 726 VAL A C 1
ATOM 5782 O O . VAL A 1 726 ? -4.202 3.371 28.107 1.00 93.81 726 VAL A O 1
ATOM 5785 N N . HIS A 1 727 ? -3.175 1.397 27.759 1.00 95.81 727 HIS A N 1
ATOM 5786 C CA . HIS A 1 727 ? -2.714 1.190 29.128 1.00 95.81 727 HIS A CA 1
ATOM 5787 C C . HIS A 1 727 ? -1.232 1.540 29.254 1.00 95.81 727 HIS A C 1
ATOM 5789 O O . HIS A 1 727 ? -0.374 0.828 28.734 1.00 95.81 727 HIS A O 1
ATOM 5795 N N . TRP A 1 728 ? -0.930 2.624 29.962 1.00 95.25 728 TRP A N 1
ATOM 5796 C CA . TRP A 1 728 ? 0.437 3.088 30.193 1.00 95.25 728 TRP A CA 1
ATOM 5797 C C . TRP A 1 728 ? 0.844 2.842 31.637 1.00 95.25 728 TRP A C 1
ATOM 5799 O O . TRP A 1 728 ? 0.230 3.375 32.558 1.00 95.25 728 TRP A O 1
ATOM 5809 N N . TYR A 1 729 ? 1.886 2.051 31.850 1.00 95.31 729 TYR A N 1
ATOM 5810 C CA . TYR A 1 729 ? 2.463 1.845 33.169 1.00 95.31 729 TYR A CA 1
ATOM 5811 C C . TYR A 1 729 ? 3.481 2.939 33.479 1.00 95.31 729 TYR A C 1
ATOM 5813 O O . TYR A 1 729 ? 4.510 3.040 32.816 1.00 95.31 729 TYR A O 1
ATOM 5821 N N . ASP A 1 730 ? 3.170 3.756 34.483 1.00 93.50 730 ASP A N 1
ATOM 5822 C CA . ASP A 1 730 ? 4.075 4.754 35.044 1.00 93.50 730 ASP A CA 1
ATOM 5823 C C . ASP A 1 730 ? 5.012 4.063 36.037 1.00 93.50 730 ASP A C 1
ATOM 5825 O O . ASP A 1 730 ? 4.592 3.632 37.120 1.00 93.50 730 ASP A O 1
ATOM 5829 N N . THR A 1 731 ? 6.288 3.957 35.667 1.00 88.31 731 THR A N 1
ATOM 5830 C CA . THR A 1 731 ? 7.287 3.247 36.472 1.00 88.31 731 THR A CA 1
ATOM 5831 C C . THR A 1 731 ? 7.621 3.971 37.775 1.00 88.31 731 THR A C 1
ATOM 5833 O O . THR A 1 731 ? 8.036 3.325 38.734 1.00 88.31 731 THR A O 1
ATOM 5836 N N . ALA A 1 732 ? 7.470 5.299 37.823 1.00 88.38 732 ALA A N 1
ATOM 5837 C CA . ALA A 1 732 ? 7.778 6.099 39.006 1.00 88.38 732 ALA A CA 1
ATOM 5838 C C . ALA A 1 732 ? 6.626 6.052 40.017 1.00 88.38 732 ALA A C 1
ATOM 5840 O O . ALA A 1 732 ? 6.854 5.899 41.218 1.00 88.38 732 ALA A O 1
ATOM 5841 N N . ALA A 1 733 ? 5.386 6.145 39.532 1.00 88.25 733 ALA A N 1
ATOM 5842 C CA . ALA A 1 733 ? 4.196 6.070 40.375 1.00 88.25 733 ALA A CA 1
ATOM 5843 C C . ALA A 1 733 ? 3.789 4.629 40.733 1.00 88.25 733 ALA A C 1
ATOM 5845 O O . ALA A 1 733 ? 3.011 4.444 41.668 1.00 88.25 733 ALA A O 1
ATOM 5846 N N . ASN A 1 734 ? 4.294 3.620 40.010 1.00 90.88 734 ASN A N 1
ATOM 5847 C CA . ASN A 1 734 ? 3.877 2.217 40.121 1.00 90.88 734 ASN A CA 1
ATOM 5848 C C . ASN A 1 734 ? 2.355 2.051 39.923 1.00 90.88 734 ASN A C 1
ATOM 5850 O O . ASN A 1 734 ? 1.660 1.385 40.696 1.00 90.88 734 ASN A O 1
ATOM 5854 N N . THR A 1 735 ? 1.820 2.714 38.894 1.00 94.06 735 THR A N 1
ATOM 5855 C CA . THR A 1 735 ? 0.388 2.686 38.551 1.00 94.06 735 THR A CA 1
ATOM 5856 C C . THR A 1 735 ? 0.188 2.521 37.052 1.00 94.06 735 THR A C 1
ATOM 5858 O O . THR A 1 735 ? 0.974 3.051 36.270 1.00 94.06 735 THR A O 1
ATOM 5861 N N . VAL A 1 736 ? -0.888 1.844 36.642 1.00 96.00 736 VAL A N 1
ATOM 5862 C CA . VAL A 1 736 ? -1.292 1.796 35.227 1.00 96.00 736 VAL A CA 1
ATOM 5863 C C . VAL A 1 736 ? -2.343 2.868 34.972 1.00 96.00 736 VAL A C 1
ATOM 5865 O O . VAL A 1 736 ? -3.428 2.849 35.555 1.00 96.00 736 VAL A O 1
ATOM 5868 N N . GLU A 1 737 ? -2.025 3.810 34.097 1.00 95.44 737 GLU A N 1
ATOM 5869 C CA . GLU A 1 737 ? -2.924 4.850 33.625 1.00 95.44 737 GLU A CA 1
ATOM 5870 C C . GLU A 1 737 ? -3.699 4.366 32.394 1.00 95.44 737 GLU A C 1
ATOM 5872 O O . GLU A 1 737 ? -3.125 3.876 31.421 1.00 95.44 737 GLU A O 1
ATOM 5877 N N . PHE A 1 738 ? -5.020 4.526 32.425 1.00 95.75 738 PHE A N 1
ATOM 5878 C CA . PHE A 1 738 ? -5.908 4.180 31.321 1.00 95.75 738 PHE A CA 1
ATOM 5879 C C . PHE A 1 738 ? -6.198 5.459 30.531 1.00 95.75 738 PHE A C 1
ATOM 5881 O O . PHE A 1 738 ? -6.980 6.312 30.971 1.00 95.75 738 PHE A O 1
ATOM 5888 N N . ARG A 1 739 ? -5.578 5.593 29.353 1.00 94.31 739 ARG A N 1
ATOM 5889 C CA . ARG A 1 739 ? -5.784 6.716 28.423 1.00 94.31 739 ARG A CA 1
ATOM 5890 C C . ARG A 1 739 ? -6.735 6.320 27.306 1.00 94.31 739 ARG A C 1
ATOM 5892 O O . ARG A 1 739 ? -6.749 5.174 26.883 1.00 94.31 739 ARG A O 1
ATOM 5899 N N . SER A 1 740 ? -7.578 7.241 26.856 1.00 91.38 740 SER A N 1
ATOM 5900 C CA . SER A 1 740 ? -8.569 6.944 25.813 1.00 91.38 740 SER A CA 1
ATOM 5901 C C . SER A 1 740 ? -7.876 6.496 24.526 1.00 91.38 740 SER A C 1
ATOM 5903 O O . SER A 1 740 ? -6.952 7.165 24.077 1.00 91.38 740 SER A O 1
ATOM 5905 N N . SER A 1 741 ? -8.369 5.442 23.874 1.00 89.38 741 SER A N 1
ATOM 5906 C CA . SER A 1 741 ? -7.902 5.024 22.537 1.00 89.38 741 SER A CA 1
ATOM 5907 C C . SER A 1 741 ? -8.012 6.133 21.480 1.00 89.38 741 SER A C 1
ATOM 5909 O O . SER A 1 741 ? -7.279 6.135 20.499 1.00 89.38 741 SER A O 1
ATOM 5911 N N . ARG A 1 742 ? -8.891 7.125 21.688 1.00 86.88 742 ARG A N 1
ATOM 5912 C CA . ARG A 1 742 ? -9.013 8.301 20.805 1.00 86.88 742 ARG A CA 1
ATOM 5913 C C . ARG A 1 742 ? -7.904 9.334 21.001 1.00 86.88 742 ARG A C 1
ATOM 5915 O O . ARG A 1 742 ? -7.684 10.148 20.115 1.00 86.88 742 ARG A O 1
ATOM 5922 N N . GLN A 1 743 ? -7.279 9.350 22.175 1.00 88.31 743 GLN A N 1
ATOM 5923 C CA . GLN A 1 743 ? -6.201 10.268 22.545 1.00 88.31 743 GLN A CA 1
ATOM 5924 C C . GLN A 1 743 ? -5.168 9.497 23.388 1.00 88.31 743 GLN A C 1
ATOM 5926 O O . GLN A 1 743 ? -5.067 9.716 24.597 1.00 88.31 743 GLN A O 1
ATOM 5931 N N . PRO A 1 744 ? -4.418 8.559 22.778 1.00 90.19 744 PRO A N 1
ATOM 5932 C CA . PRO A 1 744 ? -3.591 7.603 23.520 1.00 90.19 744 PRO A CA 1
ATOM 5933 C C . PRO A 1 744 ? -2.394 8.250 24.233 1.00 90.19 744 PRO A C 1
ATOM 5935 O O . PRO A 1 744 ? -1.839 7.669 25.166 1.00 90.19 744 PRO A O 1
ATOM 5938 N N . TRP A 1 745 ? -2.019 9.466 23.827 1.00 89.38 745 TRP A N 1
ATOM 5939 C CA . TRP A 1 745 ? -0.862 10.207 24.334 1.00 89.38 745 TRP A CA 1
ATOM 5940 C C . TRP A 1 745 ? -1.218 11.316 25.329 1.00 89.38 745 TRP A C 1
ATOM 5942 O O . TRP A 1 745 ? -0.338 11.789 26.046 1.00 89.38 745 TRP A O 1
ATOM 5952 N N . GLU A 1 746 ? -2.490 11.712 25.422 1.00 86.94 746 GLU A N 1
ATOM 5953 C CA . GLU A 1 746 ? -2.934 12.768 26.336 1.00 86.94 746 GLU A CA 1
ATOM 5954 C C . GLU A 1 746 ? -3.453 12.169 27.645 1.00 86.94 746 GLU A C 1
ATOM 5956 O O . GLU A 1 746 ? -4.371 11.344 27.664 1.00 86.94 746 GLU A O 1
ATOM 5961 N N . SER A 1 747 ? -2.877 12.607 28.765 1.00 85.81 747 SER A N 1
ATOM 5962 C CA . SER A 1 747 ? -3.420 12.291 30.084 1.00 85.81 747 SER A CA 1
ATOM 5963 C C . SER A 1 747 ? -4.661 13.148 30.336 1.00 85.81 747 SER A C 1
ATOM 5965 O O . SER A 1 747 ? -4.627 14.376 30.224 1.00 85.81 747 SER A O 1
ATOM 5967 N N . ALA A 1 748 ? -5.777 12.505 30.678 1.00 86.50 748 ALA A N 1
ATOM 5968 C CA . ALA A 1 748 ? -6.972 13.224 31.100 1.00 86.50 748 ALA A CA 1
ATOM 5969 C C . ALA A 1 748 ? -6.715 13.924 32.445 1.00 86.50 748 ALA A C 1
ATOM 5971 O O . ALA A 1 748 ? -5.966 13.419 33.270 1.00 86.50 748 ALA A O 1
ATOM 5972 N N . ALA A 1 749 ? -7.424 15.019 32.742 1.00 86.38 749 ALA A N 1
ATOM 5973 C CA . ALA A 1 749 ? -7.299 15.699 34.042 1.00 86.38 749 ALA A CA 1
ATOM 5974 C C . ALA A 1 749 ? -7.551 14.766 35.249 1.00 86.38 749 ALA A C 1
ATOM 5976 O O . ALA A 1 749 ? -7.030 14.990 36.338 1.00 86.38 749 ALA A O 1
ATOM 5977 N N . TYR A 1 750 ? -8.363 13.720 35.051 1.00 87.81 750 TYR A N 1
ATOM 5978 C CA . TYR A 1 750 ? -8.660 12.694 36.051 1.00 87.81 750 TYR A CA 1
ATOM 5979 C C . TYR A 1 750 ? -8.780 11.327 35.357 1.00 87.81 750 TYR A C 1
ATOM 5981 O O . TYR A 1 750 ? -9.897 10.920 35.011 1.00 87.81 750 TYR A O 1
ATOM 5989 N N . PRO A 1 751 ? -7.659 10.643 35.080 1.00 91.50 751 PRO A N 1
ATOM 5990 C CA . PRO A 1 751 ? -7.670 9.372 34.372 1.00 91.50 751 PRO A CA 1
ATOM 5991 C C . PRO A 1 751 ? -8.121 8.242 35.304 1.00 91.50 751 PRO A C 1
ATOM 5993 O O . PRO A 1 751 ? -8.054 8.360 36.530 1.00 91.50 751 PRO A O 1
ATOM 5996 N N . TRP A 1 752 ? -8.583 7.139 34.718 1.00 94.94 752 TRP A N 1
ATOM 5997 C CA . TRP A 1 752 ? -8.705 5.889 35.462 1.00 94.94 752 TRP A CA 1
ATOM 5998 C C . TRP A 1 752 ? -7.296 5.374 35.762 1.00 94.94 752 TRP A C 1
ATOM 6000 O O . TRP A 1 752 ? -6.458 5.302 34.861 1.00 94.94 752 TRP A O 1
ATOM 6010 N N . LYS A 1 753 ? -7.027 5.051 37.027 1.00 94.81 753 LYS A N 1
ATOM 6011 C CA . LYS A 1 753 ? -5.736 4.535 37.480 1.00 94.81 753 LYS A CA 1
ATOM 6012 C C . LYS A 1 753 ? -5.922 3.199 38.170 1.00 94.81 753 LYS A C 1
ATOM 6014 O O . LYS A 1 753 ? -6.753 3.059 39.065 1.00 94.81 753 LYS A O 1
ATOM 6019 N N . LEU A 1 754 ? -5.126 2.229 37.751 1.00 95.56 754 LEU A N 1
ATOM 6020 C CA . LEU A 1 754 ? -4.981 0.960 38.435 1.00 95.56 754 LEU A CA 1
ATOM 6021 C C . LEU A 1 754 ? -3.838 1.103 39.438 1.00 95.56 754 LEU A C 1
ATOM 6023 O O . LEU A 1 754 ? -2.679 1.275 39.054 1.00 95.56 754 LEU A O 1
ATOM 6027 N N . VAL A 1 755 ? -4.190 1.085 40.719 1.00 93.44 755 VAL A N 1
ATOM 6028 C CA . VAL A 1 755 ? -3.266 1.287 41.836 1.00 93.44 755 VAL A CA 1
ATOM 6029 C C . VAL A 1 755 ? -3.136 -0.017 42.610 1.00 93.44 755 VAL A C 1
ATOM 6031 O O . VAL A 1 755 ? -4.115 -0.753 42.775 1.00 93.44 755 VAL A O 1
ATOM 6034 N N . ARG A 1 756 ? -1.922 -0.317 43.068 1.00 89.06 756 ARG A N 1
ATOM 6035 C CA . ARG A 1 756 ? -1.657 -1.489 43.897 1.00 89.06 756 ARG A CA 1
ATOM 6036 C C . ARG A 1 756 ? -2.192 -1.264 45.316 1.00 89.06 756 ARG A C 1
ATOM 6038 O O . ARG A 1 756 ? -1.898 -0.250 45.940 1.00 89.06 756 ARG A O 1
ATOM 6045 N N . ASP A 1 757 ? -2.950 -2.232 45.815 1.00 84.94 757 ASP A N 1
ATOM 6046 C CA . ASP A 1 757 ? -3.506 -2.292 47.168 1.00 84.94 757 ASP A CA 1
ATOM 6047 C C . ASP A 1 757 ? -3.096 -3.635 47.799 1.00 84.94 757 ASP A C 1
ATOM 6049 O O . ASP A 1 757 ? -3.703 -4.687 47.572 1.00 84.94 757 ASP A O 1
ATOM 6053 N N . GLY A 1 758 ? -1.951 -3.632 48.489 1.00 83.88 758 GLY A N 1
ATOM 6054 C CA . GLY A 1 758 ? -1.286 -4.852 48.953 1.00 83.88 758 GLY A CA 1
ATOM 6055 C C . GLY A 1 758 ? -0.836 -5.755 47.794 1.00 83.88 758 GLY A C 1
ATOM 6056 O O . GLY A 1 758 ? -0.039 -5.353 46.946 1.00 83.88 758 GLY A O 1
ATOM 6057 N N . SER A 1 759 ? -1.333 -6.996 47.763 1.00 83.81 759 SER A N 1
ATOM 6058 C CA . SER A 1 759 ? -1.092 -7.963 46.676 1.00 83.81 759 SER A CA 1
ATOM 6059 C C . SER A 1 759 ? -2.148 -7.922 45.565 1.00 83.81 759 SER A C 1
ATOM 6061 O O . SER A 1 759 ? -2.118 -8.751 44.658 1.00 83.81 759 SER A O 1
ATOM 6063 N N . ARG A 1 760 ? -3.107 -6.994 45.637 1.00 91.56 760 ARG A N 1
ATOM 6064 C CA . ARG A 1 760 ? -4.202 -6.857 44.672 1.00 91.56 760 ARG A CA 1
ATOM 6065 C C . ARG A 1 760 ? -4.174 -5.490 43.996 1.00 91.56 760 ARG A C 1
ATOM 6067 O O . ARG A 1 760 ? -3.411 -4.603 44.370 1.00 91.56 760 ARG A O 1
ATOM 6074 N N . TRP A 1 761 ? -5.013 -5.337 42.981 1.00 94.38 761 TRP A N 1
ATOM 6075 C CA . TRP A 1 761 ? -5.147 -4.112 42.204 1.00 94.38 761 TRP A CA 1
ATOM 6076 C C . TRP A 1 761 ? -6.532 -3.497 42.388 1.00 94.38 761 TRP A C 1
ATOM 6078 O O . TRP A 1 761 ? -7.530 -4.213 42.482 1.00 94.38 761 TRP A O 1
ATOM 6088 N N . LYS A 1 762 ? -6.599 -2.166 42.408 1.00 93.69 762 LYS A N 1
ATOM 6089 C CA . LYS A 1 762 ? -7.841 -1.395 42.504 1.00 93.69 762 LYS A CA 1
ATOM 6090 C C . LYS A 1 762 ? -7.890 -0.385 41.364 1.00 93.69 762 LYS A C 1
ATOM 6092 O O . LYS A 1 762 ? -6.969 0.415 41.213 1.00 93.69 762 LYS A O 1
ATOM 6097 N N . LEU A 1 763 ? -8.946 -0.433 40.552 1.00 95.50 763 LEU A N 1
ATOM 6098 C CA . LEU A 1 763 ? -9.151 0.509 39.449 1.00 95.50 763 LEU A CA 1
ATOM 6099 C C . LEU A 1 763 ? -10.067 1.640 39.915 1.00 95.50 763 LEU A C 1
ATOM 6101 O O . LEU A 1 763 ? -11.241 1.407 40.204 1.00 95.50 763 LEU A O 1
ATOM 6105 N N . SER A 1 764 ? -9.539 2.857 39.995 1.00 93.50 764 SER A N 1
ATOM 6106 C CA . SER A 1 764 ? -10.263 4.014 40.523 1.00 93.50 764 SER A CA 1
ATOM 6107 C C . SER A 1 764 ? -10.130 5.248 39.634 1.00 93.50 764 SER A C 1
ATOM 6109 O O . SER A 1 764 ? -9.189 5.399 38.853 1.00 93.50 764 SER A O 1
ATOM 6111 N N . LYS A 1 765 ? -11.111 6.144 39.739 1.00 91.81 765 LYS A N 1
ATOM 6112 C CA . LYS A 1 765 ? -11.114 7.462 39.103 1.00 91.81 765 LYS A CA 1
ATOM 6113 C C . LYS A 1 765 ? -11.816 8.441 40.029 1.00 91.81 765 LYS A C 1
ATOM 6115 O O . LYS A 1 765 ? -13.008 8.298 40.269 1.00 91.81 765 LYS A O 1
ATOM 6120 N N . ARG A 1 766 ? -11.107 9.473 40.501 1.00 87.06 766 ARG A N 1
ATOM 6121 C CA . ARG A 1 766 ? -11.626 10.395 41.532 1.00 87.06 766 ARG A CA 1
ATOM 6122 C C . ARG A 1 766 ? -12.207 9.601 42.720 1.00 87.06 766 ARG A C 1
ATOM 6124 O O . ARG A 1 766 ? -11.494 8.799 43.307 1.00 87.06 766 ARG A O 1
ATOM 6131 N N . GLU A 1 767 ? -13.493 9.798 43.002 1.00 86.62 767 GLU A N 1
ATOM 6132 C CA . GLU A 1 767 ? -14.268 9.241 44.114 1.00 86.62 767 GLU A CA 1
ATOM 6133 C C . GLU A 1 767 ? -15.080 7.992 43.705 1.00 86.62 767 GLU A C 1
ATOM 6135 O O . GLU A 1 767 ? -16.047 7.627 44.369 1.00 86.62 767 GLU A O 1
ATOM 6140 N N . ILE A 1 768 ? -14.741 7.335 42.587 1.00 93.38 768 ILE A N 1
ATOM 6141 C CA . ILE A 1 768 ? -15.382 6.078 42.169 1.00 93.38 768 ILE A CA 1
ATOM 6142 C C . ILE A 1 768 ? -14.360 4.963 41.955 1.00 93.38 768 ILE A C 1
ATOM 6144 O O . ILE A 1 768 ? -13.245 5.188 41.476 1.00 93.38 768 ILE A O 1
ATOM 6148 N N . THR A 1 769 ? -14.757 3.740 42.300 1.00 94.94 769 THR A N 1
ATOM 6149 C CA . THR A 1 769 ? -13.947 2.523 42.142 1.00 94.94 769 THR A CA 1
ATOM 6150 C C . THR A 1 769 ? -14.709 1.480 41.334 1.00 94.94 769 THR A C 1
ATOM 6152 O O . THR A 1 769 ? -15.901 1.294 41.551 1.00 94.94 769 THR A O 1
ATOM 6155 N N . LEU A 1 770 ? -14.038 0.779 40.420 1.00 96.12 770 LEU A N 1
ATOM 6156 C CA . LEU A 1 770 ? -14.631 -0.348 39.704 1.00 96.12 770 LEU A CA 1
ATOM 6157 C C . LEU A 1 770 ? -14.793 -1.559 40.638 1.00 96.12 770 LEU A C 1
ATOM 6159 O O . LEU A 1 770 ? -13.838 -1.986 41.283 1.00 96.12 770 LEU A O 1
ATOM 6163 N N . VAL A 1 771 ? -15.989 -2.141 40.665 1.00 96.00 771 VAL A N 1
ATOM 6164 C CA . VAL A 1 771 ? -16.251 -3.433 41.307 1.00 96.00 771 VAL A CA 1
ATOM 6165 C C . VAL A 1 771 ? -15.756 -4.551 40.393 1.00 96.00 771 VAL A C 1
ATOM 6167 O O . VAL A 1 771 ? -15.976 -4.524 39.180 1.00 96.00 771 VAL A O 1
ATOM 6170 N N . ASN A 1 772 ? -15.090 -5.549 40.966 1.00 94.81 772 ASN A N 1
ATOM 6171 C CA . ASN A 1 772 ? -14.612 -6.713 40.237 1.00 94.81 772 ASN A CA 1
ATOM 6172 C C . ASN A 1 772 ? -15.807 -7.453 39.603 1.00 94.81 772 ASN A C 1
ATOM 6174 O O . ASN A 1 772 ? -16.691 -7.901 40.339 1.00 94.81 772 ASN A O 1
ATOM 6178 N N . PRO A 1 773 ? -15.846 -7.629 38.267 1.00 93.62 773 PRO A N 1
ATOM 6179 C CA . PRO A 1 773 ? -16.963 -8.292 37.602 1.00 93.62 773 PRO A CA 1
ATOM 6180 C C . PRO A 1 773 ? -17.225 -9.710 38.107 1.00 93.62 773 PRO A C 1
ATOM 6182 O O . PRO A 1 773 ? -18.371 -10.129 38.069 1.00 93.62 773 PRO A O 1
ATOM 6185 N N . PHE A 1 774 ? -16.197 -10.417 38.586 1.00 94.06 774 PHE A N 1
ATOM 6186 C CA . PHE A 1 774 ? -16.253 -11.808 39.063 1.00 94.06 774 PHE A CA 1
ATOM 6187 C C . PHE A 1 774 ? -16.319 -11.922 40.592 1.00 94.06 774 PHE A C 1
ATOM 6189 O O . PHE A 1 774 ? -15.968 -12.950 41.171 1.00 94.06 774 PHE A O 1
ATOM 6196 N N . SER A 1 775 ? -16.672 -10.829 41.261 1.00 94.62 775 SER A N 1
ATOM 6197 C CA . SER A 1 775 ? -17.014 -10.842 42.681 1.00 94.62 775 SER A CA 1
ATOM 6198 C C . SER A 1 775 ? -18.460 -11.311 42.887 1.00 94.62 775 SER A C 1
ATOM 6200 O O . SER A 1 775 ? -19.247 -11.255 41.940 1.00 94.62 775 SER A O 1
ATOM 6202 N N . PRO A 1 776 ? -18.859 -11.692 44.115 1.00 94.88 776 PRO A N 1
ATOM 6203 C CA . PRO A 1 776 ? -20.260 -11.951 44.446 1.00 94.88 776 PRO A CA 1
ATOM 6204 C C . PRO A 1 776 ? -21.218 -10.832 44.003 1.00 94.88 776 PRO A C 1
ATOM 6206 O O . PRO A 1 776 ? -22.252 -11.119 43.400 1.00 94.88 776 PRO A O 1
ATOM 6209 N N . THR A 1 777 ? -20.858 -9.560 44.223 1.00 95.00 777 THR A N 1
ATOM 6210 C CA . THR A 1 777 ? -21.639 -8.409 43.733 1.00 95.00 777 THR A CA 1
ATOM 6211 C C . THR A 1 777 ? -21.742 -8.391 42.206 1.00 95.00 777 THR A C 1
ATOM 6213 O O . THR A 1 777 ? -22.824 -8.172 41.655 1.00 95.00 777 THR A O 1
ATOM 6216 N N . GLY A 1 778 ? -20.625 -8.624 41.512 1.00 94.56 778 GLY A N 1
ATOM 6217 C CA . GLY A 1 778 ? -20.573 -8.644 40.052 1.00 94.56 778 GLY A CA 1
ATOM 6218 C C . GLY A 1 778 ? -21.392 -9.780 39.433 1.00 94.56 778 GLY A C 1
ATOM 6219 O O . GLY A 1 778 ? -22.170 -9.534 38.509 1.00 94.56 778 GLY A O 1
ATOM 6220 N N . ASP A 1 779 ? -21.279 -10.993 39.975 1.00 94.88 779 ASP A N 1
ATOM 6221 C CA . ASP A 1 779 ? -22.002 -12.182 39.517 1.00 94.88 779 ASP A CA 1
ATOM 6222 C C . ASP A 1 779 ? -23.518 -12.035 39.699 1.00 94.88 779 ASP A C 1
ATOM 6224 O O . ASP A 1 779 ? -24.289 -12.326 38.777 1.00 94.88 779 ASP A O 1
ATOM 6228 N N . GLU A 1 780 ? -23.965 -11.538 40.856 1.00 95.06 780 GLU A N 1
ATOM 6229 C CA . GLU A 1 780 ? -25.393 -11.392 41.145 1.00 95.06 780 GLU A CA 1
ATOM 6230 C C . GLU A 1 780 ? -26.037 -10.354 40.210 1.00 95.06 780 GLU A C 1
ATOM 6232 O O . GLU A 1 780 ? -27.037 -10.646 39.543 1.00 95.06 780 GLU A O 1
ATOM 6237 N N . LEU A 1 781 ? -25.417 -9.175 40.061 1.00 95.06 781 LEU A N 1
ATOM 6238 C CA . LEU A 1 781 ? -25.896 -8.125 39.154 1.00 95.06 781 LEU A CA 1
ATOM 6239 C C . LEU A 1 781 ? -25.841 -8.557 37.683 1.00 95.06 781 LEU A C 1
ATOM 6241 O O . LEU A 1 781 ? -26.782 -8.297 36.924 1.00 95.06 781 LEU A O 1
ATOM 6245 N N . ALA A 1 782 ? -24.785 -9.263 37.272 1.00 94.81 782 ALA A N 1
ATOM 6246 C CA . ALA A 1 782 ? -24.687 -9.814 35.927 1.00 94.81 782 ALA A CA 1
ATOM 6247 C C . ALA A 1 782 ? -25.769 -10.865 35.657 1.00 94.81 782 ALA A C 1
ATOM 6249 O O . ALA A 1 782 ? -26.320 -10.898 34.558 1.00 94.81 782 ALA A O 1
ATOM 6250 N N . SER A 1 783 ? -26.134 -11.688 36.645 1.00 93.31 783 SER A N 1
ATOM 6251 C CA . SER A 1 783 ? -27.195 -12.690 36.497 1.00 93.31 783 SER A CA 1
ATOM 6252 C C . SER A 1 783 ? -28.571 -12.050 36.255 1.00 93.31 783 SER A C 1
ATOM 6254 O O . SER A 1 783 ? -29.345 -12.522 35.409 1.00 93.31 783 SER A O 1
ATOM 6256 N N . ILE A 1 784 ? -28.860 -10.941 36.944 1.00 93.81 784 ILE A N 1
ATOM 6257 C CA . ILE A 1 784 ? -30.098 -10.165 36.800 1.00 93.81 784 ILE A CA 1
ATOM 6258 C C . ILE A 1 784 ? -30.155 -9.535 35.405 1.00 93.81 784 ILE A C 1
ATOM 6260 O O . ILE A 1 784 ? -31.161 -9.659 34.703 1.00 93.81 784 ILE A O 1
ATOM 6264 N N . LEU A 1 785 ? -29.052 -8.921 34.972 1.00 94.50 785 LEU A N 1
ATOM 6265 C CA . LEU A 1 785 ? -28.960 -8.151 33.729 1.00 94.50 785 LEU A CA 1
ATOM 6266 C C . LEU A 1 785 ? -28.558 -8.981 32.496 1.00 94.50 785 LEU A C 1
ATOM 6268 O O . LEU A 1 785 ? -28.568 -8.457 31.379 1.00 94.50 785 LEU A O 1
ATOM 6272 N N . ALA A 1 786 ? -28.302 -10.282 32.666 1.00 92.06 786 ALA A N 1
ATOM 6273 C CA . ALA A 1 786 ? -27.944 -11.229 31.608 1.00 92.06 786 ALA A CA 1
ATOM 6274 C C . ALA A 1 786 ? -28.846 -11.194 30.355 1.00 92.06 786 ALA A C 1
ATOM 6276 O O . ALA A 1 786 ? -28.318 -11.363 29.253 1.00 92.06 786 ALA A O 1
ATOM 6277 N N . PRO A 1 787 ? -30.180 -10.969 30.452 1.00 90.50 787 PRO A N 1
ATOM 6278 C CA . PRO A 1 787 ? -31.032 -10.835 29.267 1.00 90.50 787 PRO A CA 1
ATOM 6279 C C . PRO A 1 787 ? -30.658 -9.654 28.368 1.00 90.50 787 PRO A C 1
ATOM 6281 O O . PRO A 1 787 ? -30.919 -9.691 27.168 1.00 90.50 787 PRO A O 1
ATOM 6284 N N . LEU A 1 788 ? -30.084 -8.597 28.946 1.00 92.38 788 LEU A N 1
ATOM 6285 C CA . LEU A 1 788 ? -29.707 -7.383 28.233 1.00 92.38 788 LEU A CA 1
ATOM 6286 C C . LEU A 1 788 ? -28.256 -7.447 27.757 1.00 92.38 788 LEU A C 1
ATOM 6288 O O . LEU A 1 788 ? -27.974 -7.136 26.598 1.00 92.38 788 LEU A O 1
ATOM 6292 N N . GLN A 1 789 ? -27.332 -7.824 28.645 1.00 93.25 789 GLN A N 1
ATOM 6293 C CA . GLN A 1 789 ? -25.896 -7.827 28.370 1.00 93.25 789 GLN A CA 1
ATOM 6294 C C . GLN A 1 789 ? -25.145 -8.911 29.148 1.00 93.25 789 GLN A C 1
ATOM 6296 O O . GLN A 1 789 ? -25.535 -9.309 30.238 1.00 93.25 789 GLN A O 1
ATOM 6301 N N . SER A 1 790 ? -24.026 -9.364 28.582 1.00 93.12 790 SER A N 1
ATOM 6302 C CA . SER A 1 790 ? -23.074 -10.255 29.250 1.00 93.12 790 SER A CA 1
ATOM 6303 C C . SER A 1 790 ? -22.296 -9.525 30.350 1.00 93.12 790 SER A C 1
ATOM 6305 O O . SER A 1 790 ? -22.028 -8.336 30.215 1.00 93.12 790 SER A O 1
ATOM 6307 N N . GLN A 1 791 ? -21.830 -10.262 31.359 1.00 94.94 791 GLN A N 1
ATOM 6308 C CA . GLN A 1 791 ? -21.090 -9.773 32.535 1.00 94.94 791 GLN A CA 1
ATOM 6309 C C . GLN A 1 791 ? -19.999 -8.732 32.228 1.00 94.94 791 GLN A C 1
ATOM 6311 O O . GLN A 1 791 ? -20.056 -7.621 32.737 1.00 94.94 791 GLN A O 1
ATOM 6316 N N . LEU A 1 792 ? -19.067 -9.020 31.311 1.00 94.75 792 LEU A N 1
ATOM 6317 C CA . LEU A 1 792 ? -17.981 -8.090 30.950 1.00 94.75 792 LEU A CA 1
ATOM 6318 C C . LEU A 1 792 ? -18.432 -6.854 30.148 1.00 94.75 792 LEU A C 1
ATOM 6320 O O . LEU A 1 792 ? -17.611 -6.014 29.796 1.00 94.75 792 LEU A O 1
ATOM 6324 N N . ARG A 1 793 ? -19.716 -6.729 29.802 1.00 94.38 793 ARG A N 1
ATOM 6325 C CA . ARG A 1 793 ? -20.286 -5.531 29.157 1.00 94.38 793 ARG A CA 1
ATOM 6326 C C . ARG A 1 793 ? -21.048 -4.640 30.135 1.00 94.38 793 ARG A C 1
ATOM 6328 O O . ARG A 1 793 ? -21.618 -3.643 29.697 1.00 94.38 793 ARG A O 1
ATOM 6335 N N . ILE A 1 794 ? -21.065 -5.012 31.412 1.00 95.62 794 ILE A N 1
ATOM 6336 C CA . ILE A 1 794 ? -21.693 -4.271 32.496 1.00 95.62 794 ILE A CA 1
ATOM 6337 C C . ILE A 1 794 ? -20.570 -3.617 33.301 1.00 95.62 794 ILE A C 1
ATOM 6339 O O . ILE A 1 794 ? -19.639 -4.292 33.740 1.00 95.62 794 ILE A O 1
ATOM 6343 N N . ASN A 1 795 ? -20.659 -2.305 33.490 1.00 95.88 795 ASN A N 1
ATOM 6344 C CA . ASN A 1 795 ? -19.718 -1.559 34.314 1.00 95.88 795 ASN A CA 1
ATOM 6345 C C . ASN A 1 795 ? -20.371 -1.321 35.672 1.00 95.88 795 ASN A C 1
ATOM 6347 O O . ASN A 1 795 ? -21.429 -0.704 35.738 1.00 95.88 795 ASN A O 1
ATOM 6351 N N . ILE A 1 796 ? -19.756 -1.814 36.743 1.00 96.44 796 ILE A N 1
ATOM 6352 C CA . ILE A 1 796 ? -20.272 -1.658 38.106 1.00 96.44 796 ILE A CA 1
ATOM 6353 C C . ILE A 1 796 ? -19.269 -0.814 38.879 1.00 96.44 796 ILE A C 1
ATOM 6355 O O . ILE A 1 796 ? -18.117 -1.215 39.036 1.00 96.44 796 ILE A O 1
ATOM 6359 N N . THR A 1 797 ? -19.683 0.354 39.351 1.00 96.12 797 THR A N 1
ATOM 6360 C CA . THR A 1 797 ? -18.832 1.278 40.102 1.00 96.12 797 THR A CA 1
ATOM 6361 C C . THR A 1 797 ? -19.400 1.537 41.491 1.00 96.12 797 THR A C 1
ATOM 6363 O O . THR A 1 797 ? -20.605 1.672 41.683 1.00 96.12 797 THR A O 1
ATOM 6366 N N . LEU A 1 798 ? -18.511 1.598 42.478 1.00 95.50 798 LEU A N 1
ATOM 6367 C CA . LEU A 1 798 ? -18.803 1.943 43.863 1.00 95.50 798 LEU A CA 1
ATOM 6368 C C . LEU A 1 798 ? -18.424 3.405 44.107 1.00 95.50 798 LEU A C 1
ATOM 6370 O O . LEU A 1 798 ? -17.292 3.807 43.816 1.00 95.50 798 LEU A O 1
ATOM 6374 N N . ALA A 1 799 ? -19.363 4.183 44.645 1.00 92.38 799 ALA A N 1
ATOM 6375 C CA . ALA A 1 799 ? -19.108 5.547 45.100 1.00 92.38 799 ALA A CA 1
ATOM 6376 C C . ALA A 1 799 ? -18.258 5.564 46.385 1.00 92.38 799 ALA A C 1
ATOM 6378 O O . ALA A 1 799 ? -18.327 4.639 47.191 1.00 92.38 799 ALA A O 1
ATOM 6379 N N . GLU A 1 800 ? -17.494 6.634 46.611 1.00 80.50 800 GLU A N 1
ATOM 6380 C CA . GLU A 1 800 ? -16.564 6.769 47.747 1.00 80.50 800 GLU A CA 1
ATOM 6381 C C . GLU A 1 800 ? -17.215 6.566 49.120 1.00 80.50 800 GLU A C 1
ATOM 6383 O O . GLU A 1 800 ? -16.596 6.002 50.018 1.00 80.50 800 GLU A O 1
ATOM 6388 N N . ASN A 1 801 ? -18.483 6.951 49.285 1.00 83.88 801 ASN A N 1
ATOM 6389 C CA . ASN A 1 801 ? -19.204 6.747 50.543 1.00 83.88 801 ASN A CA 1
ATOM 6390 C C . ASN A 1 801 ? -19.500 5.266 50.864 1.00 83.88 801 ASN A C 1
ATOM 6392 O O . ASN A 1 801 ? -20.014 4.969 51.944 1.00 83.88 801 ASN A O 1
ATOM 6396 N N . GLY A 1 802 ? -19.235 4.348 49.927 1.00 84.62 802 GLY A N 1
ATOM 6397 C CA . GLY A 1 802 ? -19.479 2.914 50.064 1.00 84.62 802 GLY A CA 1
ATOM 6398 C C . GLY A 1 802 ? -20.962 2.526 50.098 1.00 84.62 802 GLY A C 1
ATOM 6399 O O . GLY A 1 802 ? -21.278 1.355 50.287 1.00 84.62 802 GLY A O 1
ATOM 6400 N N . GLN A 1 803 ? -21.880 3.486 49.937 1.00 88.81 803 GLN A N 1
ATOM 6401 C CA . GLN A 1 803 ? -23.320 3.273 50.117 1.00 88.81 803 GLN A CA 1
ATOM 6402 C C . GLN A 1 803 ? -24.047 2.935 48.818 1.00 88.81 803 GLN A C 1
ATOM 6404 O O . GLN A 1 803 ? -25.088 2.287 48.864 1.00 88.81 803 GLN A O 1
ATOM 6409 N N . PHE A 1 804 ? -23.526 3.370 47.668 1.00 92.31 804 PHE A N 1
ATOM 6410 C CA . PHE A 1 804 ? -24.226 3.251 46.390 1.00 92.31 804 PHE A CA 1
ATOM 6411 C C . PHE A 1 804 ? -23.363 2.588 45.324 1.00 92.31 804 PHE A C 1
ATOM 6413 O O . PHE A 1 804 ? -22.224 2.997 45.082 1.00 92.31 804 PHE A O 1
ATOM 6420 N N . LEU A 1 805 ? -23.962 1.612 44.646 1.00 95.56 805 LEU A N 1
ATOM 6421 C CA . LEU A 1 805 ? -23.474 1.074 43.388 1.00 95.56 805 LEU A CA 1
ATOM 6422 C C . LEU A 1 805 ? -24.171 1.754 42.219 1.00 95.56 805 LEU A C 1
ATOM 6424 O O . LEU A 1 805 ? -25.396 1.902 42.208 1.00 95.56 805 LEU A O 1
ATOM 6428 N N . GLU A 1 806 ? -23.385 2.090 41.209 1.00 95.31 806 GLU A N 1
ATOM 6429 C CA . GLU A 1 806 ? -23.853 2.495 39.896 1.00 95.31 806 GLU A CA 1
ATOM 6430 C C . GLU A 1 806 ? -23.527 1.390 38.888 1.00 95.31 806 GLU A C 1
ATOM 6432 O O . GLU A 1 806 ? -22.394 0.929 38.776 1.00 95.31 806 GLU A O 1
ATOM 6437 N N . VAL A 1 807 ? -24.555 0.921 38.185 1.00 96.62 807 VAL A N 1
ATOM 6438 C CA . VAL A 1 807 ? -24.465 -0.180 37.224 1.00 96.62 807 VAL A CA 1
ATOM 6439 C C . VAL A 1 807 ? -24.810 0.357 35.848 1.00 96.62 807 VAL A C 1
ATOM 6441 O O . VAL A 1 807 ? -25.975 0.611 35.548 1.00 96.62 807 VAL A O 1
ATOM 6444 N N . GLU A 1 808 ? -23.810 0.531 34.999 1.00 96.50 808 GLU A N 1
ATOM 6445 C CA . GLU A 1 808 ? -23.971 1.045 33.646 1.00 96.50 808 GLU A CA 1
ATOM 6446 C C . GLU A 1 808 ? -23.919 -0.075 32.606 1.00 96.50 808 GLU A C 1
ATOM 6448 O O . GLU A 1 808 ? -23.104 -0.997 32.669 1.00 96.50 808 GLU A O 1
ATOM 6453 N N . LEU A 1 809 ? -24.779 0.051 31.596 1.00 95.56 809 LEU A N 1
ATOM 6454 C CA . LEU A 1 809 ? -24.830 -0.782 30.399 1.00 95.56 809 LEU A CA 1
ATOM 6455 C C . LEU A 1 809 ? -24.520 0.110 29.185 1.00 95.56 809 LEU A C 1
ATOM 6457 O O . LEU A 1 809 ? -25.449 0.560 28.496 1.00 95.56 809 LEU A O 1
ATOM 6461 N N . PRO A 1 810 ? -23.236 0.405 28.890 1.00 90.94 810 PRO A N 1
ATOM 6462 C CA . PRO A 1 810 ? -22.856 1.506 27.999 1.00 90.94 810 PRO A CA 1
ATOM 6463 C C . PRO A 1 810 ? -23.461 1.412 26.596 1.00 90.94 810 PRO A C 1
ATOM 6465 O O . PRO A 1 810 ? -23.940 2.405 26.051 1.00 90.94 810 PRO A O 1
ATOM 6468 N N . ARG A 1 811 ? -23.517 0.203 26.015 1.00 91.19 811 ARG A N 1
ATOM 6469 C CA . ARG A 1 811 ? -24.075 0.003 24.661 1.00 91.19 811 ARG A CA 1
ATOM 6470 C C . ARG A 1 811 ? -25.574 0.284 24.580 1.00 91.19 811 ARG A C 1
ATOM 6472 O O . ARG A 1 811 ? -26.043 0.711 23.532 1.00 91.19 811 ARG A O 1
ATOM 6479 N N . LEU A 1 812 ? -26.315 0.018 25.657 1.00 91.88 812 LEU A N 1
ATOM 6480 C CA . LEU A 1 812 ? -27.758 0.263 25.725 1.00 91.88 812 LEU A CA 1
ATOM 6481 C C . LEU A 1 812 ? -28.084 1.656 26.276 1.00 91.88 812 LEU A C 1
ATOM 6483 O O . LEU A 1 812 ? -29.242 2.063 26.227 1.00 91.88 812 LEU A O 1
ATOM 6487 N N . LYS A 1 813 ? -27.078 2.388 26.781 1.00 93.19 813 LYS A N 1
ATOM 6488 C CA . LYS A 1 813 ? -27.237 3.675 27.475 1.00 93.19 813 LYS A CA 1
ATOM 6489 C C . LYS A 1 813 ? -28.232 3.589 28.641 1.00 93.19 813 LYS A C 1
ATOM 6491 O O . LYS A 1 813 ? -28.983 4.529 28.899 1.00 93.19 813 LYS A O 1
ATOM 6496 N N . LEU A 1 814 ? -28.236 2.445 29.325 1.00 95.00 814 LEU A N 1
ATOM 6497 C CA . LEU A 1 814 ? -29.026 2.203 30.528 1.00 95.00 814 LEU A CA 1
ATOM 6498 C C . LEU A 1 814 ? -28.116 2.247 31.749 1.00 95.00 814 LEU A C 1
ATOM 6500 O O . LEU A 1 814 ? -26.957 1.845 31.674 1.00 95.00 814 LEU A O 1
ATOM 6504 N N . ALA A 1 815 ? -28.650 2.732 32.861 1.00 95.75 815 ALA A N 1
ATOM 6505 C CA . ALA A 1 815 ? -27.960 2.772 34.133 1.00 95.75 815 ALA A CA 1
ATOM 6506 C C . ALA A 1 815 ? -28.934 2.454 35.267 1.00 95.75 815 ALA A C 1
ATOM 6508 O O . ALA A 1 815 ? -30.106 2.849 35.235 1.00 95.75 815 ALA A O 1
ATOM 6509 N N . PHE A 1 816 ? -28.423 1.762 36.274 1.00 96.50 816 PHE A N 1
ATOM 6510 C CA . PHE A 1 816 ? -29.152 1.387 37.471 1.00 96.50 816 PHE A CA 1
ATOM 6511 C C . PHE A 1 816 ? -28.377 1.796 38.718 1.00 96.50 816 PHE A C 1
ATOM 6513 O O . PHE A 1 816 ? -27.161 1.973 38.672 1.00 96.50 816 PHE A O 1
ATOM 6520 N N . SER A 1 817 ? -29.086 1.944 39.830 1.00 95.31 817 SER A N 1
ATOM 6521 C CA . SER A 1 817 ? -28.490 2.225 41.133 1.00 95.31 817 SER A CA 1
ATOM 6522 C C . SER A 1 817 ? -28.995 1.250 42.185 1.00 95.31 817 SER A C 1
ATOM 6524 O O . SER A 1 817 ? -30.187 0.934 42.206 1.00 95.31 817 SER A O 1
ATOM 6526 N N . LEU A 1 818 ? -28.098 0.820 43.069 1.00 95.56 818 LEU A N 1
ATOM 6527 C CA . LEU A 1 818 ? -28.404 -0.039 44.211 1.00 95.56 818 LEU A CA 1
ATOM 6528 C C . LEU A 1 818 ? -27.789 0.558 45.481 1.00 95.56 818 LEU A C 1
ATOM 6530 O O . LEU A 1 818 ? -26.611 0.909 45.496 1.00 95.56 818 LEU A O 1
ATOM 6534 N N . GLU A 1 819 ? -28.591 0.666 46.537 1.00 93.94 819 GLU A N 1
ATOM 6535 C CA . GLU A 1 819 ? -28.148 1.093 47.868 1.00 93.94 819 GLU A CA 1
ATOM 6536 C C . GLU A 1 819 ? -27.710 -0.114 48.712 1.00 93.94 819 GLU A C 1
ATOM 6538 O O . GLU A 1 819 ? -28.282 -1.204 48.607 1.00 93.94 819 GLU A O 1
ATOM 6543 N N . LYS A 1 820 ? -26.698 0.078 49.564 1.00 91.88 820 LYS A N 1
ATOM 6544 C CA . LYS A 1 820 ? -26.163 -0.952 50.464 1.00 91.88 820 LYS A CA 1
ATOM 6545 C C . LYS A 1 820 ? -27.260 -1.479 51.393 1.00 91.88 820 LYS A C 1
ATOM 6547 O O . LYS A 1 820 ? -27.952 -0.715 52.058 1.00 91.88 820 LYS A O 1
ATOM 6552 N N . GLY A 1 821 ? -27.422 -2.802 51.438 1.00 90.00 821 GLY A N 1
ATOM 6553 C CA . GLY A 1 821 ? -28.474 -3.463 52.221 1.00 90.00 821 GLY A CA 1
ATOM 6554 C C . GLY A 1 821 ? -29.883 -3.390 51.610 1.00 90.00 821 GLY A C 1
ATOM 6555 O O . GLY A 1 821 ? -30.830 -3.897 52.214 1.00 90.00 821 GLY A O 1
ATOM 6556 N N . GLY A 1 822 ? -30.045 -2.789 50.427 1.00 90.44 822 GLY A N 1
ATOM 6557 C CA . GLY A 1 822 ? -31.303 -2.750 49.682 1.00 90.44 822 GLY A CA 1
ATOM 6558 C C . GLY A 1 822 ? -31.501 -3.951 48.747 1.00 90.44 822 GLY A C 1
ATOM 6559 O O . GLY A 1 822 ? -30.558 -4.650 48.393 1.00 90.44 822 GLY A O 1
ATOM 6560 N N . SER A 1 823 ? -32.747 -4.182 48.320 1.00 92.75 823 SER A N 1
ATOM 6561 C CA . SER A 1 823 ? -33.102 -5.154 47.261 1.00 92.75 823 SER A CA 1
ATOM 6562 C C . SER A 1 823 ? -33.623 -4.499 45.977 1.00 92.75 823 SER A C 1
ATOM 6564 O O . SER A 1 823 ? -33.935 -5.189 45.012 1.00 92.75 823 SER A O 1
ATOM 6566 N N . ALA A 1 824 ? -33.766 -3.172 45.965 1.00 92.50 824 ALA A N 1
ATOM 6567 C CA . ALA A 1 824 ? -34.342 -2.436 44.847 1.00 92.50 824 ALA A CA 1
ATOM 6568 C C . ALA A 1 824 ? -33.242 -1.968 43.887 1.00 92.50 824 ALA A C 1
ATOM 6570 O O . ALA A 1 824 ? -32.484 -1.049 44.198 1.00 92.50 824 ALA A O 1
ATOM 6571 N N . LEU A 1 825 ? -33.174 -2.585 42.705 1.00 95.50 825 LEU A N 1
ATOM 6572 C CA . LEU A 1 825 ? -32.321 -2.120 41.613 1.00 95.50 825 LEU A CA 1
ATOM 6573 C C . LEU A 1 825 ? -33.089 -1.075 40.789 1.00 95.50 825 LEU A C 1
ATOM 6575 O O . LEU A 1 825 ? -33.940 -1.417 39.964 1.00 95.50 825 LEU A O 1
ATOM 6579 N N . LEU A 1 826 ? -32.814 0.203 41.046 1.00 95.56 826 LEU A N 1
ATOM 6580 C CA . LEU A 1 826 ? -33.566 1.340 40.504 1.00 95.56 826 LEU A CA 1
ATOM 6581 C C . LEU A 1 826 ? -33.043 1.761 39.132 1.00 95.56 826 LEU A C 1
ATOM 6583 O O . LEU A 1 826 ? -31.834 1.860 38.939 1.00 95.56 826 LEU A O 1
ATOM 6587 N N . SER A 1 827 ? -33.933 2.072 38.186 1.00 95.94 827 SER A N 1
ATOM 6588 C CA . SER A 1 827 ? -33.538 2.603 36.874 1.00 95.94 827 SER A CA 1
ATOM 6589 C C . SER A 1 827 ? -33.267 4.111 36.925 1.00 95.94 827 SER A C 1
ATOM 6591 O O . SER A 1 827 ? -34.072 4.885 37.447 1.00 95.94 827 SER A O 1
ATOM 6593 N N . ARG A 1 828 ? -32.164 4.564 36.310 1.00 93.94 828 ARG A N 1
ATOM 6594 C CA . ARG A 1 828 ? -31.857 6.002 36.186 1.00 93.94 828 ARG A CA 1
ATOM 6595 C C . ARG A 1 828 ? -32.608 6.674 35.035 1.00 93.94 828 ARG A C 1
ATOM 6597 O O . ARG A 1 828 ? -32.955 7.850 35.144 1.00 93.94 828 ARG A O 1
ATOM 6604 N N . GLN A 1 829 ? -32.856 5.950 33.941 1.00 93.94 829 GLN A N 1
ATOM 6605 C CA . GLN A 1 829 ? -33.584 6.463 32.773 1.00 93.94 829 GLN A CA 1
ATOM 6606 C C . GLN A 1 829 ? -35.094 6.509 33.031 1.00 93.94 829 GLN A C 1
ATOM 6608 O O . GLN A 1 829 ? -35.743 7.482 32.652 1.00 93.94 829 GLN A O 1
ATOM 6613 N N . PHE A 1 830 ? -35.641 5.500 33.718 1.00 91.88 830 PHE A N 1
ATOM 6614 C CA . PHE A 1 830 ? -37.059 5.429 34.071 1.00 91.88 830 PHE A CA 1
ATOM 6615 C C . PHE A 1 830 ? -37.247 5.651 35.573 1.00 91.88 830 PHE A C 1
ATOM 6617 O O . PHE A 1 830 ? -37.351 4.711 36.359 1.00 91.88 830 PHE A O 1
ATOM 6624 N N . ARG A 1 831 ? -37.247 6.928 35.973 1.00 89.12 831 ARG A N 1
ATOM 6625 C CA . ARG A 1 831 ? -37.309 7.331 37.384 1.00 89.12 831 ARG A CA 1
ATOM 6626 C C . ARG A 1 831 ? -38.537 6.755 38.087 1.00 89.12 831 ARG A C 1
ATOM 6628 O O . ARG A 1 831 ? -39.641 6.824 37.559 1.00 89.12 831 ARG A O 1
ATOM 6635 N N . GLY A 1 832 ? -38.327 6.261 39.305 1.00 86.62 832 GLY A N 1
ATOM 6636 C CA . GLY A 1 832 ? -39.373 5.652 40.128 1.00 86.62 832 GLY A CA 1
ATOM 6637 C C . GLY A 1 832 ? -39.652 4.185 39.801 1.00 86.62 832 GLY A C 1
ATOM 6638 O O . GLY A 1 832 ? -40.412 3.563 40.531 1.00 86.62 832 GLY A O 1
ATOM 6639 N N . LEU A 1 833 ? -39.030 3.625 38.757 1.00 93.19 833 LEU A N 1
ATOM 6640 C CA . LEU A 1 833 ? -39.152 2.209 38.430 1.00 93.19 833 LEU A CA 1
ATOM 6641 C C . LEU A 1 833 ? -37.955 1.410 38.952 1.00 93.19 833 LEU A C 1
ATOM 6643 O O . LEU A 1 833 ? -36.803 1.847 38.866 1.00 93.19 833 LEU A O 1
ATOM 6647 N N . GLU A 1 834 ? -38.232 0.201 39.424 1.00 94.38 834 GLU A N 1
ATOM 6648 C CA . GLU A 1 834 ? -37.232 -0.789 39.834 1.00 94.38 834 GLU A CA 1
ATOM 6649 C C . GLU A 1 834 ? -37.392 -2.089 39.047 1.00 94.38 834 GLU A C 1
ATOM 6651 O O . GLU A 1 834 ? -38.442 -2.338 38.457 1.00 94.38 834 GLU A O 1
ATOM 6656 N N . VAL A 1 835 ? -36.355 -2.925 39.019 1.00 94.62 835 VAL A N 1
ATOM 6657 C CA . VAL A 1 835 ? -36.445 -4.260 38.408 1.00 94.62 835 VAL A CA 1
ATOM 6658 C C . VAL A 1 835 ? -37.492 -5.108 39.131 1.00 94.62 835 VAL A C 1
ATOM 6660 O O . VAL A 1 835 ? -37.491 -5.199 40.355 1.00 94.62 835 VAL A O 1
ATOM 6663 N N . ASP A 1 836 ? -38.388 -5.737 38.370 1.00 91.81 836 ASP A N 1
ATOM 6664 C CA . ASP A 1 836 ? -39.440 -6.591 38.922 1.00 91.81 836 ASP A CA 1
ATOM 6665 C C . ASP A 1 836 ? -38.908 -7.996 39.261 1.00 91.81 836 ASP A C 1
ATOM 6667 O O . ASP A 1 836 ? -38.144 -8.599 38.506 1.00 91.81 836 ASP A O 1
ATOM 6671 N N . ASN A 1 837 ? -39.362 -8.574 40.369 1.00 90.44 837 ASN A N 1
ATOM 6672 C CA . ASN A 1 837 ? -39.136 -9.987 40.670 1.00 90.44 837 ASN A CA 1
ATOM 6673 C C . ASN A 1 837 ? -39.809 -10.901 39.633 1.00 90.44 837 ASN A C 1
ATOM 6675 O O . ASN A 1 837 ? -39.309 -11.990 39.346 1.00 90.44 837 ASN A O 1
ATOM 6679 N N . ASN A 1 838 ? -40.945 -10.485 39.066 1.00 88.50 838 ASN A N 1
ATOM 6680 C CA . ASN A 1 838 ? -41.646 -11.213 38.017 1.00 88.50 838 ASN A CA 1
ATOM 6681 C C . ASN A 1 838 ? -41.260 -10.681 36.632 1.00 88.50 838 ASN A C 1
ATOM 6683 O O . ASN A 1 838 ? -41.691 -9.611 36.217 1.00 88.50 838 ASN A O 1
ATOM 6687 N N . GLN A 1 839 ? -40.492 -11.462 35.872 1.00 89.25 839 GLN A N 1
ATOM 6688 C CA . GLN A 1 839 ? -40.072 -11.070 34.523 1.00 89.25 839 GLN A CA 1
ATOM 6689 C C . GLN A 1 839 ? -41.088 -11.459 33.431 1.00 89.25 839 GLN A C 1
ATOM 6691 O O . GLN A 1 839 ? -40.810 -11.297 32.240 1.00 89.25 839 GLN A O 1
ATOM 6696 N N . SER A 1 840 ? -42.277 -11.948 33.801 1.00 86.38 840 SER A N 1
ATOM 6697 C CA . SER A 1 840 ? -43.369 -12.205 32.860 1.00 86.38 840 SER A CA 1
ATOM 6698 C C . SER A 1 840 ? -44.355 -11.039 32.813 1.00 86.38 840 SER A C 1
ATOM 6700 O O . SER A 1 840 ? -44.900 -10.635 33.835 1.00 86.38 840 SER A O 1
ATOM 6702 N N . ILE A 1 841 ? -44.631 -10.548 31.602 1.00 83.00 841 ILE A N 1
ATOM 6703 C CA . ILE A 1 841 ? -45.604 -9.471 31.340 1.00 83.00 841 ILE A CA 1
ATOM 6704 C C . ILE A 1 841 ? -46.946 -9.997 30.799 1.00 83.00 841 ILE A C 1
ATOM 6706 O O . ILE A 1 841 ? -47.780 -9.216 30.357 1.00 83.00 841 ILE A O 1
ATOM 6710 N N . GLY A 1 842 ? -47.134 -11.322 30.728 1.00 79.12 842 GLY A N 1
ATOM 6711 C CA . GLY A 1 842 ? -48.338 -11.961 30.168 1.00 79.12 842 GLY A CA 1
ATOM 6712 C C . GLY A 1 842 ? -48.481 -11.897 28.635 1.00 79.12 842 GLY A C 1
ATOM 6713 O O . GLY A 1 842 ? -49.329 -12.578 28.066 1.00 79.12 842 GLY A O 1
ATOM 6714 N N . THR A 1 843 ? -47.629 -11.131 27.950 1.00 78.94 843 THR A N 1
ATOM 6715 C CA . THR A 1 843 ? -47.570 -10.975 26.485 1.00 78.94 843 THR A CA 1
ATOM 6716 C C . THR A 1 843 ? -46.116 -10.988 25.982 1.00 78.94 843 THR A C 1
ATOM 6718 O O . THR A 1 843 ? -45.187 -11.151 26.772 1.00 78.94 843 THR A O 1
ATOM 6721 N N . LEU A 1 844 ? -45.896 -10.861 24.665 1.00 80.88 844 LEU A N 1
ATOM 6722 C CA . LEU A 1 844 ? -44.573 -10.931 24.008 1.00 80.88 844 LEU A CA 1
ATOM 6723 C C . LEU A 1 844 ? -43.763 -12.182 24.411 1.00 80.88 844 LEU A C 1
ATOM 6725 O O . LEU A 1 844 ? -42.542 -12.144 24.581 1.00 80.88 844 LEU A O 1
ATOM 6729 N N . ILE A 1 845 ? -44.472 -13.297 24.583 1.00 80.69 845 ILE A N 1
ATOM 6730 C CA . ILE A 1 845 ? -43.929 -14.544 25.119 1.00 80.69 845 ILE A CA 1
ATOM 6731 C C . ILE A 1 845 ? -42.845 -15.090 24.182 1.00 80.69 845 ILE A C 1
ATOM 6733 O O . ILE A 1 845 ? -43.064 -15.247 22.980 1.00 80.69 845 ILE A O 1
ATOM 6737 N N . GLY A 1 846 ? -41.674 -15.398 24.745 1.00 74.12 846 GLY A N 1
ATOM 6738 C CA . GLY A 1 846 ? -40.517 -15.899 23.997 1.00 74.12 846 GLY A CA 1
ATOM 6739 C C . GLY A 1 846 ? -39.505 -14.820 23.598 1.00 74.12 846 GLY A C 1
ATOM 6740 O O . GLY A 1 846 ? -38.465 -15.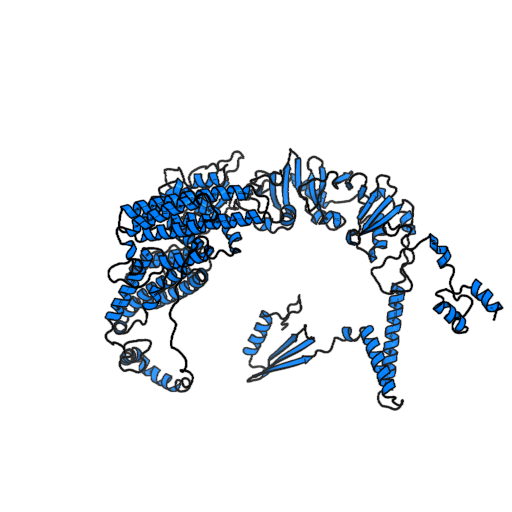149 23.017 1.00 74.12 846 GLY A O 1
ATOM 6741 N N . LEU A 1 847 ? -39.756 -13.551 23.940 1.00 81.50 847 LEU A N 1
ATOM 6742 C CA . LEU A 1 847 ? -38.768 -12.480 23.829 1.00 81.50 847 LEU A CA 1
ATOM 6743 C C . LEU A 1 847 ? -37.642 -12.694 24.855 1.00 81.50 847 LEU A C 1
ATOM 6745 O O . LEU A 1 847 ? -37.838 -12.528 26.056 1.00 81.50 847 LEU A O 1
ATOM 6749 N N . LYS A 1 848 ? -36.448 -13.060 24.373 1.00 76.69 848 LYS A N 1
ATOM 6750 C CA . LYS A 1 848 ? -35.295 -13.384 25.235 1.00 76.69 848 LYS A CA 1
ATOM 6751 C C . LYS A 1 848 ? -34.612 -12.159 25.848 1.00 76.69 848 LYS A C 1
ATOM 6753 O O . LYS A 1 848 ? -34.116 -12.244 26.963 1.00 76.69 848 LYS A O 1
ATOM 6758 N N . GLY A 1 849 ? -34.555 -11.051 25.110 1.00 84.75 849 GLY A N 1
ATOM 6759 C CA . GLY A 1 849 ? -33.856 -9.831 25.516 1.00 84.75 849 GLY A CA 1
ATOM 6760 C C . GLY A 1 849 ? -34.797 -8.827 26.166 1.00 84.75 849 GLY A C 1
ATOM 6761 O O . GLY A 1 849 ? -35.111 -7.809 25.556 1.00 84.75 849 GLY A O 1
ATOM 6762 N N . LYS A 1 850 ? -35.295 -9.140 27.363 1.00 89.00 850 LYS A N 1
ATOM 6763 C CA . LYS A 1 850 ? -36.198 -8.259 28.112 1.00 89.00 850 LYS A CA 1
ATOM 6764 C C . LYS A 1 850 ? -35.797 -8.172 29.580 1.00 89.00 850 LYS A C 1
ATOM 6766 O O . LYS A 1 850 ? -35.309 -9.147 30.145 1.00 89.00 850 LYS A O 1
ATOM 6771 N N . LEU A 1 851 ? -36.047 -7.008 30.167 1.00 91.62 851 LEU A N 1
ATOM 6772 C CA . LEU A 1 851 ? -35.985 -6.763 31.601 1.00 91.62 851 LEU A CA 1
ATOM 6773 C C . LEU A 1 851 ? -37.257 -6.005 31.979 1.00 91.62 851 LEU A C 1
ATOM 6775 O O . LEU A 1 851 ? -37.541 -4.949 31.413 1.00 91.62 851 LEU A O 1
ATOM 6779 N N . VAL A 1 852 ? -38.044 -6.575 32.881 1.00 91.88 852 VAL A N 1
ATOM 6780 C CA . VAL A 1 852 ? -39.298 -5.990 33.352 1.00 91.88 852 VAL A CA 1
ATOM 6781 C C . VAL A 1 852 ? -38.995 -5.072 34.521 1.00 91.88 852 VAL A C 1
ATOM 6783 O O . VAL A 1 852 ? -38.293 -5.463 35.458 1.00 91.88 852 VAL A O 1
ATOM 6786 N N . LEU A 1 853 ? -39.527 -3.856 34.438 1.00 93.19 853 LEU A N 1
ATOM 6787 C CA . LEU A 1 853 ? -39.507 -2.882 35.515 1.00 93.19 853 LEU A CA 1
ATOM 6788 C C . LEU A 1 853 ? -40.918 -2.730 36.077 1.00 93.19 853 LEU A C 1
ATOM 6790 O O . LEU A 1 853 ? -41.891 -2.761 35.319 1.00 93.19 853 LEU A O 1
ATOM 6794 N N . ARG A 1 854 ? -41.015 -2.511 37.383 1.00 90.06 854 ARG A N 1
ATOM 6795 C CA . ARG A 1 854 ? -42.267 -2.238 38.085 1.00 90.06 854 ARG A CA 1
ATOM 6796 C C . ARG A 1 854 ? -42.254 -0.849 38.698 1.00 90.06 854 ARG A C 1
ATOM 6798 O O . ARG A 1 854 ? -41.209 -0.345 39.106 1.00 90.06 854 ARG A O 1
ATOM 6805 N N . ASP A 1 855 ? -43.440 -0.259 38.774 1.00 89.38 855 ASP A N 1
ATOM 6806 C CA . ASP A 1 855 ? -43.696 0.951 39.545 1.00 89.38 855 ASP A CA 1
ATOM 6807 C C . ASP A 1 855 ? -44.263 0.537 40.913 1.00 89.38 855 ASP A C 1
ATOM 6809 O O . ASP A 1 855 ? -45.439 0.160 40.989 1.00 89.38 855 ASP A O 1
ATOM 6813 N N . PRO A 1 856 ? -43.475 0.594 42.001 1.00 81.25 856 PRO A N 1
ATOM 6814 C CA . PRO A 1 856 ? -43.946 0.190 43.321 1.00 81.25 856 PRO A CA 1
ATOM 6815 C C . PRO A 1 856 ? -45.128 1.042 43.820 1.00 81.25 856 PRO A C 1
ATOM 6817 O O . PRO A 1 856 ? -45.874 0.596 44.692 1.00 81.25 856 PRO A O 1
ATOM 6820 N N . SER A 1 857 ? -45.369 2.236 43.257 1.00 78.06 857 SER A N 1
ATOM 6821 C CA .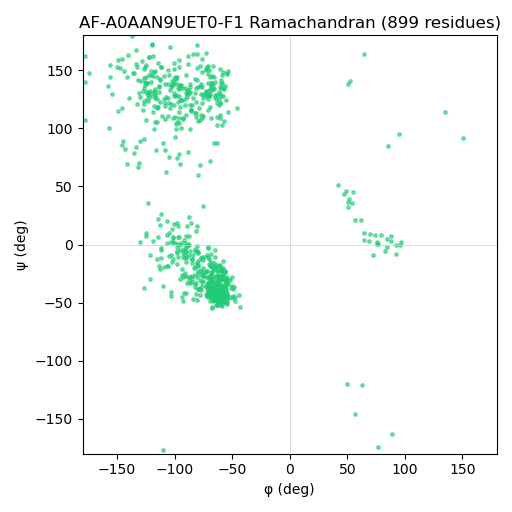 SER A 1 857 ? -46.538 3.055 43.609 1.00 78.06 857 SER A CA 1
ATOM 6822 C C . SER A 1 857 ? -47.861 2.500 43.057 1.00 78.06 857 SER A C 1
ATOM 6824 O O . SER A 1 857 ? -48.924 2.761 43.629 1.00 78.06 857 SER A O 1
ATOM 6826 N N . LYS A 1 858 ? -47.811 1.677 41.997 1.00 70.00 858 LYS A N 1
ATOM 6827 C CA . LYS A 1 858 ? -48.986 1.106 41.312 1.00 70.00 858 LYS A CA 1
ATOM 6828 C C . LYS A 1 858 ? -49.353 -0.312 41.747 1.00 70.00 858 LYS A C 1
ATOM 6830 O O . LYS A 1 858 ? -50.382 -0.830 41.312 1.00 70.00 858 LYS A O 1
ATOM 6835 N N . ASP A 1 859 ? -48.612 -0.910 42.682 1.00 66.62 859 ASP A N 1
ATOM 6836 C CA . ASP A 1 859 ? -48.919 -2.235 43.250 1.00 66.62 859 ASP A CA 1
ATOM 6837 C C . ASP A 1 859 ? -50.335 -2.317 43.861 1.00 66.62 859 ASP A C 1
ATOM 6839 O O . ASP A 1 859 ? -50.910 -3.401 43.974 1.00 66.62 859 ASP A O 1
ATOM 6843 N N . ARG A 1 860 ? -50.927 -1.183 44.270 1.00 60.69 860 ARG A N 1
ATOM 6844 C CA . ARG A 1 860 ? -52.324 -1.124 44.741 1.00 60.69 860 ARG A CA 1
ATOM 6845 C C . ARG A 1 860 ? -53.353 -1.185 43.611 1.00 60.69 860 ARG A C 1
ATOM 6847 O O . ARG A 1 860 ? -54.433 -1.721 43.836 1.00 60.69 860 ARG A O 1
ATOM 6854 N N . GLU A 1 861 ? -53.050 -0.645 42.432 1.00 61.22 861 GLU A N 1
ATOM 6855 C CA . GLU A 1 861 ? -53.965 -0.669 41.282 1.00 61.22 861 GLU A CA 1
ATOM 6856 C C . GLU A 1 861 ? -53.972 -2.036 40.597 1.00 61.22 861 GLU A C 1
ATOM 6858 O O . GLU A 1 861 ? -55.043 -2.524 40.251 1.00 61.22 861 GLU A O 1
ATOM 6863 N N . LEU A 1 862 ? -52.811 -2.697 40.502 1.00 61.03 862 LEU A N 1
ATOM 6864 C CA . LEU A 1 862 ? -52.678 -4.051 39.943 1.00 61.03 862 LEU A CA 1
ATOM 6865 C C . LEU A 1 862 ? -53.438 -5.123 40.743 1.00 61.03 862 LEU A C 1
ATOM 6867 O O . LEU A 1 862 ? -53.778 -6.164 40.196 1.00 61.03 862 LEU A O 1
ATOM 6871 N N . LYS A 1 863 ? -53.742 -4.870 42.023 1.00 64.06 863 LYS A N 1
ATOM 6872 C CA . LYS A 1 863 ? -54.570 -5.754 42.864 1.00 64.06 863 LYS A CA 1
ATOM 6873 C C . LYS A 1 863 ? -56.082 -5.614 42.618 1.00 64.06 863 LYS A C 1
ATOM 6875 O O . LYS A 1 863 ? -56.844 -6.377 43.202 1.00 64.06 863 LYS A O 1
ATOM 6880 N N . ASN A 1 864 ? -56.527 -4.653 41.802 1.00 63.72 864 ASN A N 1
ATOM 6881 C CA . ASN A 1 864 ? -57.938 -4.467 41.442 1.00 63.72 864 ASN A CA 1
ATOM 6882 C C . ASN A 1 864 ? -58.242 -5.112 40.080 1.00 63.72 864 ASN A C 1
ATOM 6884 O O . ASN A 1 864 ? -58.404 -4.411 39.080 1.00 63.72 864 ASN A O 1
ATOM 6888 N N . GLU A 1 865 ? -58.314 -6.442 40.046 1.00 65.56 865 GLU A N 1
ATOM 6889 C CA . GLU A 1 865 ? -58.655 -7.211 38.842 1.00 65.56 865 GLU A CA 1
ATOM 6890 C C . GLU A 1 865 ? -60.134 -7.000 38.429 1.00 65.56 865 GLU A C 1
ATOM 6892 O O . GLU A 1 865 ? -61.030 -6.912 39.275 1.00 65.56 865 GLU A O 1
ATOM 6897 N N . GLY A 1 866 ? -60.395 -6.873 37.121 1.00 71.56 866 GLY A N 1
ATOM 6898 C CA . GLY A 1 866 ? -61.744 -6.856 36.533 1.00 71.56 866 GLY A CA 1
ATOM 6899 C C . GLY A 1 866 ? -62.324 -8.266 36.365 1.00 71.56 866 GLY A C 1
ATOM 6900 O O . GLY A 1 866 ? -61.626 -9.253 36.581 1.00 71.56 866 GLY A O 1
ATOM 6901 N N . HIS A 1 867 ? -63.605 -8.376 35.992 1.00 73.12 867 HIS A N 1
ATOM 6902 C CA . HIS A 1 867 ? -64.279 -9.663 35.690 1.00 73.12 867 HIS A CA 1
ATOM 6903 C C . HIS A 1 867 ? -64.263 -10.720 36.809 1.00 73.12 867 HIS A C 1
ATOM 6905 O O . HIS A 1 867 ? -64.458 -11.906 36.557 1.00 73.12 867 HIS A O 1
ATOM 6911 N N . THR A 1 868 ? -64.056 -10.323 38.064 1.00 78.50 868 THR A N 1
ATOM 6912 C CA . THR A 1 868 ? -63.970 -11.267 39.191 1.00 78.50 868 THR A CA 1
ATOM 6913 C C . THR A 1 868 ? -65.335 -11.786 39.653 1.00 78.50 868 THR A C 1
ATOM 6915 O O . THR A 1 868 ? -65.428 -12.887 40.194 1.00 78.50 868 THR A O 1
ATOM 6918 N N . ASN A 1 869 ? -66.407 -11.015 39.441 1.00 81.75 869 ASN A N 1
ATOM 6919 C CA . ASN A 1 869 ? -67.766 -11.324 39.901 1.00 81.75 869 ASN A CA 1
ATOM 6920 C C . ASN A 1 869 ? -68.832 -11.330 38.790 1.00 81.75 869 ASN A C 1
ATOM 6922 O O . ASN A 1 869 ? -70.022 -11.419 39.097 1.00 81.75 869 ASN A O 1
ATOM 6926 N N . TRP A 1 870 ? -68.428 -11.271 37.520 1.00 82.06 870 TRP A N 1
ATOM 6927 C CA . TRP A 1 870 ? -69.322 -11.408 36.369 1.00 82.06 870 TRP A CA 1
ATOM 6928 C C . TRP A 1 870 ? -68.621 -12.042 35.170 1.00 82.06 870 TRP A C 1
ATOM 6930 O O . TRP A 1 870 ? -67.398 -12.053 35.086 1.00 82.06 870 TRP A O 1
ATOM 6940 N N . ASP A 1 871 ? -69.416 -12.597 34.256 1.00 79.94 871 ASP A N 1
ATOM 6941 C CA . ASP A 1 871 ? -68.944 -13.335 33.084 1.00 79.94 871 ASP A CA 1
ATOM 6942 C C . ASP A 1 871 ? -69.314 -12.570 31.798 1.00 79.94 871 ASP A C 1
ATOM 6944 O O . ASP A 1 871 ? -70.513 -12.404 31.526 1.00 79.94 871 ASP A O 1
ATOM 6948 N N . PRO A 1 872 ? -68.330 -12.138 30.987 1.00 79.94 872 PRO A N 1
ATOM 6949 C CA . PRO A 1 872 ? -68.570 -11.439 29.726 1.00 79.94 872 PRO A CA 1
ATOM 6950 C C . PRO A 1 872 ? -69.435 -12.227 28.737 1.00 79.94 872 PRO A C 1
ATOM 6952 O O . PRO A 1 872 ? -70.181 -11.634 27.960 1.00 79.94 872 PRO A O 1
ATOM 6955 N N . MET A 1 873 ? -69.392 -13.564 28.790 1.00 80.38 873 MET A N 1
ATOM 6956 C CA . MET A 1 873 ? -70.205 -14.421 27.922 1.00 80.38 873 MET A CA 1
ATOM 6957 C C . MET A 1 873 ? -71.684 -14.422 28.316 1.00 80.38 873 MET A C 1
ATOM 6959 O O . MET A 1 873 ? -72.541 -14.717 27.484 1.00 80.38 873 MET A O 1
ATOM 6963 N N . LYS A 1 874 ? -71.995 -14.101 29.577 1.00 81.75 874 LYS A N 1
ATOM 6964 C CA . LYS A 1 874 ? -73.375 -13.987 30.073 1.00 81.75 874 LYS A CA 1
ATOM 6965 C C . LYS A 1 874 ? -73.932 -12.574 29.937 1.00 81.75 874 LYS A C 1
ATOM 6967 O O . LYS A 1 874 ? -75.148 -12.428 29.856 1.00 81.75 874 LYS A O 1
ATOM 6972 N N . TYR A 1 875 ? -73.067 -11.561 29.902 1.00 83.94 875 TYR A N 1
ATOM 6973 C CA . TYR A 1 875 ? -73.450 -10.149 29.850 1.00 83.94 875 TYR A CA 1
ATOM 6974 C C . TYR A 1 875 ? -72.688 -9.403 28.742 1.00 83.94 875 TYR A C 1
ATOM 6976 O O . TYR A 1 875 ? -71.830 -8.564 29.030 1.00 83.94 875 TYR A O 1
ATOM 6984 N N . PRO A 1 876 ? -72.998 -9.692 27.463 1.00 83.81 876 PRO A N 1
ATOM 6985 C CA . PRO A 1 876 ? -72.303 -9.093 26.326 1.00 83.81 876 PRO A CA 1
ATOM 6986 C C . PRO A 1 876 ? -72.489 -7.572 26.250 1.00 83.81 876 PRO A C 1
ATOM 6988 O O . PRO A 1 876 ? -71.594 -6.888 25.772 1.00 83.81 876 PRO A O 1
ATOM 6991 N N . ASP A 1 877 ? -73.592 -7.030 26.774 1.00 81.38 877 ASP A N 1
ATOM 6992 C CA . ASP A 1 877 ? -73.842 -5.582 26.807 1.00 81.38 877 ASP A CA 1
ATOM 6993 C C . ASP A 1 877 ? -72.894 -4.857 27.776 1.00 81.38 877 ASP A C 1
ATOM 6995 O O . ASP A 1 877 ? -72.423 -3.757 27.496 1.00 81.38 877 ASP A O 1
ATOM 6999 N N . SER A 1 878 ? -72.564 -5.489 28.909 1.00 84.19 878 SER A N 1
ATOM 7000 C CA . SER A 1 878 ? -71.575 -4.969 29.861 1.00 84.19 878 SER A CA 1
ATOM 7001 C C . SER A 1 878 ? -70.165 -5.025 29.276 1.00 84.19 878 SER A C 1
ATOM 7003 O O . SER A 1 878 ? -69.409 -4.072 29.431 1.00 84.19 878 SER A O 1
ATOM 7005 N N . LEU A 1 879 ? -69.842 -6.089 28.534 1.00 82.75 879 LEU A N 1
ATOM 7006 C CA . LEU A 1 879 ? -68.596 -6.173 27.771 1.00 82.75 879 LEU A CA 1
ATOM 7007 C C . LEU A 1 879 ? -68.539 -5.108 26.665 1.00 82.75 879 LEU A C 1
ATOM 7009 O O . LEU A 1 8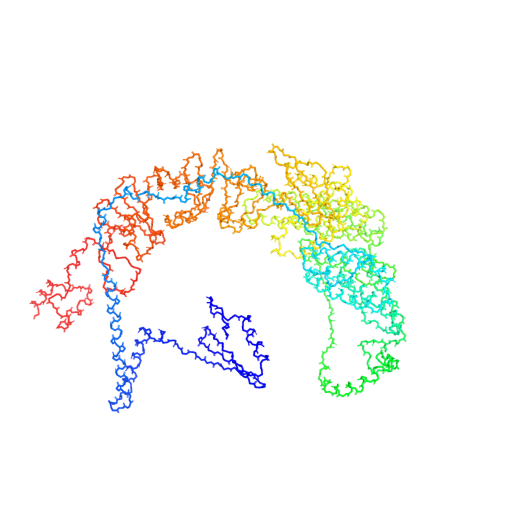79 ? -67.498 -4.492 26.461 1.00 82.75 879 LEU A O 1
ATOM 7013 N N . LEU A 1 880 ? -69.650 -4.866 25.964 1.00 82.94 880 LEU A N 1
ATOM 7014 C CA . LEU A 1 880 ? -69.731 -3.838 24.929 1.00 82.94 880 LEU A CA 1
ATOM 7015 C C . LEU A 1 880 ? -69.484 -2.446 25.519 1.00 82.94 880 LEU A C 1
ATOM 7017 O O . LEU A 1 880 ? -68.711 -1.684 24.952 1.00 82.94 880 LEU A O 1
ATOM 7021 N N . LEU A 1 881 ? -70.065 -2.144 26.684 1.00 82.44 881 LEU A N 1
ATOM 7022 C CA . LEU A 1 881 ? -69.826 -0.890 27.402 1.00 82.44 881 LEU A CA 1
ATOM 7023 C C . LEU A 1 881 ? -68.352 -0.728 27.801 1.00 82.44 881 LEU A C 1
ATOM 7025 O O . LEU A 1 881 ? -67.797 0.360 27.661 1.00 82.44 881 LEU A O 1
ATOM 7029 N N . GLU A 1 882 ? -67.732 -1.804 28.286 1.00 85.06 882 GLU A N 1
ATOM 7030 C CA . GLU A 1 882 ? -66.311 -1.854 28.643 1.00 85.06 882 GLU A CA 1
ATOM 7031 C C . GLU A 1 882 ? -65.420 -1.505 27.440 1.00 85.06 882 GLU A C 1
ATOM 7033 O O . GLU A 1 882 ? -64.522 -0.669 27.540 1.00 85.06 882 GLU A O 1
ATOM 7038 N N . VAL A 1 883 ? -65.735 -2.086 26.277 1.00 80.75 883 VAL A N 1
ATOM 7039 C CA . VAL A 1 883 ? -65.014 -1.880 25.014 1.00 80.75 883 VAL A CA 1
ATOM 7040 C C . VAL A 1 883 ? -65.264 -0.491 24.419 1.00 80.75 883 VAL A C 1
ATOM 7042 O O . VAL A 1 883 ? -64.319 0.150 23.970 1.00 80.75 883 VAL A O 1
ATOM 7045 N N . GLU A 1 884 ? -66.510 -0.010 24.396 1.00 81.31 884 GLU A N 1
ATOM 7046 C CA . GLU A 1 884 ? -66.853 1.295 23.810 1.00 81.31 884 GLU A CA 1
ATOM 7047 C C . GLU A 1 884 ? -66.374 2.473 24.660 1.00 81.31 884 GLU A C 1
ATOM 7049 O O . GLU A 1 884 ? -66.022 3.520 24.117 1.00 81.31 884 GLU A O 1
ATOM 7054 N N . SER A 1 885 ? -66.370 2.317 25.986 1.00 78.25 885 SER A N 1
ATOM 7055 C CA . SER A 1 885 ? -66.038 3.404 26.915 1.00 78.25 885 SER A CA 1
ATOM 7056 C C . SER A 1 885 ? -64.576 3.403 27.363 1.00 78.25 885 SER A C 1
ATOM 7058 O O . SER A 1 885 ? -64.183 4.315 28.086 1.00 78.25 885 SER A O 1
ATOM 7060 N N . ASP A 1 886 ? -63.788 2.399 26.963 1.00 76.69 886 ASP A N 1
ATOM 7061 C CA . ASP A 1 886 ? -62.392 2.205 27.390 1.00 76.69 886 ASP A CA 1
ATOM 7062 C C . ASP A 1 886 ? -62.229 2.240 28.927 1.00 76.69 886 ASP A C 1
ATOM 7064 O O . ASP A 1 886 ? -61.294 2.812 29.489 1.00 76.69 886 ASP A O 1
ATOM 7068 N N . ILE A 1 887 ? -63.195 1.651 29.639 1.00 80.88 887 ILE A N 1
ATOM 7069 C CA . ILE A 1 887 ? -63.183 1.50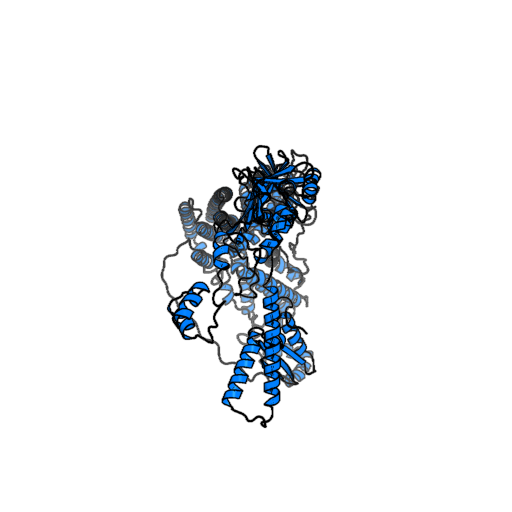1 31.101 1.00 80.88 887 ILE A CA 1
ATOM 7070 C C . ILE A 1 887 ? -63.197 0.020 31.432 1.00 80.88 887 ILE A C 1
ATOM 7072 O O . ILE A 1 887 ? -63.883 -0.710 30.749 1.00 80.88 887 ILE A O 1
ATOM 7076 N N . MET A 1 888 ? -62.530 -0.424 32.499 1.00 79.69 888 MET A N 1
ATOM 7077 C CA . MET A 1 888 ? -62.653 -1.800 33.006 1.00 79.69 888 MET A CA 1
ATOM 7078 C C . MET A 1 888 ? -63.728 -1.862 34.098 1.00 79.69 888 MET A C 1
ATOM 7080 O O . MET A 1 888 ? -63.618 -1.137 35.092 1.00 79.69 888 MET A O 1
ATOM 7084 N N . ILE A 1 889 ? -64.743 -2.724 33.951 1.00 81.06 889 ILE A N 1
ATOM 7085 C CA . ILE A 1 889 ? -65.823 -2.867 34.946 1.00 81.06 889 ILE A CA 1
ATOM 7086 C C . ILE A 1 889 ? -65.337 -3.743 36.109 1.00 81.06 889 ILE A C 1
ATOM 7088 O O . ILE A 1 889 ? -65.211 -4.967 36.012 1.00 81.06 889 ILE A O 1
ATOM 7092 N N . ARG A 1 890 ? -65.074 -3.093 37.243 1.00 82.75 890 ARG A N 1
ATOM 7093 C CA . ARG A 1 890 ? -64.549 -3.701 38.475 1.00 82.75 890 ARG A CA 1
ATOM 7094 C C . ARG A 1 890 ? -65.654 -4.306 39.333 1.00 82.75 890 ARG A C 1
ATOM 7096 O O . ARG A 1 890 ? -66.815 -3.914 39.232 1.00 82.75 890 ARG A O 1
ATOM 7103 N N . GLU A 1 891 ? -65.266 -5.157 40.284 1.00 80.25 891 GLU A N 1
ATOM 7104 C CA . GLU A 1 891 ? -66.185 -5.868 41.187 1.00 80.25 891 GLU A CA 1
ATOM 7105 C C . GLU A 1 891 ? -67.252 -4.955 41.821 1.00 80.25 891 GLU A C 1
ATOM 7107 O O . GLU A 1 891 ? -68.443 -5.272 41.837 1.00 80.25 891 GLU A O 1
ATOM 7112 N N . VAL A 1 892 ? -66.838 -3.782 42.312 1.00 79.56 892 VAL A N 1
ATOM 7113 C CA . VAL A 1 892 ? -67.736 -2.808 42.952 1.00 79.56 892 VAL A CA 1
ATOM 7114 C C . VAL A 1 892 ? -68.717 -2.192 41.952 1.00 79.56 892 VAL A C 1
ATOM 7116 O O . VAL A 1 892 ? -69.879 -1.994 42.304 1.00 79.56 892 VAL A O 1
ATOM 7119 N N . GLN A 1 893 ? -68.271 -1.901 40.727 1.00 81.31 893 GLN A N 1
ATOM 7120 C CA . GLN A 1 893 ? -69.104 -1.327 39.666 1.00 81.31 893 GLN A CA 1
ATOM 7121 C C . GLN A 1 893 ? -70.116 -2.357 39.170 1.00 81.31 893 GLN A C 1
ATOM 7123 O O . GLN A 1 893 ? -71.298 -2.040 39.069 1.00 81.31 893 GLN A O 1
ATOM 7128 N N . GLU A 1 894 ? -69.685 -3.605 38.986 1.00 82.31 894 GLU A N 1
ATOM 7129 C CA . GLU A 1 894 ? -70.581 -4.699 38.629 1.00 82.31 894 GLU A CA 1
ATOM 7130 C C . GLU A 1 894 ? -71.602 -4.974 39.733 1.00 82.31 894 GLU A C 1
ATOM 7132 O O . GLU A 1 894 ? -72.786 -5.120 39.459 1.00 82.31 894 GLU A O 1
ATOM 7137 N N . ARG A 1 895 ? -71.199 -4.961 41.010 1.00 80.56 895 ARG A N 1
ATOM 7138 C CA . ARG A 1 895 ? -72.135 -5.153 42.131 1.00 80.56 895 ARG A CA 1
ATOM 7139 C C . ARG A 1 895 ? -73.221 -4.074 42.184 1.00 80.56 895 ARG A C 1
ATOM 7141 O O . ARG A 1 895 ? -74.300 -4.318 42.723 1.00 80.56 895 ARG A O 1
ATOM 7148 N N . ILE A 1 896 ? -72.935 -2.875 41.679 1.00 79.31 896 ILE A N 1
ATOM 7149 C CA . ILE A 1 896 ? -73.915 -1.792 41.549 1.00 79.31 896 ILE A CA 1
ATOM 7150 C C . ILE A 1 896 ? -74.771 -2.011 40.295 1.00 79.31 896 ILE A C 1
ATOM 7152 O O . ILE A 1 896 ? -75.995 -1.981 40.396 1.00 79.31 896 ILE A O 1
ATOM 7156 N N . ALA A 1 897 ? -74.151 -2.300 39.148 1.00 74.88 897 ALA A N 1
ATOM 7157 C CA . ALA A 1 897 ? -74.835 -2.542 37.878 1.00 74.88 897 ALA A CA 1
ATOM 7158 C C . ALA A 1 897 ? -75.777 -3.759 37.931 1.00 74.88 897 ALA A C 1
ATOM 7160 O O . ALA A 1 897 ? -76.869 -3.721 37.371 1.00 74.88 897 ALA A O 1
ATOM 7161 N N . ALA A 1 898 ? -75.403 -4.812 38.660 1.00 76.00 898 ALA A N 1
ATOM 7162 C CA . ALA A 1 898 ? -76.210 -6.010 38.877 1.00 76.00 898 ALA A CA 1
ATOM 7163 C C . ALA A 1 898 ? -77.459 -5.760 39.741 1.00 76.00 898 ALA A C 1
ATOM 7165 O O . ALA A 1 898 ? -78.374 -6.570 39.710 1.00 76.00 898 ALA A O 1
ATOM 7166 N N . LYS A 1 899 ? -77.524 -4.658 40.506 1.00 75.69 899 LYS A N 1
ATOM 7167 C CA . LYS A 1 899 ? -78.746 -4.242 41.227 1.00 75.69 899 LYS A CA 1
ATOM 7168 C C . LYS A 1 899 ? -79.705 -3.418 40.364 1.00 75.69 899 LYS A C 1
ATOM 7170 O O . LYS A 1 899 ? -80.810 -3.128 4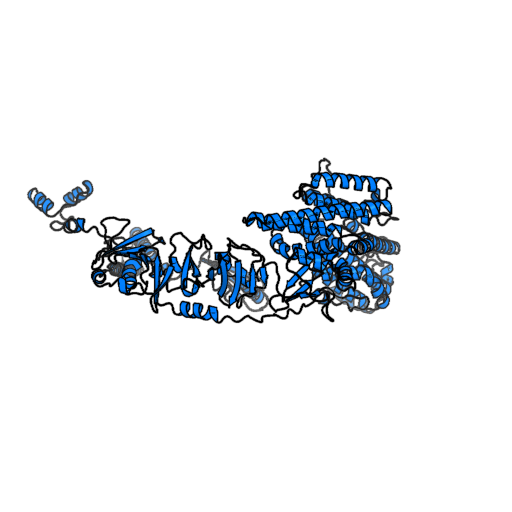0.811 1.00 75.69 899 LYS A O 1
ATOM 7175 N N . MET A 1 900 ? -79.245 -2.964 39.198 1.00 67.25 900 MET A N 1
ATOM 7176 C CA . MET A 1 900 ? -80.008 -2.143 38.252 1.00 67.25 900 MET A CA 1
ATOM 7177 C C . MET A 1 900 ? -80.510 -2.944 37.040 1.00 67.25 900 MET A C 1
ATOM 7179 O O . MET A 1 900 ? -81.297 -2.414 36.259 1.00 67.25 900 MET A O 1
ATOM 7183 N N . ARG A 1 901 ? -80.051 -4.192 36.894 1.00 67.56 901 ARG A N 1
ATOM 7184 C CA . ARG A 1 901 ? -80.633 -5.237 36.044 1.00 67.56 901 ARG A CA 1
ATOM 7185 C C . ARG A 1 901 ? -81.721 -5.965 36.823 1.00 67.56 901 ARG A C 1
ATOM 7187 O O . ARG A 1 901 ? -82.728 -6.334 36.183 1.00 67.56 901 ARG A O 1
#

Solvent-accessible surface area (backbone atoms only — not comparable to full-atom values): 51203 Å² total; per-residue (Å²): 131,82,39,48,38,94,87,79,69,45,77,31,66,70,50,42,48,52,53,54,53,48,52,72,70,51,99,59,80,39,74,49,80,44,76,42,76,95,71,48,28,37,38,36,39,34,40,52,100,90,48,75,48,79,50,76,46,78,55,79,74,53,68,77,68,56,64,32,68,70,50,46,50,51,50,43,53,52,51,52,52,47,49,64,74,64,62,72,56,87,84,44,91,64,47,65,59,52,54,54,49,46,51,53,52,49,54,55,51,51,55,52,49,54,52,40,51,61,68,35,60,47,70,55,76,45,68,61,50,33,76,50,62,67,85,79,27,31,61,36,86,58,66,68,51,52,54,52,60,60,46,64,79,67,45,55,68,72,88,67,72,54,80,66,74,87,79,80,76,70,66,87,83,56,65,81,58,84,83,55,65,73,81,63,57,94,48,99,42,43,76,51,36,52,49,47,50,53,48,42,57,74,72,30,44,69,66,37,40,72,83,36,36,77,44,89,59,44,49,59,45,46,50,47,44,48,55,37,49,49,59,48,47,52,73,76,23,75,90,27,66,45,56,42,29,49,51,54,50,52,50,48,54,50,46,49,56,29,49,54,24,47,34,63,72,38,59,75,55,46,39,28,45,88,81,76,73,70,72,70,62,31,69,30,32,46,78,48,52,66,51,36,49,52,50,52,52,52,53,48,52,54,50,53,48,54,71,55,32,74,44,64,99,63,17,36,68,89,75,45,75,92,46,85,71,13,56,69,47,50,51,39,76,74,30,78,72,51,62,69,48,49,75,62,51,77,74,70,72,86,77,82,82,86,77,89,91,86,87,88,91,87,81,87,90,85,92,87,88,87,89,89,88,59,60,76,39,71,68,43,45,52,53,51,52,46,66,74,21,38,42,39,54,87,40,97,87,47,75,59,17,59,73,43,48,65,55,71,40,91,57,53,50,57,53,51,53,51,53,49,55,58,49,47,71,75,41,72,91,40,70,89,42,44,54,39,53,42,47,50,45,51,54,42,43,43,50,43,53,61,47,88,50,69,70,61,39,55,51,33,53,52,51,37,50,52,53,29,54,52,35,48,55,46,42,56,55,41,50,53,53,33,73,70,46,88,49,65,70,59,29,50,53,37,43,44,51,43,35,54,38,31,33,41,31,46,49,53,56,60,56,60,66,76,56,36,54,62,49,52,70,38,46,66,58,38,16,52,48,50,44,30,30,35,51,37,51,72,38,42,74,76,38,70,81,55,90,60,85,58,51,65,50,37,50,52,50,43,48,54,40,24,64,67,42,28,67,60,50,38,58,54,48,58,39,91,76,77,74,37,28,60,60,59,33,41,36,75,77,36,72,86,64,40,80,36,81,66,48,39,60,51,87,91,80,46,77,48,41,39,34,35,37,32,63,52,96,84,79,63,69,46,46,35,40,37,30,57,56,63,25,45,57,26,52,48,63,38,59,49,66,45,70,59,66,80,52,64,73,31,67,70,41,38,59,71,48,72,69,66,82,53,44,32,39,80,36,92,52,64,50,26,64,30,19,45,74,59,64,57,98,74,23,46,40,35,35,20,80,57,91,94,44,78,39,40,39,38,38,45,97,94,43,48,32,39,55,51,66,51,73,70,32,58,93,69,45,33,47,72,67,31,66,51,30,39,39,35,31,32,69,86,78,61,31,38,39,46,20,43,49,92,42,56,86,53,81,57,100,72,44,43,35,38,38,71,56,86,94,30,35,34,43,33,36,90,60,35,32,40,41,26,56,89,24,75,61,28,46,55,54,27,64,72,42,44,42,79,41,57,52,52,58,44,48,42,33,36,38,72,85,69,45,42,36,42,40,34,31,69,93,77,73,45,40,32,39,36,49,69,61,36,54,60,47,30,35,67,84,50,72,80,25,25,62,37,46,59,50,51,79,93,58,77,74,64,64,68,73,59,82,43,67,36,50,76,86,46,60,70,58,73,71,65,61,56,60,77,80,56,53,57,91,82,38,54,69,59,45,46,49,28,66,77,66,75,46,81,64,31,52,71,55,45,62,53,51,65,74,75,108

Secondary structure (DSSP, 8-state):
---B-TTT--B-HHHHHHHHHHHHH-SS--EEEEEEGGGTEEEEEEEETTEEEEEEEEPPPPHHHHT-HHHHHHHHHHHHHHHHHH---TTSTTHHHHHHHHHHHHHHHHHHHHHHHHHH-PBP-GGGGGG--GGGG--B--HHHHHHHHHHTT-----------PPP------TT----GGGG---TTHHHHHHHHHHHHHHTHHHHHHTTTT-TTHHHHHHHHHHHHHHHHHHHHTT-HHHHHHHHHHHHHHHHHHHHHHHHH-GGGGGSB----SGGGGG-B--SHHHHHHHHHHHHHHHHHHHT-SSGGG-BTTT--SSTTSHHHHHHHH-HHHHHHHHHHTTTTTSS-SS-------------------TTSHHHHHHHHHHHHB--S--SS-TTHHHHGGGGSSSHHHHHHHHHHHHHHHHTT-GGGHHHHHHHHHHHHHHHHH---HHHHHHHHHHHHHHHHHHHHHHHHHHHHHHH---HHHHHHHHHHHHHHHHHHHHTT-S-HHHHHHHHTSHHHHHHHHHHHHHHHHHHHHHTTS--TTHHHHHHHHHHHHHHHHHHHHHHHTSSS---HHHHHHHHH-TT--EEEEEEE-TTT-SSEEEEEEP-SSS-PPEEEEETTT--EEETTEESSS--HHHHTSHHHHHHHTT----EEE--STT-SEEESS-BTTBEEEEEEETTEEEEEEEETTEEEEEEPGGGGTTTS-HHHHTSEEEEEETTTTEEEEEETTSTTPPPSS-EEEEEETTEEEEEETTEEEPPTTSHHHHHHHHHHTTT--GGG-EEEEETTSSEEEEEEGGGTEEEEEETT----EESSSTT-EE-SB---SSSTT-SS---EE-GGGTTTTT--BSSS--TTT-HHHHHHHHHHT---BHHHHHHHTTT-